Protein AF-0000000086187750 (afdb_homodimer)

Organism: NCBI:txid1656884

Radius of gyration: 32.66 Å; Cα contacts (8 Å, |Δi|>4): 1785; chains: 2; bounding box: 79×87×161 Å

Foldseek 3Di:
DPPPPDPPDPDPPPVPPVVDDPPDCVVVPDDPADPFAPFLPCVLCVLPLLSQFDFAAADPAQVLLVLQLVLLVLLLLQLVQQQHFPSRSVNLSSRSSRLSHFGHKDWDDFAQKIWIWGAGNVRDIDIDIDGRDHHALAQALNLVSLLLSVCCRVVGDPDSVVSVVSNVVSVPDDFPDDPVLLLQLQLLLLLLLLVQLPADPLLSVLLSVLSNVLSVLQVVCVVVVHDLLQSLLQSLQSQLQSLLVSCVCQVVCHPVDHADLVSSLSSSLSSQLSQQPLSLLLSLLVCCVVPNNNNSVVSVVSRVSSLVSSLNNNLVNVLVSVVVCVVVVPCSPQCVVVCSVPDRPDLVSNLQSQLSNLLSLLVNSRHDPVLSNLLSNLSSVLSNQLVVCCVPVVDDNLVSNLQSLLVLLQVLCLVCLLVSGHSCSRNSSSCSSVQRSSLLSLLSSLVNCVVNVVDPSRDPVVVSVVSVVVNVSSSSSNSVSSVNSNSVNSVVNVVSNVVSVVVVD/DDDPDPDDDDDPPVVPVVVPPPPDVVVVVPVDDPPFADWLPCVLCVLPPLSQFDFAAADPAQVLLVLQLVLLVLLLLQLVQQQHFPSRSVNLSSRSSRLSHFGGKDWDDAQQKIWIWGAGNVRDIDIDIDGRPHHALAQALNLVSLLLSVCCRVVGDPDSVVSVVSNVCSVPDDFPDDPVLLLQLQLLLLLLLLVQLPADPLLSVLLSVLSNVLSVLQVVCVVVVHDLLQSLLQSLQSQLQSLLVSCVCQVVCHPNDHADLVSSLSSSLSSQLSSQPLSLLLSLLVCCVVPNNSNSVVSVVSNVSSLVSSLNNNLVNCLVSVVVCVVVVPCSDQCVVVCSVPDRRDLVSNLQSQLSNLLSLLVNSRHDPVLSNLLSNLSSVLSNQLVVCCVPVVDDSLVSNLQSLLVLLQVLCLVCLLVSGHSCSRNSSSCSSVQRSSLLSNLSSLDNCVVNVVDPPRPPPVVSVVSVVVNVSSSSSNSVSSVNSNSVNSVVSVVSNVVSVVVVD

Nearest PDB structures (foldseek):
  3sf4-assembly3_C  TM=1.686E-01  e=9.114E+00  Homo sapiens
  3sf4-assembly2_B  TM=1.288E-01  e=6.213E+00  Homo sapiens
  6hc2-assembly1_C  TM=1.573E-01  e=9.924E+00  Homo sapiens
  6kkj-assembly1_B  TM=1.646E-01  e=1.177E+00  Escherichia coli K-12
  6kki-assembly1_A  TM=1.963E-01  e=2.518E+00  Escherichia coli K-12

Secondary structure (DSSP, 8-state):
-----------GGGGSGGGG----GGGG-S--------B--HHHHTTSTTTT----PPPSSHHHHHHHHHHHHHHHHHHHHTT--HHHHHHHHHHHHHHTT--B-EEEEETTEEEEEEE-TTSPEEEEEEE-------HHHHHHHHHHHHHHHHH--S-HHHHHHHHHHHHTPPPSS-HHHHHHHHHHHHHHHHHHHT--HHHHHHHHHHHHHHHHHHHHHHHTT--HHHHHHHHHHHHHHHHHHHHHHHHTTGGG----HHHHHHHHHHHHHHHS-HHHHHHHHHHHHTT-HHHHHHHHHHHHHHHHHHHHHHHHHHHHHHHHHHHHT-----GGG----S----HHHHHHHHHHHHHHHHHHTT--HHHHHHHHHHHHHHHHHHHHHHHHH---HHHHHHHHHHHHHHHHHHHHHHHTS-HHHHHHHHHGGGS-HHHHHHHHHHHHHHHHT--TTS--HHHHHHHHHHHHHHHHHHHHHHHHHHHHHGGGHHHHHHHHHHHH-/-----------GGGGTTTT-----TTTTS---S-----B--HHHHTTSTTTT----PPPSSHHHHHHHHHHHHHHHHHHHHTT--HHHHHHHHHHHHHHTT--B-EEEEETTEEEEEEE-TTSPEEEEEEE-------HHHHHHHHHHHHHHHHH--S-HHHHHHHHHHHHTPPPSS-HHHHHHHHHHHHHHHHHHTT--HHHHHHHHHHHHHHHHHHHHHHHTT--HHHHHHHHHHHHHHHHHHHHHHHHTTGGG----HHHHHHHHHHHHHHHS-HHHHHHHHHHHHTT-HHHHHHHHHHHHHHHHHHHHHHHHHHHHHHHHHHHHT-----TTSS-TTS----HHHHHHHHHHHHHHHHHHTT--HHHHHHHHHHHHHHHHHHHHHHHHH---HHHHHHHHHHHHHHHHHHHHHHHTS-HHHHHHHHHGGGS-HHHHHHHHHHHHHHHHT--TTS--HHHHHHHHHHHHHHHHHHHHHHHHHHHHHGGGHHHHHHHHHHHH-

Structure (mmCIF, N/CA/C/O backbone):
data_AF-0000000086187750-model_v1
#
loop_
_entity.id
_entity.type
_entity.pdbx_description
1 polymer 'Threonine/serine exporter family protein'
#
loop_
_atom_site.group_PDB
_atom_site.id
_atom_site.type_symbol
_atom_site.label_atom_id
_atom_site.label_alt_id
_atom_site.label_comp_id
_atom_site.label_asym_id
_atom_site.label_entity_id
_atom_site.label_seq_id
_atom_site.pdbx_PDB_ins_code
_atom_site.Cartn_x
_atom_site.Cartn_y
_atom_site.Cartn_z
_atom_site.occupancy
_atom_site.B_iso_or_equiv
_atom_site.auth_seq_id
_atom_site.auth_comp_id
_atom_site.auth_asym_id
_atom_site.auth_atom_id
_atom_site.pdbx_PDB_model_num
ATOM 1 N N . MET A 1 1 ? 10.078 11.055 88.062 1 26.62 1 MET A N 1
ATOM 2 C CA . MET A 1 1 ? 8.883 11.43 87.312 1 26.62 1 MET A CA 1
ATOM 3 C C . MET A 1 1 ? 9.234 12.391 86.188 1 26.62 1 MET A C 1
ATOM 5 O O . MET A 1 1 ? 9.281 13.609 86.375 1 26.62 1 MET A O 1
ATOM 9 N N . SER A 1 2 ? 10.242 12.086 85.375 1 28.84 2 SER A N 1
ATOM 10 C CA . SER A 1 2 ? 11.094 12.773 84.375 1 28.84 2 SER A CA 1
ATOM 11 C C . SER A 1 2 ? 10.281 13.289 83.188 1 28.84 2 SER A C 1
ATOM 13 O O . SER A 1 2 ? 9.508 12.547 82.625 1 28.84 2 SER A O 1
ATOM 15 N N . GLU A 1 3 ? 9.922 14.57 83.312 1 28.38 3 GLU A N 1
ATOM 16 C CA . GLU A 1 3 ? 9.031 15.375 82.5 1 28.38 3 GLU A CA 1
ATOM 17 C C . GLU A 1 3 ? 9.461 15.328 81 1 28.38 3 GLU A C 1
ATOM 19 O O . GLU A 1 3 ? 10.562 15.766 80.688 1 28.38 3 GLU A O 1
ATOM 24 N N . HIS A 1 4 ? 9.258 14.203 80.312 1 30.69 4 HIS A N 1
ATOM 25 C CA . HIS A 1 4 ? 9.672 13.867 79 1 30.69 4 HIS A CA 1
ATOM 26 C C . HIS A 1 4 ? 9.172 14.898 78 1 30.69 4 HIS A C 1
ATOM 28 O O . HIS A 1 4 ? 7.957 15.07 77.812 1 30.69 4 HIS A O 1
ATOM 34 N N . GLU A 1 5 ? 9.883 16.062 77.938 1 31.8 5 GLU A N 1
ATOM 35 C CA . GLU A 1 5 ? 9.43 17.203 77.125 1 31.8 5 GLU A CA 1
ATOM 36 C C . GLU A 1 5 ? 9.141 16.781 75.688 1 31.8 5 GLU A C 1
ATOM 38 O O . GLU A 1 5 ? 9.898 16 75.125 1 31.8 5 GLU A O 1
ATOM 43 N N . PRO A 1 6 ? 7.871 16.922 75.25 1 33.41 6 PRO A N 1
ATOM 44 C CA . PRO A 1 6 ? 7.312 16.5 74 1 33.41 6 PRO A CA 1
ATOM 45 C C . PRO A 1 6 ? 8.062 17.078 72.812 1 33.41 6 PRO A C 1
ATOM 47 O O . PRO A 1 6 ? 8.539 18.219 72.875 1 33.41 6 PRO A O 1
ATOM 50 N N . ARG A 1 7 ? 8.898 16.25 72.062 1 32.81 7 ARG A N 1
ATOM 51 C CA . ARG A 1 7 ? 9.711 16.578 70.938 1 32.81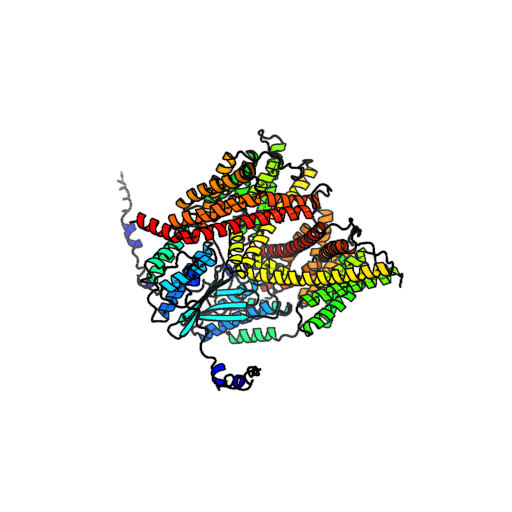 7 ARG A CA 1
ATOM 52 C C . ARG A 1 7 ? 8.922 17.406 69.875 1 32.81 7 ARG A C 1
ATOM 54 O O . ARG A 1 7 ? 7.812 17.031 69.5 1 32.81 7 ARG A O 1
ATOM 61 N N . ARG A 1 8 ? 9.188 18.734 69.875 1 30.03 8 ARG A N 1
ATOM 62 C CA . ARG A 1 8 ? 8.656 19.828 69.062 1 30.03 8 ARG A CA 1
ATOM 63 C C . ARG A 1 8 ? 8.688 19.453 67.562 1 30.03 8 ARG A C 1
ATOM 65 O O . ARG A 1 8 ? 9.656 18.859 67.062 1 30.03 8 ARG A O 1
ATOM 72 N N . LEU A 1 9 ? 7.5 19.203 66.938 1 30.69 9 LEU A N 1
ATOM 73 C CA . LEU A 1 9 ? 7.242 18.859 65.562 1 30.69 9 LEU A CA 1
ATOM 74 C C . LEU A 1 9 ? 7.961 19.812 64.625 1 30.69 9 LEU A C 1
ATOM 76 O O . LEU A 1 9 ? 7.984 21.031 64.875 1 30.69 9 LEU A O 1
ATOM 80 N N . PRO A 1 10 ? 9.055 19.344 63.906 1 29.08 10 PRO A N 1
ATOM 81 C CA . PRO A 1 10 ? 9.906 20.234 63.094 1 29.08 10 PRO A CA 1
ATOM 82 C C . PRO A 1 10 ? 9.094 21.188 62.219 1 29.08 10 PRO A C 1
ATOM 84 O O . PRO A 1 10 ? 7.961 20.875 61.844 1 29.08 10 PRO A O 1
ATOM 87 N N . ARG A 1 11 ? 9.352 22.5 62.25 1 29.84 11 ARG A N 1
ATOM 88 C CA . ARG A 1 11 ? 8.727 23.688 61.688 1 29.84 11 ARG A CA 1
ATOM 89 C C . ARG A 1 11 ? 8.648 23.609 60.156 1 29.84 11 ARG A C 1
ATOM 91 O O . ARG A 1 11 ? 9.516 23.016 59.531 1 29.84 11 ARG A O 1
ATOM 98 N N . PRO A 1 12 ? 7.406 23.938 59.5 1 27.92 12 PRO A N 1
ATOM 99 C CA . PRO A 1 12 ? 6.949 23.859 58.094 1 27.92 12 PRO A CA 1
ATOM 100 C C . PRO A 1 12 ? 7.84 24.641 57.125 1 27.92 12 PRO A C 1
ATOM 102 O O . PRO A 1 12 ? 7.586 24.672 55.938 1 27.92 12 PRO A O 1
ATOM 105 N N . ARG A 1 13 ? 8.68 25.609 57.562 1 28.56 13 ARG A N 1
ATOM 106 C CA . ARG A 1 13 ? 9.172 26.703 56.75 1 28.56 13 ARG A CA 1
ATOM 107 C C . ARG A 1 13 ? 10.156 26.203 55.688 1 28.56 13 ARG A C 1
ATOM 109 O O . ARG A 1 13 ? 10.523 26.938 54.781 1 28.56 13 ARG A O 1
ATOM 116 N N . GLU A 1 14 ? 10.953 25.312 56.125 1 27.91 14 GLU A N 1
ATOM 117 C CA . GLU A 1 14 ? 12.148 25.219 55.281 1 27.91 14 GLU A CA 1
ATOM 118 C C . GLU A 1 14 ? 11.82 24.641 53.906 1 27.91 14 GLU A C 1
ATOM 120 O O . GLU A 1 14 ? 12.727 24.312 53.156 1 27.91 14 GLU A O 1
ATOM 125 N N . PHE A 1 15 ? 10.578 24.297 53.625 1 25.66 15 PHE A N 1
ATOM 126 C CA . PHE A 1 15 ? 10.219 23.812 52.281 1 25.66 15 PHE A CA 1
ATOM 127 C C . PHE A 1 15 ? 10.516 24.859 51.219 1 25.66 15 PHE A C 1
ATOM 129 O O . PHE A 1 15 ? 10.359 24.609 50.031 1 25.66 15 PHE A O 1
ATOM 136 N N . GLY A 1 16 ? 10.711 26.188 51.625 1 24.09 16 GLY A N 1
ATOM 137 C CA . GLY A 1 16 ? 10.742 27.281 50.656 1 24.09 16 GLY A CA 1
ATOM 138 C C . GLY A 1 16 ? 11.984 27.266 49.781 1 24.09 16 GLY A C 1
ATOM 139 O O . GLY A 1 16 ? 11.977 27.781 48.656 1 24.09 16 GLY A O 1
ATOM 140 N N . ARG A 1 17 ? 13.109 27.156 50.344 1 25.36 17 ARG A N 1
ATOM 141 C CA . ARG A 1 17 ? 14.336 27.672 49.75 1 25.36 17 ARG A CA 1
ATOM 142 C C . ARG A 1 17 ? 14.734 26.844 48.531 1 25.36 17 ARG A C 1
ATOM 144 O O . ARG A 1 17 ? 15.477 27.312 47.656 1 25.36 17 ARG A O 1
ATOM 151 N N . GLU A 1 18 ? 14.789 25.531 48.781 1 25.84 18 GLU A N 1
ATOM 152 C CA . GLU A 1 18 ? 15.562 24.781 47.812 1 25.84 18 GLU A CA 1
ATOM 153 C C . GLU A 1 18 ? 14.977 24.938 46.406 1 25.84 18 GLU A C 1
ATOM 155 O O . GLU A 1 18 ? 15.523 24.406 45.438 1 25.84 18 GLU A O 1
ATOM 160 N N . LEU A 1 19 ? 13.672 25.375 46.25 1 25.17 19 LEU A N 1
ATOM 161 C CA . LEU A 1 19 ? 13.086 25.594 44.938 1 25.17 19 LEU A CA 1
ATOM 162 C C . LEU A 1 19 ? 13.828 26.688 44.188 1 25.17 19 LEU A C 1
ATOM 164 O O . LEU A 1 19 ? 13.578 26.922 43 1 25.17 19 LEU A O 1
ATOM 168 N N . MET A 1 20 ? 14.539 27.578 44.875 1 24.55 20 MET A N 1
ATOM 169 C CA . MET A 1 20 ? 15.086 28.797 44.281 1 24.55 20 MET A CA 1
ATOM 170 C C . MET A 1 20 ? 16.281 28.5 43.406 1 24.55 20 MET A C 1
ATOM 172 O O . MET A 1 20 ? 17.031 29.406 43.031 1 24.55 20 MET A O 1
ATOM 176 N N . ARG A 1 21 ? 17.047 27.484 43.625 1 28.48 21 ARG A N 1
ATOM 177 C CA . ARG A 1 21 ? 18.375 27.562 43 1 28.48 21 ARG A CA 1
ATOM 178 C C . ARG A 1 21 ? 18.281 27.922 41.531 1 28.48 21 ARG A C 1
ATOM 180 O O . ARG A 1 21 ? 17.266 27.641 40.875 1 28.48 21 ARG A O 1
ATOM 187 N N . GLY A 1 22 ? 19.5 28.344 40.906 1 25.38 22 GLY A N 1
ATOM 188 C CA . GLY A 1 22 ? 20.031 29.312 39.969 1 25.38 22 GLY A CA 1
ATOM 189 C C . GLY A 1 22 ? 19.828 28.938 38.531 1 25.38 22 GLY A C 1
ATOM 190 O O . GLY A 1 22 ? 20.75 28.438 37.875 1 25.38 22 GLY A O 1
ATOM 191 N N . ARG A 1 23 ? 18.812 28.156 38.188 1 27.47 23 ARG A N 1
ATOM 192 C CA . ARG A 1 23 ? 18.828 27.984 36.719 1 27.47 23 ARG A CA 1
ATOM 193 C C . ARG A 1 23 ? 18.922 29.328 36 1 27.47 23 ARG A C 1
ATOM 195 O O . ARG A 1 23 ? 18.078 30.219 36.219 1 27.47 23 ARG A O 1
ATOM 202 N N . THR A 1 24 ? 20.141 29.734 35.812 1 27.62 24 THR A N 1
ATOM 203 C CA . THR A 1 24 ? 20.406 31 35.125 1 27.62 24 THR A CA 1
ATOM 204 C C . THR A 1 24 ? 19.578 31.109 33.875 1 27.62 24 THR A C 1
ATOM 206 O O . THR A 1 24 ? 19.266 30.094 33.219 1 27.62 24 THR A O 1
ATOM 209 N N . PRO A 1 25 ? 18.891 32.281 33.656 1 26.78 25 PRO A N 1
ATOM 210 C CA . PRO A 1 25 ? 18.078 32.656 32.5 1 26.78 25 PRO A CA 1
ATOM 211 C C . PRO A 1 25 ? 18.812 32.438 31.172 1 26.78 25 PRO A C 1
ATOM 213 O O . PRO A 1 25 ? 18.203 32.594 30.094 1 26.78 25 PRO A O 1
ATOM 216 N N . SER A 1 26 ? 20.141 32.562 31.219 1 28.22 26 SER A N 1
ATOM 217 C CA . SER A 1 26 ? 20.875 32.656 29.969 1 28.22 26 SER A CA 1
ATOM 218 C C . SER A 1 26 ? 20.609 31.438 29.078 1 28.22 26 SER A C 1
ATOM 220 O O . SER A 1 26 ? 20.797 31.5 27.859 1 28.22 26 SER A O 1
ATOM 222 N N . ASP A 1 27 ? 20.609 30.234 29.719 1 26.8 27 ASP A N 1
ATOM 223 C CA . ASP A 1 27 ? 20.516 29.062 28.859 1 26.8 27 ASP A CA 1
ATOM 224 C C . ASP A 1 27 ? 19.188 29.047 28.109 1 26.8 27 ASP A C 1
ATOM 226 O O . ASP A 1 27 ? 18.922 28.125 27.328 1 26.8 27 ASP A O 1
ATOM 230 N N . LEU A 1 28 ? 18.141 29.812 28.641 1 24.67 28 LEU A N 1
ATOM 231 C CA . LEU A 1 28 ? 16.859 29.906 27.969 1 24.67 28 LEU A CA 1
ATOM 232 C C . LEU A 1 28 ? 17.016 30.625 26.625 1 24.67 28 LEU A C 1
ATOM 234 O O . LEU A 1 28 ? 16.125 30.562 25.781 1 24.67 28 LEU A O 1
ATOM 238 N N . LEU A 1 29 ? 17.812 31.766 26.625 1 24.59 29 LEU A N 1
ATOM 239 C CA . LEU A 1 29 ? 17.844 32.688 25.484 1 24.59 29 LEU A CA 1
ATOM 240 C C . LEU A 1 29 ?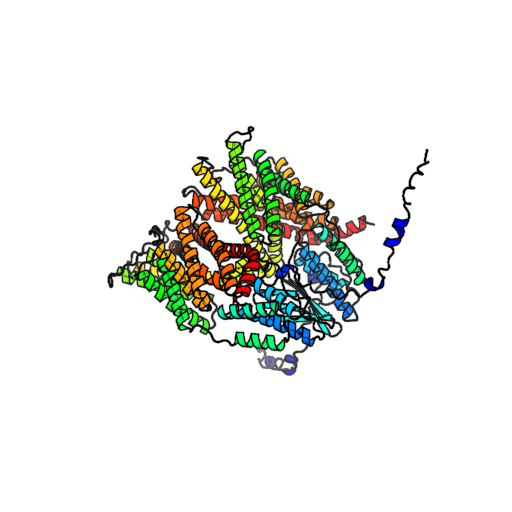 18.547 32.031 24.297 1 24.59 29 LEU A C 1
ATOM 242 O O . LEU A 1 29 ? 18.891 32.688 23.328 1 24.59 29 LEU A O 1
ATOM 246 N N . ARG A 1 30 ? 19.391 31.094 24.562 1 28.58 30 ARG A N 1
ATOM 247 C CA . ARG A 1 30 ? 20.141 30.75 23.359 1 28.58 30 ARG A CA 1
ATOM 248 C C . ARG A 1 30 ? 19.188 30.516 22.172 1 28.58 30 ARG A C 1
ATOM 250 O O . ARG A 1 30 ? 18.125 29.922 22.344 1 28.58 30 ARG A O 1
ATOM 257 N N . GLY A 1 31 ? 19.438 31.172 20.969 1 25.8 31 GLY A N 1
ATOM 258 C CA . GLY A 1 31 ? 18.828 31.422 19.688 1 25.8 31 GLY A CA 1
ATOM 259 C C . GLY A 1 31 ? 18.234 30.172 19.047 1 25.8 31 GLY A C 1
ATOM 260 O O . GLY A 1 31 ? 18.75 29.078 19.234 1 25.8 31 GLY A O 1
ATOM 261 N N . ARG A 1 32 ? 17.016 30.281 18.969 1 29.97 32 ARG A N 1
ATOM 262 C CA . ARG A 1 32 ? 16.016 29.453 18.297 1 29.97 32 ARG A CA 1
ATOM 263 C C . ARG A 1 32 ? 16.5 29.047 16.906 1 29.97 32 ARG A C 1
ATOM 265 O O . ARG A 1 32 ? 16.594 29.875 16 1 29.97 32 ARG A O 1
ATOM 272 N N . THR A 1 33 ? 17.547 28.188 16.859 1 28.53 33 THR A N 1
ATOM 273 C CA . THR A 1 33 ? 18.141 27.641 15.641 1 28.53 33 THR A CA 1
ATOM 274 C C . THR A 1 33 ? 17.047 27.266 14.641 1 28.53 33 THR A C 1
ATOM 276 O O . THR A 1 33 ? 15.906 27.016 15.016 1 28.53 33 THR A O 1
ATOM 279 N N . PRO A 1 34 ? 17.406 27.375 13.43 1 30.5 34 PRO A N 1
ATOM 280 C CA . PRO A 1 34 ? 16.672 27.109 12.18 1 30.5 34 PRO A CA 1
ATOM 281 C C . PRO A 1 34 ? 15.906 25.797 12.211 1 30.5 34 PRO A C 1
ATOM 283 O O . PRO A 1 34 ? 16.25 24.891 12.977 1 30.5 34 PRO A O 1
ATOM 286 N N . SER A 1 35 ? 14.672 25.875 11.805 1 34.72 35 SER A N 1
ATOM 287 C CA . SER A 1 35 ? 13.688 24.828 11.609 1 34.72 35 SER A CA 1
ATOM 288 C C . SER A 1 35 ? 14.344 23.531 11.125 1 34.72 35 SER A C 1
ATOM 290 O O . SER A 1 35 ? 14.773 23.438 9.977 1 34.72 35 SER A O 1
ATOM 292 N N . GLU A 1 36 ? 15.102 22.859 11.961 1 39.56 36 GLU A N 1
ATOM 293 C CA . GLU A 1 36 ? 15.953 21.672 11.93 1 39.56 36 GLU A CA 1
ATOM 294 C C . GLU A 1 36 ? 15.195 20.469 11.383 1 39.56 36 GLU A C 1
ATOM 296 O O . GLU A 1 36 ? 14.008 20.281 11.68 1 39.56 36 GLU A O 1
ATOM 301 N N . PRO A 1 37 ? 15.656 20.094 10.133 1 45.88 37 PRO A N 1
ATOM 302 C CA . PRO A 1 37 ? 15.156 18.766 9.75 1 45.88 37 PRO A CA 1
ATOM 303 C C . PRO A 1 37 ? 14.945 17.844 10.953 1 45.88 37 PRO A C 1
ATOM 305 O O . PRO A 1 37 ? 15.578 18.031 11.992 1 45.88 37 PRO A O 1
ATOM 308 N N . LEU A 1 38 ? 13.766 17.219 11.055 1 45.31 38 LEU A N 1
ATOM 309 C CA . LEU A 1 38 ? 13.484 16.312 12.156 1 45.31 38 LEU A CA 1
ATOM 310 C C . LEU A 1 38 ? 14.727 15.508 12.531 1 45.31 38 LEU A C 1
ATOM 312 O O . LEU A 1 38 ? 15.5 15.109 11.664 1 45.31 38 LEU A O 1
ATOM 316 N N . PRO A 1 39 ? 15.07 15.695 13.812 1 44.28 39 PRO A N 1
ATOM 317 C CA . PRO A 1 39 ? 16.156 14.828 14.25 1 44.28 39 PRO A CA 1
ATOM 318 C C . PRO A 1 39 ? 16.031 13.398 13.719 1 44.28 39 PRO A C 1
ATOM 320 O O . PRO A 1 39 ? 14.922 12.945 13.43 1 44.28 39 PRO A O 1
ATOM 323 N N . LEU A 1 40 ? 17.062 12.977 13.008 1 47.69 40 LEU A N 1
ATOM 324 C CA . LEU A 1 40 ? 17.094 11.578 12.578 1 47.69 40 LEU A CA 1
ATOM 325 C C . LEU A 1 40 ? 16.344 10.688 13.555 1 47.69 40 LEU A C 1
ATOM 327 O O . LEU A 1 40 ? 16.75 10.539 14.711 1 47.69 40 LEU A O 1
ATOM 331 N N . SER A 1 41 ? 15.039 10.852 13.492 1 47.38 41 SER A N 1
ATOM 332 C CA . SER A 1 41 ? 14.156 10.141 14.422 1 47.38 41 SER A CA 1
ATOM 333 C C . SER A 1 41 ? 14.594 8.688 14.594 1 47.38 41 SER A C 1
ATOM 335 O O . SER A 1 41 ? 14.898 8.008 13.609 1 47.38 41 SER A O 1
ATOM 337 N N . GLU A 1 42 ? 14.945 8.305 15.703 1 52.03 42 GLU A N 1
ATOM 338 C CA . GLU A 1 42 ? 15.062 6.93 16.188 1 52.03 42 GLU A CA 1
ATOM 339 C C . GLU A 1 42 ? 13.977 6.043 15.586 1 52.03 42 GLU A C 1
ATOM 341 O O . GLU A 1 42 ? 14.18 4.84 15.391 1 52.03 42 GLU A O 1
ATOM 346 N N . SER A 1 43 ? 13.039 6.719 15.109 1 53.38 43 SER A N 1
ATOM 347 C CA . SER A 1 43 ? 11.898 5.934 14.641 1 53.38 43 SER A CA 1
ATOM 348 C C . SER A 1 43 ? 12.18 5.328 13.266 1 53.38 43 SER A C 1
ATOM 350 O O . SER A 1 43 ? 11.703 4.23 12.961 1 53.38 43 SER A O 1
ATOM 352 N N . ALA A 1 44 ? 13.102 6.027 12.547 1 56.91 44 ALA A N 1
ATOM 353 C CA . ALA A 1 44 ? 13.367 5.512 11.211 1 56.91 44 ALA A CA 1
ATOM 354 C C . ALA A 1 44 ? 14.25 4.27 11.266 1 56.91 44 ALA A C 1
ATOM 356 O O . ALA A 1 44 ? 14.219 3.434 10.359 1 56.91 44 ALA A O 1
ATOM 357 N N . LEU A 1 45 ? 14.984 4.191 12.383 1 61.38 45 LEU A N 1
ATOM 358 C CA . LEU A 1 45 ? 15.945 3.1 12.453 1 61.38 45 LEU A CA 1
ATOM 359 C C . LEU A 1 45 ? 15.43 1.977 13.352 1 61.38 45 LEU A C 1
ATOM 361 O O . LEU A 1 45 ? 16.062 0.923 13.453 1 61.38 45 LEU A O 1
ATOM 365 N N . ARG A 1 46 ? 14.289 2.197 13.984 1 57.88 46 ARG A N 1
ATOM 366 C CA . ARG A 1 46 ? 13.805 1.279 15.008 1 57.88 46 ARG A CA 1
ATOM 367 C C . ARG A 1 46 ? 13.672 -0.137 14.461 1 57.88 46 ARG A C 1
ATOM 369 O O . ARG A 1 46 ? 14.008 -1.108 15.141 1 57.88 46 ARG A O 1
ATOM 376 N N . LEU A 1 47 ? 13.203 -0.314 13.227 1 51.88 47 LEU A N 1
ATOM 377 C CA . LEU A 1 47 ? 12.969 -1.665 12.727 1 51.88 47 LEU A CA 1
ATOM 378 C C . LEU A 1 47 ? 14.031 -2.074 11.719 1 51.88 47 LEU A C 1
ATOM 380 O O . LEU A 1 47 ? 13.781 -2.9 10.844 1 51.88 47 LEU A O 1
ATOM 384 N N . THR A 1 48 ? 15.18 -1.33 11.969 1 60.19 48 THR A N 1
ATOM 385 C CA . THR A 1 48 ? 16.266 -1.652 11.047 1 60.19 48 THR A CA 1
ATOM 386 C C . THR A 1 48 ? 17.484 -2.188 11.812 1 60.19 48 THR A C 1
ATOM 388 O O . THR A 1 48 ? 17.562 -2.031 13.031 1 60.19 48 THR A O 1
ATOM 391 N N . PRO A 1 49 ? 18.266 -2.879 11.133 1 55.59 49 PRO A N 1
ATOM 392 C CA . PRO A 1 49 ? 19.469 -3.396 11.781 1 55.59 49 PRO A CA 1
ATOM 393 C C . PRO A 1 49 ? 20.406 -2.287 12.273 1 55.59 49 PRO A C 1
ATOM 395 O O . PRO A 1 49 ? 21.359 -2.557 13.008 1 55.59 49 PRO A O 1
ATOM 398 N N . TYR A 1 50 ? 20.062 -1.018 12.016 1 62.56 50 TYR A N 1
ATOM 399 C CA . TYR A 1 50 ? 20.984 0.066 12.336 1 62.56 50 TYR A CA 1
ATOM 400 C C . TYR A 1 50 ? 20.516 0.84 13.562 1 62.56 50 TYR A C 1
ATOM 402 O O . TYR A 1 50 ? 20.938 1.981 13.773 1 62.56 50 TYR A O 1
ATOM 410 N N . ARG A 1 51 ? 19.766 0.376 14.406 1 59.41 51 ARG A N 1
ATOM 411 C CA . ARG A 1 51 ? 19.156 1.028 15.562 1 59.41 51 ARG A CA 1
ATOM 412 C C . ARG A 1 51 ? 20.219 1.451 16.562 1 59.41 51 ARG A C 1
ATOM 414 O O . ARG A 1 51 ? 20.031 2.424 17.297 1 59.41 51 ARG A O 1
ATOM 421 N N . HIS A 1 52 ? 21.391 0.772 16.641 1 59.81 52 HIS A N 1
ATOM 422 C CA . HIS A 1 52 ? 22.422 1.092 17.641 1 59.81 52 HIS A CA 1
ATOM 423 C C . HIS A 1 52 ? 23.547 1.906 17.016 1 59.81 52 HIS A C 1
ATOM 425 O O . HIS A 1 52 ? 24.719 1.628 17.266 1 59.81 52 HIS A O 1
ATOM 431 N N . LEU A 1 53 ? 23.125 2.986 16.359 1 65.56 53 LEU A N 1
ATOM 432 C CA . LEU A 1 53 ? 24.094 3.799 15.633 1 65.56 53 LEU A CA 1
ATOM 433 C C . LEU A 1 53 ? 24.766 4.797 16.578 1 65.56 53 LEU A C 1
ATOM 435 O O . LEU A 1 53 ? 24.125 5.363 17.453 1 65.56 53 LEU A O 1
ATOM 439 N N . ARG A 1 54 ? 26.219 4.832 16.562 1 65.5 54 ARG A N 1
ATOM 440 C CA . ARG A 1 54 ? 26.984 5.887 17.219 1 65.5 54 ARG A CA 1
ATOM 441 C C . ARG A 1 54 ? 27.125 7.105 16.297 1 65.5 54 ARG A C 1
ATOM 443 O O . ARG A 1 54 ? 27.75 7.027 15.242 1 65.5 54 ARG A O 1
ATOM 450 N N . PRO A 1 55 ? 26.422 8.195 16.625 1 70 55 PRO A N 1
ATOM 451 C CA . PRO A 1 55 ? 26.547 9.367 15.766 1 70 55 PRO A CA 1
ATOM 452 C C . PRO A 1 55 ? 28 9.852 15.625 1 70 55 PRO A C 1
ATOM 454 O O . PRO A 1 55 ? 28.766 9.773 16.578 1 70 55 PRO A O 1
ATOM 457 N N . GLY A 1 56 ? 28.469 10.117 14.391 1 71.94 56 GLY A N 1
ATOM 458 C CA . GLY A 1 56 ? 29.812 10.602 14.133 1 71.94 56 GLY A CA 1
ATOM 459 C C . GLY A 1 56 ? 30.016 12.047 14.562 1 71.94 56 GLY A C 1
ATOM 460 O O . GLY A 1 56 ? 29.094 12.672 15.102 1 71.94 56 GLY A O 1
ATOM 461 N N . ALA A 1 57 ? 31.219 12.453 14.445 1 74.25 57 ALA A N 1
ATOM 462 C CA . ALA A 1 57 ? 31.562 13.828 14.797 1 74.25 57 ALA A CA 1
ATOM 463 C C . ALA A 1 57 ? 30.969 14.82 13.805 1 74.25 57 ALA A C 1
ATOM 465 O O . ALA A 1 57 ? 31 14.594 12.594 1 74.25 57 ALA A O 1
ATOM 466 N N . GLN A 1 58 ? 30.234 15.789 14.297 1 78.56 58 GLN A N 1
ATOM 467 C CA . GLN A 1 58 ? 29.594 16.797 13.453 1 78.56 58 GLN A CA 1
ATOM 468 C C . GLN A 1 58 ? 30.625 17.578 12.641 1 78.56 58 GLN A C 1
ATOM 470 O O . GLN A 1 58 ? 31.625 18.047 13.188 1 78.56 58 GLN A O 1
ATOM 475 N N . PRO A 1 59 ? 30.391 17.594 11.312 1 78.81 59 PRO A N 1
ATOM 476 C CA . PRO A 1 59 ? 31.328 18.375 10.492 1 78.81 59 PRO A CA 1
ATOM 477 C C . PRO A 1 59 ? 31.328 19.859 10.836 1 78.81 59 PRO A C 1
ATOM 479 O O . PRO A 1 59 ? 30.266 20.438 11.078 1 78.81 59 PRO A O 1
ATOM 482 N N . GLU A 1 60 ? 32.406 20.406 10.883 1 78.5 60 GLU A N 1
ATOM 483 C CA . GLU A 1 60 ? 32.562 21.812 11.273 1 78.5 60 GLU A CA 1
ATOM 484 C C . GLU A 1 60 ? 32.406 22.734 10.062 1 78.5 60 GLU A C 1
ATOM 486 O O . GLU A 1 60 ? 32.031 23.891 10.195 1 78.5 60 GLU A O 1
ATOM 491 N N . GLN A 1 61 ? 32.812 22.203 8.906 1 84.81 61 GLN A N 1
ATOM 492 C CA . GLN A 1 61 ? 32.781 23.016 7.688 1 84.81 61 GLN A CA 1
ATOM 493 C C . GLN A 1 61 ? 31.703 22.5 6.723 1 84.81 61 GLN A C 1
ATOM 495 O O . GLN A 1 61 ? 31.297 21.344 6.789 1 84.81 61 GLN A O 1
ATOM 500 N N . ASP A 1 62 ? 31.25 23.375 5.883 1 88.06 62 ASP A N 1
ATOM 501 C CA . ASP A 1 62 ? 30.234 23.031 4.887 1 88.06 62 ASP A CA 1
ATOM 502 C C . ASP A 1 62 ? 30.75 21.938 3.941 1 88.06 62 ASP A C 1
ATOM 504 O O . ASP A 1 62 ? 29.969 21.078 3.506 1 88.06 62 ASP A O 1
ATOM 508 N N . THR A 1 63 ? 32.031 22.016 3.717 1 86.62 63 THR A N 1
ATOM 509 C CA . THR A 1 63 ? 32.625 21.031 2.812 1 86.62 63 THR A CA 1
ATOM 510 C C . THR A 1 63 ? 32.531 19.641 3.41 1 86.62 63 THR A C 1
ATOM 512 O O . THR A 1 63 ? 32.25 18.672 2.699 1 86.62 63 THR A O 1
ATOM 515 N N . GLY A 1 64 ? 32.781 19.531 4.656 1 87.56 64 GLY A N 1
ATOM 516 C CA . GLY A 1 64 ? 32.688 18.25 5.328 1 87.56 64 GLY A CA 1
ATOM 517 C C . GLY A 1 64 ? 31.25 17.719 5.352 1 87.56 64 GLY A C 1
ATOM 518 O O . GLY A 1 64 ? 31.031 16.516 5.156 1 87.56 64 GLY A O 1
ATOM 519 N N . ALA A 1 65 ? 30.312 18.609 5.574 1 89.88 65 ALA A N 1
ATOM 520 C CA . ALA A 1 65 ? 28.906 18.234 5.578 1 89.88 65 ALA A CA 1
ATOM 521 C C . ALA A 1 65 ? 28.453 17.766 4.195 1 89.88 65 ALA A C 1
ATOM 523 O O . ALA A 1 65 ? 27.688 16.812 4.07 1 89.88 65 ALA A O 1
ATOM 524 N N . ARG A 1 66 ? 28.953 18.422 3.229 1 91 66 ARG A N 1
ATOM 525 C CA . ARG A 1 66 ? 28.625 18.062 1.856 1 91 66 ARG A CA 1
ATOM 526 C C . ARG A 1 66 ? 29.188 16.688 1.499 1 91 66 ARG A C 1
ATOM 528 O O . ARG A 1 66 ? 28.516 15.891 0.854 1 91 66 ARG A O 1
ATOM 535 N N . GLN A 1 67 ? 30.438 16.484 1.907 1 91.56 67 GLN A N 1
ATOM 536 C CA . GLN A 1 67 ? 31.047 15.195 1.629 1 91.56 67 GLN A CA 1
ATOM 537 C C . GLN A 1 67 ? 30.328 14.062 2.344 1 91.56 67 GLN A C 1
ATOM 539 O O . GLN A 1 67 ? 30.141 12.977 1.783 1 91.56 67 GLN A O 1
ATOM 544 N N . ALA A 1 68 ? 29.953 14.273 3.539 1 91.62 68 ALA A N 1
ATOM 545 C CA . ALA A 1 68 ? 29.172 13.297 4.297 1 91.62 68 ALA A CA 1
ATOM 546 C C . ALA A 1 68 ? 27.844 13.008 3.617 1 91.62 68 ALA A C 1
ATOM 548 O O . ALA A 1 68 ? 27.438 11.844 3.508 1 91.62 68 ALA A O 1
ATOM 549 N N . LEU A 1 69 ? 27.219 14.039 3.162 1 92.88 69 LEU A N 1
ATOM 550 C CA . LEU A 1 69 ? 25.938 13.898 2.477 1 92.88 69 LEU A CA 1
ATOM 551 C C . LEU A 1 69 ? 26.109 13.148 1.157 1 92.88 69 LEU A C 1
ATOM 553 O O . LEU A 1 69 ? 25.281 12.297 0.812 1 92.88 69 LEU A O 1
ATOM 557 N N . GLU A 1 70 ? 27.156 13.469 0.481 1 93.12 70 GLU A N 1
ATOM 558 C CA . GLU A 1 70 ? 27.438 12.805 -0.79 1 93.12 70 GLU A CA 1
ATOM 559 C C . GLU A 1 70 ? 27.688 11.312 -0.59 1 93.12 70 GLU A C 1
ATOM 561 O O . GLU A 1 70 ? 27.266 10.492 -1.405 1 93.12 70 GLU A O 1
ATOM 566 N N . LEU A 1 71 ? 28.359 11.008 0.415 1 93.25 71 LEU A N 1
ATOM 567 C CA . LEU A 1 71 ? 28.609 9.602 0.719 1 93.25 71 LEU A CA 1
ATOM 568 C C . LEU A 1 71 ? 27.297 8.859 0.977 1 93.25 71 LEU A C 1
ATOM 570 O O . LEU A 1 71 ? 27.078 7.77 0.437 1 93.25 71 LEU A O 1
ATOM 574 N N . ALA A 1 72 ? 26.453 9.414 1.823 1 93.62 72 ALA A N 1
ATOM 575 C CA . ALA A 1 72 ? 25.172 8.797 2.141 1 93.62 72 ALA A CA 1
ATOM 576 C C . ALA A 1 72 ? 24.328 8.609 0.884 1 93.62 72 ALA A C 1
ATOM 578 O O . ALA A 1 72 ? 23.719 7.551 0.688 1 93.62 72 ALA A O 1
ATOM 579 N N . VAL A 1 73 ? 24.312 9.586 0.035 1 94.31 73 VAL A N 1
ATOM 580 C CA . VAL A 1 73 ? 23.516 9.547 -1.188 1 94.31 73 VAL A CA 1
ATOM 581 C C . VAL A 1 73 ? 24.094 8.5 -2.143 1 94.31 73 VAL A C 1
ATOM 583 O O . VAL A 1 73 ? 23.344 7.789 -2.818 1 94.31 73 VAL A O 1
ATOM 586 N N . ARG A 1 74 ? 25.391 8.406 -2.193 1 94.12 74 ARG A N 1
ATOM 587 C CA . ARG A 1 74 ? 26.031 7.422 -3.059 1 94.12 74 ARG A CA 1
ATOM 588 C C . ARG A 1 74 ? 25.703 6 -2.615 1 94.12 74 ARG A C 1
ATOM 590 O O . ARG A 1 74 ? 25.516 5.113 -3.449 1 94.12 74 ARG A O 1
ATOM 597 N N . VAL A 1 75 ? 25.703 5.777 -1.358 1 94.38 75 VAL A N 1
ATOM 598 C CA . VAL A 1 75 ? 25.312 4.477 -0.821 1 94.38 75 VAL A CA 1
ATOM 599 C C . VAL A 1 75 ? 23.875 4.16 -1.223 1 94.38 75 VAL A C 1
ATOM 601 O O . VAL A 1 75 ? 23.578 3.055 -1.678 1 94.38 75 VAL A O 1
ATOM 604 N N . GLY A 1 76 ? 23 5.121 -1.051 1 93.62 76 GLY A N 1
ATOM 605 C CA . GLY A 1 76 ? 21.609 4.938 -1.449 1 93.62 76 GLY A CA 1
ATOM 606 C C . GLY A 1 76 ? 21.453 4.648 -2.93 1 93.62 76 GLY A C 1
ATOM 607 O O . GLY A 1 76 ? 20.656 3.787 -3.316 1 93.62 76 GLY A O 1
ATOM 608 N N . GLU A 1 77 ? 22.203 5.34 -3.695 1 92.5 77 GLU A N 1
ATOM 609 C CA . GLU A 1 77 ? 22.172 5.148 -5.145 1 92.5 77 GLU A CA 1
ATOM 610 C C . GLU A 1 77 ? 22.594 3.727 -5.52 1 92.5 77 GLU A C 1
ATOM 612 O O . GLU A 1 77 ? 21.938 3.086 -6.348 1 92.5 77 GLU A O 1
ATOM 617 N N . LEU A 1 78 ? 23.625 3.322 -4.953 1 90.75 78 LEU A N 1
ATOM 618 C CA . LEU A 1 78 ? 24.125 1.982 -5.238 1 90.75 78 LEU A CA 1
ATOM 619 C C . LEU A 1 78 ? 23.125 0.922 -4.801 1 90.75 78 LEU A C 1
ATOM 621 O O . LEU A 1 78 ? 22.906 -0.067 -5.504 1 90.75 78 LEU A O 1
ATOM 625 N N . MET A 1 79 ? 22.5 1.104 -3.672 1 91.94 79 MET A N 1
ATOM 626 C CA . MET A 1 79 ? 21.516 0.159 -3.17 1 91.94 79 MET A CA 1
ATOM 627 C C . MET A 1 79 ? 20.297 0.107 -4.086 1 91.94 79 MET A C 1
ATOM 629 O O . MET A 1 79 ? 19.781 -0.974 -4.391 1 91.94 79 MET A O 1
ATOM 633 N N . LEU A 1 80 ? 19.859 1.275 -4.535 1 89.19 80 LEU A N 1
ATOM 634 C CA . LEU A 1 80 ? 18.734 1.329 -5.457 1 89.19 80 LEU A CA 1
ATOM 635 C C . LEU A 1 80 ? 19.062 0.62 -6.766 1 89.19 80 LEU A C 1
ATOM 637 O O . LEU A 1 80 ? 18.234 -0.124 -7.305 1 89.19 80 LEU A O 1
ATOM 641 N N . ARG A 1 81 ? 20.312 0.764 -7.219 1 88.31 81 ARG A N 1
ATOM 642 C CA . ARG A 1 81 ? 20.75 0.141 -8.461 1 88.31 81 ARG A CA 1
ATOM 643 C C . ARG A 1 81 ? 20.766 -1.379 -8.336 1 88.31 81 ARG A C 1
ATOM 645 O O . ARG A 1 81 ? 20.531 -2.092 -9.312 1 88.31 81 ARG A O 1
ATOM 652 N N . CYS A 1 82 ? 21 -1.844 -7.156 1 89.12 82 CYS A N 1
ATOM 653 C CA . CYS A 1 82 ? 21.125 -3.279 -6.93 1 89.12 82 CYS A CA 1
ATOM 654 C C . CYS A 1 82 ? 19.781 -3.902 -6.57 1 89.12 82 CYS A C 1
ATOM 656 O O . CYS A 1 82 ? 19.703 -5.113 -6.352 1 89.12 82 CYS A O 1
ATOM 658 N N . GLY A 1 83 ? 18.781 -3.096 -6.426 1 86.44 83 GLY A N 1
ATOM 659 C CA . GLY A 1 83 ? 17.438 -3.629 -6.246 1 86.44 83 GLY A CA 1
ATOM 660 C C . GLY A 1 83 ? 17 -3.662 -4.793 1 86.44 83 GLY A C 1
ATOM 661 O O . GLY A 1 83 ? 16.125 -4.445 -4.418 1 86.44 83 GLY A O 1
ATOM 662 N N . ALA A 1 84 ? 17.594 -2.844 -3.938 1 88.56 84 ALA A N 1
ATOM 663 C CA . ALA A 1 84 ? 17.219 -2.787 -2.529 1 88.56 84 ALA A CA 1
ATOM 664 C C . ALA A 1 84 ? 15.836 -2.16 -2.355 1 88.56 84 ALA A C 1
ATOM 666 O O . ALA A 1 84 ? 15.359 -1.438 -3.236 1 88.56 84 ALA A O 1
ATOM 667 N N . GLY A 1 85 ? 15.188 -2.547 -1.289 1 87.06 85 GLY A N 1
ATOM 668 C CA . GLY A 1 85 ? 13.906 -1.946 -0.96 1 87.06 85 GLY A CA 1
ATOM 669 C C . GLY A 1 85 ? 14.016 -0.489 -0.555 1 87.06 85 GLY A C 1
ATOM 670 O O . GLY A 1 85 ? 15.047 -0.059 -0.032 1 87.06 85 GLY A O 1
ATOM 671 N N . THR A 1 86 ? 12.961 0.215 -0.778 1 88.44 86 THR A N 1
ATOM 672 C CA . THR A 1 86 ? 12.93 1.648 -0.511 1 88.44 86 THR A CA 1
ATOM 673 C C . THR A 1 86 ? 13.156 1.929 0.972 1 88.44 86 THR A C 1
ATOM 675 O O . THR A 1 86 ? 13.938 2.809 1.333 1 88.44 86 THR A O 1
ATOM 678 N N . ARG A 1 87 ? 12.531 1.229 1.805 1 85.19 87 ARG A N 1
ATOM 679 C CA . ARG A 1 87 ? 12.664 1.42 3.246 1 85.19 87 ARG A CA 1
ATOM 680 C C . ARG A 1 87 ? 14.094 1.164 3.705 1 85.19 87 ARG A C 1
ATOM 682 O O . ARG A 1 87 ? 14.633 1.903 4.535 1 85.19 87 ARG A O 1
ATOM 689 N N . THR A 1 88 ? 14.656 0.118 3.203 1 85.5 88 THR A N 1
ATOM 690 C CA . THR A 1 88 ? 16.031 -0.221 3.549 1 85.5 88 THR A CA 1
ATOM 691 C C . THR A 1 88 ? 17 0.86 3.064 1 85.5 88 THR A C 1
ATOM 693 O O . THR A 1 88 ? 17.938 1.215 3.768 1 85.5 88 THR A O 1
ATOM 696 N N . VAL A 1 89 ? 16.734 1.358 1.855 1 91 89 VAL A N 1
ATOM 697 C CA . VAL A 1 89 ? 17.594 2.41 1.307 1 91 89 VAL A CA 1
ATOM 698 C C . VAL A 1 89 ? 17.5 3.656 2.186 1 91 89 VAL A C 1
ATOM 700 O O . VAL A 1 89 ? 18.531 4.246 2.541 1 91 89 VAL A O 1
ATOM 703 N N . GLU A 1 90 ? 16.344 4.031 2.531 1 89.62 90 GLU A N 1
ATOM 704 C CA . GLU A 1 90 ? 16.156 5.211 3.371 1 89.62 90 GLU A CA 1
ATOM 705 C C . GLU A 1 90 ? 16.859 5.051 4.715 1 89.62 90 GLU A C 1
ATOM 707 O O . GLU A 1 90 ? 17.594 5.941 5.141 1 89.62 90 GLU A O 1
ATOM 712 N N . SER A 1 91 ? 16.656 3.934 5.398 1 86.31 91 SER A N 1
ATOM 713 C CA . SER A 1 91 ? 17.266 3.697 6.699 1 86.31 91 SER A CA 1
ATOM 714 C C . SER A 1 91 ? 18.797 3.66 6.602 1 86.31 91 SER A C 1
ATOM 716 O O . SER A 1 91 ? 19.484 4.121 7.504 1 86.31 91 SER A O 1
ATOM 718 N N . THR A 1 92 ? 19.25 3.107 5.5 1 89.56 92 THR A N 1
ATOM 719 C CA . THR A 1 92 ? 20.688 3.02 5.297 1 89.56 92 THR A CA 1
ATOM 720 C C . THR A 1 92 ? 21.281 4.406 5.082 1 89.56 92 THR A C 1
ATOM 722 O O . THR A 1 92 ? 22.344 4.723 5.637 1 89.56 92 THR A O 1
ATOM 725 N N . VAL A 1 93 ? 20.641 5.203 4.281 1 92.12 93 VAL A N 1
ATOM 726 C CA . VAL A 1 93 ? 21.109 6.562 4.023 1 92.12 93 VAL A CA 1
ATOM 727 C C . VAL A 1 93 ? 21.141 7.352 5.332 1 92.12 93 VAL A C 1
ATOM 729 O O . VAL A 1 93 ? 22.125 8.039 5.613 1 92.12 93 VAL A O 1
ATOM 732 N N . VAL A 1 94 ? 20.109 7.215 6.125 1 88.69 94 VAL A N 1
ATOM 733 C CA . VAL A 1 94 ? 20.047 7.902 7.41 1 88.69 94 VAL A CA 1
ATOM 734 C C . VAL A 1 94 ? 21.172 7.406 8.32 1 88.69 94 VAL A C 1
ATOM 736 O O . VAL A 1 94 ? 21.844 8.203 8.977 1 88.69 94 VAL A O 1
ATOM 739 N N . ALA A 1 95 ? 21.391 6.078 8.352 1 87 95 ALA A N 1
ATOM 740 C CA . ALA A 1 95 ? 22.422 5.473 9.195 1 87 95 ALA A CA 1
ATOM 741 C C . ALA A 1 95 ? 23.812 5.949 8.797 1 87 95 ALA A C 1
ATOM 743 O O . ALA A 1 95 ? 24.625 6.285 9.656 1 87 95 ALA A O 1
ATOM 744 N N . VAL A 1 96 ? 24.047 6 7.504 1 91 96 VAL A N 1
ATOM 745 C CA . VAL A 1 96 ? 25.359 6.414 7.012 1 91 96 VAL A CA 1
ATOM 746 C C . VAL A 1 96 ? 25.562 7.902 7.281 1 91 96 VAL A C 1
ATOM 748 O O . VAL A 1 96 ? 26.641 8.32 7.691 1 91 96 VAL A O 1
ATOM 751 N N . ALA A 1 97 ? 24.547 8.688 7.039 1 90.81 97 ALA A N 1
ATOM 752 C CA . ALA A 1 97 ? 24.625 10.125 7.312 1 90.81 97 ALA A CA 1
ATOM 753 C C . ALA A 1 97 ? 24.906 10.383 8.789 1 90.81 97 ALA A C 1
ATOM 755 O O . ALA A 1 97 ? 25.75 11.219 9.133 1 90.81 97 ALA A O 1
ATOM 756 N N . ALA A 1 98 ? 24.219 9.688 9.617 1 86.81 98 ALA A N 1
ATOM 757 C CA . ALA A 1 98 ? 24.422 9.828 11.055 1 86.81 98 ALA A CA 1
ATOM 758 C C . ALA A 1 98 ? 25.828 9.414 11.461 1 86.81 98 ALA A C 1
ATOM 760 O O . ALA A 1 98 ? 26.469 10.062 12.289 1 86.81 98 ALA A O 1
ATOM 761 N N . ALA A 1 99 ? 26.266 8.32 10.906 1 86.94 99 ALA A N 1
ATOM 762 C CA . ALA A 1 99 ? 27.609 7.836 11.18 1 86.94 99 ALA A CA 1
ATOM 763 C C . ALA A 1 99 ? 28.656 8.844 10.711 1 86.94 99 ALA A C 1
ATOM 765 O O . ALA A 1 99 ? 29.75 8.914 11.281 1 86.94 99 ALA A O 1
ATOM 766 N N . ALA A 1 100 ? 28.312 9.578 9.703 1 89.19 100 ALA A N 1
ATOM 767 C CA . ALA A 1 100 ? 29.234 10.578 9.164 1 89.19 100 ALA A CA 1
ATOM 768 C C . ALA A 1 100 ? 29.109 11.898 9.922 1 89.19 100 ALA A C 1
ATOM 770 O O . ALA A 1 100 ? 29.797 12.875 9.594 1 89.19 100 ALA A O 1
ATOM 771 N N . GLY A 1 101 ? 28.109 11.961 10.844 1 86.56 101 GLY A N 1
ATOM 772 C CA . GLY A 1 101 ? 28.047 13.102 11.75 1 86.56 101 GLY A CA 1
ATOM 773 C C . GLY A 1 101 ? 26.875 14.023 11.469 1 86.56 101 GLY A C 1
ATOM 774 O O . GLY A 1 101 ? 26.734 15.07 12.102 1 86.56 101 GLY A O 1
ATOM 775 N N . LEU A 1 102 ? 26.109 13.695 10.523 1 87.06 102 LEU A N 1
ATOM 776 C CA . LEU A 1 102 ? 24.938 14.523 10.25 1 87.06 102 LEU A CA 1
ATOM 777 C C . LEU A 1 102 ? 23.781 14.172 11.195 1 87.06 102 LEU A C 1
ATOM 779 O O . LEU A 1 102 ? 23.359 13.016 11.25 1 87.06 102 LEU A O 1
ATOM 783 N N . ARG A 1 103 ? 23.25 15.148 11.859 1 80.31 103 ARG A N 1
ATOM 784 C CA . ARG A 1 103 ? 22.266 14.891 12.898 1 80.31 103 ARG A CA 1
ATOM 785 C C . ARG A 1 103 ? 20.844 15.047 12.367 1 80.31 103 ARG A C 1
ATOM 787 O O . ARG A 1 103 ? 19.906 14.461 12.906 1 80.31 103 ARG A O 1
ATOM 794 N N . ARG A 1 104 ? 20.688 15.859 11.367 1 82.38 104 ARG A N 1
ATOM 795 C CA . ARG A 1 104 ? 19.375 16.094 10.781 1 82.38 104 ARG A CA 1
ATOM 796 C C . ARG A 1 104 ? 19.375 15.82 9.281 1 82.38 104 ARG A C 1
ATOM 798 O O . ARG A 1 104 ? 20.312 16.219 8.578 1 82.38 104 ARG A O 1
ATOM 805 N N . LEU A 1 105 ? 18.469 15.023 8.961 1 86.75 105 LEU A N 1
ATOM 806 C CA . LEU A 1 105 ? 18.422 14.617 7.562 1 86.75 105 LEU A CA 1
ATOM 807 C C . LEU A 1 105 ? 16.984 14.383 7.113 1 86.75 105 LEU A C 1
ATOM 809 O O . LEU A 1 105 ? 16.188 13.805 7.852 1 86.75 105 LEU A O 1
ATOM 813 N N . GLU A 1 106 ? 16.609 15.047 6.023 1 85.75 106 GLU A N 1
ATOM 814 C CA . GLU A 1 106 ? 15.359 14.727 5.348 1 85.75 106 GLU A CA 1
ATOM 815 C C . GLU A 1 106 ? 15.609 13.891 4.094 1 85.75 106 GLU A C 1
ATOM 817 O O . GLU A 1 106 ? 16.422 14.273 3.24 1 85.75 106 GLU A O 1
ATOM 822 N N . VAL A 1 107 ? 15.031 12.773 4.09 1 88.25 107 VAL A N 1
ATOM 823 C CA . VAL A 1 107 ? 15.219 11.867 2.963 1 88.25 107 VAL A CA 1
ATOM 824 C C . VAL A 1 107 ? 13.875 11.594 2.291 1 88.25 107 VAL A C 1
ATOM 826 O O . VAL A 1 107 ? 12.914 11.203 2.955 1 88.25 107 VAL A O 1
ATOM 829 N N . ASP A 1 108 ? 13.789 11.859 1.032 1 86.94 108 ASP A N 1
ATOM 830 C CA . ASP A 1 108 ? 12.609 11.539 0.237 1 86.94 108 ASP A CA 1
ATOM 831 C C . ASP A 1 108 ? 12.969 10.633 -0.94 1 86.94 108 ASP A C 1
ATOM 833 O O . ASP A 1 108 ? 13.875 10.953 -1.719 1 86.94 108 ASP A O 1
ATOM 837 N N . ILE A 1 109 ? 12.344 9.531 -0.995 1 87.25 109 ILE A N 1
ATOM 838 C CA . ILE A 1 109 ? 12.562 8.602 -2.102 1 87.25 109 ILE A CA 1
ATOM 839 C C . ILE A 1 109 ? 11.273 8.438 -2.898 1 87.25 109 ILE A C 1
ATOM 841 O O . ILE A 1 109 ? 10.234 8.078 -2.34 1 87.25 109 ILE A O 1
ATOM 845 N N . THR A 1 110 ? 11.258 8.789 -4.113 1 83.94 110 THR A N 1
ATOM 846 C CA . THR A 1 110 ? 10.141 8.578 -5.027 1 83.94 110 THR A CA 1
ATOM 847 C C . THR A 1 110 ? 10.602 7.848 -6.285 1 83.94 110 THR A C 1
ATOM 849 O O . THR A 1 110 ? 11.328 8.414 -7.105 1 83.94 110 THR A O 1
ATOM 852 N N . ASN A 1 111 ? 10.133 6.688 -6.391 1 81.44 111 ASN A N 1
ATOM 853 C CA . ASN A 1 111 ? 10.562 5.824 -7.484 1 81.44 111 ASN A CA 1
ATOM 854 C C . ASN A 1 111 ? 12.078 5.672 -7.516 1 81.44 111 ASN A C 1
ATOM 856 O O . ASN A 1 111 ? 12.68 5.184 -6.559 1 81.44 111 ASN A O 1
ATOM 860 N N . GLN A 1 112 ? 12.695 6.305 -8.492 1 80.5 112 GLN A N 1
ATOM 861 C CA . GLN A 1 112 ? 14.141 6.148 -8.625 1 80.5 112 GLN A CA 1
ATOM 862 C C . GLN A 1 112 ? 14.867 7.441 -8.258 1 80.5 112 GLN A C 1
ATOM 864 O O . GLN A 1 112 ? 16.062 7.59 -8.539 1 80.5 112 GLN A O 1
ATOM 869 N N . SER A 1 113 ? 14.117 8.305 -7.586 1 87.5 113 SER A N 1
ATOM 870 C CA . SER A 1 113 ? 14.719 9.578 -7.203 1 87.5 113 SER A CA 1
ATOM 871 C C . SER A 1 113 ? 14.961 9.641 -5.695 1 87.5 113 SER A C 1
ATOM 873 O O . SER A 1 113 ? 14.07 9.312 -4.906 1 87.5 113 SER A O 1
ATOM 875 N N . LEU A 1 114 ? 16.141 9.891 -5.398 1 90.19 114 LEU A N 1
ATOM 876 C CA . LEU A 1 114 ? 16.562 10.078 -4.016 1 90.19 114 LEU A CA 1
ATOM 877 C C . LEU A 1 114 ? 16.891 11.547 -3.742 1 90.19 114 LEU A C 1
ATOM 879 O O . LEU A 1 114 ? 17.859 12.078 -4.285 1 90.19 114 LEU A O 1
ATOM 883 N N . LEU A 1 115 ? 16.031 12.25 -2.973 1 90.69 115 LEU A N 1
ATOM 884 C CA . LEU A 1 115 ? 16.234 13.641 -2.564 1 90.69 115 LEU A CA 1
ATOM 885 C C . LEU A 1 115 ? 16.562 13.727 -1.079 1 90.69 115 LEU A C 1
ATOM 887 O O . LEU A 1 115 ? 15.812 13.227 -0.24 1 90.69 115 LEU A O 1
ATOM 891 N N . VAL A 1 116 ? 17.703 14.273 -0.822 1 92 116 VAL A N 1
ATOM 892 C CA . VAL A 1 116 ? 18.156 14.383 0.561 1 92 116 VAL A CA 1
ATOM 893 C C . VAL A 1 116 ? 18.5 15.836 0.882 1 92 116 VAL A C 1
ATOM 895 O O . VAL A 1 116 ? 19.047 16.562 0.038 1 92 116 VAL A O 1
ATOM 898 N N . GLN A 1 117 ? 18.141 16.281 2.061 1 91.06 117 GLN A N 1
ATOM 899 C CA . GLN A 1 117 ? 18.453 17.641 2.498 1 91.06 117 GLN A CA 1
ATOM 900 C C . GLN A 1 117 ? 18.938 17.656 3.943 1 91.06 117 GLN A C 1
ATOM 902 O O . GLN A 1 117 ? 18.391 16.953 4.797 1 91.06 117 GLN A O 1
ATOM 907 N N . ALA A 1 118 ? 20.016 18.297 4.176 1 88.81 118 ALA A N 1
ATOM 908 C CA . ALA A 1 118 ? 20.594 18.469 5.508 1 88.81 118 ALA A CA 1
ATOM 909 C C . ALA A 1 118 ? 21.016 19.922 5.734 1 88.81 118 ALA A C 1
ATOM 911 O O . ALA A 1 118 ? 21.375 20.625 4.789 1 88.81 118 ALA A O 1
ATOM 912 N N . PRO A 1 119 ? 20.859 20.359 6.977 1 84.19 119 PRO A N 1
ATOM 913 C CA . PRO A 1 119 ? 21.359 21.703 7.262 1 84.19 119 PRO A CA 1
ATOM 914 C C . PRO A 1 119 ? 22.891 21.781 7.25 1 84.19 119 PRO A C 1
ATOM 916 O O . PRO A 1 119 ? 23.562 20.844 7.688 1 84.19 119 PRO A O 1
ATOM 919 N N . ALA A 1 120 ? 23.391 22.766 6.648 1 82.94 120 ALA A N 1
ATOM 920 C CA . ALA A 1 120 ? 24.828 23.047 6.703 1 82.94 120 ALA A CA 1
ATOM 921 C C . ALA A 1 120 ? 25.188 23.828 7.957 1 82.94 120 ALA A C 1
ATOM 923 O O . ALA A 1 120 ? 24.328 24.5 8.547 1 82.94 120 ALA A O 1
ATOM 924 N N . PRO A 1 121 ? 26.391 23.672 8.43 1 79.69 121 PRO A N 1
ATOM 925 C CA . PRO A 1 121 ? 26.812 24.484 9.57 1 79.69 121 PRO A CA 1
ATOM 926 C C . PRO A 1 121 ? 26.609 25.984 9.352 1 79.69 121 PRO A C 1
ATOM 928 O O . PRO A 1 121 ? 26.359 26.719 10.305 1 79.69 121 PRO A O 1
ATOM 931 N N . SER A 1 122 ? 26.641 26.422 8.102 1 76.12 122 SER A N 1
ATOM 932 C CA . SER A 1 122 ? 26.438 27.828 7.77 1 76.12 122 SER A CA 1
ATOM 933 C C . SER A 1 122 ? 24.953 28.203 7.867 1 76.12 122 SER A C 1
ATOM 935 O O . SER A 1 122 ? 24.609 29.391 7.898 1 76.12 122 SER A O 1
ATOM 937 N N . GLY A 1 123 ? 24.094 27.219 7.98 1 73.38 123 GLY A N 1
ATOM 938 C CA . GLY A 1 123 ? 22.656 27.453 8.086 1 73.38 123 GLY A CA 1
ATOM 939 C C . GLY A 1 123 ? 21.922 27.203 6.789 1 73.38 123 GLY A C 1
ATOM 940 O O . GLY A 1 123 ? 20.688 27.062 6.789 1 73.38 123 GLY A O 1
ATOM 941 N N . GLU A 1 124 ? 22.656 27.234 5.688 1 76.69 124 GLU A N 1
ATOM 942 C CA . GLU A 1 124 ? 22.016 26.984 4.406 1 76.69 124 GLU A CA 1
ATOM 943 C C . GLU A 1 124 ? 21.734 25.5 4.211 1 76.69 124 GLU A C 1
ATOM 945 O O . GLU A 1 124 ? 22.609 24.656 4.477 1 76.69 124 GLU A O 1
ATOM 950 N N . PRO A 1 125 ? 20.578 25.219 3.775 1 84.5 125 PRO A N 1
ATOM 951 C CA . PRO A 1 125 ? 20.281 23.812 3.559 1 84.5 125 PRO A CA 1
ATOM 952 C C . PRO A 1 125 ? 21.031 23.219 2.369 1 84.5 125 PRO A C 1
ATOM 954 O O . PRO A 1 125 ? 21.188 23.891 1.342 1 84.5 125 PRO A O 1
ATOM 957 N N . LEU A 1 126 ? 21.672 22.141 2.586 1 87.56 126 LEU A N 1
ATOM 958 C CA . LEU A 1 126 ? 22.312 21.359 1.527 1 87.56 126 LEU A CA 1
ATOM 959 C C . LEU A 1 126 ? 21.344 20.344 0.937 1 87.56 126 LEU A C 1
ATOM 961 O O . LEU A 1 126 ? 20.766 19.531 1.666 1 87.56 126 LEU A O 1
ATOM 965 N N . THR A 1 127 ? 21.016 20.469 -0.365 1 88.62 127 THR A N 1
ATOM 966 C CA . THR A 1 127 ? 20.094 19.562 -1.046 1 88.62 127 THR A CA 1
ATOM 967 C C . THR A 1 127 ? 20.812 18.781 -2.139 1 88.62 127 THR A C 1
ATOM 969 O O . THR A 1 127 ? 21.547 19.359 -2.943 1 88.62 127 THR A O 1
ATOM 972 N N . LEU A 1 128 ? 20.734 17.5 -2.098 1 89.94 128 LEU A N 1
ATOM 973 C CA . LEU A 1 128 ? 21.281 16.625 -3.135 1 89.94 128 LEU A CA 1
ATOM 974 C C . LEU A 1 128 ? 20.203 15.758 -3.758 1 89.94 128 LEU A C 1
ATOM 976 O O . LEU A 1 128 ? 19.328 15.242 -3.051 1 89.94 128 LEU A O 1
ATOM 980 N N . LEU A 1 129 ? 20.172 15.758 -5.074 1 88.12 129 LEU A N 1
ATOM 981 C CA . LEU A 1 129 ? 19.266 14.914 -5.84 1 88.12 129 LEU A CA 1
ATOM 982 C C . LEU A 1 129 ? 20.031 13.891 -6.66 1 88.12 129 LEU A C 1
ATOM 984 O O . LEU A 1 129 ? 21.016 14.227 -7.328 1 88.12 129 LEU A O 1
ATOM 988 N N . ARG A 1 130 ? 19.625 12.641 -6.504 1 87.56 130 ARG A N 1
ATOM 989 C CA . ARG A 1 130 ? 20.156 11.57 -7.348 1 87.56 130 ARG A CA 1
ATOM 990 C C . ARG A 1 130 ? 19.031 10.75 -7.965 1 87.56 130 ARG A C 1
ATOM 992 O O . ARG A 1 130 ? 18.078 10.375 -7.273 1 87.56 130 ARG A O 1
ATOM 999 N N . VAL A 1 131 ? 19.109 10.57 -9.266 1 86.12 131 VAL A N 1
ATOM 1000 C CA . VAL A 1 131 ? 18.109 9.773 -9.984 1 86.12 131 VAL A CA 1
ATOM 1001 C C . VAL A 1 131 ? 18.766 8.516 -10.547 1 86.12 131 VAL A C 1
ATOM 1003 O O . VAL A 1 131 ? 19.734 8.594 -11.297 1 86.12 131 VAL A O 1
ATOM 1006 N N . VAL A 1 132 ? 18.281 7.398 -10.094 1 85.44 132 VAL A N 1
ATOM 1007 C CA . VAL A 1 132 ? 18.812 6.113 -10.539 1 85.44 132 VAL A CA 1
ATOM 1008 C C . VAL A 1 132 ? 17.906 5.527 -11.617 1 85.44 132 VAL A C 1
ATOM 1010 O O . VAL A 1 132 ? 16.781 5.082 -11.336 1 85.44 132 VAL A O 1
ATOM 1013 N N . ARG A 1 133 ? 18.234 5.441 -12.859 1 74.56 133 ARG A N 1
ATOM 1014 C CA . ARG A 1 133 ? 17.359 5.07 -13.969 1 74.56 133 ARG A CA 1
ATOM 1015 C C . ARG A 1 133 ? 17.516 3.59 -14.312 1 74.56 133 ARG A C 1
ATOM 1017 O O . ARG A 1 133 ? 16.641 3.004 -14.945 1 74.56 133 ARG A O 1
ATOM 1024 N N . SER A 1 134 ? 18.625 3.037 -13.961 1 70.88 134 SER A N 1
ATOM 1025 C CA . SER A 1 134 ? 18.812 1.633 -14.312 1 70.88 134 SER A CA 1
ATOM 1026 C C . SER A 1 134 ? 19.062 0.777 -13.078 1 70.88 134 SER A C 1
ATOM 1028 O O . SER A 1 134 ? 19.766 1.197 -12.156 1 70.88 134 SER A O 1
ATOM 1030 N N . SER A 1 135 ? 18.172 -0.176 -13.023 1 69.19 135 SER A N 1
ATOM 1031 C CA . SER A 1 135 ? 18.391 -1.117 -11.93 1 69.19 135 SER A CA 1
ATOM 1032 C C . SER A 1 135 ? 18.828 -2.48 -12.453 1 69.19 135 SER A C 1
ATOM 1034 O O . SER A 1 135 ? 18.312 -2.963 -13.461 1 69.19 135 SER A O 1
ATOM 1036 N N . THR A 1 136 ? 20.047 -2.836 -11.945 1 72.25 136 THR A N 1
ATOM 1037 C CA . THR A 1 136 ? 20.531 -4.18 -12.234 1 72.25 136 THR A CA 1
ATOM 1038 C C . THR A 1 136 ? 20.312 -5.102 -11.039 1 72.25 136 THR A C 1
ATOM 1040 O O . THR A 1 136 ? 20.312 -4.648 -9.891 1 72.25 136 THR A O 1
ATOM 1043 N N . ARG A 1 137 ? 19.719 -6.289 -11.188 1 77 137 ARG A N 1
ATOM 1044 C CA . ARG A 1 137 ? 19.562 -7.266 -10.117 1 77 137 ARG A CA 1
ATOM 1045 C C . ARG A 1 137 ? 20.906 -7.91 -9.758 1 77 137 ARG A C 1
ATOM 1047 O O . ARG A 1 137 ? 21.188 -9.039 -10.164 1 77 137 ARG A O 1
ATOM 1054 N N . ASP A 1 138 ? 21.672 -7.117 -9.008 1 88.06 138 ASP A N 1
ATOM 1055 C CA . ASP A 1 138 ? 22.953 -7.641 -8.539 1 88.06 138 ASP A CA 1
ATOM 1056 C C . ASP A 1 138 ? 22.969 -7.77 -7.016 1 88.06 138 ASP A C 1
ATOM 1058 O O . ASP A 1 138 ? 23.453 -6.883 -6.316 1 88.06 138 ASP A O 1
ATOM 1062 N N . PHE A 1 139 ? 22.609 -8.961 -6.598 1 91.38 139 PHE A N 1
ATOM 1063 C CA . PHE A 1 139 ? 22.406 -9.156 -5.168 1 91.38 139 PHE A CA 1
ATOM 1064 C C . PHE A 1 139 ? 23.734 -9.414 -4.465 1 91.38 139 PHE A C 1
ATOM 1066 O O . PHE A 1 139 ? 23.828 -9.273 -3.246 1 91.38 139 PHE A O 1
ATOM 1073 N N . ALA A 1 140 ? 24.734 -9.781 -5.211 1 92.06 140 ALA A N 1
ATOM 1074 C CA . ALA A 1 140 ? 26.062 -9.875 -4.625 1 92.06 140 ALA A CA 1
ATOM 1075 C C . ALA A 1 140 ? 26.578 -8.5 -4.207 1 92.06 140 ALA A C 1
ATOM 1077 O O . ALA A 1 140 ? 27.141 -8.344 -3.119 1 92.06 140 ALA A O 1
ATOM 1078 N N . ARG A 1 141 ? 26.406 -7.605 -5.102 1 91.25 141 ARG A N 1
ATOM 1079 C CA . ARG A 1 141 ? 26.812 -6.238 -4.801 1 91.25 141 ARG A CA 1
ATOM 1080 C C . ARG A 1 141 ? 25.984 -5.645 -3.674 1 91.25 141 ARG A C 1
ATOM 1082 O O . ARG A 1 141 ? 26.484 -4.883 -2.85 1 91.25 141 ARG A O 1
ATOM 1089 N N . LEU A 1 142 ? 24.734 -5.922 -3.689 1 90.75 142 LEU A N 1
ATOM 1090 C CA . LEU A 1 142 ? 23.875 -5.457 -2.615 1 90.75 142 LEU A CA 1
ATOM 1091 C C . LEU A 1 142 ? 24.359 -5.969 -1.263 1 90.75 142 LEU A C 1
ATOM 1093 O O . LEU A 1 142 ? 24.375 -5.219 -0.285 1 90.75 142 LEU A O 1
ATOM 1097 N N . ALA A 1 143 ? 24.703 -7.238 -1.215 1 91.12 143 ALA A N 1
ATOM 1098 C CA . ALA A 1 143 ? 25.219 -7.824 0.018 1 91.12 143 ALA A CA 1
ATOM 1099 C C . ALA A 1 143 ? 26.516 -7.156 0.438 1 91.12 143 ALA A C 1
ATOM 1101 O O . ALA A 1 143 ? 26.75 -6.93 1.628 1 91.12 143 ALA A O 1
ATOM 1102 N N . ALA A 1 144 ? 27.344 -6.84 -0.481 1 92.06 144 ALA A N 1
ATOM 1103 C CA . ALA A 1 144 ? 28.609 -6.172 -0.195 1 92.06 144 ALA A CA 1
ATOM 1104 C C . ALA A 1 144 ? 28.375 -4.781 0.386 1 92.06 144 ALA A C 1
ATOM 1106 O O . ALA A 1 144 ? 29.047 -4.379 1.338 1 92.06 144 ALA A O 1
ATOM 1107 N N . VAL A 1 145 ? 27.453 -4.051 -0.213 1 92 145 VAL A N 1
ATOM 1108 C CA . VAL A 1 145 ? 27.125 -2.719 0.288 1 92 145 VAL A CA 1
ATOM 1109 C C . VAL A 1 145 ? 26.562 -2.824 1.702 1 92 145 VAL A C 1
ATOM 1111 O O . VAL A 1 145 ? 26.875 -2.01 2.57 1 92 145 VAL A O 1
ATOM 1114 N N . HIS A 1 146 ? 25.75 -3.783 1.897 1 88.81 146 HIS A N 1
ATOM 1115 C CA . HIS A 1 146 ? 25.172 -4.008 3.213 1 88.81 146 HIS A CA 1
ATOM 1116 C C . HIS A 1 146 ? 26.25 -4.266 4.262 1 88.81 146 HIS A C 1
ATOM 1118 O O . HIS A 1 146 ? 26.172 -3.75 5.379 1 88.81 146 HIS A O 1
ATOM 1124 N N . GLU A 1 147 ? 27.203 -5.016 3.947 1 88.81 147 GLU A N 1
ATOM 1125 C CA . GLU A 1 147 ? 28.328 -5.285 4.844 1 88.81 147 GLU A CA 1
ATOM 1126 C C . GLU A 1 147 ? 29.125 -4.02 5.113 1 88.81 147 GLU A C 1
ATOM 1128 O O . GLU A 1 147 ? 29.562 -3.783 6.242 1 88.81 147 GLU A O 1
ATOM 1133 N N . PHE A 1 148 ? 29.328 -3.26 4.047 1 92 148 PHE A N 1
ATOM 1134 C CA . PHE A 1 148 ? 30.016 -1.982 4.168 1 92 148 PHE A CA 1
ATOM 1135 C C . PHE A 1 148 ? 29.312 -1.074 5.164 1 92 148 PHE A C 1
ATOM 1137 O O . PHE A 1 148 ? 29.938 -0.496 6.047 1 92 148 PHE A O 1
ATOM 1144 N N . VAL A 1 149 ? 28 -1.009 5.082 1 90.19 149 VAL A N 1
ATOM 1145 C CA . VAL A 1 149 ? 27.203 -0.127 5.938 1 90.19 149 VAL A CA 1
ATOM 1146 C C . VAL A 1 149 ? 27.234 -0.638 7.375 1 90.19 149 VAL A C 1
ATOM 1148 O O . VAL A 1 149 ? 27.344 0.148 8.32 1 90.19 149 VAL A O 1
ATOM 1151 N N . ALA A 1 150 ? 27.109 -1.924 7.531 1 85.06 150 ALA A N 1
ATOM 1152 C CA . ALA A 1 150 ? 27.172 -2.512 8.867 1 85.06 150 ALA A CA 1
ATOM 1153 C C . ALA A 1 150 ? 28.5 -2.18 9.547 1 85.06 150 ALA A C 1
ATOM 1155 O O . ALA A 1 150 ? 28.531 -1.865 10.742 1 85.06 150 ALA A O 1
ATOM 1156 N N . ASP A 1 151 ? 29.531 -2.176 8.82 1 86.88 151 ASP A N 1
ATOM 1157 C CA . ASP A 1 151 ? 30.859 -1.853 9.336 1 86.88 151 ASP A CA 1
ATOM 1158 C C . ASP A 1 151 ? 30.953 -0.379 9.719 1 86.88 151 ASP A C 1
ATOM 1160 O O . ASP A 1 151 ? 31.5 -0.041 10.773 1 86.88 151 ASP A O 1
ATOM 1164 N N . VAL A 1 152 ? 30.453 0.421 8.859 1 86.75 152 VAL A N 1
ATOM 1165 C CA . VAL A 1 152 ? 30.5 1.865 9.055 1 86.75 152 VAL A CA 1
ATOM 1166 C C . VAL A 1 152 ? 29.688 2.25 10.289 1 86.75 152 VAL A C 1
ATOM 1168 O O . VAL A 1 152 ? 30.078 3.137 11.047 1 86.75 152 VAL A O 1
ATOM 1171 N N . VAL A 1 153 ? 28.562 1.67 10.438 1 82 153 VAL A N 1
ATOM 1172 C CA . VAL A 1 153 ? 27.688 1.976 11.562 1 82 153 VAL A CA 1
ATOM 1173 C C . VAL A 1 153 ? 28.297 1.463 12.859 1 82 153 VAL A C 1
ATOM 1175 O O . VAL A 1 153 ? 28.188 2.109 13.906 1 82 153 VAL A O 1
ATOM 1178 N N . ARG A 1 154 ? 28.984 0.397 12.781 1 79.19 154 ARG A N 1
ATOM 1179 C CA . ARG A 1 154 ? 29.594 -0.22 13.953 1 79.19 154 ARG A CA 1
ATOM 1180 C C . ARG A 1 154 ? 30.859 0.532 14.375 1 79.19 154 ARG A C 1
ATOM 1182 O O . ARG A 1 154 ? 31.031 0.842 15.555 1 79.19 154 ARG A O 1
ATOM 1189 N N . ASP A 1 155 ? 31.656 0.77 13.43 1 82.56 155 ASP A N 1
ATOM 1190 C CA . ASP A 1 155 ? 33 1.284 13.727 1 82.56 155 ASP A CA 1
ATOM 1191 C C . ASP A 1 155 ? 33.031 2.803 13.586 1 82.56 155 ASP A C 1
ATOM 1193 O O . ASP A 1 155 ? 33.969 3.447 14.047 1 82.56 155 ASP A O 1
ATOM 1197 N N . GLY A 1 156 ? 31.969 3.342 13 1 83.06 156 GLY A N 1
ATOM 1198 C CA . GLY A 1 156 ? 32 4.762 12.695 1 83.06 156 GLY A CA 1
ATOM 1199 C C . GLY A 1 156 ? 32.844 5.086 11.461 1 83.06 156 GLY A C 1
ATOM 1200 O O . GLY A 1 156 ? 33.438 4.191 10.852 1 83.06 156 GLY A O 1
ATOM 1201 N N . ILE A 1 157 ? 32.75 6.355 11.07 1 86.56 157 ILE A N 1
ATOM 1202 C CA . ILE A 1 157 ? 33.531 6.797 9.898 1 86.56 157 ILE A CA 1
ATOM 1203 C C . ILE A 1 157 ? 34.656 7.723 10.336 1 86.56 157 ILE A C 1
ATOM 1205 O O . ILE A 1 157 ? 34.406 8.828 10.828 1 86.56 157 ILE A O 1
ATOM 1209 N N . GLU A 1 158 ? 35.844 7.246 10.203 1 82.44 158 GLU A N 1
ATOM 1210 C CA . GLU A 1 158 ? 37 8.078 10.547 1 82.44 158 GLU A CA 1
ATOM 1211 C C . GLU A 1 158 ? 37.312 9.07 9.43 1 82.44 158 GLU A C 1
ATOM 1213 O O . GLU A 1 158 ? 37.562 10.25 9.695 1 82.44 158 GLU A O 1
ATOM 1218 N N . ASP A 1 159 ? 37.375 8.594 8.219 1 88.25 159 ASP A N 1
ATOM 1219 C CA . ASP A 1 159 ? 37.625 9.406 7.031 1 88.25 159 ASP A CA 1
ATOM 1220 C C . ASP A 1 159 ? 36.594 9.125 5.938 1 88.25 159 ASP A C 1
ATOM 1222 O O . ASP A 1 159 ? 36.531 8.008 5.418 1 88.25 159 ASP A O 1
ATOM 1226 N N . VAL A 1 160 ? 35.938 10.172 5.551 1 91.38 160 VAL A N 1
ATOM 1227 C CA . VAL A 1 160 ? 34.875 10.047 4.547 1 91.38 160 VAL A CA 1
ATOM 1228 C C . VAL A 1 160 ? 35.5 9.656 3.201 1 91.38 160 VAL A C 1
ATOM 1230 O O . VAL A 1 160 ? 34.875 8.898 2.436 1 91.38 160 VAL A O 1
ATOM 1233 N N . ALA A 1 161 ? 36.656 10.141 2.93 1 90.75 161 ALA A N 1
ATOM 1234 C CA . ALA A 1 161 ? 37.344 9.82 1.675 1 90.75 161 ALA A CA 1
ATOM 1235 C C . ALA A 1 161 ? 37.656 8.328 1.585 1 90.75 161 ALA A C 1
ATOM 1237 O O . ALA A 1 161 ? 37.5 7.719 0.526 1 90.75 161 ALA A O 1
ATOM 1238 N N . ASP A 1 162 ? 38.094 7.773 2.672 1 91.5 162 ASP A N 1
ATOM 1239 C CA . ASP A 1 162 ? 38.375 6.344 2.717 1 91.5 162 ASP A CA 1
ATOM 1240 C C . ASP A 1 162 ? 37.094 5.527 2.502 1 91.5 162 ASP A C 1
ATOM 1242 O O . ASP A 1 162 ? 37.125 4.496 1.824 1 91.5 162 ASP A O 1
ATOM 1246 N N . ALA A 1 163 ? 36.031 5.941 3.141 1 93.06 163 ALA A N 1
ATOM 1247 C CA . ALA A 1 163 ? 34.75 5.27 2.969 1 93.06 163 ALA A CA 1
ATOM 1248 C C . ALA A 1 163 ? 34.281 5.309 1.51 1 93.06 163 ALA A C 1
ATOM 1250 O O . ALA A 1 163 ? 33.781 4.32 0.987 1 93.06 163 ALA A O 1
ATOM 1251 N N . ASN A 1 164 ? 34.562 6.414 0.867 1 92.94 164 ASN A N 1
ATOM 1252 C CA . ASN A 1 164 ? 34.219 6.555 -0.543 1 92.94 164 ASN A CA 1
ATOM 1253 C C . ASN A 1 164 ? 35.031 5.613 -1.421 1 92.94 164 ASN A C 1
ATOM 1255 O O . ASN A 1 164 ? 34.5 5.062 -2.395 1 92.94 164 ASN A O 1
ATOM 1259 N N . ASP A 1 165 ? 36.25 5.508 -1.081 1 93.31 165 ASP A N 1
ATOM 1260 C CA . ASP A 1 165 ? 37.125 4.609 -1.845 1 93.31 165 ASP A CA 1
ATOM 1261 C C . ASP A 1 165 ? 36.688 3.156 -1.679 1 93.31 165 ASP A C 1
ATOM 1263 O O . ASP A 1 165 ? 36.719 2.375 -2.631 1 93.31 165 ASP A O 1
ATOM 1267 N N . ARG A 1 166 ? 36.281 2.797 -0.549 1 93.12 166 ARG A N 1
ATOM 1268 C CA . ARG A 1 166 ? 35.781 1.453 -0.308 1 93.12 166 ARG A CA 1
ATOM 1269 C C . ARG A 1 166 ? 34.5 1.201 -1.107 1 93.12 166 ARG A C 1
ATOM 1271 O O . ARG A 1 166 ? 34.312 0.117 -1.663 1 93.12 166 ARG A O 1
ATOM 1278 N N . LEU A 1 167 ? 33.594 2.148 -1.145 1 93.62 167 LEU A N 1
ATOM 1279 C CA . LEU A 1 167 ? 32.375 2.037 -1.912 1 93.62 167 LEU A CA 1
ATOM 1280 C C . LEU A 1 167 ? 32.656 1.878 -3.398 1 93.62 167 LEU A C 1
ATOM 1282 O O . LEU A 1 167 ? 32 1.101 -4.09 1 93.62 167 LEU A O 1
ATOM 1286 N N . LYS A 1 168 ? 33.688 2.641 -3.848 1 92.94 168 LYS A N 1
ATOM 1287 C CA . LYS A 1 168 ? 34.094 2.527 -5.242 1 92.94 168 LYS A CA 1
ATOM 1288 C C . LYS A 1 168 ? 34.625 1.13 -5.547 1 92.94 168 LYS A C 1
ATOM 1290 O O . LYS A 1 168 ? 34.406 0.596 -6.637 1 92.94 168 LYS A O 1
ATOM 1295 N N . SER A 1 169 ? 35.312 0.595 -4.645 1 93.25 169 SER A N 1
ATOM 1296 C CA . SER A 1 169 ? 35.812 -0.756 -4.82 1 93.25 169 SER A CA 1
ATOM 1297 C C . SER A 1 169 ? 34.688 -1.776 -4.934 1 93.25 169 SER A C 1
ATOM 1299 O O . SER A 1 169 ? 34.781 -2.721 -5.719 1 93.25 169 SER A O 1
ATOM 1301 N N . ILE A 1 170 ? 33.625 -1.594 -4.18 1 92.62 170 ILE A N 1
ATOM 1302 C CA . ILE A 1 170 ? 32.469 -2.479 -4.23 1 92.62 170 ILE A CA 1
ATOM 1303 C C . ILE A 1 170 ? 31.781 -2.361 -5.594 1 92.62 170 ILE A C 1
ATOM 1305 O O . ILE A 1 170 ? 31.391 -3.367 -6.188 1 92.62 170 ILE A O 1
ATOM 1309 N N . GLN A 1 171 ? 31.703 -1.207 -6.117 1 89.81 171 GLN A N 1
ATOM 1310 C CA . GLN A 1 171 ? 31.062 -0.941 -7.402 1 89.81 171 GLN A CA 1
ATOM 1311 C C . GLN A 1 171 ? 31.844 -1.579 -8.547 1 89.81 171 GLN A C 1
ATOM 1313 O O . GLN A 1 171 ? 31.266 -1.963 -9.562 1 89.81 171 GLN A O 1
ATOM 1318 N N . ARG A 1 172 ? 33.188 -1.741 -8.312 1 88.5 172 ARG A N 1
ATOM 1319 C CA . ARG A 1 172 ? 34.062 -2.211 -9.391 1 88.5 172 ARG A CA 1
ATOM 1320 C C . ARG A 1 172 ? 34.281 -3.711 -9.289 1 88.5 172 ARG A C 1
ATOM 1322 O O . ARG A 1 172 ? 34.969 -4.297 -10.133 1 88.5 172 ARG A O 1
ATOM 1329 N N . GLU A 1 173 ? 33.75 -4.266 -8.32 1 87.56 173 GLU A N 1
ATOM 1330 C CA . GLU A 1 173 ? 33.969 -5.699 -8.141 1 87.56 173 GLU A CA 1
ATOM 1331 C C . GLU A 1 173 ? 33.438 -6.484 -9.328 1 87.56 173 GLU A C 1
ATOM 1333 O O . GLU A 1 173 ? 32.375 -6.145 -9.891 1 87.56 173 GLU A O 1
ATOM 1338 N N . ARG A 1 174 ? 34.188 -7.484 -9.719 1 85.06 174 ARG A N 1
ATOM 1339 C CA . ARG A 1 174 ? 33.781 -8.32 -10.852 1 85.06 174 ARG A CA 1
ATOM 1340 C C . ARG A 1 174 ? 32.562 -9.172 -10.516 1 85.06 174 ARG A C 1
ATOM 1342 O O . ARG A 1 174 ? 32.375 -9.555 -9.367 1 85.06 174 ARG A O 1
ATOM 1349 N N . ARG A 1 175 ? 31.875 -9.477 -11.617 1 84.38 175 ARG A N 1
ATOM 1350 C CA . ARG A 1 175 ? 30.672 -10.281 -11.461 1 84.38 175 ARG A CA 1
ATOM 1351 C C . ARG A 1 175 ? 31.016 -11.75 -11.234 1 84.38 175 ARG A C 1
ATOM 1353 O O . ARG A 1 175 ? 31.969 -12.266 -11.828 1 84.38 175 ARG A O 1
ATOM 1360 N N . PHE A 1 176 ? 30.25 -12.398 -10.375 1 84.12 176 PHE A N 1
ATOM 1361 C CA . PHE A 1 176 ? 30.5 -13.797 -10.023 1 84.12 176 PHE A CA 1
ATOM 1362 C C . PHE A 1 176 ? 30.062 -14.727 -11.141 1 84.12 176 PHE A C 1
ATOM 1364 O O . PHE A 1 176 ? 30.672 -15.781 -11.352 1 84.12 176 PHE A O 1
ATOM 1371 N N . TYR A 1 177 ? 29.016 -14.328 -11.82 1 91.62 177 TYR A N 1
ATOM 1372 C CA . TYR A 1 177 ? 28.422 -15.219 -12.805 1 91.62 177 TYR A CA 1
ATOM 1373 C C . TYR A 1 177 ? 28.547 -14.648 -14.211 1 91.62 177 TYR A C 1
ATOM 1375 O O . TYR A 1 177 ? 28.359 -13.453 -14.422 1 91.62 177 TYR A O 1
ATOM 1383 N N . GLN A 1 178 ? 28.875 -15.562 -15.141 1 92.81 178 GLN A N 1
ATOM 1384 C CA . GLN A 1 178 ? 28.906 -15.203 -16.547 1 92.81 178 GLN A CA 1
ATOM 1385 C C . GLN A 1 178 ? 27.516 -15.211 -17.156 1 92.81 178 GLN A C 1
ATOM 1387 O O . GLN A 1 178 ? 26.578 -15.734 -16.547 1 92.81 178 GLN A O 1
ATOM 1392 N N . ARG A 1 179 ? 27.391 -14.641 -18.266 1 91.31 179 ARG A N 1
ATOM 1393 C CA . ARG A 1 179 ? 26.078 -14.453 -18.891 1 91.31 179 ARG A CA 1
ATOM 1394 C C . ARG A 1 179 ? 25.422 -15.797 -19.203 1 91.31 179 ARG A C 1
ATOM 1396 O O . ARG A 1 179 ? 24.219 -15.969 -19.031 1 91.31 179 ARG A O 1
ATOM 1403 N N . TRP A 1 180 ? 26.219 -16.766 -19.641 1 93.69 180 TRP A N 1
ATOM 1404 C CA . TRP A 1 180 ? 25.641 -18.047 -20.016 1 93.69 180 TRP A CA 1
ATOM 1405 C C . TRP A 1 180 ? 25.141 -18.797 -18.781 1 93.69 180 TRP A C 1
ATOM 1407 O O . TRP A 1 180 ? 24.188 -19.562 -18.875 1 93.69 180 TRP A O 1
ATOM 1417 N N . MET A 1 181 ? 25.719 -18.625 -17.641 1 95.5 181 MET A N 1
ATOM 1418 C CA . MET A 1 181 ? 25.281 -19.234 -16.406 1 95.5 181 MET A CA 1
ATOM 1419 C C . MET A 1 181 ? 23.891 -18.719 -16 1 95.5 181 MET A C 1
ATOM 1421 O O . MET A 1 181 ? 23.078 -19.469 -15.445 1 95.5 181 MET A O 1
ATOM 1425 N N . ILE A 1 182 ? 23.688 -17.469 -16.297 1 95 182 ILE A N 1
ATOM 1426 C CA . ILE A 1 182 ? 22.391 -16.859 -16.016 1 95 182 ILE A CA 1
ATOM 1427 C C . ILE A 1 182 ? 21.328 -17.469 -16.922 1 95 182 ILE A C 1
ATOM 1429 O O . ILE A 1 182 ? 20.219 -17.797 -16.453 1 95 182 ILE A O 1
ATOM 1433 N N . SER A 1 183 ? 21.672 -17.688 -18.125 1 96.88 183 SER A N 1
ATOM 1434 C CA . SER A 1 183 ? 20.75 -18.312 -19.062 1 96.88 183 SER A CA 1
ATOM 1435 C C . SER A 1 183 ? 20.391 -19.734 -18.641 1 96.88 183 SER A C 1
ATOM 1437 O O . SER A 1 183 ? 19.234 -20.141 -18.703 1 96.88 183 SER A O 1
ATOM 1439 N N . VAL A 1 184 ? 21.359 -20.422 -18.25 1 97.38 184 VAL A N 1
ATOM 1440 C CA . VAL A 1 184 ? 21.156 -21.781 -17.797 1 97.38 184 VAL A CA 1
ATOM 1441 C C . VAL A 1 184 ? 20.297 -21.797 -16.531 1 97.38 184 VAL A C 1
ATOM 1443 O O . VAL A 1 184 ? 19.453 -22.672 -16.344 1 97.38 184 VAL A O 1
ATOM 1446 N N . ALA A 1 185 ? 20.547 -20.812 -15.664 1 97.5 185 ALA A N 1
ATOM 1447 C CA . ALA A 1 185 ? 19.75 -20.719 -14.438 1 97.5 185 ALA A CA 1
ATOM 1448 C C . ALA A 1 185 ? 18.281 -20.469 -14.75 1 97.5 185 ALA A C 1
ATOM 1450 O O . ALA A 1 185 ? 17.406 -21.047 -14.102 1 97.5 185 ALA A O 1
ATOM 1451 N N . TYR A 1 186 ? 18.016 -19.641 -15.734 1 96.94 186 TYR A N 1
ATOM 1452 C CA . TYR A 1 186 ? 16.641 -19.438 -16.156 1 96.94 186 TYR A CA 1
ATOM 1453 C C . TYR A 1 186 ? 16.016 -20.734 -16.656 1 96.94 186 TYR A C 1
ATOM 1455 O O . TYR A 1 186 ? 14.859 -21.031 -16.359 1 96.94 186 TYR A O 1
ATOM 1463 N N . ALA A 1 187 ? 16.812 -21.469 -17.406 1 98.12 187 ALA A N 1
ATOM 1464 C CA . ALA A 1 187 ? 16.344 -22.75 -17.938 1 98.12 187 ALA A CA 1
ATOM 1465 C C . ALA A 1 187 ? 16.031 -23.734 -16.812 1 98.12 187 ALA A C 1
ATOM 1467 O O . ALA A 1 187 ? 15.008 -24.406 -16.859 1 98.12 187 ALA A O 1
ATOM 1468 N N . VAL A 1 188 ? 16.891 -23.812 -15.859 1 97.81 188 VAL A N 1
ATOM 1469 C CA . VAL A 1 188 ? 16.688 -24.719 -14.727 1 97.81 188 VAL A CA 1
ATOM 1470 C C . VAL A 1 188 ? 15.461 -24.281 -13.93 1 97.81 188 VAL A C 1
ATOM 1472 O O . VAL A 1 188 ? 14.688 -25.125 -13.477 1 97.81 188 VAL A O 1
ATOM 1475 N N . LEU A 1 189 ? 15.312 -23.016 -13.734 1 97.31 189 LEU A N 1
ATOM 1476 C CA . LEU A 1 189 ? 14.141 -22.5 -13.023 1 97.31 189 LEU A CA 1
ATOM 1477 C C . LEU A 1 189 ? 12.852 -22.891 -13.742 1 97.31 189 LEU A C 1
ATOM 1479 O O . LEU A 1 189 ? 11.914 -23.391 -13.117 1 97.31 189 LEU A O 1
ATOM 1483 N N . ALA A 1 190 ? 12.836 -22.703 -15.023 1 97.88 190 ALA A N 1
ATOM 1484 C CA . ALA A 1 190 ? 11.664 -23.047 -15.82 1 97.88 190 ALA A CA 1
ATOM 1485 C C . ALA A 1 190 ? 11.383 -24.547 -15.75 1 97.88 190 ALA A C 1
ATOM 1487 O O . ALA A 1 190 ? 10.234 -24.969 -15.602 1 97.88 190 ALA A O 1
ATOM 1488 N N . GLY A 1 191 ? 12.438 -25.344 -15.938 1 97.62 191 GLY A N 1
ATOM 1489 C CA . GLY A 1 191 ? 12.289 -26.781 -15.836 1 97.62 191 GLY A CA 1
ATOM 1490 C C . GLY A 1 191 ? 11.766 -27.234 -14.492 1 97.62 191 GLY A C 1
ATOM 1491 O O . GLY A 1 191 ? 10.914 -28.125 -14.414 1 97.62 191 GLY A O 1
ATOM 1492 N N . SER A 1 192 ? 12.266 -26.641 -13.453 1 97.06 192 SER A N 1
ATOM 1493 C CA . SER A 1 192 ? 11.828 -26.984 -12.109 1 97.06 192 SER A CA 1
ATOM 1494 C C . SER A 1 192 ? 10.359 -26.641 -11.891 1 97.06 192 SER A C 1
ATOM 1496 O O . SER A 1 192 ? 9.617 -27.406 -11.289 1 97.06 192 SER A O 1
ATOM 1498 N N . VAL A 1 193 ? 9.93 -25.5 -12.391 1 95.5 193 VAL A N 1
ATOM 1499 C CA . VAL A 1 193 ? 8.547 -25.062 -12.234 1 95.5 193 VAL A CA 1
ATOM 1500 C C . VAL A 1 193 ? 7.625 -26 -13.016 1 95.5 193 VAL A C 1
ATOM 1502 O O . VAL A 1 193 ? 6.559 -26.391 -12.531 1 95.5 193 VAL A O 1
ATOM 1505 N N . CYS A 1 194 ? 8.047 -26.391 -14.203 1 95.31 194 CYS A N 1
ATOM 1506 C CA . CYS A 1 194 ? 7.25 -27.312 -15 1 95.31 194 CYS A CA 1
ATOM 1507 C C . CYS A 1 194 ? 7.098 -28.656 -14.297 1 95.31 194 CYS A C 1
ATOM 1509 O O . CYS A 1 194 ? 5.996 -29.203 -14.227 1 95.31 194 CYS A O 1
ATOM 1511 N N . ALA A 1 195 ? 8.156 -29.172 -13.82 1 94.25 195 ALA A N 1
ATOM 1512 C CA . ALA A 1 195 ? 8.133 -30.453 -13.109 1 94.25 195 ALA A CA 1
ATOM 1513 C C . ALA A 1 195 ? 7.316 -30.359 -11.828 1 94.25 195 ALA A C 1
ATOM 1515 O O . ALA A 1 195 ? 6.629 -31.312 -11.445 1 94.25 195 ALA A O 1
ATOM 1516 N N . LEU A 1 196 ? 7.434 -29.219 -11.172 1 93.19 196 LEU A N 1
ATOM 1517 C CA . LEU A 1 196 ? 6.684 -28.953 -9.953 1 93.19 196 LEU A CA 1
ATOM 1518 C C . LEU A 1 196 ? 5.184 -29.047 -10.203 1 93.19 196 LEU A C 1
ATOM 1520 O O . LEU A 1 196 ? 4.434 -29.531 -9.344 1 93.19 196 LEU A O 1
ATOM 1524 N N . LEU A 1 197 ? 4.773 -28.609 -11.336 1 91.19 197 LEU A N 1
ATOM 1525 C CA . LEU A 1 197 ? 3.355 -28.578 -11.688 1 91.19 197 LEU A CA 1
ATOM 1526 C C . LEU A 1 197 ? 2.887 -29.953 -12.156 1 91.19 197 LEU A C 1
ATOM 1528 O O . LEU A 1 197 ? 1.686 -30.188 -12.305 1 91.19 197 LEU A O 1
ATOM 1532 N N . GLY A 1 198 ? 3.848 -30.891 -12.383 1 90.06 198 GLY A N 1
ATOM 1533 C CA . GLY A 1 198 ? 3.498 -32.219 -12.805 1 90.06 198 GLY A CA 1
ATOM 1534 C C . GLY A 1 198 ? 3.822 -32.5 -14.266 1 90.06 198 GLY A C 1
ATOM 1535 O O . GLY A 1 198 ? 3.336 -33.469 -14.844 1 90.06 198 GLY A O 1
ATOM 1536 N N . GLY A 1 199 ? 4.594 -31.609 -14.797 1 92.12 199 GLY A N 1
ATOM 1537 C CA . GLY A 1 199 ? 4.949 -31.797 -16.188 1 92.12 199 GLY A CA 1
ATOM 1538 C C . GLY A 1 199 ? 5.824 -33 -16.438 1 92.12 199 GLY A C 1
ATOM 1539 O O . GLY A 1 199 ? 6.699 -33.312 -15.617 1 92.12 199 GLY A O 1
ATOM 1540 N N . GLY A 1 200 ? 5.562 -33.656 -17.453 1 90.81 200 GLY A N 1
ATOM 1541 C CA . GLY A 1 200 ? 6.383 -34.781 -17.875 1 90.81 200 GLY A CA 1
ATOM 1542 C C . GLY A 1 200 ? 7.734 -34.375 -18.422 1 90.81 200 GLY A C 1
ATOM 1543 O O . GLY A 1 200 ? 8.078 -33.188 -18.406 1 90.81 200 GLY A O 1
ATOM 1544 N N . SER A 1 201 ? 8.5 -35.406 -18.828 1 91.69 201 SER A N 1
ATOM 1545 C CA . SER A 1 201 ? 9.852 -35.156 -19.312 1 91.69 201 SER A CA 1
ATOM 1546 C C . SER A 1 201 ? 9.836 -34.25 -20.562 1 91.69 201 SER A C 1
ATOM 1548 O O . SER A 1 201 ? 10.648 -33.344 -20.688 1 91.69 201 SER A O 1
ATOM 1550 N N . MET A 1 202 ? 8.891 -34.5 -21.422 1 92.38 202 MET A N 1
ATOM 1551 C CA . MET A 1 202 ? 8.812 -33.719 -22.656 1 92.38 202 MET A CA 1
ATOM 1552 C C . MET A 1 202 ? 8.453 -32.25 -22.328 1 92.38 202 MET A C 1
ATOM 1554 O O . MET A 1 202 ? 9.055 -31.328 -22.875 1 92.38 202 MET A O 1
ATOM 1558 N N . ALA A 1 203 ? 7.469 -32.062 -21.516 1 93.75 203 ALA A N 1
ATOM 1559 C CA . ALA A 1 203 ? 7.059 -30.703 -21.109 1 93.75 203 ALA A CA 1
ATOM 1560 C C . ALA A 1 203 ? 8.211 -29.953 -20.453 1 93.75 203 ALA A C 1
ATOM 1562 O O . ALA A 1 203 ? 8.383 -28.75 -20.672 1 93.75 203 ALA A O 1
ATOM 1563 N N . THR A 1 204 ? 8.984 -30.703 -19.656 1 95.75 204 THR A N 1
ATOM 1564 C CA . THR A 1 204 ? 10.109 -30.094 -18.953 1 95.75 204 THR A CA 1
ATOM 1565 C C . THR A 1 204 ? 11.188 -29.641 -19.953 1 95.75 204 THR A C 1
ATOM 1567 O O . THR A 1 204 ? 11.75 -28.562 -19.812 1 95.75 204 THR A O 1
ATOM 1570 N N . VAL A 1 205 ? 11.445 -30.469 -20.891 1 95.69 205 VAL A N 1
ATOM 1571 C CA . VAL A 1 205 ? 12.445 -30.125 -21.906 1 95.69 205 VAL A CA 1
ATOM 1572 C C . VAL A 1 205 ? 11.984 -28.906 -22.703 1 95.69 205 VAL A C 1
ATOM 1574 O O . VAL A 1 205 ? 12.773 -28.016 -22.984 1 95.69 205 VAL A O 1
ATOM 1577 N N . VAL A 1 206 ? 10.734 -28.875 -23.078 1 96.5 206 VAL A N 1
ATOM 1578 C CA . VAL A 1 206 ? 10.172 -27.75 -23.812 1 96.5 206 VAL A CA 1
ATOM 1579 C C . VAL A 1 206 ? 10.273 -26.469 -22.984 1 96.5 206 VAL A C 1
ATOM 1581 O O . VAL A 1 206 ? 10.602 -25.406 -23.5 1 96.5 206 VAL A O 1
ATOM 1584 N N . ALA A 1 207 ? 9.961 -26.609 -21.688 1 97.44 207 ALA A N 1
ATOM 1585 C CA . ALA A 1 207 ? 10.047 -25.453 -20.797 1 97.44 207 ALA A CA 1
ATOM 1586 C C . ALA A 1 207 ? 11.469 -24.922 -20.734 1 97.44 207 ALA A C 1
ATOM 1588 O O . ALA A 1 207 ? 11.688 -23.703 -20.719 1 97.44 207 ALA A O 1
ATOM 1589 N N . VAL A 1 208 ? 12.414 -25.844 -20.656 1 98.06 208 VAL A N 1
ATOM 1590 C CA . VAL A 1 208 ? 13.82 -25.484 -20.594 1 98.06 208 VAL A CA 1
ATOM 1591 C C . VAL A 1 208 ? 14.227 -24.766 -21.875 1 98.06 208 VAL A C 1
ATOM 1593 O O . VAL A 1 208 ? 14.859 -23.703 -21.812 1 98.06 208 VAL A O 1
ATOM 1596 N N . LEU A 1 209 ? 13.852 -25.25 -22.969 1 97.75 209 LEU A N 1
ATOM 1597 C CA . LEU A 1 209 ? 14.18 -24.641 -24.25 1 97.75 209 LEU A CA 1
ATOM 1598 C C . LEU A 1 209 ? 13.492 -23.281 -24.406 1 97.75 209 LEU A C 1
ATOM 1600 O O . LEU A 1 209 ? 14.109 -22.328 -24.875 1 97.75 209 LEU A O 1
ATOM 1604 N N . ALA A 1 210 ? 12.266 -23.234 -24.047 1 97.88 210 ALA A N 1
ATOM 1605 C CA . ALA A 1 210 ? 11.531 -21.984 -24.125 1 97.88 210 ALA A CA 1
ATOM 1606 C C . ALA A 1 210 ? 12.203 -20.906 -23.281 1 97.88 210 ALA A C 1
ATOM 1608 O O . ALA A 1 210 ? 12.305 -19.75 -23.703 1 97.88 210 ALA A O 1
ATOM 1609 N N . ALA A 1 211 ? 12.648 -21.297 -22.078 1 97.94 211 ALA A N 1
ATOM 1610 C CA . ALA A 1 211 ? 13.297 -20.344 -21.188 1 97.94 211 ALA A CA 1
ATOM 1611 C C . ALA A 1 211 ? 14.562 -19.766 -21.828 1 97.94 211 ALA A C 1
ATOM 1613 O O . ALA A 1 211 ? 14.844 -18.578 -21.688 1 97.94 211 ALA A O 1
ATOM 1614 N N . LEU A 1 212 ? 15.312 -20.641 -22.484 1 98 212 LEU A N 1
ATOM 1615 C CA . LEU A 1 212 ? 16.531 -20.203 -23.141 1 98 212 LEU A CA 1
ATOM 1616 C C . LEU A 1 212 ? 16.234 -19.219 -24.281 1 98 212 LEU A C 1
ATOM 1618 O O . LEU A 1 212 ? 16.906 -18.203 -24.422 1 98 212 LEU A O 1
ATOM 1622 N N . VAL A 1 213 ? 15.227 -19.484 -25.016 1 97.94 213 VAL A N 1
ATOM 1623 C CA . VAL A 1 213 ? 14.859 -18.625 -26.141 1 97.94 213 VAL A CA 1
ATOM 1624 C C . VAL A 1 213 ? 14.273 -17.312 -25.625 1 97.94 213 VAL A C 1
ATOM 1626 O O . VAL A 1 213 ? 14.539 -16.25 -26.172 1 97.94 213 VAL A O 1
ATOM 1629 N N . ILE A 1 214 ? 13.469 -17.375 -24.578 1 97.56 214 ILE A N 1
ATOM 1630 C CA . ILE A 1 214 ? 12.883 -16.188 -23.969 1 97.56 214 ILE A CA 1
ATOM 1631 C C . ILE A 1 214 ? 13.984 -15.273 -23.438 1 97.56 214 ILE A C 1
ATOM 1633 O O . ILE A 1 214 ? 13.953 -14.055 -23.656 1 97.56 214 ILE A O 1
ATOM 1637 N N . ASP A 1 215 ? 14.906 -15.906 -22.766 1 96.12 215 ASP A N 1
ATOM 1638 C CA . ASP A 1 215 ? 16.031 -15.141 -22.25 1 96.12 215 ASP A CA 1
ATOM 1639 C C . ASP A 1 215 ? 16.797 -14.445 -23.375 1 96.12 215 ASP A C 1
ATOM 1641 O O . ASP A 1 215 ? 17.172 -13.273 -23.25 1 96.12 215 ASP A O 1
ATOM 1645 N N . ALA A 1 216 ? 17.047 -15.148 -24.469 1 96.38 216 ALA A N 1
ATOM 1646 C CA . ALA A 1 216 ? 17.734 -14.578 -25.625 1 96.38 216 ALA A CA 1
ATOM 1647 C C . ALA A 1 216 ? 16.906 -13.453 -26.25 1 96.38 216 ALA A C 1
ATOM 1649 O O . ALA A 1 216 ? 17.469 -12.438 -26.672 1 96.38 216 ALA A O 1
ATOM 1650 N N . ALA A 1 217 ? 15.641 -13.594 -26.312 1 95.81 217 ALA A N 1
ATOM 1651 C CA . ALA A 1 217 ? 14.758 -12.57 -26.859 1 95.81 217 ALA A CA 1
ATOM 1652 C C . ALA A 1 217 ? 14.758 -11.32 -25.984 1 95.81 217 ALA A C 1
ATOM 1654 O O . ALA A 1 217 ? 14.695 -10.203 -26.5 1 95.81 217 ALA A O 1
ATOM 1655 N N . GLU A 1 218 ? 14.758 -11.562 -24.703 1 93.62 218 GLU A N 1
ATOM 1656 C CA . GLU A 1 218 ? 14.797 -10.43 -23.781 1 93.62 218 GLU A CA 1
ATOM 1657 C C . GLU A 1 218 ? 16.062 -9.602 -23.984 1 93.62 218 GLU A C 1
ATOM 1659 O O . GLU A 1 218 ? 16.016 -8.367 -23.984 1 93.62 218 GLU A O 1
ATOM 1664 N N . VAL A 1 219 ? 17.156 -10.312 -24.188 1 91.62 219 VAL A N 1
ATOM 1665 C CA . VAL A 1 219 ? 18.422 -9.633 -24.438 1 91.62 219 VAL A CA 1
ATOM 1666 C C . VAL A 1 219 ? 18.375 -8.867 -25.75 1 91.62 219 VAL A C 1
ATOM 1668 O O . VAL A 1 219 ? 18.828 -7.73 -25.844 1 91.62 219 VAL A O 1
ATOM 1671 N N . ALA A 1 220 ? 17.812 -9.422 -26.703 1 94.31 220 ALA A N 1
ATOM 1672 C CA . ALA A 1 220 ? 17.703 -8.805 -28.016 1 94.31 220 ALA A CA 1
ATOM 1673 C C . ALA A 1 220 ? 16.828 -7.555 -27.969 1 94.31 220 ALA A C 1
ATOM 1675 O O . ALA A 1 220 ? 17.172 -6.531 -28.562 1 94.31 220 ALA A O 1
ATOM 1676 N N . VAL A 1 221 ? 15.766 -7.66 -27.266 1 92.62 221 VAL A N 1
ATOM 1677 C CA . VAL A 1 221 ? 14.844 -6.539 -27.141 1 92.62 221 VAL A CA 1
ATOM 1678 C C . VAL A 1 221 ? 15.5 -5.406 -26.359 1 92.62 221 VAL A C 1
ATOM 1680 O O . VAL A 1 221 ? 15.328 -4.23 -26.688 1 92.62 221 VAL A O 1
ATOM 1683 N N . ASP A 1 222 ? 16.219 -5.805 -25.406 1 87.06 222 ASP A N 1
ATOM 1684 C CA . ASP A 1 222 ? 16.938 -4.816 -24.594 1 87.06 222 ASP A CA 1
ATOM 1685 C C . ASP A 1 222 ? 17.969 -4.07 -25.438 1 87.06 222 ASP A C 1
ATOM 1687 O O . ASP A 1 222 ? 18.141 -2.861 -25.281 1 87.06 222 ASP A O 1
ATOM 1691 N N . LYS A 1 223 ? 18.641 -4.766 -26.266 1 89.81 223 LYS A N 1
ATOM 1692 C CA . LYS A 1 223 ? 19.656 -4.172 -27.125 1 89.81 223 LYS A CA 1
ATOM 1693 C C . LYS A 1 223 ? 19.031 -3.184 -28.109 1 89.81 223 LYS A C 1
ATOM 1695 O O . LYS A 1 223 ? 19.688 -2.219 -28.516 1 89.81 223 LYS A O 1
ATOM 1700 N N . CYS A 1 224 ? 17.797 -3.42 -28.438 1 91.44 224 CYS A N 1
ATOM 1701 C CA . CYS A 1 224 ? 17.109 -2.527 -29.344 1 91.44 224 CYS A CA 1
ATOM 1702 C C . CYS A 1 224 ? 16.531 -1.319 -28.609 1 91.44 224 CYS A C 1
ATOM 1704 O O . CYS A 1 224 ? 15.984 -0.409 -29.234 1 91.44 224 CYS A O 1
ATOM 1706 N N . GLY A 1 225 ? 16.641 -1.32 -27.328 1 87.38 225 GLY A N 1
ATOM 1707 C CA . GLY A 1 225 ? 16.188 -0.198 -26.516 1 87.38 225 GLY A CA 1
ATOM 1708 C C . GLY A 1 225 ? 14.68 -0.186 -26.297 1 87.38 225 GLY A C 1
ATOM 1709 O O . GLY A 1 225 ? 14.094 0.865 -26.031 1 87.38 225 GLY A O 1
ATOM 1710 N N . LEU A 1 226 ? 14.047 -1.287 -26.453 1 88.5 226 LEU A N 1
ATOM 1711 C CA . LEU A 1 226 ? 12.602 -1.376 -26.297 1 88.5 226 LEU A CA 1
ATOM 1712 C C . LEU A 1 226 ? 12.227 -1.64 -24.844 1 88.5 226 LEU A C 1
ATOM 1714 O O . LEU A 1 226 ? 12.984 -2.273 -24.109 1 88.5 226 LEU A O 1
ATOM 1718 N N . PRO A 1 227 ? 11.055 -1.132 -24.469 1 86.94 227 PRO A N 1
ATOM 1719 C CA . PRO A 1 227 ? 10.594 -1.328 -23.094 1 86.94 227 PRO A CA 1
ATOM 1720 C C . PRO A 1 227 ? 10.312 -2.793 -22.766 1 86.94 227 PRO A C 1
ATOM 1722 O O . PRO A 1 227 ? 10.125 -3.607 -23.672 1 86.94 227 PRO A O 1
ATOM 1725 N N . GLY A 1 228 ? 10.258 -3.109 -21.531 1 88.75 228 GLY A N 1
ATOM 1726 C CA . GLY A 1 228 ? 10.062 -4.449 -21 1 88.75 228 GLY A CA 1
ATOM 1727 C C . GLY A 1 228 ? 8.758 -5.082 -21.453 1 88.75 228 GLY A C 1
ATOM 1728 O O . GLY A 1 228 ? 8.688 -6.301 -21.625 1 88.75 228 GLY A O 1
ATOM 1729 N N . PHE A 1 229 ? 7.785 -4.266 -21.766 1 91.38 229 PHE A N 1
ATOM 1730 C CA . PHE A 1 229 ? 6.496 -4.746 -22.25 1 91.38 229 PHE A CA 1
ATOM 1731 C C . PHE A 1 229 ? 6.668 -5.629 -23.469 1 91.38 229 PHE A C 1
ATOM 1733 O O . PHE A 1 229 ? 6.074 -6.707 -23.562 1 91.38 229 PHE A O 1
ATOM 1740 N N . TYR A 1 230 ? 7.484 -5.191 -24.328 1 93.12 230 TYR A N 1
ATOM 1741 C CA . TYR A 1 230 ? 7.652 -5.891 -25.594 1 93.12 230 TYR A CA 1
ATOM 1742 C C . TYR A 1 230 ? 8.438 -7.18 -25.406 1 93.12 230 TYR A C 1
ATOM 1744 O O . TYR A 1 230 ? 8.188 -8.172 -26.094 1 93.12 230 TYR A O 1
ATOM 1752 N N . ALA A 1 231 ? 9.391 -7.176 -24.531 1 94.5 231 ALA A N 1
ATOM 1753 C CA . ALA A 1 231 ? 10.117 -8.398 -24.203 1 94.5 231 ALA A CA 1
ATOM 1754 C C . ALA A 1 231 ? 9.195 -9.445 -23.594 1 94.5 231 ALA A C 1
ATOM 1756 O O . ALA A 1 231 ? 9.281 -10.633 -23.922 1 94.5 231 ALA A O 1
ATOM 1757 N N . ALA A 1 232 ? 8.297 -9 -22.766 1 94.88 232 ALA A N 1
ATOM 1758 C CA . ALA A 1 232 ? 7.332 -9.891 -22.125 1 94.88 232 ALA A CA 1
ATOM 1759 C C . ALA A 1 232 ? 6.355 -10.461 -23.156 1 94.88 232 ALA A C 1
ATOM 1761 O O . ALA A 1 232 ? 6.004 -11.641 -23.094 1 94.88 232 ALA A O 1
ATOM 1762 N N . ALA A 1 233 ? 5.938 -9.617 -24.047 1 94.94 233 ALA A N 1
ATOM 1763 C CA . ALA A 1 233 ? 5.027 -10.062 -25.094 1 94.94 233 ALA A CA 1
ATOM 1764 C C . ALA A 1 233 ? 5.691 -11.102 -26 1 94.94 233 ALA A C 1
ATOM 1766 O O . ALA A 1 233 ? 5.086 -12.125 -26.328 1 94.94 233 ALA A O 1
ATOM 1767 N N . ALA A 1 234 ? 6.883 -10.797 -26.359 1 96.88 234 ALA A N 1
ATOM 1768 C CA . ALA A 1 234 ? 7.633 -11.75 -27.172 1 96.88 234 ALA A CA 1
ATOM 1769 C C . ALA A 1 234 ? 7.832 -13.07 -26.422 1 96.88 234 ALA A C 1
ATOM 1771 O O . ALA A 1 234 ? 7.73 -14.148 -27.016 1 96.88 234 ALA A O 1
ATOM 1772 N N . GLY A 1 235 ? 8.172 -12.953 -25.188 1 97.19 235 GLY A N 1
ATOM 1773 C CA . GLY A 1 235 ? 8.352 -14.141 -24.375 1 97.19 235 GLY A CA 1
ATOM 1774 C C . GLY A 1 235 ? 7.105 -15 -24.281 1 97.19 235 GLY A C 1
ATOM 1775 O O . GLY A 1 235 ? 7.18 -16.219 -24.391 1 97.19 235 GLY A O 1
ATOM 1776 N N . GLY A 1 236 ? 5.961 -14.344 -24.031 1 95.5 236 GLY A N 1
ATOM 1777 C CA . GLY A 1 236 ? 4.703 -15.078 -24.016 1 95.5 236 GLY A CA 1
ATOM 1778 C C . GLY A 1 236 ? 4.414 -15.805 -25.312 1 95.5 236 GLY A C 1
ATOM 1779 O O . GLY A 1 236 ? 3.979 -16.953 -25.312 1 95.5 236 GLY A O 1
ATOM 1780 N N . LEU A 1 237 ? 4.66 -15.141 -26.391 1 95.31 237 LEU A N 1
ATOM 1781 C CA . LEU A 1 237 ? 4.48 -15.734 -27.719 1 95.31 237 LEU A CA 1
ATOM 1782 C C . LEU A 1 237 ? 5.398 -16.938 -27.891 1 95.31 237 LEU A C 1
ATOM 1784 O O . LEU A 1 237 ? 4.961 -17.984 -28.391 1 95.31 237 LEU A O 1
ATOM 1788 N N . ILE A 1 238 ? 6.605 -16.828 -27.5 1 97.44 238 ILE A N 1
ATOM 1789 C CA . ILE A 1 238 ? 7.605 -17.891 -27.641 1 97.44 238 ILE A CA 1
ATOM 1790 C C . ILE A 1 238 ? 7.219 -19.078 -26.766 1 97.44 238 ILE A C 1
ATOM 1792 O O . ILE A 1 238 ? 7.254 -20.219 -27.234 1 97.44 238 ILE A O 1
ATOM 1796 N N . ALA A 1 239 ? 6.879 -18.828 -25.516 1 96.69 239 ALA A N 1
ATOM 1797 C CA . ALA A 1 239 ? 6.504 -19.891 -24.594 1 96.69 239 ALA A CA 1
ATOM 1798 C C . ALA A 1 239 ? 5.344 -20.719 -25.141 1 96.69 239 ALA A C 1
ATOM 1800 O O . ALA A 1 239 ? 5.375 -21.938 -25.125 1 96.69 239 ALA A O 1
ATOM 1801 N N . THR A 1 240 ? 4.352 -20.047 -25.672 1 93.5 240 THR A N 1
ATOM 1802 C CA . THR A 1 240 ? 3.15 -20.703 -26.172 1 93.5 240 THR A CA 1
ATOM 1803 C C . THR A 1 240 ? 3.438 -21.453 -27.469 1 93.5 240 THR A C 1
ATOM 1805 O O . THR A 1 240 ? 3.006 -22.594 -27.656 1 93.5 240 THR A O 1
ATOM 1808 N N . THR A 1 241 ? 4.141 -20.859 -28.344 1 94.31 241 THR A N 1
ATOM 1809 C CA . THR A 1 241 ? 4.441 -21.453 -29.641 1 94.31 241 THR A CA 1
ATOM 1810 C C . THR A 1 241 ? 5.328 -22.688 -29.469 1 94.31 241 THR A C 1
ATOM 1812 O O . THR A 1 241 ? 5.102 -23.719 -30.109 1 94.31 241 THR A O 1
ATOM 1815 N N . LEU A 1 242 ? 6.332 -22.594 -28.625 1 95.75 242 LEU A N 1
ATOM 1816 C CA . LEU A 1 242 ? 7.223 -23.734 -28.422 1 95.75 242 LEU A CA 1
ATOM 1817 C C . LEU A 1 242 ? 6.504 -24.859 -27.703 1 95.75 242 LEU A C 1
ATOM 1819 O O . LEU A 1 242 ? 6.762 -26.031 -27.969 1 95.75 242 LEU A O 1
ATOM 1823 N N . ALA A 1 243 ? 5.691 -24.469 -26.719 1 94.06 243 ALA A N 1
ATOM 1824 C CA . ALA A 1 243 ? 4.891 -25.484 -26.047 1 94.06 243 ALA A CA 1
ATOM 1825 C C . ALA A 1 243 ? 3.988 -26.203 -27.047 1 94.06 243 ALA A C 1
ATOM 1827 O O . ALA A 1 243 ? 3.824 -27.438 -26.984 1 94.06 243 ALA A O 1
ATOM 1828 N N . TRP A 1 244 ? 3.416 -25.469 -27.969 1 90.12 244 TRP A N 1
ATOM 1829 C CA . TRP A 1 244 ? 2.553 -26.047 -29 1 90.12 244 TRP A CA 1
ATOM 1830 C C . TRP A 1 244 ? 3.346 -26.953 -29.922 1 90.12 244 TRP A C 1
ATOM 1832 O O . TRP A 1 244 ? 2.867 -28.016 -30.312 1 90.12 244 TRP A O 1
ATOM 1842 N N . MET A 1 245 ? 4.496 -26.5 -30.312 1 91 245 MET A N 1
ATOM 1843 C CA . MET A 1 245 ? 5.352 -27.312 -31.172 1 91 245 MET A CA 1
ATOM 1844 C C . MET A 1 245 ? 5.711 -28.625 -30.484 1 91 245 MET A C 1
ATOM 1846 O O . MET A 1 245 ? 5.754 -29.672 -31.125 1 91 245 MET A O 1
ATOM 1850 N N . GLY A 1 246 ? 6.027 -28.531 -29.172 1 90.94 246 GLY A N 1
ATOM 1851 C CA . GLY A 1 246 ? 6.266 -29.75 -28.422 1 90.94 246 GLY A CA 1
ATOM 1852 C C . GLY A 1 246 ? 5.062 -30.672 -28.391 1 90.94 246 GLY A C 1
ATOM 1853 O O . GLY A 1 246 ? 5.207 -31.891 -28.516 1 90.94 246 GLY A O 1
ATOM 1854 N N . TYR A 1 247 ? 3.971 -30.109 -28.203 1 86.5 247 TYR A N 1
ATOM 1855 C CA . TYR A 1 247 ? 2.734 -30.891 -28.203 1 86.5 247 TYR A CA 1
ATOM 1856 C C . TYR A 1 247 ? 2.512 -31.562 -29.547 1 86.5 247 TYR A C 1
ATOM 1858 O O . TYR A 1 247 ? 2.105 -32.719 -29.594 1 86.5 247 TYR A O 1
ATOM 1866 N N . LEU A 1 248 ? 2.787 -30.906 -30.656 1 84.81 248 LEU A N 1
ATOM 1867 C CA . LEU A 1 248 ? 2.631 -31.422 -32 1 84.81 248 LEU A CA 1
ATOM 1868 C C . LEU A 1 248 ? 3.578 -32.594 -32.25 1 84.81 248 LEU A C 1
ATOM 1870 O O . LEU A 1 248 ? 3.195 -33.594 -32.844 1 84.81 248 LEU A O 1
ATOM 1874 N N . ILE A 1 249 ? 4.758 -32.406 -31.812 1 87.12 249 ILE A N 1
ATOM 1875 C CA . ILE A 1 249 ? 5.766 -33.438 -31.984 1 87.12 249 ILE A CA 1
ATOM 1876 C C . ILE A 1 249 ? 5.355 -34.688 -31.203 1 87.12 249 ILE A C 1
ATOM 1878 O O . ILE A 1 249 ? 5.488 -35.812 -31.703 1 87.12 249 ILE A O 1
ATOM 1882 N N . ALA A 1 250 ? 4.887 -34.469 -30.016 1 84.94 250 ALA A N 1
ATOM 1883 C CA . ALA A 1 250 ? 4.43 -35.594 -29.203 1 84.94 250 ALA A CA 1
ATOM 1884 C C . ALA A 1 250 ? 3.207 -36.281 -29.812 1 84.94 250 ALA A C 1
ATOM 1886 O O . ALA A 1 250 ? 3.062 -37.5 -29.75 1 84.94 250 ALA A O 1
ATOM 1887 N N . ALA A 1 251 ? 2.295 -35.531 -30.312 1 78.12 251 ALA A N 1
ATOM 1888 C CA . ALA A 1 251 ? 1.07 -36.031 -30.906 1 78.12 251 ALA A CA 1
ATOM 1889 C C . ALA A 1 251 ? 1.381 -36.906 -32.125 1 78.12 251 ALA A C 1
ATOM 1891 O O . ALA A 1 251 ? 0.664 -37.844 -32.438 1 78.12 251 ALA A O 1
ATOM 1892 N N . LYS A 1 252 ? 2.377 -36.594 -32.812 1 79.38 252 LYS A N 1
ATOM 1893 C CA . LYS A 1 252 ? 2.756 -37.344 -34 1 79.38 252 LYS A CA 1
ATOM 1894 C C . LYS A 1 252 ? 3.561 -38.594 -33.625 1 79.38 252 LYS A C 1
ATOM 1896 O O . LYS A 1 252 ? 3.885 -39.406 -34.5 1 79.38 252 LYS A O 1
ATOM 1901 N N . GLY A 1 253 ? 3.73 -38.812 -32.312 1 74.94 253 GLY A N 1
ATOM 1902 C CA . GLY A 1 253 ? 4.359 -40.031 -31.844 1 74.94 253 GLY A CA 1
ATOM 1903 C C . GLY A 1 253 ? 5.859 -40.062 -32.094 1 74.94 253 GLY A C 1
ATOM 1904 O O . GLY A 1 253 ? 6.473 -41.125 -32.094 1 74.94 253 GLY A O 1
ATOM 1905 N N . VAL A 1 254 ? 6.352 -38.969 -32.25 1 69 254 VAL A N 1
ATOM 1906 C CA . VAL A 1 254 ? 7.785 -38.938 -32.5 1 69 254 VAL A CA 1
ATOM 1907 C C . VAL A 1 254 ? 8.562 -39.312 -31.25 1 69 254 VAL A C 1
ATOM 1909 O O . VAL A 1 254 ? 8.32 -38.75 -30.188 1 69 254 VAL A O 1
ATOM 1912 N N . LEU A 1 255 ? 9.484 -40.281 -31.297 1 69.06 255 LEU A N 1
ATOM 1913 C CA . LEU A 1 255 ? 10.438 -40.75 -30.297 1 69.06 255 LEU A CA 1
ATOM 1914 C C . LEU A 1 255 ? 9.727 -41.25 -29.062 1 69.06 255 LEU A C 1
ATOM 1916 O O . LEU A 1 255 ? 10.32 -41.344 -27.984 1 69.06 255 LEU A O 1
ATOM 1920 N N . GLY A 1 256 ? 8.359 -41.469 -29.125 1 73.88 256 GLY A N 1
ATOM 1921 C CA . GLY A 1 256 ? 7.625 -42.031 -28 1 73.88 256 GLY A CA 1
ATOM 1922 C C . GLY A 1 256 ? 7.402 -41.031 -26.875 1 73.88 256 GLY A C 1
ATOM 1923 O O . GLY A 1 256 ? 7.09 -41.438 -25.75 1 73.88 256 GLY A O 1
ATOM 1924 N N . LEU A 1 257 ? 7.59 -39.781 -27.234 1 79 257 LEU A N 1
ATOM 1925 C CA . LEU A 1 257 ? 7.414 -38.75 -26.219 1 79 257 LEU A CA 1
ATOM 1926 C C . LEU A 1 257 ? 5.945 -38.375 -26.078 1 79 257 LEU A C 1
ATOM 1928 O O . LEU A 1 257 ? 5.199 -38.375 -27.062 1 79 257 LEU A O 1
ATOM 1932 N N . GLN A 1 258 ? 5.492 -38.344 -24.828 1 84.25 258 GLN A N 1
ATOM 1933 C CA . GLN A 1 258 ? 4.094 -38 -24.578 1 84.25 258 GLN A CA 1
ATOM 1934 C C . GLN A 1 258 ? 3.977 -36.656 -23.922 1 84.25 258 GLN A C 1
ATOM 1936 O O . GLN A 1 258 ? 4.824 -36.25 -23.109 1 84.25 258 GLN A O 1
ATOM 1941 N N . MET A 1 259 ? 3.07 -35.844 -24.484 1 87.38 259 MET A N 1
ATOM 1942 C CA . MET A 1 259 ? 2.752 -34.531 -23.906 1 87.38 259 MET A CA 1
ATOM 1943 C C . MET A 1 259 ? 1.245 -34.312 -23.875 1 87.38 259 MET A C 1
ATOM 1945 O O . MET A 1 259 ? 0.6 -34.25 -24.922 1 87.38 259 MET A O 1
ATOM 1949 N N . SER A 1 260 ? 0.768 -34.344 -22.688 1 83.44 260 SER A N 1
ATOM 1950 C CA . SER A 1 260 ? -0.664 -34.125 -22.5 1 83.44 260 SER A CA 1
ATOM 1951 C C . SER A 1 260 ? -1.023 -32.656 -22.625 1 83.44 260 SER A C 1
ATOM 1953 O O . SER A 1 260 ? -0.14 -31.812 -22.719 1 83.44 260 SER A O 1
ATOM 1955 N N . THR A 1 261 ? -2.295 -32.344 -22.641 1 81.19 261 THR A N 1
ATOM 1956 C CA . THR A 1 261 ? -2.781 -30.969 -22.656 1 81.19 261 THR A CA 1
ATOM 1957 C C . THR A 1 261 ? -2.367 -30.234 -21.375 1 81.19 261 THR A C 1
ATOM 1959 O O . THR A 1 261 ? -2.105 -29.031 -21.406 1 81.19 261 THR A O 1
ATOM 1962 N N . ALA A 1 262 ? -2.361 -30.969 -20.344 1 85 262 ALA A N 1
ATOM 1963 C CA . ALA A 1 262 ? -1.899 -30.375 -19.094 1 85 262 ALA A CA 1
ATOM 1964 C C . ALA A 1 262 ? -0.427 -29.984 -19.172 1 85 262 ALA A C 1
ATOM 1966 O O . ALA A 1 262 ? -0.024 -28.938 -18.656 1 85 262 ALA A O 1
ATOM 1967 N N . ASP A 1 263 ? 0.272 -30.875 -19.875 1 89.88 263 ASP A N 1
ATOM 1968 C CA . ASP A 1 263 ? 1.696 -30.609 -20.062 1 89.88 263 ASP A CA 1
ATOM 1969 C C . ASP A 1 263 ? 1.923 -29.312 -20.828 1 89.88 263 ASP A C 1
ATOM 1971 O O . ASP A 1 263 ? 2.871 -28.578 -20.547 1 89.88 263 ASP A O 1
ATOM 1975 N N . PHE A 1 264 ? 1.082 -29.141 -21.812 1 89.06 264 PHE A N 1
ATOM 1976 C CA . PHE A 1 264 ? 1.137 -27.891 -22.562 1 89.06 264 PHE A CA 1
ATOM 1977 C C . PHE A 1 264 ? 0.997 -26.688 -21.656 1 89.06 264 PHE A C 1
ATOM 1979 O O . PHE A 1 264 ? 1.798 -25.75 -21.719 1 89.06 264 PHE A O 1
ATOM 1986 N N . ALA A 1 265 ? -0.002 -26.719 -20.75 1 88.56 265 ALA A N 1
ATOM 1987 C CA . ALA A 1 265 ? -0.272 -25.625 -19.828 1 88.56 265 ALA A CA 1
ATOM 1988 C C . ALA A 1 265 ? 0.89 -25.438 -18.844 1 88.56 265 ALA A C 1
ATOM 1990 O O . ALA A 1 265 ? 1.25 -24.312 -18.516 1 88.56 265 ALA A O 1
ATOM 1991 N N . TYR A 1 266 ? 1.461 -26.578 -18.406 1 92.69 266 TYR A N 1
ATOM 1992 C CA . TYR A 1 266 ? 2.549 -26.516 -17.438 1 92.69 266 TYR A CA 1
ATOM 1993 C C . TYR A 1 266 ? 3.795 -25.891 -18.062 1 92.69 266 TYR A C 1
ATOM 1995 O O . TYR A 1 266 ? 4.496 -25.109 -17.406 1 92.69 266 TYR A O 1
ATOM 2003 N N . ALA A 1 267 ? 4.031 -26.234 -19.281 1 94 267 ALA A N 1
ATOM 2004 C CA . ALA A 1 267 ? 5.188 -25.688 -19.984 1 94 267 ALA A CA 1
ATOM 2005 C C . ALA A 1 267 ? 5.047 -24.172 -20.172 1 94 267 ALA A C 1
ATOM 2007 O O . ALA A 1 267 ? 6 -23.422 -19.953 1 94 267 ALA A O 1
ATOM 2008 N N . VAL A 1 268 ? 3.867 -23.719 -20.562 1 93.69 268 VAL A N 1
ATOM 2009 C CA . VAL A 1 268 ? 3.627 -22.297 -20.766 1 93.69 268 VAL A CA 1
ATOM 2010 C C . VAL A 1 268 ? 3.701 -21.578 -19.406 1 93.69 268 VAL A C 1
ATOM 2012 O O . VAL A 1 268 ? 4.266 -20.484 -19.312 1 93.69 268 VAL A O 1
ATOM 2015 N N . ALA A 1 269 ? 3.15 -22.188 -18.391 1 93.38 269 ALA A N 1
ATOM 2016 C CA . ALA A 1 269 ? 3.172 -21.609 -17.047 1 93.38 269 ALA A CA 1
ATOM 2017 C C . ALA A 1 269 ? 4.605 -21.375 -16.578 1 93.38 269 ALA A C 1
ATOM 2019 O O . ALA A 1 269 ? 4.895 -20.375 -15.922 1 93.38 269 ALA A O 1
ATOM 2020 N N . ALA A 1 270 ? 5.445 -22.344 -16.859 1 95.5 270 ALA A N 1
ATOM 2021 C CA . ALA A 1 270 ? 6.855 -22.203 -16.5 1 95.5 270 ALA A CA 1
ATOM 2022 C C . ALA A 1 270 ? 7.477 -20.984 -17.172 1 95.5 270 ALA A C 1
ATOM 2024 O O . ALA A 1 270 ? 8.25 -20.25 -16.547 1 95.5 270 ALA A O 1
ATOM 2025 N N . GLY A 1 271 ? 7.16 -20.797 -18.422 1 95.38 271 GLY A N 1
ATOM 2026 C CA . GLY A 1 271 ? 7.629 -19.609 -19.141 1 95.38 271 GLY A CA 1
ATOM 2027 C C . GLY A 1 271 ? 7.137 -18.312 -18.516 1 95.38 271 GLY A C 1
ATOM 2028 O O . GLY A 1 271 ? 7.887 -17.328 -18.438 1 95.38 271 GLY A O 1
ATOM 2029 N N . ILE A 1 272 ? 5.914 -18.312 -18.047 1 92.94 272 ILE A N 1
ATOM 2030 C CA . ILE A 1 272 ? 5.332 -17.141 -17.406 1 92.94 272 ILE A CA 1
ATOM 2031 C C . ILE A 1 272 ? 6.109 -16.797 -16.141 1 92.94 272 ILE A C 1
ATOM 2033 O O . ILE A 1 272 ? 6.441 -15.641 -15.898 1 92.94 272 ILE A O 1
ATOM 2037 N N . VAL A 1 273 ? 6.469 -17.781 -15.383 1 92.94 273 VAL A N 1
ATOM 2038 C CA . VAL A 1 273 ? 7.117 -17.594 -14.086 1 92.94 273 VAL A CA 1
ATOM 2039 C C . VAL A 1 273 ? 8.469 -16.922 -14.273 1 92.94 273 VAL A C 1
ATOM 2041 O O . VAL A 1 273 ? 8.828 -16.016 -13.508 1 92.94 273 VAL A O 1
ATOM 2044 N N . ILE A 1 274 ? 9.203 -17.25 -15.328 1 93.69 274 ILE A N 1
ATOM 2045 C CA . ILE A 1 274 ? 10.539 -16.688 -15.484 1 93.69 274 ILE A CA 1
ATOM 2046 C C . ILE A 1 274 ? 10.43 -15.242 -15.969 1 93.69 274 ILE A C 1
ATOM 2048 O O . ILE A 1 274 ? 11.375 -14.461 -15.828 1 93.69 274 ILE A O 1
ATOM 2052 N N . MET A 1 275 ? 9.266 -14.891 -16.531 1 93.81 275 MET A N 1
ATOM 2053 C CA . MET A 1 275 ? 9.102 -13.547 -17.078 1 93.81 275 MET A CA 1
ATOM 2054 C C . MET A 1 275 ? 8.461 -12.617 -16.062 1 93.81 275 MET A C 1
ATOM 2056 O O . MET A 1 275 ? 8.539 -11.391 -16.203 1 93.81 275 MET A O 1
ATOM 2060 N N . LEU A 1 276 ? 7.773 -13.133 -15.102 1 90.06 276 LEU A N 1
ATOM 2061 C CA . LEU A 1 276 ? 7.055 -12.32 -14.117 1 90.06 276 LEU A CA 1
ATOM 2062 C C . LEU A 1 276 ? 8.023 -11.5 -13.281 1 90.06 276 LEU A C 1
ATOM 2064 O O . LEU A 1 276 ? 9.039 -12.016 -12.805 1 90.06 276 LEU A O 1
ATOM 2068 N N . PRO A 1 277 ? 7.742 -10.234 -13.148 1 87.25 277 PRO A N 1
ATOM 2069 C CA . PRO A 1 277 ? 8.602 -9.398 -12.305 1 87.25 277 PRO A CA 1
ATOM 2070 C C . PRO A 1 277 ? 8.352 -9.625 -10.812 1 87.25 277 PRO A C 1
ATOM 2072 O O . PRO A 1 277 ? 7.867 -8.727 -10.125 1 87.25 277 PRO A O 1
ATOM 2075 N N . GLY A 1 278 ? 8.766 -10.719 -10.359 1 82.44 278 GLY A N 1
ATOM 2076 C CA . GLY A 1 278 ? 8.523 -11.094 -8.977 1 82.44 278 GLY A CA 1
ATOM 2077 C C . GLY A 1 278 ? 9.07 -10.094 -7.977 1 82.44 278 GLY A C 1
ATOM 2078 O O . GLY A 1 278 ? 8.391 -9.727 -7.02 1 82.44 278 GLY A O 1
ATOM 2079 N N . ARG A 1 279 ? 10.242 -9.625 -8.195 1 85.06 279 ARG A N 1
ATOM 2080 C CA . ARG A 1 279 ? 10.867 -8.672 -7.277 1 85.06 279 ARG A CA 1
ATOM 2081 C C . ARG A 1 279 ? 10.109 -7.348 -7.262 1 85.06 279 ARG A C 1
ATOM 2083 O O . ARG A 1 279 ? 9.875 -6.77 -6.195 1 85.06 279 ARG A O 1
ATOM 2090 N N . ALA A 1 280 ? 9.812 -6.891 -8.461 1 86.81 280 ALA A N 1
ATOM 2091 C CA . ALA A 1 280 ? 9.094 -5.621 -8.555 1 86.81 280 ALA A CA 1
ATOM 2092 C C . ALA A 1 280 ? 7.723 -5.715 -7.883 1 86.81 280 ALA A C 1
ATOM 2094 O O . ALA A 1 280 ? 7.262 -4.754 -7.262 1 86.81 280 ALA A O 1
ATOM 2095 N N . MET A 1 281 ? 7.141 -6.82 -8 1 87.06 281 MET A N 1
ATOM 2096 C CA . MET A 1 281 ? 5.832 -7.031 -7.379 1 87.06 281 MET A CA 1
ATOM 2097 C C . MET A 1 281 ? 5.938 -6.984 -5.859 1 87.06 281 MET A C 1
ATOM 2099 O O . MET A 1 281 ? 5.168 -6.281 -5.199 1 87.06 281 MET A O 1
ATOM 2103 N N . ALA A 1 282 ? 6.863 -7.699 -5.359 1 86.25 282 ALA A N 1
ATOM 2104 C CA . ALA A 1 282 ? 7.082 -7.707 -3.914 1 86.25 282 ALA A CA 1
ATOM 2105 C C . ALA A 1 282 ? 7.434 -6.312 -3.404 1 86.25 282 ALA A C 1
ATOM 2107 O O . ALA A 1 282 ? 6.949 -5.891 -2.354 1 86.25 282 ALA A O 1
ATOM 2108 N N . ALA A 1 283 ? 8.25 -5.656 -4.188 1 87.75 283 ALA A N 1
ATOM 2109 C CA . ALA A 1 283 ? 8.68 -4.316 -3.793 1 87.75 283 ALA A CA 1
ATOM 2110 C C . ALA A 1 283 ? 7.52 -3.332 -3.811 1 87.75 283 ALA A C 1
ATOM 2112 O O . ALA A 1 283 ? 7.438 -2.439 -2.963 1 87.75 283 ALA A O 1
ATOM 2113 N N . ALA A 1 284 ? 6.672 -3.49 -4.777 1 89.5 284 ALA A N 1
ATOM 2114 C CA . ALA A 1 284 ? 5.523 -2.594 -4.895 1 89.5 284 ALA A CA 1
ATOM 2115 C C . ALA A 1 284 ? 4.625 -2.689 -3.662 1 89.5 284 ALA A C 1
ATOM 2117 O O . ALA A 1 284 ? 4.234 -1.669 -3.09 1 89.5 284 ALA A O 1
ATOM 2118 N N . VAL A 1 285 ? 4.379 -3.871 -3.26 1 87.25 285 VAL A N 1
ATOM 2119 C CA . VAL A 1 285 ? 3.514 -4.105 -2.105 1 87.25 285 VAL A CA 1
ATOM 2120 C C . VAL A 1 285 ? 4.215 -3.637 -0.833 1 87.25 285 VAL A C 1
ATOM 2122 O O . VAL A 1 285 ? 3.613 -2.957 0.002 1 87.25 285 VAL A O 1
ATOM 2125 N N . GLU A 1 286 ? 5.426 -3.979 -0.781 1 87.06 286 GLU A N 1
ATOM 2126 C CA . GLU A 1 286 ? 6.203 -3.578 0.388 1 87.06 286 GLU A CA 1
ATOM 2127 C C . GLU A 1 286 ? 6.25 -2.059 0.525 1 87.06 286 GLU A C 1
ATOM 2129 O O . GLU A 1 286 ? 6.051 -1.522 1.616 1 87.06 286 GLU A O 1
ATOM 2134 N N . ASP A 1 287 ? 6.531 -1.432 -0.585 1 88 287 ASP A N 1
ATOM 2135 C CA . ASP A 1 287 ? 6.602 0.027 -0.573 1 88 287 ASP A CA 1
ATOM 2136 C C . ASP A 1 287 ? 5.273 0.637 -0.129 1 88 287 ASP A C 1
ATOM 2138 O O . ASP A 1 287 ? 5.25 1.547 0.703 1 88 287 ASP A O 1
ATOM 2142 N N . ALA A 1 288 ? 4.266 0.119 -0.619 1 86.19 288 ALA A N 1
ATOM 2143 C CA . ALA A 1 288 ? 2.941 0.668 -0.339 1 86.19 288 ALA A CA 1
ATOM 2144 C C . ALA A 1 288 ? 2.566 0.475 1.127 1 86.19 288 ALA A C 1
ATOM 2146 O O . ALA A 1 288 ? 1.994 1.372 1.751 1 86.19 288 ALA A O 1
ATOM 2147 N N . ILE A 1 289 ? 2.941 -0.637 1.678 1 84.38 289 ILE A N 1
ATOM 2148 C CA . ILE A 1 289 ? 2.486 -0.93 3.033 1 84.38 289 ILE A CA 1
ATOM 2149 C C . ILE A 1 289 ? 3.434 -0.29 4.043 1 84.38 289 ILE A C 1
ATOM 2151 O O . ILE A 1 289 ? 3.078 -0.111 5.211 1 84.38 289 ILE A O 1
ATOM 2155 N N . THR A 1 290 ? 4.656 0.104 3.629 1 82.88 290 THR A N 1
ATOM 2156 C CA . THR A 1 290 ? 5.637 0.64 4.566 1 82.88 290 THR A CA 1
ATOM 2157 C C . THR A 1 290 ? 5.711 2.16 4.465 1 82.88 290 THR A C 1
ATOM 2159 O O . THR A 1 290 ? 6.648 2.777 4.969 1 82.88 290 THR A O 1
ATOM 2162 N N . GLY A 1 291 ? 4.852 2.773 3.742 1 81.75 291 GLY A N 1
ATOM 2163 C CA . GLY A 1 291 ? 4.75 4.223 3.785 1 81.75 291 GLY A CA 1
ATOM 2164 C C . GLY A 1 291 ? 5.301 4.898 2.545 1 81.75 291 GLY A C 1
ATOM 2165 O O . GLY A 1 291 ? 5.613 6.09 2.568 1 81.75 291 GLY A O 1
ATOM 2166 N N . TYR A 1 292 ? 5.527 4.145 1.435 1 88.62 292 TYR A N 1
ATOM 2167 C CA . TYR A 1 292 ? 5.957 4.691 0.153 1 88.62 292 TYR A CA 1
ATOM 2168 C C . TYR A 1 292 ? 4.961 4.348 -0.949 1 88.62 292 TYR A C 1
ATOM 2170 O O . TYR A 1 292 ? 5.324 3.727 -1.95 1 88.62 292 TYR A O 1
ATOM 2178 N N . PRO A 1 293 ? 3.787 4.875 -0.779 1 87.5 293 PRO A N 1
ATOM 2179 C CA . PRO A 1 293 ? 2.721 4.414 -1.672 1 87.5 293 PRO A CA 1
ATOM 2180 C C . PRO A 1 293 ? 2.906 4.891 -3.109 1 87.5 293 PRO A C 1
ATOM 2182 O O . PRO A 1 293 ? 2.52 4.195 -4.051 1 87.5 293 PRO A O 1
ATOM 2185 N N . VAL A 1 294 ? 3.465 6.098 -3.336 1 88.5 294 VAL A N 1
ATOM 2186 C CA . VAL A 1 294 ? 3.666 6.609 -4.688 1 88.5 294 VAL A CA 1
ATOM 2187 C C . VAL A 1 294 ? 4.668 5.73 -5.43 1 88.5 294 VAL A C 1
ATOM 2189 O O . VAL A 1 294 ? 4.441 5.363 -6.586 1 88.5 294 VAL A O 1
ATOM 2192 N N . THR A 1 295 ? 5.707 5.426 -4.738 1 88.56 295 THR A N 1
ATOM 2193 C CA . THR A 1 295 ? 6.691 4.52 -5.316 1 88.56 295 THR A CA 1
ATOM 2194 C C . THR A 1 295 ? 6.074 3.148 -5.586 1 88.56 295 THR A C 1
ATOM 2196 O O . THR A 1 295 ? 6.312 2.547 -6.633 1 88.56 295 THR A O 1
ATOM 2199 N N . GLY A 1 296 ? 5.316 2.68 -4.656 1 91.31 296 GLY A N 1
ATOM 2200 C CA . GLY A 1 296 ? 4.617 1.419 -4.844 1 91.31 296 GLY A CA 1
ATOM 2201 C C . GLY A 1 296 ? 3.678 1.43 -6.035 1 91.31 296 GLY A C 1
ATOM 2202 O O . GLY A 1 296 ? 3.633 0.468 -6.809 1 91.31 296 GLY A O 1
ATOM 2203 N N . ALA A 1 297 ? 2.949 2.504 -6.191 1 90.69 297 ALA A N 1
ATOM 2204 C CA . ALA A 1 297 ? 2.016 2.637 -7.309 1 90.69 297 ALA A CA 1
ATOM 2205 C C . ALA A 1 297 ? 2.754 2.639 -8.641 1 90.69 297 ALA A C 1
ATOM 2207 O O . ALA A 1 297 ? 2.283 2.055 -9.625 1 90.69 297 ALA A O 1
ATOM 2208 N N . GLY A 1 298 ? 3.814 3.379 -8.648 1 89.94 298 GLY A N 1
ATOM 2209 C CA . GLY A 1 298 ? 4.629 3.371 -9.859 1 89.94 298 GLY A CA 1
ATOM 2210 C C . GLY A 1 298 ? 5.125 1.988 -10.234 1 89.94 298 GLY A C 1
ATOM 2211 O O . GLY A 1 298 ? 5.016 1.578 -11.391 1 89.94 298 GLY A O 1
ATOM 2212 N N . ARG A 1 299 ? 5.602 1.266 -9.266 1 88.56 299 ARG A N 1
ATOM 2213 C CA . ARG A 1 299 ? 6.098 -0.087 -9.5 1 88.56 299 ARG A CA 1
ATOM 2214 C C . ARG A 1 299 ? 4.965 -1.021 -9.914 1 88.56 299 ARG A C 1
ATOM 2216 O O . ARG A 1 299 ? 5.152 -1.901 -10.75 1 88.56 299 ARG A O 1
ATOM 2223 N N . LEU A 1 300 ? 3.891 -0.837 -9.289 1 90.31 300 LEU A N 1
ATOM 2224 C CA . LEU A 1 300 ? 2.748 -1.683 -9.617 1 90.31 300 LEU A CA 1
ATOM 2225 C C . LEU A 1 300 ? 2.307 -1.461 -11.062 1 90.31 300 LEU A C 1
ATOM 2227 O O . LEU A 1 300 ? 1.865 -2.396 -11.727 1 90.31 300 LEU A O 1
ATOM 2231 N N . LEU A 1 301 ? 2.373 -0.239 -11.477 1 88.44 301 LEU A N 1
ATOM 2232 C CA . LEU A 1 301 ? 2.027 0.048 -12.859 1 88.44 301 LEU A CA 1
ATOM 2233 C C . LEU A 1 301 ? 2.98 -0.664 -13.82 1 88.44 301 LEU A C 1
ATOM 2235 O O . LEU A 1 301 ? 2.549 -1.224 -14.828 1 88.44 301 LEU A O 1
ATOM 2239 N N . THR A 1 302 ? 4.223 -0.595 -13.484 1 87.81 302 THR A N 1
ATOM 2240 C CA . THR A 1 302 ? 5.207 -1.275 -14.312 1 87.81 302 THR A CA 1
ATOM 2241 C C . THR A 1 302 ? 4.957 -2.781 -14.328 1 87.81 302 THR A C 1
ATOM 2243 O O . THR A 1 302 ? 5.047 -3.422 -15.375 1 87.81 302 THR A O 1
ATOM 2246 N N . VAL A 1 303 ? 4.668 -3.371 -13.195 1 89.81 303 VAL A N 1
ATOM 2247 C CA . VAL A 1 303 ? 4.355 -4.793 -13.07 1 89.81 303 VAL A CA 1
ATOM 2248 C C . VAL A 1 303 ? 3.119 -5.125 -13.898 1 89.81 303 VAL A C 1
ATOM 2250 O O . VAL A 1 303 ? 3.098 -6.121 -14.625 1 89.81 303 VAL A O 1
ATOM 2253 N N . ALA A 1 304 ? 2.08 -4.289 -13.781 1 88.38 304 ALA A N 1
ATOM 2254 C CA . ALA A 1 304 ? 0.843 -4.496 -14.531 1 88.38 304 ALA A CA 1
ATOM 2255 C C . ALA A 1 304 ? 1.101 -4.469 -16.031 1 88.38 304 ALA A C 1
ATOM 2257 O O . ALA A 1 304 ? 0.545 -5.281 -16.781 1 88.38 304 ALA A O 1
ATOM 2258 N N . LEU A 1 305 ? 1.932 -3.59 -16.438 1 88.06 305 LEU A N 1
ATOM 2259 C CA . LEU A 1 305 ? 2.225 -3.465 -17.859 1 88.06 305 LEU A CA 1
ATOM 2260 C C . LEU A 1 305 ? 3.029 -4.664 -18.359 1 88.06 305 LEU A C 1
ATOM 2262 O O . LEU A 1 305 ? 2.752 -5.199 -19.438 1 88.06 305 LEU A O 1
ATOM 2266 N N . THR A 1 306 ? 3.98 -5.047 -17.594 1 90.31 306 THR A N 1
ATOM 2267 C CA . THR A 1 306 ? 4.758 -6.227 -17.969 1 90.31 306 THR A CA 1
ATOM 2268 C C . THR A 1 306 ? 3.863 -7.461 -18.031 1 90.31 306 THR A C 1
ATOM 2270 O O . THR A 1 306 ? 3.957 -8.258 -18.969 1 90.31 306 THR A O 1
ATOM 2273 N N . THR A 1 307 ? 3.029 -7.66 -17.078 1 88.62 307 THR A N 1
ATOM 2274 C CA . THR A 1 307 ? 2.1 -8.789 -17.047 1 88.62 307 THR A CA 1
ATOM 2275 C C . THR A 1 307 ? 1.147 -8.719 -18.25 1 88.62 307 THR A C 1
ATOM 2277 O O . THR A 1 307 ? 0.818 -9.742 -18.844 1 88.62 307 THR A O 1
ATOM 2280 N N . SER A 1 308 ? 0.698 -7.496 -18.562 1 86.69 308 SER A N 1
ATOM 2281 C CA . SER A 1 308 ? -0.144 -7.328 -19.734 1 86.69 308 SER A CA 1
ATOM 2282 C C . SER A 1 308 ? 0.597 -7.734 -21 1 86.69 308 SER A C 1
ATOM 2284 O O . SER A 1 308 ? -0.005 -8.281 -21.938 1 86.69 308 SER A O 1
ATOM 2286 N N . GLY A 1 309 ? 1.859 -7.402 -21.062 1 91.62 309 GLY A N 1
ATOM 2287 C CA . GLY A 1 309 ? 2.666 -7.875 -22.172 1 91.62 309 GLY A CA 1
ATOM 2288 C C . GLY A 1 309 ? 2.699 -9.391 -22.281 1 91.62 309 GLY A C 1
ATOM 2289 O O . GLY A 1 309 ? 2.535 -9.938 -23.375 1 91.62 309 GLY A O 1
ATOM 2290 N N . ILE A 1 310 ? 2.91 -10.078 -21.141 1 92.06 310 ILE A N 1
ATOM 2291 C CA . ILE A 1 310 ? 2.898 -11.539 -21.109 1 92.06 310 ILE A CA 1
ATOM 2292 C C . ILE A 1 310 ? 1.556 -12.055 -21.609 1 92.06 310 ILE A C 1
ATOM 2294 O O . ILE A 1 310 ? 1.509 -12.953 -22.453 1 92.06 310 ILE A O 1
ATOM 2298 N N . ILE A 1 311 ? 0.471 -11.43 -21.172 1 85.5 311 ILE A N 1
ATOM 2299 C CA . ILE A 1 311 ? -0.887 -11.828 -21.516 1 85.5 311 ILE A CA 1
ATOM 2300 C C . ILE A 1 311 ? -1.099 -11.664 -23.031 1 85.5 311 ILE A C 1
ATOM 2302 O O . ILE A 1 311 ? -1.611 -12.57 -23.688 1 85.5 311 ILE A O 1
ATOM 2306 N N . VAL A 1 312 ? -0.702 -10.562 -23.562 1 88.56 312 VAL A N 1
ATOM 2307 C CA . VAL A 1 312 ? -0.852 -10.297 -24.984 1 88.56 312 VAL A CA 1
ATOM 2308 C C . VAL A 1 312 ? -0.048 -11.312 -25.781 1 88.56 312 VAL A C 1
ATOM 2310 O O . VAL A 1 312 ? -0.524 -11.828 -26.797 1 88.56 312 VAL A O 1
ATOM 2313 N N . GLY A 1 313 ? 1.153 -11.562 -25.344 1 93.25 313 GLY A N 1
ATOM 2314 C CA . GLY A 1 313 ? 1.987 -12.539 -26.031 1 93.25 313 GLY A CA 1
ATOM 2315 C C . GLY A 1 313 ? 1.387 -13.938 -26.031 1 93.25 313 GLY A C 1
ATOM 2316 O O . GLY A 1 313 ? 1.326 -14.586 -27.078 1 93.25 313 GLY A O 1
ATOM 2317 N N . ILE A 1 314 ? 0.94 -14.406 -24.922 1 90.75 314 ILE A N 1
ATOM 2318 C CA . ILE A 1 314 ? 0.352 -15.734 -24.797 1 90.75 314 ILE A CA 1
ATOM 2319 C C . ILE A 1 314 ? -0.946 -15.797 -25.609 1 90.75 314 ILE A C 1
ATOM 2321 O O . ILE A 1 314 ? -1.204 -16.781 -26.297 1 90.75 314 ILE A O 1
ATOM 2325 N N . ALA A 1 315 ? -1.802 -14.727 -25.469 1 84.5 315 ALA A N 1
ATOM 2326 C CA . ALA A 1 315 ? -3.055 -14.672 -26.219 1 84.5 315 ALA A CA 1
ATOM 2327 C C . ALA A 1 315 ? -2.799 -14.766 -27.719 1 84.5 315 ALA A C 1
ATOM 2329 O O . ALA A 1 315 ? -3.51 -15.477 -28.438 1 84.5 315 ALA A O 1
ATOM 2330 N N . THR A 1 316 ? -1.854 -14.055 -28.156 1 88.25 316 THR A N 1
ATOM 2331 C CA . THR A 1 316 ? -1.495 -14.094 -29.578 1 88.25 316 THR A CA 1
ATOM 2332 C C . THR A 1 316 ? -0.981 -15.477 -29.969 1 88.25 316 THR A C 1
ATOM 2334 O O . THR A 1 316 ? -1.334 -16 -31.016 1 88.25 316 THR A O 1
ATOM 2337 N N . GLY A 1 317 ? -0.108 -16.031 -29.125 1 90.81 317 GLY A N 1
ATOM 2338 C CA . GLY A 1 317 ? 0.382 -17.375 -29.359 1 90.81 317 GLY A CA 1
ATOM 2339 C C . GLY A 1 317 ? -0.722 -18.422 -29.391 1 90.81 317 GLY A C 1
ATOM 2340 O O . GLY A 1 317 ? -0.745 -19.281 -30.281 1 90.81 317 GLY A O 1
ATOM 2341 N N . LEU A 1 318 ? -1.633 -18.328 -28.484 1 85.19 318 LEU A N 1
ATOM 2342 C CA . LEU A 1 318 ? -2.752 -19.266 -28.406 1 85.19 318 LEU A CA 1
ATOM 2343 C C . LEU A 1 318 ? -3.668 -19.109 -29.625 1 85.19 318 LEU A C 1
ATOM 2345 O O . LEU A 1 318 ? -4.152 -20.109 -30.172 1 85.19 318 LEU A O 1
ATOM 2349 N N . SER A 1 319 ? -3.99 -17.844 -29.938 1 83.5 319 SER A N 1
ATOM 2350 C CA . SER A 1 319 ? -4.84 -17.594 -31.094 1 83.5 319 SER A CA 1
ATOM 2351 C C . SER A 1 319 ? -4.234 -18.188 -32.375 1 83.5 319 SER A C 1
ATOM 2353 O O . SER A 1 319 ? -4.941 -18.812 -33.156 1 83.5 319 SER A O 1
ATOM 2355 N N . LEU A 1 320 ? -2.998 -18.047 -32.5 1 84.5 320 LEU A N 1
ATOM 2356 C CA . LEU A 1 320 ? -2.299 -18.562 -33.656 1 84.5 320 LEU A CA 1
ATOM 2357 C C . LEU A 1 320 ? -2.283 -20.078 -33.656 1 84.5 320 LEU A C 1
ATOM 2359 O O . LEU A 1 320 ? -2.559 -20.719 -34.688 1 84.5 320 LEU A O 1
ATOM 2363 N N . THR A 1 321 ? -1.984 -20.703 -32.531 1 84.19 321 THR A N 1
ATOM 2364 C CA . THR A 1 321 ? -1.852 -22.156 -32.438 1 84.19 321 THR A CA 1
ATOM 2365 C C . THR A 1 321 ? -3.215 -22.828 -32.562 1 84.19 321 THR A C 1
ATOM 2367 O O . THR A 1 321 ? -3.326 -23.906 -33.125 1 84.19 321 THR A O 1
ATOM 2370 N N . LEU A 1 322 ? -4.25 -22.203 -32.031 1 76.75 322 LEU A N 1
ATOM 2371 C CA . LEU A 1 322 ? -5.59 -22.781 -32.125 1 76.75 322 LEU A CA 1
ATOM 2372 C C . LEU A 1 322 ? -6.102 -22.703 -33.562 1 76.75 322 LEU A C 1
ATOM 2374 O O . LEU A 1 322 ? -6.781 -23.625 -34.031 1 76.75 322 LEU A O 1
ATOM 2378 N N . ARG A 1 323 ? -5.777 -21.609 -34.188 1 78.62 323 ARG A N 1
ATOM 2379 C CA . ARG A 1 323 ? -6.164 -21.5 -35.594 1 78.62 323 ARG A CA 1
ATOM 2380 C C . ARG A 1 323 ? -5.457 -22.547 -36.438 1 78.62 323 ARG A C 1
ATOM 2382 O O . ARG A 1 323 ? -6.066 -23.141 -37.344 1 78.62 323 ARG A O 1
ATOM 2389 N N . LEU A 1 324 ? -4.25 -22.719 -36.125 1 82 324 LEU A N 1
ATOM 2390 C CA . LEU A 1 324 ? -3.479 -23.719 -36.875 1 82 324 LEU A CA 1
ATOM 2391 C C . LEU A 1 324 ? -3.953 -25.125 -36.531 1 82 324 LEU A C 1
ATOM 2393 O O . LEU A 1 324 ? -3.938 -26 -37.406 1 82 324 LEU A O 1
ATOM 2397 N N . ASP A 1 325 ? -4.293 -25.297 -35.312 1 76.75 325 ASP A N 1
ATOM 2398 C CA . ASP A 1 325 ? -4.828 -26.594 -34.906 1 76.75 325 ASP A CA 1
ATOM 2399 C C . ASP A 1 325 ? -6.113 -26.922 -35.656 1 76.75 325 ASP A C 1
ATOM 2401 O O . ASP A 1 325 ? -6.34 -28.078 -36.031 1 76.75 325 ASP A O 1
ATOM 2405 N N . ARG A 1 326 ? -6.938 -25.953 -35.75 1 73.12 326 ARG A N 1
ATOM 2406 C CA . ARG A 1 326 ? -8.195 -26.156 -36.469 1 73.12 326 ARG A CA 1
ATOM 2407 C C . ARG A 1 326 ? -7.934 -26.5 -37.906 1 73.12 326 ARG A C 1
ATOM 2409 O O . ARG A 1 326 ? -8.602 -27.375 -38.469 1 73.12 326 ARG A O 1
ATOM 2416 N N . VAL A 1 327 ? -6.953 -25.875 -38.406 1 75.06 327 VAL A N 1
ATOM 2417 C CA . VAL A 1 327 ? -6.645 -26.094 -39.812 1 75.06 327 VAL A CA 1
ATOM 2418 C C . VAL A 1 327 ? -5.98 -27.453 -40 1 75.06 327 VAL A C 1
ATOM 2420 O O . VAL A 1 327 ? -6.246 -28.156 -40.969 1 75.06 327 VAL A O 1
ATOM 2423 N N . LEU A 1 328 ? -5.223 -27.812 -38.969 1 73.06 328 LEU A N 1
ATOM 2424 C CA . LEU A 1 328 ? -4.469 -29.062 -39.094 1 73.06 328 LEU A CA 1
ATOM 2425 C C . LEU A 1 328 ? -5.266 -30.234 -38.531 1 73.06 328 LEU A C 1
ATOM 2427 O O . LEU A 1 328 ? -4.84 -31.391 -38.625 1 73.06 328 LEU A O 1
ATOM 2431 N N . GLY A 1 329 ? -6.496 -29.953 -38 1 64.12 329 GLY A N 1
ATOM 2432 C CA . GLY A 1 329 ? -7.352 -31 -37.469 1 64.12 329 GLY A CA 1
ATOM 2433 C C . GLY A 1 329 ? -6.801 -31.609 -36.188 1 64.12 329 GLY A C 1
ATOM 2434 O O . GLY A 1 329 ? -6.957 -32.812 -35.969 1 64.12 329 GLY A O 1
ATOM 2435 N N . LEU A 1 330 ? -5.98 -30.766 -35.531 1 61 330 LEU A N 1
ATOM 2436 C CA . LEU A 1 330 ? -5.402 -31.297 -34.312 1 61 330 LEU A CA 1
ATOM 2437 C C . LEU A 1 330 ? -6.336 -31.047 -33.125 1 61 330 LEU A C 1
ATOM 2439 O O . LEU A 1 330 ? -7.078 -30.062 -33.094 1 61 330 LEU A O 1
ATOM 2443 N N . ASP A 1 331 ? -7.227 -31.859 -32.625 1 53.66 331 ASP A N 1
ATOM 2444 C CA . ASP A 1 331 ? -8.164 -31.719 -31.5 1 53.66 331 ASP A CA 1
ATOM 2445 C C . ASP A 1 331 ? -7.453 -31.25 -30.234 1 53.66 331 ASP A C 1
ATOM 2447 O O . ASP A 1 331 ? -7.273 -32 -29.297 1 53.66 331 ASP A O 1
ATOM 2451 N N . LEU A 1 332 ? -6.66 -30.203 -30.375 1 53.66 332 LEU A N 1
ATOM 2452 C CA . LEU A 1 332 ? -6.16 -29.641 -29.125 1 53.66 332 LEU A CA 1
ATOM 2453 C C . LEU A 1 332 ? -7.312 -29.203 -28.234 1 53.66 332 LEU A C 1
ATOM 2455 O O . LEU A 1 332 ? -8.102 -28.328 -28.609 1 53.66 332 LEU A O 1
ATOM 2459 N N . THR A 1 333 ? -8.125 -30.141 -27.719 1 46.78 333 THR A N 1
ATOM 2460 C CA . THR A 1 333 ? -9.25 -29.812 -26.859 1 46.78 333 THR A CA 1
ATOM 2461 C C . THR A 1 333 ? -8.867 -28.734 -25.844 1 46.78 333 THR A C 1
ATOM 2463 O O . THR A 1 333 ? -7.707 -28.656 -25.422 1 46.78 333 THR A O 1
ATOM 2466 N N . SER A 1 334 ? -9.641 -27.781 -25.812 1 44.84 334 SER A N 1
ATOM 2467 C CA . SER A 1 334 ? -9.633 -26.625 -24.922 1 44.84 334 SER A CA 1
ATOM 2468 C C . SER A 1 334 ? -9.062 -27 -23.562 1 44.84 334 SER A C 1
ATOM 2470 O O . SER A 1 334 ? -9.445 -28 -22.969 1 44.84 334 SER A O 1
ATOM 2472 N N . PRO A 1 335 ? -8.016 -26.5 -23.25 1 43.22 335 PRO A N 1
ATOM 2473 C CA . PRO A 1 335 ? -7.531 -26.703 -21.875 1 43.22 335 PRO A CA 1
ATOM 2474 C C . PRO A 1 335 ? -8.633 -26.547 -20.828 1 43.22 335 PRO A C 1
ATOM 2476 O O . PRO A 1 335 ? -8.375 -26.656 -19.625 1 43.22 335 PRO A O 1
ATOM 2479 N N . THR A 1 336 ? -9.664 -25.797 -21.109 1 43.53 336 THR A N 1
ATOM 2480 C CA . THR A 1 336 ? -10.742 -25.641 -20.141 1 43.53 336 THR A CA 1
ATOM 2481 C C . THR A 1 336 ? -11.109 -26.984 -19.5 1 43.53 336 THR A C 1
ATOM 2483 O O . THR A 1 336 ? -11.5 -27.031 -18.344 1 43.53 336 THR A O 1
ATOM 2486 N N . ALA A 1 337 ? -11.391 -27.922 -20.406 1 39.91 337 ALA A N 1
ATOM 2487 C CA . ALA A 1 337 ? -11.578 -29.281 -19.953 1 39.91 337 ALA A CA 1
ATOM 2488 C C . ALA A 1 337 ? -10.352 -29.781 -19.188 1 39.91 337 ALA A C 1
ATOM 2490 O O . ALA A 1 337 ? -10.266 -30.969 -18.844 1 39.91 337 ALA A O 1
ATOM 2491 N N . LEU A 1 338 ? -9.312 -29.062 -19.344 1 42.16 338 LEU A N 1
ATOM 2492 C CA . LEU A 1 338 ? -8.07 -29.469 -18.688 1 42.16 338 LEU A CA 1
ATOM 2493 C C . LEU A 1 338 ? -8.305 -29.781 -17.219 1 42.16 338 LEU A C 1
ATOM 2495 O O . LEU A 1 338 ? -8.672 -28.891 -16.453 1 42.16 338 LEU A O 1
ATOM 2499 N N . ARG A 1 339 ? -9.07 -30.656 -17.156 1 43.03 339 ARG A N 1
ATOM 2500 C CA . ARG A 1 339 ? -9.172 -31.312 -15.867 1 43.03 339 ARG A CA 1
ATOM 2501 C C . ARG A 1 339 ? -7.852 -31.25 -15.109 1 43.03 339 ARG A C 1
ATOM 2503 O O . ARG A 1 339 ? -6.926 -32 -15.414 1 43.03 339 ARG A O 1
ATOM 2510 N N . PHE A 1 340 ? -7.398 -30.078 -14.867 1 45.66 340 PHE A N 1
ATOM 2511 C CA . PHE A 1 340 ? -6.238 -29.922 -14 1 45.66 340 PHE A CA 1
ATOM 2512 C C . PHE A 1 340 ? -6.242 -30.969 -12.891 1 45.66 340 PHE A C 1
ATOM 2514 O O . PHE A 1 340 ? -5.832 -30.672 -11.758 1 45.66 340 PHE A O 1
ATOM 2521 N N . ASP A 1 341 ? -7.043 -32 -13.141 1 42.84 341 ASP A N 1
ATOM 2522 C CA . ASP A 1 341 ? -7.125 -33.094 -12.18 1 42.84 341 ASP A CA 1
ATOM 2523 C C . ASP A 1 341 ? -5.809 -33.875 -12.117 1 42.84 341 ASP A C 1
ATOM 2525 O O . ASP A 1 341 ? -5.773 -35 -11.633 1 42.84 341 ASP A O 1
ATOM 2529 N N . SER A 1 342 ? -4.871 -33.438 -12.938 1 49.62 342 SER A N 1
ATOM 2530 C CA . SER A 1 342 ? -3.723 -34.344 -12.82 1 49.62 342 SER A CA 1
ATOM 2531 C C . SER A 1 342 ? -3.152 -34.344 -11.406 1 49.62 342 SER A C 1
ATOM 2533 O O . SER A 1 342 ? -3.26 -33.344 -10.695 1 49.62 342 SER A O 1
ATOM 2535 N N . ALA A 1 343 ? -2.979 -35.531 -10.914 1 54.94 343 ALA A N 1
ATOM 2536 C CA . ALA A 1 343 ? -2.383 -35.781 -9.609 1 54.94 343 ALA A CA 1
ATOM 2537 C C . ALA A 1 343 ? -1.184 -34.844 -9.375 1 54.94 343 ALA A C 1
ATOM 2539 O O . ALA A 1 343 ? -0.346 -34.688 -10.258 1 54.94 343 ALA A O 1
ATOM 2540 N N . PRO A 1 344 ? -1.269 -34.062 -8.406 1 65.75 344 PRO A N 1
ATOM 2541 C CA . PRO A 1 344 ? -0.083 -33.281 -8.062 1 65.75 344 PRO A CA 1
ATOM 2542 C C . PRO A 1 344 ? 1.189 -34.094 -8.008 1 65.75 344 PRO A C 1
ATOM 2544 O O . PRO A 1 344 ? 1.12 -35.312 -7.805 1 65.75 344 PRO A O 1
ATOM 2547 N N . ALA A 1 345 ? 2.328 -33.688 -8.633 1 79 345 ALA A N 1
ATOM 2548 C CA . ALA A 1 345 ? 3.615 -34.375 -8.508 1 79 345 ALA A CA 1
ATOM 2549 C C . ALA A 1 345 ? 3.826 -34.875 -7.082 1 79 345 ALA A C 1
ATOM 2551 O O . ALA A 1 345 ? 3.189 -34.406 -6.141 1 79 345 ALA A O 1
ATOM 2552 N N . ALA A 1 346 ? 4.621 -36 -6.977 1 89.44 346 ALA A N 1
ATOM 2553 C CA . ALA A 1 346 ? 4.984 -36.5 -5.66 1 89.44 346 ALA A CA 1
ATOM 2554 C C . ALA A 1 346 ? 5.609 -35.406 -4.801 1 89.44 346 ALA A C 1
ATOM 2556 O O . ALA A 1 346 ? 6.254 -34.5 -5.324 1 89.44 346 ALA A O 1
ATOM 2557 N N . ILE A 1 347 ? 5.406 -35.469 -3.561 1 91.75 347 ILE A N 1
ATOM 2558 C CA . ILE A 1 347 ? 5.844 -34.438 -2.625 1 91.75 347 ILE A CA 1
ATOM 2559 C C . ILE A 1 347 ? 7.359 -34.25 -2.717 1 91.75 347 ILE A C 1
ATOM 2561 O O . ILE A 1 347 ? 7.867 -33.125 -2.684 1 91.75 347 ILE A O 1
ATOM 2565 N N . TRP A 1 348 ? 8.086 -35.375 -2.893 1 93.12 348 TRP A N 1
ATOM 2566 C CA . TRP A 1 348 ? 9.539 -35.281 -2.938 1 93.12 348 TRP A CA 1
ATOM 2567 C C . TRP A 1 348 ? 10 -34.562 -4.199 1 93.12 348 TRP A C 1
ATOM 2569 O O . TRP A 1 348 ? 11 -33.844 -4.18 1 93.12 348 TRP A O 1
ATOM 2579 N N . VAL A 1 349 ? 9.273 -34.719 -5.277 1 94.12 349 VAL A N 1
ATOM 2580 C CA . VAL A 1 349 ? 9.602 -34.031 -6.512 1 94.12 349 VAL A CA 1
ATOM 2581 C C . VAL A 1 349 ? 9.359 -32.531 -6.336 1 94.12 349 VAL A C 1
ATOM 2583 O O . VAL A 1 349 ? 10.148 -31.703 -6.797 1 94.12 349 VAL A O 1
ATOM 2586 N N . GLN A 1 350 ? 8.297 -32.25 -5.68 1 94.69 350 GLN A N 1
ATOM 2587 C CA . GLN A 1 350 ? 7.965 -30.844 -5.453 1 94.69 350 GLN A CA 1
ATOM 2588 C C . GLN A 1 350 ? 9.023 -30.156 -4.586 1 94.69 350 GLN A C 1
ATOM 2590 O O . GLN A 1 350 ? 9.422 -29.031 -4.859 1 94.69 350 GLN A O 1
ATOM 2595 N N . VAL A 1 351 ? 9.461 -30.859 -3.586 1 96.19 351 VAL A N 1
ATOM 2596 C CA . VAL A 1 351 ? 10.469 -30.312 -2.672 1 96.19 351 VAL A CA 1
ATOM 2597 C C . VAL A 1 351 ? 11.789 -30.125 -3.41 1 96.19 351 VAL A C 1
ATOM 2599 O O . VAL A 1 351 ? 12.453 -29.094 -3.262 1 96.19 351 VAL A O 1
ATOM 2602 N N . LEU A 1 352 ? 12.133 -31.109 -4.227 1 96.81 352 LEU A N 1
ATOM 2603 C CA . LEU A 1 352 ? 13.367 -31.016 -5.004 1 96.81 352 LEU A CA 1
ATOM 2604 C C . LEU A 1 352 ? 13.289 -29.875 -6.016 1 96.81 352 LEU A C 1
ATOM 2606 O O . LEU A 1 352 ? 14.266 -29.141 -6.215 1 96.81 352 LEU A O 1
ATOM 2610 N N . CYS A 1 353 ? 12.164 -29.766 -6.629 1 96.44 353 CYS A N 1
ATOM 2611 C CA . CYS A 1 353 ? 11.977 -28.703 -7.605 1 96.44 353 CYS A CA 1
ATOM 2612 C C . CYS A 1 353 ? 11.984 -27.344 -6.934 1 96.44 353 CYS A C 1
ATOM 2614 O O . CYS A 1 353 ? 12.445 -26.359 -7.516 1 96.44 353 CYS A O 1
ATOM 2616 N N . GLY A 1 354 ? 11.438 -27.281 -5.711 1 96.62 354 GLY A N 1
ATOM 2617 C CA . GLY A 1 354 ? 11.531 -26.047 -4.949 1 96.62 354 GLY A CA 1
ATOM 2618 C C . GLY A 1 354 ? 12.961 -25.641 -4.641 1 96.62 354 GLY A C 1
ATOM 2619 O O . GLY A 1 354 ? 13.32 -24.469 -4.758 1 96.62 354 GLY A O 1
ATOM 2620 N N . ALA A 1 355 ? 13.734 -26.625 -4.289 1 98.06 355 ALA A N 1
ATOM 2621 C CA . ALA A 1 355 ? 15.141 -26.375 -3.98 1 98.06 355 ALA A CA 1
ATOM 2622 C C . ALA A 1 355 ? 15.898 -25.922 -5.223 1 98.06 355 ALA A C 1
ATOM 2624 O O . ALA A 1 355 ? 16.609 -24.906 -5.188 1 98.06 355 ALA A O 1
ATOM 2625 N N . LEU A 1 356 ? 15.703 -26.625 -6.309 1 98 356 LEU A N 1
ATOM 2626 C CA . LEU A 1 356 ? 16.406 -26.328 -7.547 1 98 356 LEU A CA 1
ATOM 2627 C C . LEU A 1 356 ? 15.938 -24.984 -8.117 1 98 356 LEU A C 1
ATOM 2629 O O . LEU A 1 356 ? 16.75 -24.219 -8.641 1 98 356 LEU A O 1
ATOM 2633 N N . GLY A 1 357 ? 14.633 -24.781 -8.055 1 97.81 357 GLY A N 1
ATOM 2634 C CA . GLY A 1 357 ? 14.086 -23.531 -8.539 1 97.81 357 GLY A CA 1
ATOM 2635 C C . GLY A 1 357 ? 14.609 -22.328 -7.777 1 97.81 357 GLY A C 1
ATOM 2636 O O . GLY A 1 357 ? 14.984 -21.312 -8.383 1 97.81 357 GLY A O 1
ATOM 2637 N N . ALA A 1 358 ? 14.641 -22.438 -6.496 1 97.88 358 ALA A N 1
ATOM 2638 C CA . ALA A 1 358 ? 15.133 -21.328 -5.668 1 97.88 358 ALA A CA 1
ATOM 2639 C C . ALA A 1 358 ? 16.609 -21.094 -5.91 1 97.88 358 ALA A C 1
ATOM 2641 O O . ALA A 1 358 ? 17.062 -19.938 -5.957 1 97.88 358 ALA A O 1
ATOM 2642 N N . ALA A 1 359 ? 17.375 -22.156 -6.023 1 97.94 359 ALA A N 1
ATOM 2643 C CA . ALA A 1 359 ? 18.797 -22.031 -6.316 1 97.94 359 ALA A CA 1
ATOM 2644 C C . ALA A 1 359 ? 19.031 -21.359 -7.664 1 97.94 359 ALA A C 1
ATOM 2646 O O . ALA A 1 359 ? 19.891 -20.484 -7.793 1 97.94 359 ALA A O 1
ATOM 2647 N N . ALA A 1 360 ? 18.297 -21.781 -8.641 1 97.94 360 ALA A N 1
ATOM 2648 C CA . ALA A 1 360 ? 18.422 -21.203 -9.977 1 97.94 360 ALA A CA 1
ATOM 2649 C C . ALA A 1 360 ? 18.016 -19.734 -9.961 1 97.94 360 ALA A C 1
ATOM 2651 O O . ALA A 1 360 ? 18.672 -18.891 -10.594 1 97.94 360 ALA A O 1
ATOM 2652 N N . ALA A 1 361 ? 16.969 -19.422 -9.25 1 96.56 361 ALA A N 1
ATOM 2653 C CA . ALA A 1 361 ? 16.531 -18.031 -9.133 1 96.56 361 ALA A CA 1
ATOM 2654 C C . ALA A 1 361 ? 17.609 -17.172 -8.477 1 96.56 361 ALA A C 1
ATOM 2656 O O . ALA A 1 361 ? 17.812 -16.016 -8.867 1 96.56 361 ALA A O 1
ATOM 2657 N N . ALA A 1 362 ? 18.25 -17.688 -7.496 1 96.62 362 ALA A N 1
ATOM 2658 C CA . ALA A 1 362 ? 19.328 -16.984 -6.824 1 96.62 362 ALA A CA 1
ATOM 2659 C C . ALA A 1 362 ? 20.453 -16.656 -7.801 1 96.62 362 ALA A C 1
ATOM 2661 O O . ALA A 1 362 ? 21.016 -15.555 -7.758 1 96.62 362 ALA A O 1
ATOM 2662 N N . ILE A 1 363 ? 20.734 -17.562 -8.672 1 96.06 363 ILE A N 1
ATOM 2663 C CA . ILE A 1 363 ? 21.797 -17.375 -9.648 1 96.06 363 ILE A CA 1
ATOM 2664 C C . ILE A 1 363 ? 21.375 -16.328 -10.68 1 96.06 363 ILE A C 1
ATOM 2666 O O . ILE A 1 363 ? 22.172 -15.492 -11.109 1 96.06 363 ILE A O 1
ATOM 2670 N N . THR A 1 364 ? 20.094 -16.359 -11.062 1 94 364 THR A N 1
ATOM 2671 C CA . THR A 1 364 ? 19.594 -15.367 -12.016 1 94 364 THR A CA 1
ATOM 2672 C C . THR A 1 364 ? 19.688 -13.961 -11.445 1 94 364 THR A C 1
ATOM 2674 O O . THR A 1 364 ? 19.828 -12.984 -12.188 1 94 364 THR A O 1
ATOM 2677 N N . MET A 1 365 ? 19.672 -13.859 -10.148 1 92.88 365 MET A N 1
ATOM 2678 C CA . MET A 1 365 ? 19.734 -12.562 -9.477 1 92.88 365 MET A CA 1
ATOM 2679 C C . MET A 1 365 ? 21.156 -12.258 -9.023 1 92.88 365 MET A C 1
ATOM 2681 O O . MET A 1 365 ? 21.375 -11.305 -8.273 1 92.88 365 MET A O 1
ATOM 2685 N N . ARG A 1 366 ? 22.078 -13.086 -9.406 1 93.75 366 ARG A N 1
ATOM 2686 C CA . ARG A 1 366 ? 23.516 -12.914 -9.195 1 93.75 366 ARG A CA 1
ATOM 2687 C C . ARG A 1 366 ? 23.844 -12.844 -7.703 1 93.75 366 ARG A C 1
ATOM 2689 O O . ARG A 1 366 ? 24.562 -11.945 -7.266 1 93.75 366 ARG A O 1
ATOM 2696 N N . CYS A 1 367 ? 23.25 -13.758 -7.004 1 94.06 367 CYS A N 1
ATOM 2697 C CA . CYS A 1 367 ? 23.594 -13.883 -5.594 1 94.06 367 CYS A CA 1
ATOM 2698 C C . CYS A 1 367 ? 24.984 -14.469 -5.426 1 94.06 367 CYS A C 1
ATOM 2700 O O . CYS A 1 367 ? 25.5 -15.133 -6.324 1 94.06 367 CYS A O 1
ATOM 2702 N N . ARG A 1 368 ? 25.609 -14.203 -4.309 1 94 368 ARG A N 1
ATOM 2703 C CA . ARG A 1 368 ? 26.875 -14.867 -3.986 1 94 368 ARG A CA 1
ATOM 2704 C C . ARG A 1 368 ? 26.672 -16.375 -3.857 1 94 368 ARG A C 1
ATOM 2706 O O . ARG A 1 368 ? 25.609 -16.828 -3.443 1 94 368 ARG A O 1
ATOM 2713 N N . PRO A 1 369 ? 27.688 -17.141 -4.242 1 94.25 369 PRO A N 1
ATOM 2714 C CA . PRO A 1 369 ? 27.562 -18.594 -4.172 1 94.25 369 PRO A CA 1
ATOM 2715 C C . PRO A 1 369 ? 27.219 -19.094 -2.771 1 94.25 369 PRO A C 1
ATOM 2717 O O . PRO A 1 369 ? 26.531 -20.109 -2.621 1 94.25 369 PRO A O 1
ATOM 2720 N N . ARG A 1 370 ? 27.594 -18.438 -1.756 1 93.75 370 ARG A N 1
ATOM 2721 C CA . ARG A 1 370 ? 27.312 -18.844 -0.383 1 93.75 370 ARG A CA 1
ATOM 2722 C C . ARG A 1 370 ? 25.844 -18.672 -0.035 1 93.75 370 ARG A C 1
ATOM 2724 O O . ARG A 1 370 ? 25.344 -19.266 0.924 1 93.75 370 ARG A O 1
ATOM 2731 N N . HIS A 1 371 ? 25.156 -17.828 -0.813 1 95.38 371 HIS A N 1
ATOM 2732 C CA . HIS A 1 371 ? 23.75 -17.562 -0.545 1 95.38 371 HIS A CA 1
ATOM 2733 C C . HIS A 1 371 ? 22.844 -18.516 -1.331 1 95.38 371 HIS A C 1
ATOM 2735 O O . HIS A 1 371 ? 21.656 -18.594 -1.066 1 95.38 371 HIS A O 1
ATOM 2741 N N . VAL A 1 372 ? 23.406 -19.297 -2.26 1 96.62 372 VAL A N 1
ATOM 2742 C CA . VAL A 1 372 ? 22.625 -20.156 -3.148 1 96.62 372 VAL A CA 1
ATOM 2743 C C . VAL A 1 372 ? 22.078 -21.344 -2.371 1 96.62 372 VAL A C 1
ATOM 2745 O O . VAL A 1 372 ? 20.906 -21.703 -2.514 1 96.62 372 VAL A O 1
ATOM 2748 N N . LEU A 1 373 ? 22.891 -21.891 -1.496 1 96.81 373 LEU A N 1
ATOM 2749 C CA . LEU A 1 373 ? 22.484 -23.094 -0.766 1 96.81 373 LEU A CA 1
ATOM 2750 C C . LEU A 1 373 ? 21.359 -22.766 0.218 1 96.81 373 LEU A C 1
ATOM 2752 O O . LEU A 1 373 ? 20.375 -23.5 0.303 1 96.81 373 LEU A O 1
ATOM 2756 N N . PRO A 1 374 ? 21.469 -21.719 1.001 1 97 374 PRO A N 1
ATOM 2757 C CA . PRO A 1 374 ? 20.344 -21.359 1.872 1 97 374 PRO A CA 1
ATOM 2758 C C . PRO A 1 374 ? 19.062 -21.078 1.094 1 97 374 PRO A C 1
ATOM 2760 O O . PRO A 1 374 ? 17.969 -21.391 1.566 1 97 374 PRO A O 1
ATOM 2763 N N . CYS A 1 375 ? 19.188 -20.453 -0.049 1 97.31 375 CYS A N 1
ATOM 2764 C CA . CYS A 1 375 ? 18.016 -20.234 -0.885 1 97.31 375 CYS A CA 1
ATOM 2765 C C . CYS A 1 375 ? 17.375 -21.562 -1.298 1 97.31 375 CYS A C 1
ATOM 2767 O O . CYS A 1 375 ? 16.156 -21.703 -1.271 1 97.31 375 CYS A O 1
ATOM 2769 N N . ALA A 1 376 ? 18.281 -22.516 -1.652 1 98.06 376 ALA A N 1
ATOM 2770 C CA . ALA A 1 376 ? 17.797 -23.844 -2.043 1 98.06 376 ALA A CA 1
ATOM 2771 C C . ALA A 1 376 ? 17.078 -24.531 -0.883 1 98.06 376 ALA A C 1
ATOM 2773 O O . ALA A 1 376 ? 16.016 -25.125 -1.067 1 98.06 376 ALA A O 1
ATOM 2774 N N . ALA A 1 377 ? 17.609 -24.469 0.313 1 97.94 377 ALA A N 1
ATOM 2775 C CA . ALA A 1 377 ? 17.031 -25.109 1.494 1 97.94 377 ALA A CA 1
ATOM 2776 C C . ALA A 1 377 ? 15.68 -24.484 1.838 1 97.94 377 ALA A C 1
ATOM 2778 O O . ALA A 1 377 ? 14.727 -25.188 2.148 1 97.94 377 ALA A O 1
ATOM 2779 N N . LEU A 1 378 ? 15.625 -23.188 1.759 1 97.69 378 LEU A N 1
ATOM 2780 C CA . LEU A 1 378 ? 14.383 -22.484 2.078 1 97.69 378 LEU A CA 1
ATOM 2781 C C . LEU A 1 378 ? 13.336 -22.719 0.988 1 97.69 378 LEU A C 1
ATOM 2783 O O . LEU A 1 378 ? 12.141 -22.75 1.267 1 97.69 378 LEU A O 1
ATOM 2787 N N . GLY A 1 379 ? 13.82 -22.797 -0.286 1 97.75 379 GLY A N 1
ATOM 2788 C CA . GLY A 1 379 ? 12.906 -23.172 -1.353 1 97.75 379 GLY A CA 1
ATOM 2789 C C . GLY A 1 379 ? 12.281 -24.531 -1.156 1 97.75 379 GLY A C 1
ATOM 2790 O O . GLY A 1 379 ? 11.086 -24.719 -1.407 1 97.75 379 GLY A O 1
ATOM 2791 N N . ALA A 1 380 ? 13.109 -25.484 -0.725 1 97.88 380 ALA A N 1
ATOM 2792 C CA . ALA A 1 380 ? 12.609 -26.828 -0.403 1 97.88 380 ALA A CA 1
ATOM 2793 C C . ALA A 1 380 ? 11.578 -26.766 0.719 1 97.88 380 ALA A C 1
ATOM 2795 O O . ALA A 1 380 ? 10.531 -27.422 0.644 1 97.88 380 ALA A O 1
ATOM 2796 N N . LEU A 1 381 ? 11.852 -25.984 1.709 1 97.31 381 LEU A N 1
ATOM 2797 C CA . LEU A 1 381 ? 10.93 -25.844 2.832 1 97.31 381 LEU A CA 1
ATOM 2798 C C . LEU A 1 381 ? 9.617 -25.203 2.385 1 97.31 381 LEU A C 1
ATOM 2800 O O . LEU A 1 381 ? 8.539 -25.625 2.818 1 97.31 381 LEU A O 1
ATOM 2804 N N . ALA A 1 382 ? 9.75 -24.156 1.602 1 97.38 382 ALA A N 1
ATOM 2805 C CA . ALA A 1 382 ? 8.555 -23.453 1.129 1 97.38 382 ALA A CA 1
ATOM 2806 C C . ALA A 1 382 ? 7.621 -24.422 0.389 1 97.38 382 ALA A C 1
ATOM 2808 O O . ALA A 1 382 ? 6.414 -24.438 0.645 1 97.38 382 ALA A O 1
ATOM 2809 N N . LEU A 1 383 ? 8.195 -25.188 -0.508 1 96 383 LEU A N 1
ATOM 2810 C CA . LEU A 1 383 ? 7.359 -26.094 -1.292 1 96 383 LEU A CA 1
ATOM 2811 C C . LEU A 1 383 ? 6.887 -27.266 -0.443 1 96 383 LEU A C 1
ATOM 2813 O O . LEU A 1 383 ? 5.824 -27.844 -0.704 1 96 383 LEU A O 1
ATOM 2817 N N . LEU A 1 384 ? 7.648 -27.672 0.563 1 96.19 384 LEU A N 1
ATOM 2818 C CA . LEU A 1 384 ? 7.172 -28.688 1.507 1 96.19 384 LEU A CA 1
ATOM 2819 C C . LEU A 1 384 ? 5.902 -28.203 2.207 1 96.19 384 LEU A C 1
ATOM 2821 O O . LEU A 1 384 ? 4.938 -28.969 2.332 1 96.19 384 LEU A O 1
ATOM 2825 N N . LEU A 1 385 ? 5.875 -27 2.613 1 95.88 385 LEU A N 1
ATOM 2826 C CA . LEU A 1 385 ? 4.727 -26.438 3.312 1 95.88 385 LEU A CA 1
ATOM 2827 C C . LEU A 1 385 ? 3.541 -26.281 2.365 1 95.88 385 LEU A C 1
ATOM 2829 O O . LEU A 1 385 ? 2.41 -26.625 2.715 1 95.88 385 LEU A O 1
ATOM 2833 N N . VAL A 1 386 ? 3.824 -25.766 1.217 1 93.94 386 VAL A N 1
ATOM 2834 C CA . VAL A 1 386 ? 2.76 -25.516 0.25 1 93.94 386 VAL A CA 1
ATOM 2835 C C . VAL A 1 386 ? 2.113 -26.828 -0.165 1 93.94 386 VAL A C 1
ATOM 2837 O O . VAL A 1 386 ? 0.91 -26.875 -0.426 1 93.94 386 VAL A O 1
ATOM 2840 N N . SER A 1 387 ? 2.904 -27.938 -0.228 1 92.38 387 SER A N 1
ATOM 2841 C CA . SER A 1 387 ? 2.396 -29.219 -0.675 1 92.38 387 SER A CA 1
ATOM 2842 C C . SER A 1 387 ? 1.721 -29.984 0.466 1 92.38 387 SER A C 1
ATOM 2844 O O . SER A 1 387 ? 0.732 -30.688 0.252 1 92.38 387 SER A O 1
ATOM 2846 N N . THR A 1 388 ? 2.133 -29.875 1.703 1 92.75 388 THR A N 1
ATOM 2847 C CA . THR A 1 388 ? 1.665 -30.703 2.809 1 92.75 388 THR A CA 1
ATOM 2848 C C . THR A 1 388 ? 0.5 -30.031 3.531 1 92.75 388 THR A C 1
ATOM 2850 O O . THR A 1 388 ? -0.388 -30.703 4.051 1 92.75 388 THR A O 1
ATOM 2853 N N . LEU A 1 389 ? 0.432 -28.766 3.533 1 90.12 389 LEU A N 1
ATOM 2854 C CA . LEU A 1 389 ? -0.558 -28.078 4.359 1 90.12 389 LEU A CA 1
ATOM 2855 C C . LEU A 1 389 ? -1.962 -28.281 3.795 1 90.12 389 LEU A C 1
ATOM 2857 O O . LEU A 1 389 ? -2.906 -28.547 4.543 1 90.12 389 LEU A O 1
ATOM 2861 N N . PRO A 1 390 ? -2.119 -28.125 2.525 1 84.94 390 PRO A N 1
ATOM 2862 C CA . PRO A 1 390 ? -3.465 -28.391 2.012 1 84.94 390 PRO A CA 1
ATOM 2863 C C . PRO A 1 390 ? -3.883 -29.859 2.168 1 84.94 390 PRO A C 1
ATOM 2865 O O . PRO A 1 390 ? -5.055 -30.141 2.42 1 84.94 390 PRO A O 1
ATOM 2868 N N . THR A 1 391 ? -2.961 -30.766 2.064 1 83.94 391 THR A N 1
ATOM 2869 C CA . THR A 1 391 ? -3.25 -32.188 2.102 1 83.94 391 THR A CA 1
ATOM 2870 C C . THR A 1 391 ? -3.482 -32.656 3.537 1 83.94 391 THR A C 1
ATOM 2872 O O . THR A 1 391 ? -4.418 -33.438 3.803 1 83.94 391 THR A O 1
ATOM 2875 N N . TYR A 1 392 ? -2.734 -32.156 4.434 1 85.19 392 TYR A N 1
ATOM 2876 C CA . TYR A 1 392 ? -2.783 -32.719 5.781 1 85.19 392 TYR A CA 1
ATOM 2877 C C . TYR A 1 392 ? -3.514 -31.781 6.734 1 85.19 392 TYR A C 1
ATOM 2879 O O . TYR A 1 392 ? -4.062 -32.219 7.746 1 85.19 392 TYR A O 1
ATOM 2887 N N . ALA A 1 393 ? -3.551 -30.469 6.512 1 81.62 393 ALA A N 1
ATOM 2888 C CA . ALA A 1 393 ? -4.195 -29.531 7.418 1 81.62 393 ALA A CA 1
ATOM 2889 C C . ALA A 1 393 ? -5.445 -28.922 6.781 1 81.62 393 ALA A C 1
ATOM 2891 O O . ALA A 1 393 ? -6.086 -28.047 7.367 1 81.62 393 ALA A O 1
ATOM 2892 N N . ALA A 1 394 ? -5.781 -29.266 5.566 1 79.12 394 ALA A N 1
ATOM 2893 C CA . ALA A 1 394 ? -6.98 -28.828 4.859 1 79.12 394 ALA A CA 1
ATOM 2894 C C . ALA A 1 394 ? -7.004 -27.312 4.707 1 79.12 394 ALA A C 1
ATOM 2896 O O . ALA A 1 394 ? -8.047 -26.672 4.871 1 79.12 394 ALA A O 1
ATOM 2897 N N . LEU A 1 395 ? -5.875 -26.812 4.52 1 80.19 395 LEU A N 1
ATOM 2898 C CA . LEU A 1 395 ? -5.785 -25.375 4.273 1 80.19 395 LEU A CA 1
ATOM 2899 C C . LEU A 1 395 ? -5.953 -25.062 2.791 1 80.19 395 LEU A C 1
ATOM 2901 O O . LEU A 1 395 ? -5.633 -25.891 1.939 1 80.19 395 LEU A O 1
ATOM 2905 N N . GLY A 1 396 ? -6.586 -23.922 2.488 1 78.12 396 GLY A N 1
ATOM 2906 C CA . GLY A 1 396 ? -6.641 -23.469 1.106 1 78.12 396 GLY A CA 1
ATOM 2907 C C . GLY A 1 396 ? -5.27 -23.266 0.488 1 78.12 396 GLY A C 1
ATOM 2908 O O . GLY A 1 396 ? -4.289 -23.047 1.2 1 78.12 396 GLY A O 1
ATOM 2909 N N . ALA A 1 397 ? -5.164 -23.391 -0.762 1 84.12 397 ALA A N 1
ATOM 2910 C CA . ALA A 1 397 ? -3.9 -23.281 -1.488 1 84.12 397 ALA A CA 1
ATOM 2911 C C . ALA A 1 397 ? -3.248 -21.922 -1.254 1 84.12 397 ALA A C 1
ATOM 2913 O O . ALA A 1 397 ? -2.039 -21.844 -1.021 1 84.12 397 ALA A O 1
ATOM 2914 N N . THR A 1 398 ? -4.059 -20.844 -1.32 1 86.25 398 THR A N 1
ATOM 2915 C CA . THR A 1 398 ? -3.52 -19.5 -1.146 1 86.25 398 THR A CA 1
ATOM 2916 C C . THR A 1 398 ? -3.023 -19.297 0.282 1 86.25 398 THR A C 1
ATOM 2918 O O . THR A 1 398 ? -1.987 -18.672 0.5 1 86.25 398 THR A O 1
ATOM 2921 N N . THR A 1 399 ? -3.76 -19.844 1.23 1 85.81 399 THR A N 1
ATOM 2922 C CA . THR A 1 399 ? -3.35 -19.734 2.627 1 85.81 399 THR A CA 1
ATOM 2923 C C . THR A 1 399 ? -2.051 -20.5 2.865 1 85.81 399 THR A C 1
ATOM 2925 O O . THR A 1 399 ? -1.208 -20.078 3.654 1 85.81 399 THR A O 1
ATOM 2928 N N . ALA A 1 400 ? -1.94 -21.672 2.211 1 91.19 400 ALA A N 1
ATOM 2929 C CA . ALA A 1 400 ? -0.712 -22.453 2.334 1 91.19 400 ALA A CA 1
ATOM 2930 C C . ALA A 1 400 ? 0.49 -21.656 1.818 1 91.19 400 ALA A C 1
ATOM 2932 O O . ALA A 1 400 ? 1.561 -21.672 2.432 1 91.19 400 ALA A O 1
ATOM 2933 N N . VAL A 1 401 ? 0.282 -20.969 0.705 1 92.94 401 VAL A N 1
ATOM 2934 C CA . VAL A 1 401 ? 1.348 -20.141 0.142 1 92.94 401 VAL A CA 1
ATOM 2935 C C . VAL A 1 401 ? 1.681 -19 1.1 1 92.94 401 VAL A C 1
ATOM 2937 O O . VAL A 1 401 ? 2.85 -18.656 1.281 1 92.94 401 VAL A O 1
ATOM 2940 N N . ALA A 1 402 ? 0.666 -18.453 1.698 1 92.75 402 ALA A N 1
ATOM 2941 C CA . ALA A 1 402 ? 0.877 -17.375 2.654 1 92.75 402 ALA A CA 1
ATOM 2942 C C . ALA A 1 402 ? 1.713 -17.844 3.842 1 92.75 402 ALA A C 1
ATOM 2944 O O . ALA A 1 402 ? 2.641 -17.156 4.27 1 92.75 402 ALA A O 1
ATOM 2945 N N . VAL A 1 403 ? 1.386 -19.016 4.348 1 93.75 403 VAL A N 1
ATOM 2946 C CA . VAL A 1 403 ? 2.113 -19.562 5.488 1 93.75 403 VAL A CA 1
ATOM 2947 C C . VAL A 1 403 ? 3.561 -19.844 5.09 1 93.75 403 VAL A C 1
ATOM 2949 O O . VAL A 1 403 ? 4.488 -19.547 5.848 1 93.75 403 VAL A O 1
ATOM 2952 N N . ALA A 1 404 ? 3.709 -20.453 3.947 1 96.69 404 ALA A N 1
ATOM 2953 C CA . ALA A 1 404 ? 5.059 -20.703 3.443 1 96.69 404 ALA A CA 1
ATOM 2954 C C . ALA A 1 404 ? 5.844 -19.406 3.299 1 96.69 404 ALA A C 1
ATOM 2956 O O . ALA A 1 404 ? 7.027 -19.344 3.646 1 96.69 404 ALA A O 1
ATOM 2957 N N . ALA A 1 405 ? 5.176 -18.391 2.762 1 96.12 405 ALA A N 1
ATOM 2958 C CA . ALA A 1 405 ? 5.824 -17.094 2.574 1 96.12 405 ALA A CA 1
ATOM 2959 C C . ALA A 1 405 ? 6.238 -16.484 3.914 1 96.12 405 ALA A C 1
ATOM 2961 O O . ALA A 1 405 ? 7.305 -15.875 4.023 1 96.12 405 ALA A O 1
ATOM 2962 N N . VAL A 1 406 ? 5.449 -16.625 4.949 1 95.56 406 VAL A N 1
ATOM 2963 C CA . VAL A 1 406 ? 5.777 -16.141 6.285 1 95.56 406 VAL A CA 1
ATOM 2964 C C . VAL A 1 406 ? 7.023 -16.859 6.801 1 95.56 406 VAL A C 1
ATOM 2966 O O . VAL A 1 406 ? 7.934 -16.219 7.34 1 95.56 406 VAL A O 1
ATOM 2969 N N . ALA A 1 407 ? 7.039 -18.141 6.617 1 97 407 ALA A N 1
ATOM 2970 C CA . ALA A 1 407 ? 8.188 -18.938 7.062 1 97 407 ALA A CA 1
ATOM 2971 C C . ALA A 1 407 ? 9.461 -18.5 6.336 1 97 407 ALA A C 1
ATOM 2973 O O . ALA A 1 407 ? 10.516 -18.359 6.957 1 97 407 ALA A O 1
ATOM 2974 N N . VAL A 1 408 ? 9.336 -18.328 5.043 1 96.56 408 VAL A N 1
ATOM 2975 C CA . VAL A 1 408 ? 10.484 -17.922 4.238 1 96.56 408 VAL A CA 1
ATOM 2976 C C . VAL A 1 408 ? 10.953 -16.531 4.668 1 96.56 408 VAL A C 1
ATOM 2978 O O . VAL A 1 408 ? 12.156 -16.281 4.75 1 96.56 408 VAL A O 1
ATOM 2981 N N . GLY A 1 409 ? 9.984 -15.656 4.918 1 94.75 409 GLY A N 1
ATOM 2982 C CA . GLY A 1 409 ? 10.352 -14.328 5.391 1 94.75 409 GLY A CA 1
ATOM 2983 C C . GLY A 1 409 ? 11.062 -14.344 6.73 1 94.75 409 GLY A C 1
ATOM 2984 O O . GLY A 1 409 ? 12.062 -13.648 6.914 1 94.75 409 GLY A O 1
ATOM 2985 N N . LEU A 1 410 ? 10.617 -15.125 7.645 1 95.25 410 LEU A N 1
ATOM 2986 C CA . LEU A 1 410 ? 11.195 -15.234 8.977 1 95.25 410 LEU A CA 1
ATOM 2987 C C . LEU A 1 410 ? 12.578 -15.867 8.914 1 95.25 410 LEU A C 1
ATOM 2989 O O . LEU A 1 410 ? 13.555 -15.281 9.398 1 95.25 410 LEU A O 1
ATOM 2993 N N . LEU A 1 411 ? 12.656 -17.016 8.289 1 95.75 411 LEU A N 1
ATOM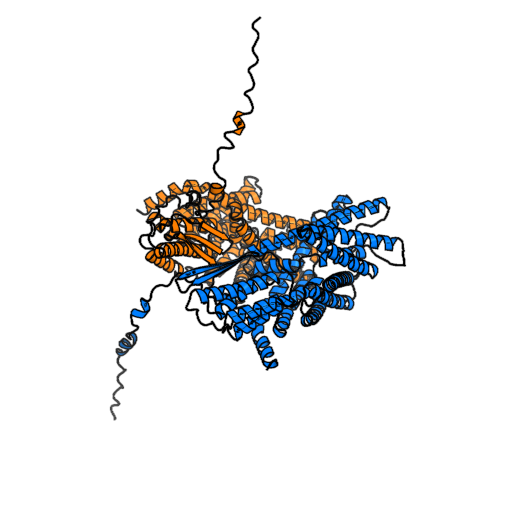 2994 C CA . LEU A 1 411 ? 13.914 -17.75 8.242 1 95.75 411 LEU A CA 1
ATOM 2995 C C . LEU A 1 411 ? 14.914 -17.062 7.309 1 95.75 411 LEU A C 1
ATOM 2997 O O . LEU A 1 411 ? 16.125 -17.125 7.539 1 95.75 411 LEU A O 1
ATOM 3001 N N . GLY A 1 412 ? 14.359 -16.516 6.211 1 94.62 412 GLY A N 1
ATOM 3002 C CA . GLY A 1 412 ? 15.242 -15.789 5.305 1 94.62 412 GLY A CA 1
ATOM 3003 C C . GLY A 1 412 ? 15.969 -14.633 5.969 1 94.62 412 GLY A C 1
ATOM 3004 O O . GLY A 1 412 ? 17.156 -14.406 5.707 1 94.62 412 GLY A O 1
ATOM 3005 N N . ARG A 1 413 ? 15.266 -13.906 6.762 1 90.5 413 ARG A N 1
ATOM 3006 C CA . ARG A 1 413 ? 15.898 -12.82 7.5 1 90.5 413 ARG A CA 1
ATOM 3007 C C . ARG A 1 413 ? 16.953 -13.359 8.461 1 90.5 413 ARG A C 1
ATOM 3009 O O . ARG A 1 413 ? 18.047 -12.797 8.57 1 90.5 413 ARG A O 1
ATOM 3016 N N . LEU A 1 414 ? 16.656 -14.398 9.203 1 91.44 414 LEU A N 1
ATOM 3017 C CA . LEU A 1 414 ? 17.578 -14.977 10.172 1 91.44 414 LEU A CA 1
ATOM 3018 C C . LEU A 1 414 ? 18.844 -15.492 9.484 1 91.44 414 LEU A C 1
ATOM 3020 O O . LEU A 1 414 ? 19.953 -15.25 9.961 1 91.44 414 LEU A O 1
ATOM 3024 N N . VAL A 1 415 ? 18.641 -16.141 8.383 1 92.56 415 VAL A N 1
ATOM 3025 C CA . VAL A 1 415 ? 19.766 -16.672 7.629 1 92.56 415 VAL A CA 1
ATOM 3026 C C . VAL A 1 415 ? 20.578 -15.523 7.031 1 92.56 415 VAL A C 1
ATOM 3028 O O . VAL A 1 415 ? 21.812 -15.57 7.023 1 92.56 415 VAL A O 1
ATOM 3031 N N . GLY A 1 416 ? 19.875 -14.539 6.488 1 89.44 416 GLY A N 1
ATOM 3032 C CA . GLY A 1 416 ? 20.562 -13.367 5.969 1 89.44 416 GLY A CA 1
ATOM 3033 C C . GLY A 1 416 ? 21.438 -12.68 6.992 1 89.44 416 GLY A C 1
ATOM 3034 O O . GLY A 1 416 ? 22.594 -12.359 6.707 1 89.44 416 GLY A O 1
ATOM 3035 N N . MET A 1 417 ? 20.953 -12.516 8.164 1 84.12 417 MET A N 1
ATOM 3036 C CA . MET A 1 417 ? 21.719 -11.883 9.234 1 84.12 417 MET A CA 1
ATOM 3037 C C . MET A 1 417 ? 22.938 -12.711 9.602 1 84.12 417 MET A C 1
ATOM 3039 O O . MET A 1 417 ? 24.016 -12.164 9.852 1 84.12 417 MET A O 1
ATOM 3043 N N . ARG A 1 418 ? 22.75 -13.969 9.68 1 87.38 418 ARG A N 1
ATOM 3044 C CA . ARG A 1 418 ? 23.844 -14.859 10.023 1 87.38 418 ARG A CA 1
ATOM 3045 C C . ARG A 1 418 ? 24.938 -14.812 8.953 1 87.38 418 ARG A C 1
ATOM 3047 O O . ARG A 1 418 ? 26.125 -14.953 9.258 1 87.38 418 ARG A O 1
ATOM 3054 N N . LEU A 1 419 ? 24.516 -14.578 7.762 1 89 419 LEU A N 1
ATOM 3055 C CA . LEU A 1 419 ? 25.469 -14.594 6.652 1 89 419 LEU A CA 1
ATOM 3056 C C . LEU A 1 419 ? 25.906 -13.18 6.297 1 89 419 LEU A C 1
ATOM 3058 O O . LEU A 1 419 ? 26.688 -12.984 5.355 1 89 419 LEU A O 1
ATOM 3062 N N . GLY A 1 420 ? 25.375 -12.195 6.953 1 81.94 420 GLY A N 1
ATOM 3063 C CA . GLY A 1 420 ? 25.781 -10.812 6.738 1 81.94 420 GLY A CA 1
ATOM 3064 C C . GLY A 1 420 ? 25.156 -10.195 5.5 1 81.94 420 GLY A C 1
ATOM 3065 O O . GLY A 1 420 ? 25.766 -9.352 4.844 1 81.94 420 GLY A O 1
ATOM 3066 N N . ALA A 1 421 ? 24.094 -10.68 5.09 1 87.62 421 ALA A N 1
ATOM 3067 C CA . ALA A 1 421 ? 23.375 -10.164 3.92 1 87.62 421 ALA A CA 1
ATOM 3068 C C . ALA A 1 421 ? 21.969 -9.719 4.289 1 87.62 421 ALA A C 1
ATOM 3070 O O . ALA A 1 421 ? 21.422 -10.156 5.297 1 87.62 421 ALA A O 1
ATOM 3071 N N . PRO A 1 422 ? 21.453 -8.734 3.496 1 87.19 422 PRO A N 1
ATOM 3072 C CA . PRO A 1 422 ? 20.047 -8.375 3.715 1 87.19 422 PRO A CA 1
ATOM 3073 C C . PRO A 1 422 ? 19.094 -9.539 3.438 1 87.19 422 PRO A C 1
ATOM 3075 O O . PRO A 1 422 ? 19.359 -10.367 2.561 1 87.19 422 PRO A O 1
ATOM 3078 N N . GLY A 1 423 ? 18.078 -9.617 4.184 1 88.56 423 GLY A N 1
ATOM 3079 C CA . GLY A 1 423 ? 17.094 -10.68 4.047 1 88.56 423 GLY A CA 1
ATOM 3080 C C . GLY A 1 423 ? 16.562 -10.82 2.633 1 88.56 423 GLY A C 1
ATOM 3081 O O . GLY A 1 423 ? 16.281 -11.93 2.184 1 88.56 423 GLY A O 1
ATOM 3082 N N . LEU A 1 424 ? 16.5 -9.727 1.933 1 88.19 424 LEU A N 1
ATOM 3083 C CA . LEU A 1 424 ? 15.93 -9.695 0.587 1 88.19 424 LEU A CA 1
ATOM 3084 C C . LEU A 1 424 ? 16.719 -10.602 -0.353 1 88.19 424 LEU A C 1
ATOM 3086 O O . LEU A 1 424 ? 16.156 -11.211 -1.26 1 88.19 424 LEU A O 1
ATOM 3090 N N . VAL A 1 425 ? 18.016 -10.766 -0.171 1 91.44 425 VAL A N 1
ATOM 3091 C CA . VAL A 1 425 ? 18.922 -11.531 -1.029 1 91.44 425 VAL A CA 1
ATOM 3092 C C . VAL A 1 425 ? 18.562 -13.016 -0.948 1 91.44 425 VAL A C 1
ATOM 3094 O O . VAL A 1 425 ? 18.734 -13.75 -1.918 1 91.44 425 VAL A O 1
ATOM 3097 N N . ILE A 1 426 ? 18 -13.391 0.156 1 94.62 426 ILE A N 1
ATOM 3098 C CA . ILE A 1 426 ? 17.656 -14.789 0.367 1 94.62 426 ILE A CA 1
ATOM 3099 C C . ILE A 1 426 ? 16.188 -15.016 0.05 1 94.62 426 ILE A C 1
ATOM 3101 O O . ILE A 1 426 ? 15.828 -15.977 -0.636 1 94.62 426 ILE A O 1
ATOM 3105 N N . VAL A 1 427 ? 15.352 -14.117 0.421 1 94.31 427 VAL A N 1
ATOM 3106 C CA . VAL A 1 427 ? 13.898 -14.297 0.422 1 94.31 427 VAL A CA 1
ATOM 3107 C C . VAL A 1 427 ? 13.367 -14.234 -1.009 1 94.31 427 VAL A C 1
ATOM 3109 O O . VAL A 1 427 ? 12.555 -15.07 -1.41 1 94.31 427 VAL A O 1
ATOM 3112 N N . ILE A 1 428 ? 13.812 -13.32 -1.847 1 92.44 428 ILE A N 1
ATOM 3113 C CA . ILE A 1 428 ? 13.234 -13.078 -3.162 1 92.44 428 ILE A CA 1
ATOM 3114 C C . ILE A 1 428 ? 13.5 -14.266 -4.074 1 92.44 428 ILE A C 1
ATOM 3116 O O . ILE A 1 428 ? 12.578 -14.789 -4.711 1 92.44 428 ILE A O 1
ATOM 3120 N N . PRO A 1 429 ? 14.719 -14.805 -4.152 1 94.94 429 PRO A N 1
ATOM 3121 C CA . PRO A 1 429 ? 14.938 -15.992 -4.988 1 94.94 429 PRO A CA 1
ATOM 3122 C C . PRO A 1 429 ? 14.148 -17.203 -4.508 1 94.94 429 PRO A C 1
ATOM 3124 O O . PRO A 1 429 ? 13.688 -18 -5.324 1 94.94 429 PRO A O 1
ATOM 3127 N N . THR A 1 430 ? 13.977 -17.297 -3.207 1 95.94 430 THR A N 1
ATOM 3128 C CA . THR A 1 430 ? 13.32 -18.453 -2.598 1 95.94 430 THR A CA 1
ATOM 3129 C C . THR A 1 430 ? 11.844 -18.5 -2.998 1 95.94 430 THR A C 1
ATOM 3131 O O . THR A 1 430 ? 11.281 -19.594 -3.16 1 95.94 430 THR A O 1
ATOM 3134 N N . VAL A 1 431 ? 11.195 -17.375 -3.189 1 94.06 431 VAL A N 1
ATOM 3135 C CA . VAL A 1 431 ? 9.758 -17.359 -3.426 1 94.06 431 VAL A CA 1
ATOM 3136 C C . VAL A 1 431 ? 9.477 -17.375 -4.926 1 94.06 431 VAL A C 1
ATOM 3138 O O . VAL A 1 431 ? 8.32 -17.5 -5.348 1 94.06 431 VAL A O 1
ATOM 3141 N N . SER A 1 432 ? 10.461 -17.375 -5.777 1 92.69 432 SER A N 1
ATOM 3142 C CA . SER A 1 432 ? 10.312 -17.281 -7.227 1 92.69 432 SER A CA 1
ATOM 3143 C C . SER A 1 432 ? 9.516 -18.469 -7.773 1 92.69 432 SER A C 1
ATOM 3145 O O . SER A 1 432 ? 8.609 -18.281 -8.586 1 92.69 432 SER A O 1
ATOM 3147 N N . PRO A 1 433 ? 9.734 -19.719 -7.285 1 92.62 433 PRO A N 1
ATOM 3148 C CA . PRO A 1 433 ? 8.977 -20.859 -7.832 1 92.62 433 PRO A CA 1
ATOM 3149 C C . PRO A 1 433 ? 7.516 -20.859 -7.395 1 92.62 433 PRO A C 1
ATOM 3151 O O . PRO A 1 433 ? 6.703 -21.609 -7.945 1 92.62 433 PRO A O 1
ATOM 3154 N N . LEU A 1 434 ? 7.156 -20.016 -6.391 1 92.44 434 LEU A N 1
ATOM 3155 C CA . LEU A 1 434 ? 5.805 -20.016 -5.84 1 92.44 434 LEU A CA 1
ATOM 3156 C C . LEU A 1 434 ? 4.902 -19.062 -6.633 1 92.44 434 LEU A C 1
ATOM 3158 O O . LEU A 1 434 ? 3.693 -19.016 -6.402 1 92.44 434 LEU A O 1
ATOM 3162 N N . LEU A 1 435 ? 5.473 -18.344 -7.613 1 90.38 435 LEU A N 1
ATOM 3163 C CA . LEU A 1 435 ? 4.691 -17.391 -8.383 1 90.38 435 LEU A CA 1
ATOM 3164 C C . LEU A 1 435 ? 3.598 -18.094 -9.18 1 90.38 435 LEU A C 1
ATOM 3166 O O . LEU A 1 435 ? 3.791 -19.219 -9.648 1 90.38 435 LEU A O 1
ATOM 3170 N N . PRO A 1 436 ? 2.475 -17.453 -9.336 1 89.12 436 PRO A N 1
ATOM 3171 C CA . PRO A 1 436 ? 1.292 -18.125 -9.883 1 89.12 436 PRO A CA 1
ATOM 3172 C C . PRO A 1 436 ? 1.262 -18.109 -11.406 1 89.12 436 PRO A C 1
ATOM 3174 O O . PRO A 1 436 ? 0.294 -17.641 -12.008 1 89.12 436 PRO A O 1
ATOM 3177 N N . GLY A 1 437 ? 2.186 -18.797 -12 1 85.56 437 GLY A N 1
ATOM 3178 C CA . GLY A 1 437 ? 2.242 -18.859 -13.453 1 85.56 437 GLY A CA 1
ATOM 3179 C C . GLY A 1 437 ? 1.062 -19.594 -14.062 1 85.56 437 GLY A C 1
ATOM 3180 O O . GLY A 1 437 ? 0.484 -19.141 -15.047 1 85.56 437 GLY A O 1
ATOM 3181 N N . LEU A 1 438 ? 0.687 -20.719 -13.461 1 85.94 438 LEU A N 1
ATOM 3182 C CA . LEU A 1 438 ? -0.39 -21.531 -14 1 85.94 438 LEU A CA 1
ATOM 3183 C C . LEU A 1 438 ? -1.729 -20.812 -13.898 1 85.94 438 LEU A C 1
ATOM 3185 O O . LEU A 1 438 ? -2.553 -20.891 -14.812 1 85.94 438 LEU A O 1
ATOM 3189 N N . ARG A 1 439 ? -1.951 -20.156 -12.781 1 84.5 439 ARG A N 1
ATOM 3190 C CA . ARG A 1 439 ? -3.195 -19.406 -12.617 1 84.5 439 ARG A CA 1
ATOM 3191 C C . ARG A 1 439 ? -3.303 -18.281 -13.648 1 84.5 439 ARG A C 1
ATOM 3193 O O . ARG A 1 439 ? -4.387 -18.016 -14.164 1 84.5 439 ARG A O 1
ATOM 3200 N N . ILE A 1 440 ? -2.238 -17.672 -13.898 1 81.81 440 ILE A N 1
ATOM 3201 C CA . ILE A 1 440 ? -2.232 -16.609 -14.898 1 81.81 440 ILE A CA 1
ATOM 3202 C C . ILE A 1 440 ? -2.555 -17.203 -16.266 1 81.81 440 ILE A C 1
ATOM 3204 O O . ILE A 1 440 ? -3.402 -16.672 -17 1 81.81 440 ILE A O 1
ATOM 3208 N N . PHE A 1 441 ? -1.967 -18.297 -16.609 1 82.12 441 PHE A N 1
ATOM 3209 C CA . PHE A 1 441 ? -2.225 -18.922 -17.906 1 82.12 441 PHE A CA 1
ATOM 3210 C C . PHE A 1 441 ? -3.688 -19.328 -18.031 1 82.12 441 PHE A C 1
ATOM 3212 O O . PHE A 1 441 ? -4.32 -19.094 -19.062 1 82.12 441 PHE A O 1
ATOM 3219 N N . ARG A 1 442 ? -4.188 -19.953 -16.969 1 81.69 442 ARG A N 1
ATOM 3220 C CA . ARG A 1 442 ? -5.574 -20.406 -16.984 1 81.69 442 ARG A CA 1
ATOM 3221 C C . ARG A 1 442 ? -6.531 -19.234 -17.188 1 81.69 442 ARG A C 1
ATOM 3223 O O . ARG A 1 442 ? -7.5 -19.344 -17.938 1 81.69 442 ARG A O 1
ATOM 3230 N N . GLY A 1 443 ? -6.273 -18.188 -16.438 1 78.38 443 GLY A N 1
ATOM 3231 C CA . GLY A 1 443 ? -7.109 -17.016 -16.625 1 78.38 443 GLY A CA 1
ATOM 3232 C C . GLY A 1 443 ? -7.078 -16.469 -18.047 1 78.38 443 GLY A C 1
ATOM 3233 O O . GLY A 1 443 ? -8.117 -16.125 -18.594 1 78.38 443 GLY A O 1
ATOM 3234 N N . MET A 1 444 ? -5.926 -16.516 -18.672 1 77.88 444 MET A N 1
ATOM 3235 C CA . MET A 1 444 ? -5.77 -16 -20.031 1 77.88 444 MET A CA 1
ATOM 3236 C C . MET A 1 444 ? -6.402 -16.953 -21.031 1 77.88 444 MET A C 1
ATOM 3238 O O . MET A 1 444 ? -7 -16.516 -22.016 1 77.88 444 MET A O 1
ATOM 3242 N N . TYR A 1 445 ? -6.125 -18.156 -20.781 1 75.56 445 TYR A N 1
ATOM 3243 C CA . TYR A 1 445 ? -6.711 -19.156 -21.672 1 75.56 445 TYR A CA 1
ATOM 3244 C C . TYR A 1 445 ? -8.227 -19.031 -21.703 1 75.56 445 TYR A C 1
ATOM 3246 O O . TYR A 1 445 ? -8.836 -19.062 -22.781 1 75.56 445 TYR A O 1
ATOM 3254 N N . ASP A 1 446 ? -8.812 -18.859 -20.484 1 75 446 ASP A N 1
ATOM 3255 C CA . ASP A 1 446 ? -10.258 -18.719 -20.375 1 75 446 ASP A CA 1
ATOM 3256 C C . ASP A 1 446 ? -10.742 -17.453 -21.078 1 75 446 ASP A C 1
ATOM 3258 O O . ASP A 1 446 ? -11.828 -17.438 -21.672 1 75 446 ASP A O 1
ATOM 3262 N N . ALA A 1 447 ? -10.008 -16.453 -21.016 1 73.12 447 ALA A N 1
ATOM 3263 C CA . ALA A 1 447 ? -10.375 -15.18 -21.625 1 73.12 447 ALA A CA 1
ATOM 3264 C C . ALA A 1 447 ? -10.32 -15.266 -23.141 1 73.12 447 ALA A C 1
ATOM 3266 O O . ALA A 1 447 ? -11.203 -14.75 -23.844 1 73.12 447 ALA A O 1
ATOM 3267 N N . VAL A 1 448 ? -9.336 -15.984 -23.75 1 74.25 448 VAL A N 1
ATOM 3268 C CA . VAL A 1 448 ? -9.094 -16.031 -25.188 1 74.25 448 VAL A CA 1
ATOM 3269 C C . VAL A 1 448 ? -9.977 -17.109 -25.828 1 74.25 448 VAL A C 1
ATOM 3271 O O . VAL A 1 448 ? -10.531 -16.906 -26.906 1 74.25 448 VAL A O 1
ATOM 3274 N N . ALA A 1 449 ? -9.969 -18.266 -25.141 1 69.19 449 ALA A N 1
ATOM 3275 C CA . ALA A 1 449 ? -10.758 -19.375 -25.672 1 69.19 449 ALA A CA 1
ATOM 3276 C C . ALA A 1 449 ? -12.227 -18.984 -25.797 1 69.19 449 ALA A C 1
ATOM 3278 O O . ALA A 1 449 ? -12.914 -19.422 -26.734 1 69.19 449 ALA A O 1
ATOM 3279 N N . GLY A 1 450 ? -12.68 -18.203 -24.781 1 63.44 450 GLY A N 1
ATOM 3280 C CA . GLY A 1 450 ? -14.062 -17.75 -24.859 1 63.44 450 GLY A CA 1
ATOM 3281 C C . GLY A 1 450 ? -14.328 -16.891 -26.094 1 63.44 450 GLY A C 1
ATOM 3282 O O . GLY A 1 450 ? -15.414 -16.953 -26.672 1 63.44 450 GLY A O 1
ATOM 3283 N N . THR A 1 451 ? -13.391 -16.156 -26.469 1 61.59 451 THR A N 1
ATOM 3284 C CA . THR A 1 451 ? -13.578 -15.273 -27.609 1 61.59 451 THR A CA 1
ATOM 3285 C C . THR A 1 451 ? -13.406 -16.031 -28.922 1 61.59 451 THR A C 1
ATOM 3287 O O . THR A 1 451 ? -14.07 -15.734 -29.922 1 61.59 451 THR A O 1
ATOM 3290 N N . ILE A 1 452 ? -12.422 -16.844 -28.984 1 58.09 452 ILE A N 1
ATOM 3291 C CA . ILE A 1 452 ? -12.07 -17.484 -30.25 1 58.09 452 ILE A CA 1
ATOM 3292 C C . ILE A 1 452 ? -12.961 -18.703 -30.484 1 58.09 452 ILE A C 1
ATOM 3294 O O . ILE A 1 452 ? -13.414 -18.953 -31.609 1 58.09 452 ILE A O 1
ATOM 3298 N N . VAL A 1 453 ? -13 -19.578 -29.375 1 53.44 453 VAL A N 1
ATOM 3299 C CA . VAL A 1 453 ? -13.711 -20.828 -29.609 1 53.44 453 VAL A CA 1
ATOM 3300 C C . VAL A 1 453 ? -15.211 -20.609 -29.531 1 53.44 453 VAL A C 1
ATOM 3302 O O . VAL A 1 453 ? -16 -21.406 -30.047 1 53.44 453 VAL A O 1
ATOM 3305 N N . GLY A 1 454 ? -15.727 -19.312 -29.391 1 45.53 454 GLY A N 1
ATOM 3306 C CA . GLY A 1 454 ? -17.156 -19.062 -29.406 1 45.53 454 GLY A CA 1
ATOM 3307 C C . GLY A 1 454 ? -17.922 -19.906 -28.406 1 45.53 454 GLY A C 1
ATOM 3308 O O . GLY A 1 454 ? -19.156 -19.938 -28.422 1 45.53 454 GLY A O 1
ATOM 3309 N N . SER A 1 455 ? -17.422 -20.938 -27.891 1 43.75 455 SER A N 1
ATOM 3310 C CA . SER A 1 455 ? -18.219 -21.969 -27.234 1 43.75 455 SER A CA 1
ATOM 3311 C C . SER A 1 455 ? -18.688 -21.5 -25.844 1 43.75 455 SER A C 1
ATOM 3313 O O . SER A 1 455 ? -18 -20.719 -25.188 1 43.75 455 SER A O 1
ATOM 3315 N N . GLN A 1 456 ? -19.922 -21.594 -25.578 1 43.47 456 GLN A N 1
ATOM 3316 C CA . GLN A 1 456 ? -20.703 -21.469 -24.359 1 43.47 456 GLN A CA 1
ATOM 3317 C C . GLN A 1 456 ? -19.938 -21.984 -23.156 1 43.47 456 GLN A C 1
ATOM 3319 O O . GLN A 1 456 ? -20.359 -21.781 -22 1 43.47 456 GLN A O 1
ATOM 3324 N N . ALA A 1 457 ? -19.156 -23.078 -23.359 1 44.06 457 ALA A N 1
ATOM 3325 C CA . ALA A 1 457 ? -18.547 -23.844 -22.266 1 44.06 457 ALA A CA 1
ATOM 3326 C C . ALA A 1 457 ? -17.422 -23.047 -21.609 1 44.06 457 ALA A C 1
ATOM 3328 O O . ALA A 1 457 ? -16.891 -23.469 -20.578 1 44.06 457 ALA A O 1
ATOM 3329 N N . VAL A 1 458 ? -16.75 -22.188 -22.281 1 48.59 458 VAL A N 1
ATOM 3330 C CA . VAL A 1 458 ? -15.586 -21.5 -21.734 1 48.59 458 VAL A CA 1
ATOM 3331 C C . VAL A 1 458 ? -16.047 -20.438 -20.734 1 48.59 458 VAL A C 1
ATOM 3333 O O . VAL A 1 458 ? -17.031 -19.75 -20.953 1 48.59 458 VAL A O 1
ATOM 3336 N N . ALA A 1 459 ? -15.75 -20.625 -19.562 1 54.44 459 ALA A N 1
ATOM 3337 C CA . ALA A 1 459 ? -16.078 -19.812 -18.391 1 54.44 459 ALA A CA 1
ATOM 3338 C C . ALA A 1 459 ? -16.016 -18.328 -18.734 1 54.44 459 ALA A C 1
ATOM 3340 O O . ALA A 1 459 ? -15.156 -17.891 -19.516 1 54.44 459 ALA A O 1
ATOM 3341 N N . GLY A 1 460 ? -17.094 -17.641 -19.031 1 57.53 460 GLY A N 1
ATOM 3342 C CA . GLY A 1 460 ? -17.344 -16.25 -19.359 1 57.53 460 GLY A CA 1
ATOM 3343 C C . GLY A 1 460 ? -16.312 -15.305 -18.781 1 57.53 460 GLY A C 1
ATOM 3344 O O . GLY A 1 460 ? -15.391 -15.734 -18.094 1 57.53 460 GLY A O 1
ATOM 3345 N N . ALA A 1 461 ? -16.078 -14.172 -19.375 1 64.69 461 ALA A N 1
ATOM 3346 C CA . ALA A 1 461 ? -15.266 -13.031 -18.969 1 64.69 461 ALA A CA 1
ATOM 3347 C C . ALA A 1 461 ? -15.188 -12.93 -17.438 1 64.69 461 ALA A C 1
ATOM 3349 O O . ALA A 1 461 ? -14.133 -12.594 -16.891 1 64.69 461 ALA A O 1
ATOM 3350 N N . GLY A 1 462 ? -16.188 -13.492 -16.891 1 69.19 462 GLY A N 1
ATOM 3351 C CA . GLY A 1 462 ? -16.219 -13.414 -15.445 1 69.19 462 GLY A CA 1
ATOM 3352 C C . GLY A 1 462 ? -15.305 -14.414 -14.766 1 69.19 462 GLY A C 1
ATOM 3353 O O . GLY A 1 462 ? -14.633 -14.086 -13.789 1 69.19 462 GLY A O 1
ATOM 3354 N N . GLN A 1 463 ? -15.266 -15.586 -15.383 1 71.62 463 GLN A N 1
ATOM 3355 C CA . GLN A 1 463 ? -14.406 -16.609 -14.805 1 71.62 463 GLN A CA 1
ATOM 3356 C C . GLN A 1 463 ? -12.93 -16.266 -15 1 71.62 463 GLN A C 1
ATOM 3358 O O . GLN A 1 463 ? -12.109 -16.5 -14.109 1 71.62 463 GLN A O 1
ATOM 3363 N N . ALA A 1 464 ? -12.586 -15.789 -16.156 1 77.31 464 ALA A N 1
ATOM 3364 C CA . ALA A 1 464 ? -11.219 -15.391 -16.453 1 77.31 464 ALA A CA 1
ATOM 3365 C C . ALA A 1 464 ? -10.734 -14.32 -15.477 1 77.31 464 ALA A C 1
ATOM 3367 O O . ALA A 1 464 ? -9.625 -14.406 -14.953 1 77.31 464 ALA A O 1
ATOM 3368 N N . LEU A 1 465 ? -11.602 -13.438 -15.242 1 77.81 465 LEU A N 1
ATOM 3369 C CA . LEU A 1 465 ? -11.25 -12.359 -14.328 1 77.81 465 LEU A CA 1
ATOM 3370 C C . LEU A 1 465 ? -11.086 -12.883 -12.906 1 77.81 465 LEU A C 1
ATOM 3372 O O . LEU A 1 465 ? -10.195 -12.445 -12.18 1 77.81 465 LEU A O 1
ATOM 3376 N N . GLY A 1 466 ? -11.914 -13.82 -12.586 1 77.75 466 GLY A N 1
ATOM 3377 C CA . GLY A 1 466 ? -11.781 -14.43 -11.273 1 77.75 466 GLY A CA 1
ATOM 3378 C C . GLY A 1 466 ? -10.469 -15.164 -11.078 1 77.75 466 GLY A C 1
ATOM 3379 O O . GLY A 1 466 ? -9.844 -15.055 -10.023 1 77.75 466 GLY A O 1
ATOM 3380 N N . THR A 1 467 ? -10.086 -15.82 -12.125 1 80.25 467 THR A N 1
ATOM 3381 C CA . THR A 1 467 ? -8.844 -16.578 -12.062 1 80.25 467 THR A CA 1
ATOM 3382 C C . THR A 1 467 ? -7.641 -15.633 -12 1 80.25 467 THR A C 1
ATOM 3384 O O . THR A 1 467 ? -6.68 -15.898 -11.266 1 80.25 467 THR A O 1
ATOM 3387 N N . LEU A 1 468 ? -7.691 -14.602 -12.719 1 82.69 468 LEU A N 1
ATOM 3388 C CA . LEU A 1 468 ? -6.605 -13.625 -12.711 1 82.69 468 LEU A CA 1
ATOM 3389 C C . LEU A 1 468 ? -6.52 -12.922 -11.359 1 82.69 468 LEU A C 1
ATOM 3391 O O . LEU A 1 468 ? -5.426 -12.625 -10.875 1 82.69 468 LEU A O 1
ATOM 3395 N N . LEU A 1 469 ? -7.621 -12.688 -10.789 1 82.31 469 LEU A N 1
ATOM 3396 C CA . LEU A 1 469 ? -7.637 -12.094 -9.453 1 82.31 469 LEU A CA 1
ATOM 3397 C C . LEU A 1 469 ? -7.086 -13.07 -8.422 1 82.31 469 LEU A C 1
ATOM 3399 O O . LEU A 1 469 ? -6.449 -12.656 -7.445 1 82.31 469 LEU A O 1
ATOM 3403 N N . GLY A 1 470 ? -7.395 -14.336 -8.68 1 82.75 470 GLY A N 1
ATOM 3404 C CA . GLY A 1 470 ? -6.781 -15.344 -7.84 1 82.75 470 GLY A CA 1
ATOM 3405 C C . GLY A 1 470 ? -5.266 -15.328 -7.891 1 82.75 470 GLY A C 1
ATOM 3406 O O . GLY A 1 470 ? -4.602 -15.492 -6.863 1 82.75 470 GLY A O 1
ATOM 3407 N N . ALA A 1 471 ? -4.777 -15.133 -9.094 1 86.5 471 ALA A N 1
ATOM 3408 C CA . ALA A 1 471 ? -3.33 -15.031 -9.25 1 86.5 471 ALA A CA 1
ATOM 3409 C C . ALA A 1 471 ? -2.781 -13.812 -8.508 1 86.5 471 ALA A C 1
ATOM 3411 O O . ALA A 1 471 ? -1.733 -13.898 -7.867 1 86.5 471 ALA A O 1
ATOM 3412 N N . ALA A 1 472 ? -3.514 -12.742 -8.586 1 86.56 472 ALA A N 1
ATOM 3413 C CA . ALA A 1 472 ? -3.113 -11.531 -7.879 1 86.56 472 ALA A CA 1
ATOM 3414 C C . ALA A 1 472 ? -3.141 -11.742 -6.367 1 86.56 472 ALA A C 1
ATOM 3416 O O . ALA A 1 472 ? -2.297 -11.203 -5.645 1 86.56 472 ALA A O 1
ATOM 3417 N N . SER A 1 473 ? -4.105 -12.477 -5.938 1 87.12 473 SER A N 1
ATOM 3418 C CA . SER A 1 473 ? -4.215 -12.758 -4.508 1 87.12 473 SER A CA 1
ATOM 3419 C C . SER A 1 473 ? -3.031 -13.578 -4.012 1 87.12 473 SER A C 1
ATOM 3421 O O . SER A 1 473 ? -2.545 -13.375 -2.9 1 87.12 473 SER A O 1
ATOM 3423 N N . VAL A 1 474 ? -2.596 -14.5 -4.809 1 89.88 474 VAL A N 1
ATOM 3424 C CA . VAL A 1 474 ? -1.441 -15.312 -4.441 1 89.88 474 VAL A CA 1
ATOM 3425 C C . VAL A 1 474 ? -0.193 -14.438 -4.371 1 89.88 474 VAL A C 1
ATOM 3427 O O . VAL A 1 474 ? 0.604 -14.555 -3.439 1 89.88 474 VAL A O 1
ATOM 3430 N N . ALA A 1 475 ? -0.067 -13.602 -5.355 1 90.31 475 ALA A N 1
ATOM 3431 C CA . ALA A 1 475 ? 1.063 -12.68 -5.371 1 90.31 475 ALA A CA 1
ATOM 3432 C C . ALA A 1 475 ? 1.057 -11.789 -4.133 1 90.31 475 ALA A C 1
ATOM 3434 O O . ALA A 1 475 ? 2.104 -11.547 -3.527 1 90.31 475 ALA A O 1
ATOM 3435 N N . LEU A 1 476 ? -0.114 -11.32 -3.816 1 90.19 476 LEU A N 1
ATOM 3436 C CA . LEU A 1 476 ? -0.254 -10.5 -2.623 1 90.19 476 LEU A CA 1
ATOM 3437 C C . LEU A 1 476 ? 0.079 -11.297 -1.367 1 90.19 476 LEU A C 1
ATOM 3439 O O . LEU A 1 476 ? 0.711 -10.773 -0.445 1 90.19 476 LEU A O 1
ATOM 3443 N N . ALA A 1 477 ? -0.358 -12.539 -1.323 1 92.62 477 ALA A N 1
ATOM 3444 C CA . ALA A 1 477 ? -0.075 -13.414 -0.189 1 92.62 477 ALA A CA 1
ATOM 3445 C C . ALA A 1 477 ? 1.427 -13.609 -0.011 1 92.62 477 ALA A C 1
ATOM 3447 O O . ALA A 1 477 ? 1.933 -13.602 1.114 1 92.62 477 ALA A O 1
ATOM 3448 N N . ILE A 1 478 ? 2.09 -13.805 -1.106 1 93.56 478 ILE A N 1
ATOM 3449 C CA . ILE A 1 478 ? 3.537 -13.992 -1.062 1 93.56 478 ILE A CA 1
ATOM 3450 C C . ILE A 1 478 ? 4.199 -12.727 -0.514 1 93.56 478 ILE A C 1
ATOM 3452 O O . ILE A 1 478 ? 4.992 -12.797 0.43 1 93.56 478 ILE A O 1
ATOM 3456 N N . SER A 1 479 ? 3.82 -11.594 -1.029 1 91.94 479 SER A N 1
ATOM 3457 C CA . SER A 1 479 ? 4.461 -10.336 -0.663 1 91.94 479 SER A CA 1
ATOM 3458 C C . SER A 1 479 ? 4.184 -9.977 0.794 1 91.94 479 SER A C 1
ATOM 3460 O O . SER A 1 479 ? 5.105 -9.641 1.544 1 91.94 479 SER A O 1
ATOM 3462 N N . THR A 1 480 ? 2.953 -10.062 1.212 1 92.06 480 THR A N 1
ATOM 3463 C CA . THR A 1 480 ? 2.592 -9.688 2.576 1 92.06 480 THR A CA 1
ATOM 3464 C C . THR A 1 480 ? 3.08 -10.734 3.57 1 92.06 480 THR A C 1
ATOM 3466 O O . THR A 1 480 ? 3.428 -10.406 4.707 1 92.06 480 THR A O 1
ATOM 3469 N N . GLY A 1 481 ? 3.074 -11.984 3.143 1 93.75 481 GLY A N 1
ATOM 3470 C CA . GLY A 1 481 ? 3.609 -13.023 4 1 93.75 481 GLY A CA 1
ATOM 3471 C C . GLY A 1 481 ? 5.09 -12.867 4.285 1 93.75 481 GLY A C 1
ATOM 3472 O O . GLY A 1 481 ? 5.52 -12.945 5.441 1 93.75 481 GLY A O 1
ATOM 3473 N N . VAL A 1 482 ? 5.809 -12.633 3.246 1 93.44 482 VAL A N 1
ATOM 3474 C CA . VAL A 1 482 ? 7.25 -12.43 3.383 1 93.44 482 VAL A CA 1
ATOM 3475 C C . VAL A 1 482 ? 7.523 -11.242 4.305 1 93.44 482 VAL A C 1
ATOM 3477 O O . VAL A 1 482 ? 8.383 -11.32 5.188 1 93.44 482 VAL A O 1
ATOM 3480 N N . PHE A 1 483 ? 6.793 -10.188 4.141 1 90.69 483 PHE A N 1
ATOM 3481 C CA . PHE A 1 483 ? 6.992 -9.008 4.965 1 90.69 483 PHE A CA 1
ATOM 3482 C C . PHE A 1 483 ? 6.637 -9.297 6.418 1 90.69 483 PHE A C 1
ATOM 3484 O O . PHE A 1 483 ? 7.332 -8.844 7.332 1 90.69 483 PHE A O 1
ATOM 3491 N N . PHE A 1 484 ? 5.582 -9.938 6.605 1 92.31 484 PHE A N 1
ATOM 3492 C CA . PHE A 1 484 ? 5.168 -10.273 7.961 1 92.31 484 PHE A CA 1
ATOM 3493 C C . PHE A 1 484 ? 6.234 -11.117 8.656 1 92.31 484 PHE A C 1
ATOM 3495 O O . PHE A 1 484 ? 6.562 -10.875 9.82 1 92.31 484 PHE A O 1
ATOM 3502 N N . GLY A 1 485 ? 6.672 -12.141 7.93 1 92.94 485 GLY A N 1
ATOM 3503 C CA . GLY A 1 485 ? 7.75 -12.945 8.477 1 92.94 485 GLY A CA 1
ATOM 3504 C C . GLY A 1 485 ? 8.977 -12.133 8.844 1 92.94 485 GLY A C 1
ATOM 3505 O O . GLY A 1 485 ? 9.586 -12.359 9.898 1 92.94 485 GLY A O 1
ATOM 3506 N N . ASP A 1 486 ? 9.297 -11.211 8.008 1 88.56 486 ASP A N 1
ATOM 3507 C CA . ASP A 1 486 ? 10.43 -10.328 8.25 1 88.56 486 ASP A CA 1
ATOM 3508 C C . ASP A 1 486 ? 10.211 -9.477 9.5 1 88.56 486 ASP A C 1
ATOM 3510 O O . ASP A 1 486 ? 11.133 -9.305 10.305 1 88.56 486 ASP A O 1
ATOM 3514 N N . ALA A 1 487 ? 9.062 -8.969 9.703 1 86.5 487 ALA A N 1
ATOM 3515 C CA . ALA A 1 487 ? 8.734 -8.117 10.844 1 86.5 487 ALA A CA 1
ATOM 3516 C C . ALA A 1 487 ? 8.797 -8.898 12.148 1 86.5 487 ALA A C 1
ATOM 3518 O O . ALA A 1 487 ? 9.234 -8.375 13.18 1 86.5 487 ALA A O 1
ATOM 3519 N N . VAL A 1 488 ? 8.367 -10.109 12.078 1 87.75 488 VAL A N 1
ATOM 3520 C CA . VAL A 1 488 ? 8.352 -10.953 13.266 1 87.75 488 VAL A CA 1
ATOM 3521 C C . VAL A 1 488 ? 9.781 -11.305 13.664 1 87.75 488 VAL A C 1
ATOM 3523 O O . VAL A 1 488 ? 10.078 -11.492 14.852 1 87.75 488 VAL A O 1
ATOM 3526 N N . ALA A 1 489 ? 10.648 -11.336 12.727 1 88 489 ALA A N 1
ATOM 3527 C CA . ALA A 1 489 ? 12.039 -11.719 12.977 1 88 489 ALA A CA 1
ATOM 3528 C C . ALA A 1 489 ? 12.852 -10.523 13.477 1 88 489 ALA A C 1
ATOM 3530 O O . ALA A 1 489 ? 13.953 -10.695 14 1 88 489 ALA A O 1
ATOM 3531 N N . THR A 1 490 ? 12.336 -9.328 13.383 1 78.75 490 THR A N 1
ATOM 3532 C CA . THR A 1 490 ? 13.078 -8.102 13.664 1 78.75 490 THR A CA 1
ATOM 3533 C C . THR A 1 490 ? 13.578 -8.094 15.109 1 78.75 490 THR A C 1
ATOM 3535 O O . THR A 1 490 ? 14.734 -7.766 15.367 1 78.75 490 THR A O 1
ATOM 3538 N N . PRO A 1 491 ? 12.719 -8.539 16.078 1 75.88 491 PRO A N 1
ATOM 3539 C CA . PRO A 1 491 ? 13.219 -8.508 17.453 1 75.88 491 PRO A CA 1
ATOM 3540 C C . PRO A 1 491 ? 14.312 -9.547 17.703 1 75.88 491 PRO A C 1
ATOM 3542 O O . PRO A 1 491 ? 15.039 -9.453 18.703 1 75.88 491 PRO A O 1
ATOM 3545 N N . LEU A 1 492 ? 14.469 -10.422 16.828 1 76.12 492 LEU A N 1
ATOM 3546 C CA . LEU A 1 492 ? 15.445 -11.5 16.984 1 76.12 492 LEU A CA 1
ATOM 3547 C C . LEU A 1 492 ? 16.797 -11.102 16.391 1 76.12 492 LEU A C 1
ATOM 3549 O O . LEU A 1 492 ? 17.734 -11.898 16.422 1 76.12 492 LEU A O 1
ATOM 3553 N N . ASP A 1 493 ? 16.844 -9.891 15.906 1 72.06 493 ASP A N 1
ATOM 3554 C CA . ASP A 1 493 ? 18.062 -9.422 15.258 1 72.06 493 ASP A CA 1
ATOM 3555 C C . ASP A 1 493 ? 19.234 -9.375 16.234 1 72.06 493 ASP A C 1
ATOM 3557 O O . ASP A 1 493 ? 20.344 -9.789 15.914 1 72.06 493 ASP A O 1
ATOM 3561 N N . ARG A 1 494 ? 19.031 -8.914 17.453 1 63.56 494 ARG A N 1
ATOM 3562 C CA . ARG A 1 494 ? 20.094 -8.641 18.406 1 63.56 494 ARG A CA 1
ATOM 3563 C C . ARG A 1 494 ? 20.828 -9.922 18.797 1 63.56 494 ARG A C 1
ATOM 3565 O O . ARG A 1 494 ? 22.047 -9.984 18.703 1 63.56 494 ARG A O 1
ATOM 3572 N N . PRO A 1 495 ? 20.109 -10.844 19.109 1 58.97 495 PRO A N 1
ATOM 3573 C CA . PRO A 1 495 ? 20.844 -12.039 19.547 1 58.97 495 PRO A CA 1
ATOM 3574 C C . PRO A 1 495 ? 21.625 -12.695 18.406 1 58.97 495 PRO A C 1
ATOM 3576 O O . PRO A 1 495 ? 22.734 -13.203 18.625 1 58.97 495 PRO A O 1
ATOM 3579 N N . VAL A 1 496 ? 21.125 -12.523 17.234 1 60.16 496 VAL A N 1
ATOM 3580 C CA . VAL A 1 496 ? 21.766 -13.227 16.125 1 60.16 496 VAL A CA 1
ATOM 3581 C C . VAL A 1 496 ? 23.031 -12.492 15.711 1 60.16 496 VAL A C 1
ATOM 3583 O O . VAL A 1 496 ? 24.062 -13.125 15.445 1 60.16 496 VAL A O 1
ATOM 3586 N N . VAL A 1 497 ? 22.953 -11.227 15.734 1 60.31 497 VAL A N 1
ATOM 3587 C CA . VAL A 1 497 ? 24.125 -10.43 15.344 1 60.31 497 VAL A CA 1
ATOM 3588 C C . VAL A 1 497 ? 25.219 -10.57 16.391 1 60.31 497 VAL A C 1
ATOM 3590 O O . VAL A 1 497 ? 26.406 -10.633 16.062 1 60.31 497 VAL A O 1
ATOM 3593 N N . ARG A 1 498 ? 24.844 -10.633 17.641 1 58.5 498 ARG A N 1
ATOM 3594 C CA . ARG A 1 498 ? 25.797 -10.812 18.719 1 58.5 498 ARG A CA 1
ATOM 3595 C C . ARG A 1 498 ? 26.516 -12.156 18.609 1 58.5 498 ARG A C 1
ATOM 3597 O O . ARG A 1 498 ? 27.719 -12.25 18.875 1 58.5 498 ARG A O 1
ATOM 3604 N N . GLN A 1 499 ? 25.688 -13.094 18.219 1 55.28 499 GLN A N 1
ATOM 3605 C CA . GLN A 1 499 ? 26.266 -14.422 18.078 1 55.28 499 GLN A CA 1
ATOM 3606 C C . GLN A 1 499 ? 27.266 -14.469 16.922 1 55.28 499 GLN A C 1
ATOM 3608 O O . GLN A 1 499 ? 28.297 -15.133 17 1 55.28 499 GLN A O 1
ATOM 3613 N N . ARG A 1 500 ? 26.953 -13.852 15.867 1 60.34 500 ARG A N 1
ATOM 3614 C CA . ARG A 1 500 ? 27.844 -13.812 14.703 1 60.34 500 ARG A CA 1
ATOM 3615 C C . ARG A 1 500 ? 29.156 -13.125 15.047 1 60.34 500 ARG A C 1
ATOM 3617 O O . ARG A 1 500 ? 30.219 -13.57 14.609 1 60.34 500 ARG A O 1
ATOM 3624 N N . ARG A 1 501 ? 29.062 -12.133 15.797 1 58.16 501 ARG A N 1
ATOM 3625 C CA . ARG A 1 501 ? 30.25 -11.406 16.234 1 58.16 501 ARG A CA 1
ATOM 3626 C C . ARG A 1 501 ? 31.125 -12.273 17.125 1 58.16 501 ARG A C 1
ATOM 3628 O O . ARG A 1 501 ? 32.344 -12.203 17.062 1 58.16 501 ARG A O 1
ATOM 3635 N N . ALA A 1 502 ? 30.438 -12.977 17.969 1 55.94 502 ALA A N 1
ATOM 3636 C CA . ALA A 1 502 ? 31.156 -13.852 18.891 1 55.94 502 ALA A CA 1
ATOM 3637 C C . ALA A 1 502 ? 31.906 -14.961 18.141 1 55.94 502 ALA A C 1
ATOM 3639 O O . ALA A 1 502 ? 33 -15.375 18.547 1 55.94 502 ALA A O 1
ATOM 3640 N N . ARG A 1 503 ? 31.359 -15.344 17.031 1 51.31 503 ARG A N 1
ATOM 3641 C CA . ARG A 1 503 ? 31.953 -16.422 16.25 1 51.31 503 ARG A CA 1
ATOM 3642 C C . ARG A 1 503 ? 33.125 -15.914 15.43 1 51.31 503 ARG A C 1
ATOM 3644 O O . ARG A 1 503 ? 34.031 -16.688 15.086 1 51.31 503 ARG A O 1
ATOM 3651 N N . ARG A 1 504 ? 33.062 -14.75 15.055 1 54.12 504 ARG A N 1
ATOM 3652 C CA . ARG A 1 504 ? 34.156 -14.172 14.281 1 54.12 504 ARG A CA 1
ATOM 3653 C C . ARG A 1 504 ? 35.312 -13.773 15.188 1 54.12 504 ARG A C 1
ATOM 3655 O O . ARG A 1 504 ? 36.438 -13.5 14.703 1 54.12 504 ARG A O 1
ATOM 3662 N N . ARG A 1 505 ? 35.125 -13.641 16.438 1 41.84 505 ARG A N 1
ATOM 3663 C CA . ARG A 1 505 ? 36.25 -13.492 17.359 1 41.84 505 ARG A CA 1
ATOM 3664 C C . ARG A 1 505 ? 36.906 -14.836 17.656 1 41.84 505 ARG A C 1
ATOM 3666 O O . ARG A 1 505 ? 36.219 -15.852 17.797 1 41.84 505 ARG A O 1
ATOM 3673 N N . MET B 1 1 ? -17.891 45.469 -73.688 1 28.72 1 MET B N 1
ATOM 3674 C CA . MET B 1 1 ? -17.391 44.094 -73.438 1 28.72 1 MET B CA 1
ATOM 3675 C C . MET B 1 1 ? -16.141 44.125 -72.625 1 28.72 1 MET B C 1
ATOM 3677 O O . MET B 1 1 ? -15.023 44.219 -73.125 1 28.72 1 MET B O 1
ATOM 3681 N N . SER B 1 2 ? -16.094 44.812 -71.5 1 31.69 2 SER B N 1
ATOM 3682 C CA . SER B 1 2 ? -15.094 45.312 -70.562 1 31.69 2 SER B CA 1
ATOM 3683 C C . SER B 1 2 ? -14.414 44.156 -69.875 1 31.69 2 SER B C 1
ATOM 3685 O O . SER B 1 2 ? -15.078 43.25 -69.312 1 31.69 2 SER B O 1
ATOM 3687 N N . GLU B 1 3 ? -13.281 43.844 -70.312 1 33.12 3 GLU B N 1
ATOM 3688 C CA . GLU B 1 3 ? -12.25 42.812 -70.062 1 33.12 3 GLU B CA 1
ATOM 3689 C C . GLU B 1 3 ? -11.828 42.75 -68.625 1 33.12 3 GLU B C 1
ATOM 3691 O O . GLU B 1 3 ? -11.406 43.781 -68.062 1 33.12 3 GLU B O 1
ATOM 3696 N N . HIS B 1 4 ? -12.547 42.062 -67.812 1 35 4 HIS B N 1
ATOM 3697 C CA . HIS B 1 4 ? -12.398 41.812 -66.375 1 35 4 HIS B CA 1
ATOM 3698 C C . HIS B 1 4 ? -10.977 41.375 -66.062 1 35 4 HIS B C 1
ATOM 3700 O O . HIS B 1 4 ? -10.492 40.375 -66.5 1 35 4 HIS B O 1
ATOM 3706 N N . GLU B 1 5 ? -10.133 42.281 -65.75 1 34.47 5 GLU B N 1
ATOM 3707 C CA . GLU B 1 5 ? -8.695 42.156 -65.562 1 34.47 5 GLU B CA 1
ATOM 3708 C C . GLU B 1 5 ? -8.406 41.281 -64.312 1 34.47 5 GLU B C 1
ATOM 3710 O O . GLU B 1 5 ? -8.883 41.562 -63.219 1 34.47 5 GLU B O 1
ATOM 3715 N N . PRO B 1 6 ? -8.094 40 -64.562 1 36.28 6 PRO B N 1
ATOM 3716 C CA . PRO B 1 6 ? -7.969 39.062 -63.438 1 36.28 6 PRO B CA 1
ATOM 3717 C C . PRO B 1 6 ? -6.957 39.531 -62.375 1 36.28 6 PRO B C 1
ATOM 3719 O O . PRO B 1 6 ? -5.984 40.188 -62.719 1 36.28 6 PRO B O 1
ATOM 3722 N N . ARG B 1 7 ? -7.359 39.75 -61.094 1 37.31 7 ARG B N 1
ATOM 3723 C CA . ARG B 1 7 ? -6.656 40.219 -59.906 1 37.31 7 ARG B CA 1
ATOM 3724 C C . ARG B 1 7 ? -5.375 39.438 -59.688 1 37.31 7 ARG B C 1
ATOM 3726 O O . ARG B 1 7 ? -5.402 38.188 -59.625 1 37.31 7 ARG B O 1
ATOM 3733 N N . ARG B 1 8 ? -4.223 39.938 -59.969 1 31.77 8 ARG B N 1
ATOM 3734 C CA . ARG B 1 8 ? -2.848 39.438 -59.938 1 31.77 8 ARG B CA 1
ATOM 3735 C C . ARG B 1 8 ? -2.512 38.906 -58.531 1 31.77 8 ARG B C 1
ATOM 3737 O O . ARG B 1 8 ? -2.797 39.531 -57.531 1 31.77 8 ARG B O 1
ATOM 3744 N N . LEU B 1 9 ? -2.393 37.594 -58.406 1 35.38 9 LEU B N 1
ATOM 3745 C CA . LEU B 1 9 ? -2.076 36.875 -57.156 1 35.38 9 LEU B CA 1
ATOM 3746 C C . LEU B 1 9 ? -0.771 37.375 -56.562 1 35.38 9 LEU B C 1
ATOM 3748 O O . LEU B 1 9 ? 0.203 37.594 -57.281 1 35.38 9 LEU B O 1
ATOM 3752 N N . PRO B 1 10 ? -0.741 38 -55.406 1 34.75 10 PRO B N 1
ATOM 3753 C CA . PRO B 1 10 ? 0.453 38.688 -54.875 1 34.75 10 PRO B CA 1
ATOM 3754 C C . PRO B 1 10 ? 1.687 37.781 -54.875 1 34.75 10 PRO B C 1
ATOM 3756 O O . PRO B 1 10 ? 1.562 36.562 -54.812 1 34.75 10 PRO B O 1
ATOM 3759 N N . ARG B 1 11 ? 2.83 38.188 -55.344 1 33.31 11 ARG B N 1
ATOM 3760 C CA . ARG B 1 11 ? 4.098 37.5 -55.594 1 33.31 11 ARG B CA 1
ATOM 3761 C C . ARG B 1 11 ? 4.715 36.969 -54.312 1 33.31 11 ARG B C 1
ATOM 3763 O O . ARG B 1 11 ? 4.574 37.562 -53.25 1 33.31 11 ARG B O 1
ATOM 3770 N N . PRO B 1 12 ? 5.262 35.656 -54.281 1 33.44 12 PRO B N 1
ATOM 3771 C CA . PRO B 1 12 ? 5.727 34.844 -53.125 1 33.44 12 PRO B CA 1
ATOM 3772 C C . PRO B 1 12 ? 6.918 35.469 -52.406 1 33.44 12 PRO B C 1
ATOM 3774 O O . PRO B 1 12 ? 7.41 34.938 -51.438 1 33.44 12 PRO B O 1
ATOM 3777 N N . ARG B 1 13 ? 7.715 36.406 -52.938 1 33.44 13 ARG B N 1
ATOM 3778 C CA . ARG B 1 13 ? 9.023 36.875 -52.469 1 33.44 13 ARG B CA 1
ATOM 3779 C C . ARG B 1 13 ? 8.922 37.469 -51.062 1 33.44 13 ARG B C 1
ATOM 3781 O O . ARG B 1 13 ? 9.93 37.594 -50.375 1 33.44 13 ARG B O 1
ATOM 3788 N N . GLU B 1 14 ? 7.957 38.281 -50.906 1 33.19 14 GLU B N 1
ATOM 3789 C CA . GLU B 1 14 ? 8.008 39.125 -49.719 1 33.19 14 GLU B CA 1
ATOM 3790 C C . GLU B 1 14 ? 7.891 38.281 -48.438 1 33.19 14 GLU B C 1
ATOM 3792 O O . GLU B 1 14 ? 7.973 38.812 -47.312 1 33.19 14 GLU B O 1
ATOM 3797 N N . PHE B 1 15 ? 7.391 37.094 -48.562 1 32.53 15 PHE B N 1
ATOM 3798 C CA . PHE B 1 15 ? 7.219 36.281 -47.375 1 32.53 15 PHE B CA 1
ATOM 3799 C C . PHE B 1 15 ? 8.562 35.969 -46.719 1 32.53 15 PHE B C 1
ATOM 3801 O O . PHE B 1 15 ? 8.641 35.688 -45.531 1 32.53 15 PHE B O 1
ATOM 3808 N N . GLY B 1 16 ? 9.656 35.906 -47.531 1 29.22 16 GLY B N 1
ATOM 3809 C CA . GLY B 1 16 ? 10.953 35.438 -47.094 1 29.22 16 GLY B CA 1
ATOM 3810 C C . GLY B 1 16 ? 11.672 36.406 -46.188 1 29.22 16 GLY B C 1
ATOM 3811 O O . GLY B 1 16 ? 12.625 36.031 -45.5 1 29.22 16 GLY B O 1
ATOM 3812 N N . ARG B 1 17 ? 11.641 37.656 -46.469 1 30.44 17 ARG B N 1
ATOM 3813 C CA . ARG B 1 17 ? 12.531 38.625 -45.812 1 30.44 17 ARG B CA 1
ATOM 3814 C C . ARG B 1 17 ? 12.234 38.688 -44.312 1 30.44 17 ARG B C 1
ATOM 3816 O O . ARG B 1 17 ? 13.133 38.969 -43.5 1 30.44 17 ARG B O 1
ATOM 3823 N N . GLU B 1 18 ? 10.914 38.875 -44 1 30.55 18 GLU B N 1
ATOM 3824 C CA . GLU B 1 18 ? 10.664 39.156 -42.594 1 30.55 18 GLU B CA 1
ATOM 3825 C C . GLU B 1 18 ? 11.102 38 -41.688 1 30.55 18 GLU B C 1
ATOM 3827 O O . GLU B 1 18 ? 11.211 38.156 -40.469 1 30.55 18 GLU B O 1
ATOM 3832 N N . LEU B 1 19 ? 11.078 36.719 -42.25 1 31.89 19 LEU B N 1
ATOM 3833 C CA . LEU B 1 19 ? 11.539 35.594 -41.469 1 31.89 19 LEU B CA 1
ATOM 3834 C C . LEU B 1 19 ? 13.008 35.75 -41.094 1 31.89 19 LEU B C 1
ATOM 3836 O O . LEU B 1 19 ? 13.43 35.25 -40.031 1 31.89 19 LEU B O 1
ATOM 3840 N N . MET B 1 20 ? 13.836 36.25 -42.031 1 29.16 20 MET B N 1
ATOM 3841 C CA . MET B 1 20 ? 15.289 36.312 -41.906 1 29.16 20 MET B CA 1
ATOM 3842 C C . MET B 1 20 ? 15.719 37.438 -40.969 1 29.16 20 MET B C 1
ATOM 3844 O O . MET B 1 20 ? 16.875 37.844 -41 1 29.16 20 MET B O 1
ATOM 3848 N N . ARG B 1 21 ? 14.961 38.469 -40.75 1 32.62 21 ARG B N 1
ATOM 3849 C CA . ARG B 1 21 ? 15.516 39.5 -39.875 1 32.62 21 ARG B CA 1
ATOM 3850 C C . ARG B 1 21 ? 16.219 38.906 -38.688 1 32.62 21 ARG B C 1
ATOM 3852 O O . ARG B 1 21 ? 15.711 37.938 -38.062 1 32.62 21 ARG B O 1
ATOM 3859 N N . GLY B 1 22 ? 17.484 39.281 -38.5 1 29.7 22 GLY B N 1
ATOM 3860 C CA . GLY B 1 22 ? 18.766 38.781 -38 1 29.7 22 GLY B CA 1
ATOM 3861 C C . GLY B 1 22 ? 18.734 38.406 -36.531 1 29.7 22 GLY B C 1
ATOM 3862 O O . GLY B 1 22 ? 19.469 39 -35.75 1 29.7 22 GLY B O 1
ATOM 3863 N N . ARG B 1 23 ? 17.578 38.281 -35.875 1 31.94 23 ARG B N 1
ATOM 3864 C CA . ARG B 1 23 ? 17.938 38.156 -34.469 1 31.94 23 ARG B CA 1
ATOM 3865 C C . ARG B 1 23 ? 18.969 37.031 -34.25 1 31.94 23 ARG B C 1
ATOM 3867 O O . ARG B 1 23 ? 18.812 35.938 -34.781 1 31.94 23 ARG B O 1
ATOM 3874 N N . THR B 1 24 ? 20.25 37.375 -34.188 1 31.89 24 THR B N 1
ATOM 3875 C CA . THR B 1 24 ? 21.422 36.531 -34.062 1 31.89 24 THR B CA 1
ATOM 3876 C C . THR B 1 24 ? 21.141 35.344 -33.156 1 31.89 24 THR B C 1
ATOM 3878 O O . THR B 1 24 ? 20.281 35.438 -32.25 1 31.89 24 THR B O 1
ATOM 3881 N N . PRO B 1 25 ? 21.547 34.031 -33.562 1 33.94 25 PRO B N 1
ATOM 3882 C CA . PRO B 1 25 ? 21.5 32.812 -32.75 1 33.94 25 PRO B CA 1
ATOM 3883 C C . PRO B 1 25 ? 21.969 33.062 -31.328 1 33.94 25 PRO B C 1
ATOM 3885 O O . PRO B 1 25 ? 21.828 32.156 -30.484 1 33.94 25 PRO B O 1
ATOM 3888 N N . SER B 1 26 ? 22.953 33.969 -31.141 1 32.5 26 SER B N 1
ATOM 3889 C CA . SER B 1 26 ? 23.5 34.281 -29.812 1 32.5 26 SER B CA 1
ATOM 3890 C C . SER B 1 26 ? 22.391 34.594 -28.828 1 32.5 26 SER B C 1
ATOM 3892 O O . SER B 1 26 ? 22.562 34.406 -27.609 1 32.5 26 SER B O 1
ATOM 3894 N N . ASP B 1 27 ? 21.406 35.375 -29.234 1 30.19 27 ASP B N 1
ATOM 3895 C CA . ASP B 1 27 ? 20.344 35.75 -28.312 1 30.19 27 ASP B CA 1
ATOM 3896 C C . ASP B 1 27 ? 19.5 34.531 -27.922 1 30.19 27 ASP B C 1
ATOM 3898 O O . ASP B 1 27 ? 18.703 34.594 -26.984 1 30.19 27 ASP B O 1
ATOM 3902 N N . LEU B 1 28 ? 19.281 33.562 -28.797 1 31.98 28 LEU B N 1
ATOM 3903 C CA . LEU B 1 28 ? 18.547 32.344 -28.469 1 31.98 28 LEU B CA 1
ATOM 3904 C C . LEU B 1 28 ? 19.266 31.562 -27.375 1 31.98 28 LEU B C 1
ATOM 3906 O O . LEU B 1 28 ? 18.641 30.844 -26.609 1 31.98 28 LEU B O 1
ATOM 3910 N N . LEU B 1 29 ? 20.625 31.375 -27.438 1 29.8 29 LEU B N 1
ATOM 3911 C CA . LEU B 1 29 ? 21.484 30.656 -26.516 1 29.8 29 LEU B CA 1
ATOM 3912 C C . LEU B 1 29 ? 21.797 31.484 -25.281 1 29.8 29 LEU B C 1
ATOM 3914 O O . LEU B 1 29 ? 22.656 31.125 -24.484 1 29.8 29 LEU B O 1
ATOM 3918 N N . ARG B 1 30 ? 21.703 32.844 -25.281 1 31.25 30 ARG B N 1
ATOM 3919 C CA . ARG B 1 30 ? 21.797 33.531 -24 1 31.25 30 ARG B CA 1
ATOM 3920 C C . ARG B 1 30 ? 20.875 32.875 -22.969 1 31.25 30 ARG B C 1
ATOM 3922 O O . ARG B 1 30 ? 19.641 33 -23.062 1 31.25 30 ARG B O 1
ATOM 3929 N N . GLY B 1 31 ? 21.125 31.844 -22.469 1 30.92 31 GLY B N 1
ATOM 3930 C CA . GLY B 1 31 ? 20.781 30.75 -21.562 1 30.92 31 GLY B CA 1
ATOM 3931 C C . GLY B 1 31 ? 20.156 31.234 -20.266 1 30.92 31 GLY B C 1
ATOM 3932 O O . GLY B 1 31 ? 20.219 30.531 -19.25 1 30.92 31 GLY B O 1
ATOM 3933 N N . ARG B 1 32 ? 20.141 32.594 -20.062 1 32.25 32 ARG B N 1
ATOM 3934 C CA . ARG B 1 32 ? 20.188 33.188 -18.734 1 32.25 32 ARG B CA 1
ATOM 3935 C C . ARG B 1 32 ? 19.062 32.656 -17.859 1 32.25 32 ARG B C 1
ATOM 3937 O O . ARG B 1 32 ? 19.312 32.219 -16.719 1 32.25 32 ARG B O 1
ATOM 3944 N N . THR B 1 33 ? 17.844 33.406 -17.859 1 32 33 THR B N 1
ATOM 3945 C CA . THR B 1 33 ? 17.234 33.719 -16.562 1 32 33 THR B CA 1
ATOM 3946 C C . THR B 1 33 ? 16.578 32.5 -15.969 1 32 33 THR B C 1
ATOM 3948 O O . THR B 1 33 ? 15.953 31.703 -16.672 1 32 33 THR B O 1
ATOM 3951 N N . PRO B 1 34 ? 17.078 31.984 -14.867 1 36.88 34 PRO B N 1
ATOM 3952 C CA . PRO B 1 34 ? 16.469 30.906 -14.094 1 36.88 34 PRO B CA 1
ATOM 3953 C C . PRO B 1 34 ? 14.945 30.953 -14.117 1 36.88 34 PRO B C 1
ATOM 3955 O O . PRO B 1 34 ? 14.359 32.031 -14.266 1 36.88 34 PRO B O 1
ATOM 3958 N N . SER B 1 35 ? 14.25 30.016 -14.68 1 38.09 35 SER B N 1
ATOM 3959 C CA . SER B 1 35 ? 12.805 29.812 -14.609 1 38.09 35 SER B CA 1
ATOM 3960 C C . SER B 1 35 ? 12.219 30.438 -13.352 1 38.09 35 SER B C 1
ATOM 3962 O O . SER B 1 35 ? 12.484 29.969 -12.242 1 38.09 35 SER B O 1
ATOM 3964 N N . GLU B 1 36 ? 12.086 31.734 -13.211 1 41.06 36 GLU B N 1
ATOM 3965 C CA . GLU B 1 36 ? 11.43 32.438 -12.102 1 41.06 36 GLU B CA 1
ATOM 3966 C C . GLU B 1 36 ? 10.141 31.719 -11.688 1 41.06 36 GLU B C 1
ATOM 3968 O O . GLU B 1 36 ? 9.359 31.297 -12.547 1 41.06 36 GLU B O 1
ATOM 3973 N N . PRO B 1 37 ? 10.227 31.109 -10.516 1 48.38 37 PRO B N 1
ATOM 3974 C CA . PRO B 1 37 ? 8.961 30.547 -10.031 1 48.38 37 PRO B CA 1
ATOM 3975 C C . PRO B 1 37 ? 7.766 31.453 -10.336 1 48.38 37 PRO B C 1
ATOM 3977 O O . PRO B 1 37 ? 7.914 32.688 -10.414 1 48.38 37 PRO B O 1
ATOM 3980 N N . LEU B 1 38 ? 6.789 30.938 -11.039 1 46.31 38 LEU B N 1
ATOM 3981 C CA . LEU B 1 38 ? 5.559 31.641 -11.375 1 46.31 38 LEU B CA 1
ATOM 3982 C C . LEU B 1 38 ? 5.047 32.438 -10.188 1 46.31 38 LEU B C 1
ATOM 3984 O O . LEU B 1 38 ? 5.176 32 -9.039 1 46.31 38 LEU B O 1
ATOM 3988 N N . PRO B 1 39 ? 4.844 33.75 -10.352 1 47.25 39 PRO B N 1
ATOM 3989 C CA . PRO B 1 39 ? 4.223 34.562 -9.289 1 47.25 39 PRO B CA 1
ATOM 3990 C C . PRO B 1 39 ? 3.078 33.812 -8.594 1 47.25 39 PRO B C 1
ATOM 3992 O O . PRO B 1 39 ? 2.461 32.938 -9.188 1 47.25 39 PRO B O 1
ATOM 3995 N N . LEU B 1 40 ? 3.133 33.719 -7.316 1 52.66 40 LEU B N 1
ATOM 3996 C CA . LEU B 1 40 ? 2.041 33.156 -6.547 1 52.66 40 LEU B CA 1
ATOM 3997 C C . LEU B 1 40 ? 0.699 33.406 -7.223 1 52.66 40 LEU B C 1
ATOM 3999 O O . LEU B 1 40 ? 0.254 34.562 -7.316 1 52.66 40 LEU B O 1
ATOM 4003 N N . SER B 1 41 ? 0.494 32.75 -8.367 1 47.38 41 SER B N 1
ATOM 4004 C CA . SER B 1 41 ? -0.676 32.938 -9.211 1 47.38 41 SER B CA 1
ATOM 4005 C C . SER B 1 41 ? -1.952 33.031 -8.383 1 47.38 41 SER B C 1
ATOM 4007 O O . SER B 1 41 ? -2.162 32.219 -7.477 1 47.38 41 SER B O 1
ATOM 4009 N N . GLU B 1 42 ? -2.641 34.125 -8.375 1 52.47 42 GLU B N 1
ATOM 4010 C CA . GLU B 1 42 ? -4.039 34.312 -7.988 1 52.47 42 GLU B CA 1
ATOM 4011 C C . GLU B 1 42 ? -4.863 33.062 -8.305 1 52.47 42 GLU B C 1
ATOM 4013 O O . GLU B 1 42 ? -5.852 32.781 -7.629 1 52.47 42 GLU B O 1
ATOM 4018 N N . SER B 1 43 ? -4.281 32.312 -9.188 1 50.75 43 SER B N 1
ATOM 4019 C CA . SER B 1 43 ? -5.059 31.172 -9.633 1 50.75 43 SER B CA 1
ATOM 4020 C C . SER B 1 43 ? -5.059 30.062 -8.586 1 50.75 43 SER B C 1
ATOM 4022 O O . SER B 1 43 ? -6.055 29.344 -8.43 1 50.75 43 SER B O 1
ATOM 4024 N N . ALA B 1 44 ? -3.98 30.016 -7.777 1 56.25 44 ALA B N 1
ATOM 4025 C CA . ALA B 1 44 ? -3.916 28.922 -6.809 1 56.25 44 ALA B CA 1
ATOM 4026 C C . ALA B 1 44 ? -4.848 29.188 -5.625 1 56.25 44 ALA B C 1
ATOM 4028 O O . ALA B 1 44 ? -5.305 28.25 -4.969 1 56.25 44 ALA B O 1
ATOM 4029 N N . LEU B 1 45 ? -5.184 30.5 -5.418 1 59 45 LEU B N 1
ATOM 4030 C CA . LEU B 1 45 ? -5.984 30.859 -4.254 1 59 45 LEU B CA 1
ATOM 4031 C C . LEU B 1 45 ? -7.434 31.125 -4.648 1 59 45 LEU B C 1
ATOM 4033 O O . LEU B 1 45 ? -8.289 31.344 -3.787 1 59 45 LEU B O 1
ATOM 4037 N N . ARG B 1 46 ? -7.723 31.125 -5.961 1 53.69 46 ARG B N 1
ATOM 4038 C CA . ARG B 1 46 ? -9.023 31.562 -6.461 1 53.69 46 ARG B CA 1
ATOM 4039 C C . ARG B 1 46 ? -10.148 30.75 -5.828 1 53.69 46 ARG B C 1
ATOM 4041 O O . ARG B 1 46 ? -11.203 31.312 -5.5 1 53.69 46 ARG B O 1
ATOM 4048 N N . LEU B 1 47 ? -9.898 29.422 -5.664 1 51.88 47 LEU B N 1
ATOM 4049 C CA . LEU B 1 47 ? -11.008 28.609 -5.188 1 51.88 47 LEU B CA 1
ATOM 4050 C C . LEU B 1 47 ? -10.828 28.25 -3.715 1 51.88 47 LEU B C 1
ATOM 4052 O O . LEU B 1 47 ? -11.352 27.234 -3.244 1 51.88 47 LEU B O 1
ATOM 4056 N N . THR B 1 48 ? -9.977 29.219 -3.117 1 59 48 THR B N 1
ATOM 4057 C CA . THR B 1 48 ? -9.734 28.953 -1.701 1 59 48 THR B CA 1
ATOM 4058 C C . THR B 1 48 ? -10.227 30.125 -0.848 1 59 48 THR B C 1
ATOM 4060 O O . THR B 1 48 ? -10.484 31.219 -1.363 1 59 48 THR B O 1
ATOM 4063 N N . PRO B 1 49 ? -10.492 29.875 0.359 1 55.44 49 PRO B N 1
ATOM 4064 C CA . PRO B 1 49 ? -10.922 30.953 1.247 1 55.44 49 PRO B CA 1
ATOM 4065 C C . PRO B 1 49 ? -9.875 32.062 1.383 1 55.44 49 PRO B C 1
ATOM 4067 O O . PRO B 1 49 ? -10.156 33.125 1.958 1 55.44 49 PRO B O 1
ATOM 4070 N N . TYR B 1 50 ? -8.688 31.922 0.729 1 60.69 50 TYR B N 1
ATOM 4071 C CA . TYR B 1 50 ? -7.605 32.875 0.956 1 60.69 50 TYR B CA 1
ATOM 4072 C C . TYR B 1 50 ? -7.438 33.812 -0.241 1 60.69 50 TYR B C 1
ATOM 4074 O O . TYR B 1 50 ? -6.379 34.406 -0.415 1 60.69 50 TYR B O 1
ATOM 4082 N N . ARG B 1 51 ? -8.336 34.031 -1.066 1 56.66 51 ARG B N 1
ATOM 4083 C CA . ARG B 1 51 ? -8.281 34.781 -2.307 1 56.66 51 ARG B CA 1
ATOM 4084 C C . ARG B 1 51 ? -8.008 36.25 -2.029 1 56.66 51 ARG B C 1
ATOM 4086 O O . ARG B 1 51 ? -7.43 36.969 -2.863 1 56.66 51 ARG B O 1
ATOM 4093 N N . HIS B 1 52 ? -8.445 36.812 -0.868 1 56.19 52 HIS B N 1
ATOM 4094 C CA . HIS B 1 52 ? -8.266 38.25 -0.597 1 56.19 52 HIS B CA 1
ATOM 4095 C C . HIS B 1 52 ? -7.066 38.5 0.31 1 56.19 52 HIS B C 1
ATOM 4097 O O . HIS B 1 52 ? -7.168 39.219 1.295 1 56.19 52 HIS B O 1
ATOM 4103 N N . LEU B 1 53 ? -5.918 37.938 -0.119 1 63.88 53 LEU B N 1
ATOM 4104 C CA . LEU B 1 53 ? -4.707 38 0.692 1 63.88 53 LEU B CA 1
ATOM 4105 C C . LEU B 1 53 ? -3.994 39.344 0.492 1 63.88 53 LEU B C 1
ATOM 4107 O O . LEU B 1 53 ? -3.932 39.844 -0.627 1 63.88 53 LEU B O 1
ATOM 4111 N N . ARG B 1 54 ? -3.705 40.094 1.615 1 65 54 ARG B N 1
ATOM 4112 C CA . ARG B 1 54 ? -2.809 41.219 1.582 1 65 54 ARG B CA 1
ATOM 4113 C C . ARG B 1 54 ? -1.35 40.781 1.641 1 65 54 ARG B C 1
ATOM 4115 O O . ARG B 1 54 ? -0.906 40.219 2.645 1 65 54 ARG B O 1
ATOM 4122 N N . PRO B 1 55 ? -0.642 40.875 0.555 1 69 55 PRO B N 1
ATOM 4123 C CA . PRO B 1 55 ? 0.763 40.469 0.602 1 69 55 PRO B CA 1
ATOM 4124 C C . PRO B 1 55 ? 1.562 41.219 1.668 1 69 55 PRO B C 1
ATOM 4126 O O . PRO B 1 55 ? 1.315 42.406 1.913 1 69 55 PRO B O 1
ATOM 4129 N N . GLY B 1 56 ? 2.338 40.5 2.473 1 71.62 56 GLY B N 1
ATOM 4130 C CA . GLY B 1 56 ? 3.176 41.094 3.498 1 71.62 56 GLY B CA 1
ATOM 4131 C C . GLY B 1 56 ? 4.371 41.844 2.932 1 71.62 56 GLY B C 1
ATOM 4132 O O . GLY B 1 56 ? 4.547 41.906 1.713 1 71.62 56 GLY B O 1
ATOM 4133 N N . ALA B 1 57 ? 5.051 42.469 3.799 1 74.12 57 ALA B N 1
ATOM 4134 C CA . ALA B 1 57 ? 6.25 43.188 3.42 1 74.12 57 ALA B CA 1
ATOM 4135 C C . ALA B 1 57 ? 7.371 42.25 3 1 74.12 57 ALA B C 1
ATOM 4137 O O . ALA B 1 57 ? 7.605 41.25 3.654 1 74.12 57 ALA B O 1
ATOM 4138 N N . GLN B 1 58 ? 7.93 42.469 1.894 1 77.38 58 GLN B N 1
ATOM 4139 C CA . GLN B 1 58 ? 9 41.625 1.374 1 77.38 58 GLN B CA 1
ATOM 4140 C C . GLN B 1 58 ? 10.219 41.656 2.293 1 77.38 58 GLN B C 1
ATOM 4142 O O . GLN B 1 58 ? 10.664 42.719 2.707 1 77.38 58 GLN B O 1
ATOM 4147 N N . PRO B 1 59 ? 10.672 40.469 2.611 1 77.81 59 PRO B N 1
ATOM 4148 C CA . PRO B 1 59 ? 11.875 40.438 3.441 1 77.81 59 PRO B CA 1
ATOM 4149 C C . PRO B 1 59 ? 13.102 41 2.717 1 77.81 59 PRO B C 1
ATOM 4151 O O . PRO B 1 59 ? 13.289 40.719 1.527 1 77.81 59 PRO B O 1
ATOM 4154 N N . GLU B 1 60 ? 13.812 41.75 3.41 1 76.94 60 GLU B N 1
ATOM 4155 C CA . GLU B 1 60 ? 14.977 42.406 2.816 1 76.94 60 GLU B CA 1
ATOM 4156 C C . GLU B 1 60 ? 16.219 41.5 2.912 1 76.94 60 GLU B C 1
ATOM 4158 O O . GLU B 1 60 ? 17.125 41.625 2.088 1 76.94 60 GLU B O 1
ATOM 4163 N N . GLN B 1 61 ? 16.266 40.625 3.895 1 83.25 61 GLN B N 1
ATOM 4164 C CA . GLN B 1 61 ? 17.422 39.781 4.117 1 83.25 61 GLN B CA 1
ATOM 4165 C C . GLN B 1 61 ? 17.062 38.312 3.873 1 83.25 61 GLN B C 1
ATOM 4167 O O . GLN B 1 61 ? 15.891 37.938 3.949 1 83.25 61 GLN B O 1
ATOM 4172 N N . ASP B 1 62 ? 18.016 37.562 3.537 1 85.31 62 ASP B N 1
ATOM 4173 C CA . ASP B 1 62 ? 17.844 36.156 3.279 1 85.31 62 ASP B CA 1
ATOM 4174 C C . ASP B 1 62 ? 17.297 35.438 4.516 1 85.31 62 ASP B C 1
ATOM 4176 O O . ASP B 1 62 ? 16.5 34.5 4.398 1 85.31 62 ASP B O 1
ATOM 4180 N N . THR B 1 63 ? 17.703 35.938 5.602 1 83.69 63 THR B N 1
ATOM 4181 C CA . THR B 1 63 ? 17.266 35.312 6.848 1 83.69 63 THR B CA 1
ATOM 4182 C C . THR B 1 63 ? 15.766 35.5 7.035 1 83.69 63 THR B C 1
ATOM 4184 O O . THR B 1 63 ? 15.078 34.594 7.496 1 83.69 63 THR B O 1
ATOM 4187 N N . GLY B 1 64 ? 15.297 36.688 6.695 1 85.5 64 GLY B N 1
ATOM 4188 C CA . GLY B 1 64 ? 13.867 36.906 6.785 1 85.5 64 GLY B CA 1
ATOM 4189 C C . GLY B 1 64 ? 13.055 36.062 5.816 1 85.5 64 GLY B C 1
ATOM 4190 O O . GLY B 1 64 ? 12 35.531 6.176 1 85.5 64 GLY B O 1
ATOM 4191 N N . ALA B 1 65 ? 13.57 35.906 4.605 1 88 65 ALA B N 1
ATOM 4192 C CA . ALA B 1 65 ? 12.922 35.094 3.596 1 88 65 ALA B CA 1
ATOM 4193 C C . ALA B 1 65 ? 12.898 33.625 4.02 1 88 65 ALA B C 1
ATOM 4195 O O . ALA B 1 65 ? 11.906 32.938 3.807 1 88 65 ALA B O 1
ATOM 4196 N N . ARG B 1 66 ? 13.922 33.281 4.578 1 88.56 66 ARG B N 1
ATOM 4197 C CA . ARG B 1 66 ? 14.016 31.891 5.051 1 88.56 66 ARG B CA 1
ATOM 4198 C C . ARG B 1 66 ? 13.023 31.625 6.18 1 88.56 66 ARG B C 1
ATOM 4200 O O . ARG B 1 66 ? 12.383 30.578 6.219 1 88.56 66 ARG B O 1
ATOM 4207 N N . GLN B 1 67 ? 12.977 32.562 7.105 1 89.5 67 GLN B N 1
ATOM 4208 C CA . GLN B 1 67 ? 12.047 32.406 8.219 1 89.5 67 GLN B CA 1
ATOM 4209 C C . GLN B 1 67 ? 10.602 32.375 7.73 1 89.5 67 GLN B C 1
ATOM 4211 O O . GLN B 1 67 ? 9.781 31.625 8.25 1 89.5 67 GLN B O 1
ATOM 4216 N N . ALA B 1 68 ? 10.32 33.219 6.793 1 90.56 68 ALA B N 1
ATOM 4217 C CA . ALA B 1 68 ? 8.984 33.219 6.195 1 90.56 68 ALA B CA 1
ATOM 4218 C C . ALA B 1 68 ? 8.68 31.891 5.52 1 90.56 68 ALA B C 1
ATOM 4220 O O . ALA B 1 68 ? 7.578 31.359 5.68 1 90.56 68 ALA B O 1
ATOM 4221 N N . LEU B 1 69 ? 9.617 31.375 4.812 1 91.25 69 LEU B N 1
ATOM 4222 C CA . LEU B 1 69 ? 9.453 30.094 4.129 1 91.25 69 LEU B CA 1
ATOM 4223 C C . LEU B 1 69 ? 9.289 28.953 5.129 1 91.25 69 LEU B C 1
ATOM 4225 O O . LEU B 1 69 ? 8.461 28.062 4.934 1 91.25 69 LEU B O 1
ATOM 4229 N N . GLU B 1 70 ? 10.023 29.016 6.141 1 91.19 70 GLU B N 1
ATOM 4230 C CA . GLU B 1 70 ? 9.945 28 7.184 1 91.19 70 GLU B CA 1
ATOM 4231 C C . GLU B 1 70 ? 8.57 28 7.852 1 91.19 70 GLU B C 1
ATOM 4233 O O . GLU B 1 70 ? 8.031 26.938 8.172 1 91.19 70 GLU B O 1
ATOM 4238 N N . LEU B 1 71 ? 8.109 29.141 8.078 1 92.19 71 LEU B N 1
ATOM 4239 C CA . LEU B 1 71 ? 6.781 29.25 8.68 1 92.19 71 LEU B CA 1
ATOM 4240 C C . LEU B 1 71 ? 5.727 28.609 7.781 1 92.19 71 LEU B C 1
ATOM 4242 O O . LEU B 1 71 ? 4.895 27.828 8.25 1 92.19 71 LEU B O 1
ATOM 4246 N N . ALA B 1 72 ? 5.754 28.922 6.516 1 93 72 ALA B N 1
ATOM 4247 C CA . ALA B 1 72 ? 4.801 28.375 5.555 1 93 72 ALA B CA 1
ATOM 4248 C C . ALA B 1 72 ? 4.898 26.859 5.496 1 93 72 ALA B C 1
ATOM 4250 O O . ALA B 1 72 ? 3.879 26.156 5.484 1 93 72 ALA B O 1
ATOM 4251 N N . VAL B 1 73 ? 6.066 26.359 5.484 1 93.31 73 VAL B N 1
ATOM 4252 C CA . VAL B 1 73 ? 6.301 24.922 5.395 1 93.31 73 VAL B CA 1
ATOM 4253 C C . VAL B 1 73 ? 5.82 24.234 6.672 1 93.31 73 VAL B C 1
ATOM 4255 O O . VAL B 1 73 ? 5.254 23.141 6.625 1 93.31 73 VAL B O 1
ATOM 4258 N N . ARG B 1 74 ? 6.02 24.875 7.766 1 93.44 74 ARG B N 1
ATOM 4259 C CA . ARG B 1 74 ? 5.578 24.312 9.039 1 93.44 74 ARG B CA 1
ATOM 4260 C C . ARG B 1 74 ? 4.059 24.219 9.102 1 93.44 74 ARG B C 1
ATOM 4262 O O . ARG B 1 74 ? 3.514 23.266 9.648 1 93.44 74 ARG B O 1
ATOM 4269 N N . VAL B 1 75 ? 3.451 25.203 8.633 1 93.81 75 VAL B N 1
ATOM 4270 C CA . VAL B 1 75 ? 1.993 25.188 8.562 1 93.81 75 VAL B CA 1
ATOM 4271 C C . VAL B 1 75 ? 1.531 24.016 7.691 1 93.81 75 VAL B C 1
ATOM 4273 O O . VAL B 1 75 ? 0.636 23.266 8.078 1 93.81 75 VAL B O 1
ATOM 4276 N N . GLY B 1 76 ? 2.135 23.875 6.566 1 93.25 76 GLY B N 1
ATOM 4277 C CA . GLY B 1 76 ? 1.808 22.766 5.684 1 93.25 76 GLY B CA 1
ATOM 4278 C C . GLY B 1 76 ? 2.043 21.406 6.316 1 93.25 76 GLY B C 1
ATOM 4279 O O . GLY B 1 76 ? 1.225 20.5 6.168 1 93.25 76 GLY B O 1
ATOM 4280 N N . GLU B 1 77 ? 3.115 21.297 6.969 1 91.75 77 GLU B N 1
ATOM 4281 C CA . GLU B 1 77 ? 3.455 20.062 7.664 1 91.75 77 GLU B CA 1
ATOM 4282 C C . GLU B 1 77 ? 2.389 19.688 8.695 1 91.75 77 GLU B C 1
ATOM 4284 O O . GLU B 1 77 ? 1.966 18.531 8.766 1 91.75 77 GLU B O 1
ATOM 4289 N N . LEU B 1 78 ? 2.018 20.672 9.453 1 90.25 78 LEU B N 1
ATOM 4290 C CA . LEU B 1 78 ? 1.018 20.438 10.484 1 90.25 78 LEU B CA 1
ATOM 4291 C C . LEU B 1 78 ? -0.324 20.062 9.875 1 90.25 78 LEU B C 1
ATOM 4293 O O . LEU B 1 78 ? -1.009 19.156 10.383 1 90.25 78 LEU B O 1
ATOM 4297 N N . MET B 1 79 ? -0.681 20.703 8.789 1 91.62 79 MET B N 1
ATOM 4298 C CA . MET B 1 79 ? -1.936 20.391 8.109 1 91.62 79 MET B CA 1
ATOM 4299 C C . MET B 1 79 ? -1.917 18.969 7.551 1 91.62 79 MET B C 1
ATOM 4301 O O . MET B 1 79 ? -2.896 18.234 7.684 1 91.62 79 MET B O 1
ATOM 4305 N N . LEU B 1 80 ? -0.806 18.578 6.988 1 88.81 80 LEU B N 1
ATOM 4306 C CA . LEU B 1 80 ? -0.67 17.219 6.465 1 88.81 80 LEU B CA 1
ATOM 4307 C C . LEU B 1 80 ? -0.765 16.188 7.586 1 88.81 80 LEU B C 1
ATOM 4309 O O . LEU B 1 80 ? -1.428 15.164 7.434 1 88.81 80 LEU B O 1
ATOM 4313 N N . ARG B 1 81 ? -0.176 16.5 8.719 1 88 81 ARG B N 1
ATOM 4314 C CA . ARG B 1 81 ? -0.192 15.594 9.867 1 88 81 ARG B CA 1
ATOM 4315 C C . ARG B 1 81 ? -1.61 15.406 10.391 1 88 81 ARG B C 1
ATOM 4317 O O . ARG B 1 81 ? -1.948 14.336 10.914 1 88 81 ARG B O 1
ATOM 4324 N N . CYS B 1 82 ? -2.412 16.453 10.219 1 88.56 82 CYS B N 1
ATOM 4325 C CA . CYS B 1 82 ? -3.764 16.422 10.766 1 88.56 82 CYS B CA 1
ATOM 4326 C C . CYS B 1 82 ? -4.754 15.867 9.742 1 88.56 82 CYS B C 1
ATOM 4328 O O . CYS B 1 82 ? -5.949 15.773 10.023 1 88.56 82 CYS B O 1
ATOM 4330 N N . GLY B 1 83 ? -4.316 15.594 8.555 1 85.81 83 GLY B N 1
ATOM 4331 C CA . GLY B 1 83 ? -5.152 14.914 7.578 1 85.81 83 GLY B CA 1
ATOM 4332 C C . GLY B 1 83 ? -5.797 15.859 6.586 1 85.81 83 GLY B C 1
ATOM 4333 O O . GLY B 1 83 ? -6.828 15.539 5.988 1 85.81 83 GLY B O 1
ATOM 4334 N N . ALA B 1 84 ? -5.27 17.047 6.363 1 88.25 84 ALA B N 1
ATOM 4335 C CA . ALA B 1 84 ? -5.809 18 5.406 1 88.25 84 ALA B CA 1
ATOM 4336 C C . ALA B 1 84 ? -5.602 17.531 3.971 1 88.25 84 ALA B C 1
ATOM 4338 O O . ALA B 1 84 ? -4.73 16.703 3.709 1 88.25 84 ALA B O 1
ATOM 4339 N N . GLY B 1 85 ? -6.473 17.953 3.102 1 86.06 85 GLY B N 1
ATOM 4340 C CA . GLY B 1 85 ? -6.328 17.641 1.688 1 86.06 85 GLY B CA 1
ATOM 4341 C C . GLY B 1 85 ? -5.129 18.312 1.05 1 86.06 85 GLY B C 1
ATOM 4342 O O . GLY B 1 85 ? -4.688 19.375 1.506 1 86.06 85 GLY B O 1
ATOM 4343 N N . THR B 1 86 ? -4.645 17.75 0.016 1 88 86 THR B N 1
ATOM 4344 C CA . THR B 1 86 ? -3.451 18.234 -0.672 1 88 86 THR B CA 1
ATOM 4345 C C . THR B 1 86 ? -3.682 19.641 -1.243 1 88 86 THR B C 1
ATOM 4347 O O . THR B 1 86 ? -2.834 20.516 -1.1 1 88 86 THR B O 1
ATOM 4350 N N . ARG B 1 87 ? -4.777 19.859 -1.812 1 84 87 ARG B N 1
ATOM 4351 C CA . ARG B 1 87 ? -5.09 21.156 -2.414 1 84 87 ARG B CA 1
ATOM 4352 C C . ARG B 1 87 ? -5.164 22.25 -1.354 1 84 87 ARG B C 1
ATOM 4354 O O . ARG B 1 87 ? -4.668 23.359 -1.564 1 84 87 ARG B O 1
ATOM 4361 N N . THR B 1 88 ? -5.797 21.938 -0.311 1 84.56 88 THR B N 1
ATOM 4362 C CA . THR B 1 88 ? -5.926 22.906 0.781 1 84.56 88 THR B CA 1
ATOM 4363 C C . THR B 1 88 ? -4.559 23.219 1.378 1 84.56 88 THR B C 1
ATOM 4365 O O . THR B 1 88 ? -4.281 24.375 1.717 1 84.56 88 THR B O 1
ATOM 4368 N N . VAL B 1 89 ? -3.73 22.203 1.519 1 90.88 89 VAL B N 1
ATOM 4369 C CA . VAL B 1 89 ? -2.393 22.406 2.064 1 90.88 89 VAL B CA 1
ATOM 4370 C C . VAL B 1 89 ? -1.595 23.328 1.136 1 90.88 89 VAL B C 1
ATOM 4372 O O . VAL B 1 89 ? -0.96 24.281 1.59 1 90.88 89 VAL B O 1
ATOM 4375 N N . GLU B 1 90 ? -1.654 23.062 -0.116 1 89.5 90 GLU B N 1
ATOM 4376 C CA . GLU B 1 90 ? -0.928 23.875 -1.084 1 89.5 90 GLU B CA 1
ATOM 4377 C C . GLU B 1 90 ? -1.397 25.328 -1.043 1 89.5 90 GLU B C 1
ATOM 4379 O O . GLU B 1 90 ? -0.58 26.25 -0.961 1 89.5 90 GLU B O 1
ATOM 4384 N N . SER B 1 91 ? -2.67 25.562 -1.06 1 85.75 91 SER B N 1
ATOM 4385 C CA . SER B 1 91 ? -3.219 26.922 -1.048 1 85.75 91 SER B CA 1
ATOM 4386 C C . SER B 1 91 ? -2.877 27.641 0.25 1 85.75 91 SER B C 1
ATOM 4388 O O . SER B 1 91 ? -2.623 28.859 0.246 1 85.75 91 SER B O 1
ATOM 4390 N N . THR B 1 92 ? -2.883 26.859 1.295 1 89.31 92 THR B N 1
ATOM 4391 C CA . THR B 1 92 ? -2.58 27.453 2.594 1 89.31 92 THR B CA 1
ATOM 4392 C C . THR B 1 92 ? -1.113 27.875 2.67 1 89.31 92 THR B C 1
ATOM 4394 O O . THR B 1 92 ? -0.792 28.953 3.172 1 89.31 92 THR B O 1
ATOM 4397 N N . VAL B 1 93 ? -0.249 27.016 2.215 1 92 93 VAL B N 1
ATOM 4398 C CA . VAL B 1 93 ? 1.178 27.328 2.211 1 92 93 VAL B CA 1
ATOM 4399 C C . VAL B 1 93 ? 1.436 28.578 1.378 1 92 93 VAL B C 1
ATOM 4401 O O . VAL B 1 93 ? 2.174 29.469 1.802 1 92 93 VAL B O 1
ATOM 4404 N N . VAL B 1 94 ? 0.798 28.656 0.255 1 88.31 94 VAL B N 1
ATOM 4405 C CA . VAL B 1 94 ? 0.948 29.812 -0.627 1 88.31 94 VAL B CA 1
ATOM 4406 C C . VAL B 1 94 ? 0.421 31.062 0.067 1 88.31 94 VAL B C 1
ATOM 4408 O O . VAL B 1 94 ? 1.062 32.125 0.031 1 88.31 94 VAL B O 1
ATOM 4411 N N . ALA B 1 95 ? -0.717 30.953 0.72 1 86.38 95 ALA B N 1
ATOM 4412 C CA . ALA B 1 95 ? -1.342 32.094 1.402 1 86.38 95 ALA B CA 1
ATOM 4413 C C . ALA B 1 95 ? -0.46 32.594 2.539 1 86.38 95 ALA B C 1
ATOM 4415 O O . ALA B 1 95 ? -0.285 33.812 2.701 1 86.38 95 ALA B O 1
ATOM 4416 N N . VAL B 1 96 ? 0.069 31.656 3.287 1 90.62 96 VAL B N 1
ATOM 4417 C CA . VAL B 1 96 ? 0.905 32.031 4.422 1 90.62 96 VAL B CA 1
ATOM 4418 C C . VAL B 1 96 ? 2.207 32.656 3.922 1 90.62 96 VAL B C 1
ATOM 4420 O O . VAL B 1 96 ? 2.68 33.656 4.477 1 90.62 96 VAL B O 1
ATOM 4423 N N . ALA B 1 97 ? 2.793 32.062 2.924 1 90.44 97 ALA B N 1
ATOM 4424 C CA . ALA B 1 97 ? 4.012 32.625 2.338 1 90.44 97 ALA B CA 1
ATOM 4425 C C . ALA B 1 97 ? 3.781 34.031 1.815 1 90.44 97 ALA B C 1
ATOM 4427 O O . ALA B 1 97 ? 4.602 34.938 2.037 1 90.44 97 ALA B O 1
ATOM 4428 N N . ALA B 1 98 ? 2.715 34.25 1.173 1 86.25 98 ALA B N 1
ATOM 4429 C CA . ALA B 1 98 ? 2.365 35.562 0.649 1 86.25 98 ALA B CA 1
ATOM 4430 C C . ALA B 1 98 ? 2.158 36.562 1.78 1 86.25 98 ALA B C 1
ATOM 4432 O O . ALA B 1 98 ? 2.582 37.719 1.682 1 86.25 98 ALA B O 1
ATOM 4433 N N . ALA B 1 99 ? 1.486 36.125 2.789 1 86.88 99 ALA B N 1
ATOM 4434 C CA . ALA B 1 99 ? 1.244 37 3.947 1 86.88 99 ALA B CA 1
ATOM 4435 C C . ALA B 1 99 ? 2.553 37.344 4.645 1 86.88 99 ALA B C 1
ATOM 4437 O O . ALA B 1 99 ? 2.656 38.406 5.266 1 86.88 99 ALA B O 1
ATOM 4438 N N . ALA B 1 100 ? 3.496 36.469 4.516 1 88.88 100 ALA B N 1
ATOM 4439 C CA . ALA B 1 100 ? 4.793 36.719 5.141 1 88.88 100 ALA B CA 1
ATOM 4440 C C . ALA B 1 100 ? 5.703 37.531 4.223 1 88.88 100 ALA B C 1
ATOM 4442 O O . ALA B 1 100 ? 6.852 37.812 4.57 1 88.88 100 ALA B O 1
ATOM 4443 N N . GLY B 1 101 ? 5.219 37.781 2.988 1 86.69 101 GLY B N 1
ATOM 4444 C CA . GLY B 1 101 ? 5.93 38.719 2.123 1 86.69 101 GLY B CA 1
ATOM 4445 C C . GLY B 1 101 ? 6.613 38.031 0.954 1 86.69 101 GLY B C 1
ATOM 4446 O O . GLY B 1 101 ? 7.324 38.656 0.18 1 86.69 101 GLY B O 1
ATOM 4447 N N . LEU B 1 102 ? 6.512 36.75 0.847 1 87.31 102 LEU B N 1
ATOM 4448 C CA . LEU B 1 102 ? 7.105 36.062 -0.288 1 87.31 102 LEU B CA 1
ATOM 4449 C C . LEU B 1 102 ? 6.207 36.156 -1.517 1 87.31 102 LEU B C 1
ATOM 4451 O O . LEU B 1 102 ? 5.043 35.75 -1.472 1 87.31 102 LEU B O 1
ATOM 4455 N N . ARG B 1 103 ? 6.773 36.656 -2.576 1 79.75 103 ARG B N 1
ATOM 4456 C CA . ARG B 1 103 ? 5.965 36.938 -3.756 1 79.75 103 ARG B CA 1
ATOM 4457 C C . ARG B 1 103 ? 5.977 35.75 -4.73 1 79.75 103 ARG B C 1
ATOM 4459 O O . ARG B 1 103 ? 5.047 35.594 -5.523 1 79.75 103 ARG B O 1
ATOM 4466 N N . ARG B 1 104 ? 7.02 35.031 -4.715 1 81.88 104 ARG B N 1
ATOM 4467 C CA . ARG B 1 104 ? 7.145 33.875 -5.605 1 81.88 104 ARG B CA 1
ATOM 4468 C C . ARG B 1 104 ? 7.43 32.594 -4.816 1 81.88 104 ARG B C 1
ATOM 4470 O O . ARG B 1 104 ? 8.242 32.594 -3.889 1 81.88 104 ARG B O 1
ATOM 4477 N N . LEU B 1 105 ? 6.59 31.672 -5.184 1 87.31 105 LEU B N 1
ATOM 4478 C CA . LEU B 1 105 ? 6.715 30.422 -4.449 1 87.31 105 LEU B CA 1
ATOM 4479 C C . LEU B 1 105 ? 6.34 29.234 -5.328 1 87.31 105 LEU B C 1
ATOM 4481 O O . LEU B 1 105 ? 5.375 29.297 -6.09 1 87.31 105 LEU B O 1
ATOM 4485 N N . GLU B 1 106 ? 7.203 28.266 -5.41 1 86.94 106 GLU B N 1
ATOM 4486 C CA . GLU B 1 106 ? 6.875 26.984 -6.023 1 86.94 106 GLU B CA 1
ATOM 4487 C C . GLU B 1 106 ? 6.652 25.906 -4.969 1 86.94 106 GLU B C 1
ATOM 4489 O O . GLU B 1 106 ? 7.48 25.719 -4.074 1 86.94 106 GLU B O 1
ATOM 4494 N N . VAL B 1 107 ? 5.5 25.344 -5.039 1 89.44 107 VAL B N 1
ATOM 4495 C CA . VAL B 1 107 ? 5.133 24.328 -4.055 1 89.44 107 VAL B CA 1
ATOM 4496 C C . VAL B 1 107 ? 4.852 23 -4.758 1 89.44 107 VAL B C 1
ATOM 4498 O O . VAL B 1 107 ? 4.094 22.953 -5.73 1 89.44 107 VAL B O 1
ATOM 4501 N N . ASP B 1 108 ? 5.508 21.922 -4.34 1 87.69 108 ASP B N 1
ATOM 4502 C CA . ASP B 1 108 ? 5.254 20.578 -4.828 1 87.69 108 ASP B CA 1
ATOM 4503 C C . ASP B 1 108 ? 4.941 19.625 -3.676 1 87.69 108 ASP B C 1
ATOM 4505 O O . ASP B 1 108 ? 5.715 19.531 -2.719 1 87.69 108 ASP B O 1
ATOM 4509 N N . ILE B 1 109 ? 3.779 19.062 -3.797 1 87.62 109 ILE B N 1
ATOM 4510 C CA . ILE B 1 109 ? 3.387 18.078 -2.781 1 87.62 109 ILE B CA 1
ATOM 4511 C C . ILE B 1 109 ? 3.248 16.703 -3.414 1 87.62 109 ILE B C 1
ATOM 4513 O O . ILE B 1 109 ? 2.486 16.516 -4.367 1 87.62 109 ILE B O 1
ATOM 4517 N N . THR B 1 110 ? 4.035 15.766 -3.012 1 84.75 110 THR B N 1
ATOM 4518 C CA . THR B 1 110 ? 3.949 14.367 -3.432 1 84.75 110 THR B CA 1
ATOM 4519 C C . THR B 1 110 ? 3.814 13.445 -2.223 1 84.75 110 THR B C 1
ATOM 4521 O O . THR B 1 110 ? 4.781 13.227 -1.492 1 84.75 110 THR B O 1
ATOM 4524 N N . ASN B 1 111 ? 2.594 12.922 -2.172 1 81.56 111 ASN B N 1
ATOM 4525 C CA . ASN B 1 111 ? 2.25 12.109 -1.013 1 81.56 111 ASN B CA 1
ATOM 4526 C C . ASN B 1 111 ? 2.475 12.859 0.294 1 81.56 111 ASN B C 1
ATOM 4528 O O . ASN B 1 111 ? 1.835 13.883 0.541 1 81.56 111 ASN B O 1
ATOM 4532 N N . GLN B 1 112 ? 3.588 12.477 1.036 1 79.69 112 GLN B N 1
ATOM 4533 C CA . GLN B 1 112 ? 3.816 13.109 2.332 1 79.69 112 GLN B CA 1
ATOM 4534 C C . GLN B 1 112 ? 5.027 14.031 2.289 1 79.69 112 GLN B C 1
ATOM 4536 O O . GLN B 1 112 ? 5.512 14.477 3.33 1 79.69 112 GLN B O 1
ATOM 4541 N N . SER B 1 113 ? 5.473 14.359 1.065 1 86.62 113 SER B N 1
ATOM 4542 C CA . SER B 1 113 ? 6.629 15.234 0.908 1 86.62 113 SER B CA 1
ATOM 4543 C C . SER B 1 113 ? 6.211 16.625 0.411 1 86.62 113 SER B C 1
ATOM 4545 O O . SER B 1 113 ? 5.441 16.734 -0.546 1 86.62 113 SER B O 1
ATOM 4547 N N . LEU B 1 114 ? 6.578 17.594 1.146 1 90.31 114 LEU B N 1
ATOM 4548 C CA . LEU B 1 114 ? 6.344 18.984 0.807 1 90.31 114 LEU B CA 1
ATOM 4549 C C . LEU B 1 114 ? 7.645 19.672 0.408 1 90.31 114 LEU B C 1
ATOM 4551 O O . LEU B 1 114 ? 8.547 19.828 1.231 1 90.31 114 LEU B O 1
ATOM 4555 N N . LEU B 1 115 ? 7.828 19.969 -0.886 1 90.31 115 LEU B N 1
ATOM 4556 C CA . LEU B 1 115 ? 8.977 20.688 -1.422 1 90.31 115 LEU B CA 1
ATOM 4557 C C . LEU B 1 115 ? 8.578 22.109 -1.826 1 90.31 115 LEU B C 1
ATOM 4559 O O . LEU B 1 115 ? 7.648 22.297 -2.611 1 90.31 115 LEU B O 1
ATOM 4563 N N . VAL B 1 116 ? 9.219 23.047 -1.202 1 91.69 116 VAL B N 1
ATOM 4564 C CA . VAL B 1 116 ? 8.922 24.453 -1.469 1 91.69 116 VAL B CA 1
ATOM 4565 C C . VAL B 1 116 ? 10.195 25.188 -1.87 1 91.69 116 VAL B C 1
ATOM 4567 O O . VAL B 1 116 ? 11.266 24.938 -1.307 1 91.69 116 VAL B O 1
ATOM 4570 N N . GLN B 1 117 ? 10.102 25.984 -2.891 1 90.06 117 GLN B N 1
ATOM 4571 C CA . GLN B 1 117 ? 11.234 26.781 -3.348 1 90.06 117 GLN B CA 1
ATOM 4572 C C . GLN B 1 117 ? 10.828 28.25 -3.553 1 90.06 117 GLN B C 1
ATOM 4574 O O . GLN B 1 117 ? 9.742 28.531 -4.055 1 90.06 117 GLN B O 1
ATOM 4579 N N . ALA B 1 118 ? 11.609 29.156 -3.016 1 88.38 118 ALA B N 1
ATOM 4580 C CA . ALA B 1 118 ? 11.422 30.594 -3.186 1 88.38 118 ALA B CA 1
ATOM 4581 C C . ALA B 1 118 ? 12.742 31.281 -3.486 1 88.38 118 ALA B C 1
ATOM 4583 O O . ALA B 1 118 ? 13.805 30.828 -3.047 1 88.38 118 ALA B O 1
ATOM 4584 N N . PRO B 1 119 ? 12.656 32.312 -4.289 1 84.31 119 PRO B N 1
ATOM 4585 C CA . PRO B 1 119 ? 13.883 33.062 -4.516 1 84.31 119 PRO B CA 1
ATOM 4586 C C . PRO B 1 119 ? 14.289 33.906 -3.299 1 84.31 119 PRO B C 1
ATOM 4588 O O . PRO B 1 119 ? 13.43 34.438 -2.604 1 84.31 119 PRO B O 1
ATOM 4591 N N . ALA B 1 120 ? 15.531 33.844 -2.92 1 82.5 120 ALA B N 1
ATOM 4592 C CA . ALA B 1 120 ? 16.062 34.719 -1.879 1 82.5 120 ALA B CA 1
ATOM 4593 C C . ALA B 1 120 ? 16.422 36.094 -2.445 1 82.5 120 ALA B C 1
ATOM 4595 O O . ALA B 1 120 ? 16.625 36.219 -3.652 1 82.5 120 ALA B O 1
ATOM 4596 N N . PRO B 1 121 ? 16.391 37.031 -1.557 1 79.81 121 PRO B N 1
ATOM 4597 C CA . PRO B 1 121 ? 16.812 38.375 -2.018 1 79.81 121 PRO B CA 1
ATOM 4598 C C . PRO B 1 121 ? 18.203 38.375 -2.627 1 79.81 121 PRO B C 1
ATOM 4600 O O . PRO B 1 121 ? 18.5 39.125 -3.543 1 79.81 121 PRO B O 1
ATOM 4603 N N . SER B 1 122 ? 19.062 37.438 -2.174 1 78.62 122 SER B N 1
ATOM 4604 C CA . SER B 1 122 ? 20.422 37.344 -2.693 1 78.62 122 SER B CA 1
ATOM 4605 C C . SER B 1 122 ? 20.438 36.719 -4.078 1 78.62 122 SER B C 1
ATOM 4607 O O . SER B 1 122 ? 21.453 36.781 -4.793 1 78.62 122 SER B O 1
ATOM 4609 N N . GLY B 1 123 ? 19.344 36.125 -4.562 1 73.81 123 GLY B N 1
ATOM 4610 C CA . GLY B 1 123 ? 19.25 35.469 -5.863 1 73.81 123 GLY B CA 1
ATOM 4611 C C . GLY B 1 123 ? 19.328 33.969 -5.789 1 73.81 123 GLY B C 1
ATOM 4612 O O . GLY B 1 123 ? 18.969 33.281 -6.746 1 73.81 123 GLY B O 1
ATOM 4613 N N . GLU B 1 124 ? 19.859 33.5 -4.711 1 78.31 124 GLU B N 1
ATOM 4614 C CA . GLU B 1 124 ? 19.953 32.062 -4.594 1 78.31 124 GLU B CA 1
ATOM 4615 C C . GLU B 1 124 ? 18.609 31.453 -4.172 1 78.31 124 GLU B C 1
ATOM 4617 O O . GLU B 1 124 ? 17.938 32 -3.295 1 78.31 124 GLU B O 1
ATOM 4622 N N . PRO B 1 125 ? 18.25 30.438 -4.875 1 83.5 125 PRO B N 1
ATOM 4623 C CA . PRO B 1 125 ? 16.969 29.828 -4.516 1 83.5 125 PRO B CA 1
ATOM 4624 C C . PRO B 1 125 ? 17 29.141 -3.152 1 83.5 125 PRO B C 1
ATOM 4626 O O . PRO B 1 125 ? 18 28.5 -2.807 1 83.5 125 PRO B O 1
ATOM 4629 N N . LEU B 1 126 ? 16.031 29.469 -2.377 1 87.31 126 LEU B N 1
ATOM 4630 C CA . LEU B 1 126 ? 15.836 28.781 -1.098 1 87.31 126 LEU B CA 1
ATOM 4631 C C . LEU B 1 126 ? 14.906 27.594 -1.252 1 87.31 126 LEU B C 1
ATOM 4633 O O . LEU B 1 126 ? 13.781 27.719 -1.747 1 87.31 126 LEU B O 1
ATOM 4637 N N . THR B 1 127 ? 15.391 26.328 -1.002 1 87.69 127 THR B N 1
ATOM 4638 C CA . THR B 1 127 ? 14.602 25.109 -1.119 1 87.69 127 THR B CA 1
ATOM 4639 C C . THR B 1 127 ? 14.445 24.438 0.241 1 87.69 127 THR B C 1
ATOM 4641 O O . THR B 1 127 ? 15.422 24.266 0.969 1 87.69 127 THR B O 1
ATOM 4644 N N . LEU B 1 128 ? 13.242 24.188 0.584 1 89.38 128 LEU B N 1
ATOM 4645 C CA . LEU B 1 128 ? 12.961 23.469 1.825 1 89.38 128 LEU B CA 1
ATOM 4646 C C . LEU B 1 128 ? 12.156 22.203 1.555 1 89.38 128 LEU B C 1
ATOM 4648 O O . LEU B 1 128 ? 11.227 22.219 0.748 1 89.38 128 LEU B O 1
ATOM 4652 N N . LEU B 1 129 ? 12.672 21.078 2.123 1 88.06 129 LEU B N 1
ATOM 4653 C CA . LEU B 1 129 ? 12 19.781 2.029 1 88.06 129 LEU B CA 1
ATOM 4654 C C . LEU B 1 129 ? 11.523 19.312 3.4 1 88.06 129 LEU B C 1
ATOM 4656 O O . LEU B 1 129 ? 12.281 19.375 4.375 1 88.06 129 LEU B O 1
ATOM 4660 N N . ARG B 1 130 ? 10.211 19 3.43 1 87.56 130 ARG B N 1
ATOM 4661 C CA . ARG B 1 130 ? 9.656 18.406 4.641 1 87.56 130 ARG B CA 1
ATOM 4662 C C . ARG B 1 130 ? 8.898 17.125 4.324 1 87.56 130 ARG B C 1
ATOM 4664 O O . ARG B 1 130 ? 8.086 17.094 3.393 1 87.56 130 ARG B O 1
ATOM 4671 N N . VAL B 1 131 ? 9.258 16.047 5.059 1 84.31 131 VAL B N 1
ATOM 4672 C CA . VAL B 1 131 ? 8.57 14.766 4.875 1 84.31 131 VAL B CA 1
ATOM 4673 C C . VAL B 1 131 ? 7.777 14.422 6.133 1 84.31 131 VAL B C 1
ATOM 4675 O O . VAL B 1 131 ? 8.344 14.336 7.227 1 84.31 131 VAL B O 1
ATOM 4678 N N . VAL B 1 132 ? 6.445 14.336 5.938 1 82.75 132 VAL B N 1
ATOM 4679 C CA . VAL B 1 132 ? 5.555 14.023 7.051 1 82.75 132 VAL B CA 1
ATOM 4680 C C . VAL B 1 132 ? 5.219 12.531 7.051 1 82.75 132 VAL B C 1
ATOM 4682 O O . VAL B 1 132 ? 4.465 12.062 6.195 1 82.75 132 VAL B O 1
ATOM 4685 N N . ARG B 1 133 ? 5.715 11.672 7.918 1 72.94 133 ARG B N 1
ATOM 4686 C CA . ARG B 1 133 ? 5.59 10.219 7.875 1 72.94 133 ARG B CA 1
ATOM 4687 C C . ARG B 1 133 ? 4.379 9.75 8.672 1 72.94 133 ARG B C 1
ATOM 4689 O O . ARG B 1 133 ? 3.873 8.648 8.461 1 72.94 133 ARG B O 1
ATOM 4696 N N . SER B 1 134 ? 3.959 10.547 9.641 1 68.06 134 SER B N 1
ATOM 4697 C CA . SER B 1 134 ? 2.844 10.094 10.461 1 68.06 134 SER B CA 1
ATOM 4698 C C . SER B 1 134 ? 1.673 11.07 10.398 1 68.06 134 SER B C 1
ATOM 4700 O O . SER B 1 134 ? 1.872 12.281 10.367 1 68.06 134 SER B O 1
ATOM 4702 N N . SER B 1 135 ? 0.602 10.469 10.016 1 68.69 135 SER B N 1
ATOM 4703 C CA . SER B 1 135 ? -0.608 11.281 10.031 1 68.69 135 SER B CA 1
ATOM 4704 C C . SER B 1 135 ? -1.563 10.836 11.133 1 68.69 135 SER B C 1
ATOM 4706 O O . SER B 1 135 ? -1.753 9.633 11.344 1 68.69 135 SER B O 1
ATOM 4708 N N . THR B 1 136 ? -1.822 11.836 11.992 1 70.19 136 THR B N 1
ATOM 4709 C CA . THR B 1 136 ? -2.83 11.609 13.023 1 70.19 136 THR B CA 1
ATOM 4710 C C . THR B 1 136 ? -4.152 12.273 12.641 1 70.19 136 THR B C 1
ATOM 4712 O O . THR B 1 136 ? -4.164 13.289 11.945 1 70.19 136 THR B O 1
ATOM 4715 N N . ARG B 1 137 ? -5.281 11.57 12.727 1 76.75 137 ARG B N 1
ATOM 4716 C CA . ARG B 1 137 ? -6.59 12.156 12.477 1 76.75 137 ARG B CA 1
ATOM 4717 C C . ARG B 1 137 ? -7.016 13.07 13.625 1 76.75 137 ARG B C 1
ATOM 4719 O O . ARG B 1 137 ? -7.855 12.688 14.438 1 76.75 137 ARG B O 1
ATOM 4726 N N . ASP B 1 138 ? -6.387 14.266 13.594 1 85.62 138 ASP B N 1
ATOM 4727 C CA . ASP B 1 138 ? -6.746 15.25 14.617 1 85.62 138 ASP B CA 1
ATOM 4728 C C . ASP B 1 138 ? -7.418 16.469 13.984 1 85.62 138 ASP B C 1
ATOM 4730 O O . ASP B 1 138 ? -6.766 17.484 13.758 1 85.62 138 ASP B O 1
ATOM 4734 N N . PHE B 1 139 ? -8.727 16.359 13.938 1 90.56 139 PHE B N 1
ATOM 4735 C CA . PHE B 1 139 ? -9.461 17.391 13.211 1 90.56 139 PHE B CA 1
ATOM 4736 C C . PHE B 1 139 ? -9.656 18.625 14.062 1 90.56 139 PHE B C 1
ATOM 4738 O O . PHE B 1 139 ? -9.953 19.703 13.547 1 90.56 139 PHE B O 1
ATOM 4745 N N . ALA B 1 140 ? -9.516 18.484 15.336 1 91.06 140 ALA B N 1
ATOM 4746 C CA . ALA B 1 140 ? -9.531 19.672 16.188 1 91.06 140 ALA B CA 1
ATOM 4747 C C . ALA B 1 140 ? -8.32 20.562 15.914 1 91.06 140 ALA B C 1
ATOM 4749 O O . ALA B 1 140 ? -8.453 21.781 15.812 1 91.06 140 ALA B O 1
ATOM 4750 N N . ARG B 1 141 ? -7.219 19.922 15.828 1 90.12 141 ARG B N 1
ATOM 4751 C CA . ARG B 1 141 ? -5.996 20.656 15.516 1 90.12 141 ARG B CA 1
ATOM 4752 C C . ARG B 1 141 ? -6.047 21.234 14.109 1 90.12 141 ARG B C 1
ATOM 4754 O O . ARG B 1 141 ? -5.539 22.328 13.859 1 90.12 141 ARG B O 1
ATOM 4761 N N . LEU B 1 142 ? -6.59 20.484 13.258 1 90.12 142 LEU B N 1
ATOM 4762 C CA . LEU B 1 142 ? -6.746 20.969 11.898 1 90.12 142 LEU B CA 1
ATOM 4763 C C . LEU B 1 142 ? -7.59 22.25 11.875 1 90.12 142 LEU B C 1
ATOM 4765 O O . LEU B 1 142 ? -7.254 23.203 11.18 1 90.12 142 LEU B O 1
ATOM 4769 N N . ALA B 1 143 ? -8.664 22.266 12.609 1 90.38 143 ALA B N 1
ATOM 4770 C CA . ALA B 1 143 ? -9.523 23.438 12.695 1 90.38 143 ALA B CA 1
ATOM 4771 C C . ALA B 1 143 ? -8.781 24.625 13.32 1 90.38 143 ALA B C 1
ATOM 4773 O O . ALA B 1 143 ? -8.945 25.766 12.891 1 90.38 143 ALA B O 1
ATOM 4774 N N . ALA B 1 144 ? -7.977 24.359 14.289 1 91.31 144 ALA B N 1
ATOM 4775 C CA . ALA B 1 144 ? -7.195 25.406 14.938 1 91.31 144 ALA B CA 1
ATOM 4776 C C . ALA B 1 144 ? -6.195 26.031 13.969 1 91.31 144 ALA B C 1
ATOM 4778 O O . ALA B 1 144 ? -6.016 27.25 13.953 1 91.31 144 ALA B O 1
ATOM 4779 N N . VAL B 1 145 ? -5.535 25.172 13.203 1 91.44 145 VAL B N 1
ATOM 4780 C CA . VAL B 1 145 ? -4.582 25.672 12.219 1 91.44 145 VAL B CA 1
ATOM 4781 C C . VAL B 1 145 ? -5.312 26.5 11.164 1 91.44 145 VAL B C 1
ATOM 4783 O O . VAL B 1 145 ? -4.812 27.547 10.727 1 91.44 145 VAL B O 1
ATOM 4786 N N . HIS B 1 146 ? -6.438 26.047 10.789 1 88.12 146 HIS B N 1
ATOM 4787 C CA . HIS B 1 146 ? -7.25 26.781 9.812 1 88.12 146 HIS B CA 1
ATOM 4788 C C . HIS B 1 146 ? -7.621 28.156 10.32 1 88.12 146 HIS B C 1
ATOM 4790 O O . HIS B 1 146 ? -7.57 29.141 9.57 1 88.12 146 HIS B O 1
ATOM 4796 N N . GLU B 1 147 ? -7.984 28.266 11.523 1 88.19 147 GLU B N 1
ATOM 4797 C CA . GLU B 1 147 ? -8.305 29.547 12.141 1 88.19 147 GLU B CA 1
ATOM 4798 C C . GLU B 1 147 ? -7.07 30.453 12.195 1 88.19 147 GLU B C 1
ATOM 4800 O O . GLU B 1 147 ? -7.168 31.656 11.961 1 88.19 147 GLU B O 1
ATOM 4805 N N . PHE B 1 148 ? -5.996 29.859 12.531 1 91.25 148 PHE B N 1
ATOM 4806 C CA . PHE B 1 148 ? -4.73 30.578 12.562 1 91.25 148 PHE B CA 1
ATOM 4807 C C . PHE B 1 148 ? -4.422 31.188 11.195 1 91.25 148 PHE B C 1
ATOM 4809 O O . PHE B 1 148 ? -4.074 32.375 11.094 1 91.25 148 PHE B O 1
ATOM 4816 N N . VAL B 1 149 ? -4.562 30.406 10.172 1 89.38 149 VAL B N 1
ATOM 4817 C CA . VAL B 1 149 ? -4.246 30.844 8.82 1 89.38 149 VAL B CA 1
ATOM 4818 C C . VAL B 1 149 ? -5.219 31.938 8.391 1 89.38 149 VAL B C 1
ATOM 4820 O O . VAL B 1 149 ? -4.82 32.938 7.762 1 89.38 149 VAL B O 1
ATOM 4823 N N . ALA B 1 150 ? -6.477 31.797 8.711 1 83.94 150 ALA B N 1
ATOM 4824 C CA . ALA B 1 150 ? -7.473 32.812 8.398 1 83.94 150 ALA B CA 1
ATOM 4825 C C . ALA B 1 150 ? -7.117 34.156 9.055 1 83.94 150 ALA B C 1
ATOM 4827 O O . ALA B 1 150 ? -7.254 35.219 8.438 1 83.94 150 ALA B O 1
ATOM 4828 N N . ASP B 1 151 ? -6.621 34.094 10.227 1 86.06 151 ASP B N 1
ATOM 4829 C CA . ASP B 1 151 ? -6.219 35.281 10.961 1 86.06 151 ASP B CA 1
ATOM 4830 C C . ASP B 1 151 ? -5 35.938 10.312 1 86.06 151 ASP B C 1
ATOM 4832 O O . ASP B 1 151 ? -4.953 37.156 10.172 1 86.06 151 ASP B O 1
ATOM 4836 N N . VAL B 1 152 ? -4.07 35.125 9.977 1 86.19 152 VAL B N 1
ATOM 4837 C CA . VAL B 1 152 ? -2.82 35.594 9.391 1 86.19 152 VAL B CA 1
ATOM 4838 C C . VAL B 1 152 ? -3.096 36.219 8.039 1 86.19 152 VAL B C 1
ATOM 4840 O O . VAL B 1 152 ? -2.48 37.25 7.684 1 86.19 152 VAL B O 1
ATOM 4843 N N . VAL B 1 153 ? -3.934 35.656 7.312 1 81 153 VAL B N 1
ATOM 4844 C CA . VAL B 1 153 ? -4.254 36.156 5.98 1 81 153 VAL B CA 1
ATOM 4845 C C . VAL B 1 153 ? -5.047 37.469 6.098 1 81 153 VAL B C 1
ATOM 4847 O O . VAL B 1 153 ? -4.867 38.375 5.297 1 81 153 VAL B O 1
ATOM 4850 N N . ARG B 1 154 ? -5.848 37.562 7.074 1 78.25 154 ARG B N 1
ATOM 4851 C CA . ARG B 1 154 ? -6.691 38.75 7.281 1 78.25 154 ARG B CA 1
ATOM 4852 C C . ARG B 1 154 ? -5.879 39.906 7.844 1 78.25 154 ARG B C 1
ATOM 4854 O O . ARG B 1 154 ? -5.973 41.031 7.348 1 78.25 154 ARG B O 1
ATOM 4861 N N . ASP B 1 155 ? -5.141 39.594 8.844 1 82.12 155 ASP B N 1
ATOM 4862 C CA . ASP B 1 155 ? -4.484 40.656 9.609 1 82.12 155 ASP B CA 1
ATOM 4863 C C . ASP B 1 155 ? -3.041 40.844 9.148 1 82.12 155 ASP B C 1
ATOM 4865 O O . ASP B 1 155 ? -2.41 41.875 9.477 1 82.12 155 ASP B O 1
ATOM 4869 N N . GLY B 1 156 ? -2.58 39.875 8.312 1 82.44 156 GLY B N 1
ATOM 4870 C CA . GLY B 1 156 ? -1.174 39.906 7.945 1 82.44 156 GLY B CA 1
ATOM 4871 C C . GLY B 1 156 ? -0.257 39.438 9.047 1 82.44 156 GLY B C 1
ATOM 4872 O O . GLY B 1 156 ? -0.72 39.062 10.133 1 82.44 156 GLY B O 1
ATOM 4873 N N . ILE B 1 157 ? 1.039 39.344 8.68 1 86.62 157 ILE B N 1
ATOM 4874 C CA . ILE B 1 157 ? 2.02 38.875 9.656 1 86.62 157 ILE B CA 1
ATOM 4875 C C . ILE B 1 157 ? 2.953 40 10.031 1 86.62 157 ILE B C 1
ATOM 4877 O O . ILE B 1 157 ? 3.719 40.5 9.195 1 86.62 157 ILE B O 1
ATOM 4881 N N . GLU B 1 158 ? 2.83 40.469 11.266 1 82.12 158 GLU B N 1
ATOM 4882 C CA . GLU B 1 158 ? 3.721 41.531 11.734 1 82.12 158 GLU B CA 1
ATOM 4883 C C . GLU B 1 158 ? 5.09 40.969 12.117 1 82.12 158 GLU B C 1
ATOM 4885 O O . GLU B 1 158 ? 6.121 41.531 11.742 1 82.12 158 GLU B O 1
ATOM 4890 N N . ASP B 1 159 ? 5.102 39.875 12.883 1 88.12 159 ASP B N 1
ATOM 4891 C CA . ASP B 1 159 ? 6.32 39.219 13.32 1 88.12 159 ASP B CA 1
ATOM 4892 C C . ASP B 1 159 ? 6.23 37.688 13.078 1 88.12 159 ASP B C 1
ATOM 4894 O O . ASP B 1 159 ? 5.391 37.031 13.672 1 88.12 159 ASP B O 1
ATOM 4898 N N . VAL B 1 160 ? 7.145 37.25 12.266 1 90.88 160 VAL B N 1
ATOM 4899 C CA . VAL B 1 160 ? 7.16 35.812 11.898 1 90.88 160 VAL B CA 1
ATOM 4900 C C . VAL B 1 160 ? 7.434 34.969 13.141 1 90.88 160 VAL B C 1
ATOM 4902 O O . VAL B 1 160 ? 6.895 33.875 13.273 1 90.88 160 VAL B O 1
ATOM 4905 N N . ALA B 1 161 ? 8.219 35.469 14.031 1 89.75 161 ALA B N 1
ATOM 4906 C CA . ALA B 1 161 ? 8.539 34.75 15.258 1 89.75 161 ALA B CA 1
ATOM 4907 C C . ALA B 1 161 ? 7.289 34.562 16.109 1 89.75 161 ALA B C 1
ATOM 4909 O O . ALA B 1 161 ? 7.09 33.469 16.688 1 89.75 161 ALA B O 1
ATOM 4910 N N . ASP B 1 162 ? 6.496 35.594 16.172 1 90.88 162 ASP B N 1
ATOM 4911 C CA . ASP B 1 162 ? 5.25 35.5 16.922 1 90.88 162 ASP B CA 1
ATOM 4912 C C . ASP B 1 162 ? 4.301 34.469 16.297 1 90.88 162 ASP B C 1
ATOM 4914 O O . ASP B 1 162 ? 3.633 33.719 17 1 90.88 162 ASP B O 1
ATOM 4918 N N . ALA B 1 163 ? 4.234 34.5 14.977 1 92.69 163 ALA B N 1
ATOM 4919 C CA . ALA B 1 163 ? 3.4 33.531 14.258 1 92.69 163 ALA B CA 1
ATOM 4920 C C . ALA B 1 163 ? 3.859 32.094 14.523 1 92.69 163 ALA B C 1
ATOM 4922 O O . ALA B 1 163 ? 3.035 31.203 14.695 1 92.69 163 ALA B O 1
ATOM 4923 N N . ASN B 1 164 ? 5.117 31.922 14.594 1 92.19 164 ASN B N 1
ATOM 4924 C CA . ASN B 1 164 ? 5.68 30.609 14.891 1 92.19 164 ASN B CA 1
ATOM 4925 C C . ASN B 1 164 ? 5.32 30.141 16.297 1 92.19 164 ASN B C 1
ATOM 4927 O O . ASN B 1 164 ? 5.059 28.969 16.531 1 92.19 164 ASN B O 1
ATOM 4931 N N . ASP B 1 165 ? 5.383 31.062 17.203 1 92.44 165 ASP B N 1
ATOM 4932 C CA . ASP B 1 165 ? 5.031 30.734 18.578 1 92.44 165 ASP B CA 1
ATOM 4933 C C . ASP B 1 165 ? 3.559 30.344 18.688 1 92.44 165 ASP B C 1
ATOM 4935 O O . ASP B 1 165 ? 3.205 29.438 19.453 1 92.44 165 ASP B O 1
ATOM 4939 N N . ARG B 1 166 ? 2.764 31.016 17.984 1 92.38 166 ARG B N 1
ATOM 4940 C CA . ARG B 1 166 ? 1.346 30.672 17.969 1 92.38 166 ARG B CA 1
ATOM 4941 C C . ARG B 1 166 ? 1.127 29.281 17.391 1 92.38 166 ARG B C 1
ATOM 4943 O O . ARG B 1 166 ? 0.311 28.516 17.891 1 92.38 166 ARG B O 1
ATOM 4950 N N . LEU B 1 167 ? 1.775 28.953 16.312 1 92.81 167 LEU B N 1
ATOM 4951 C CA . LEU B 1 167 ? 1.68 27.641 15.688 1 92.81 167 LEU B CA 1
ATOM 4952 C C . LEU B 1 167 ? 2.141 26.547 16.656 1 92.81 167 LEU B C 1
ATOM 4954 O O . LEU B 1 167 ? 1.537 25.469 16.719 1 92.81 167 LEU B O 1
ATOM 4958 N N . LYS B 1 168 ? 3.209 26.859 17.375 1 91.62 168 LYS B N 1
ATOM 4959 C CA . LYS B 1 168 ? 3.703 25.906 18.375 1 91.62 168 LYS B CA 1
ATOM 4960 C C . LYS B 1 168 ? 2.666 25.672 19.469 1 91.62 168 LYS B C 1
ATOM 4962 O O . LYS B 1 168 ? 2.527 24.547 19.969 1 91.62 168 LYS B O 1
ATOM 4967 N N . SER B 1 169 ? 2.025 26.703 19.828 1 91.81 169 SER B N 1
ATOM 4968 C CA . SER B 1 169 ? 0.98 26.562 20.844 1 91.81 169 SER B CA 1
ATOM 4969 C C . SER B 1 169 ? -0.151 25.672 20.359 1 91.81 169 SER B C 1
ATOM 4971 O O . SER B 1 169 ? -0.702 24.891 21.125 1 91.81 169 SER B O 1
ATOM 4973 N N . ILE B 1 170 ? -0.496 25.734 19.062 1 91.56 170 ILE B N 1
ATOM 4974 C CA . ILE B 1 170 ? -1.531 24.891 18.469 1 91.56 170 ILE B CA 1
ATOM 4975 C C . ILE B 1 170 ? -1.079 23.438 18.484 1 91.56 170 ILE B C 1
ATOM 4977 O O . ILE B 1 170 ? -1.863 22.531 18.797 1 91.56 170 ILE B O 1
ATOM 4981 N N . GLN B 1 171 ? 0.129 23.203 18.203 1 88.56 171 GLN B N 1
ATOM 4982 C CA . GLN B 1 171 ? 0.694 21.859 18.156 1 88.56 171 GLN B CA 1
ATOM 4983 C C . GLN B 1 171 ? 0.702 21.219 19.531 1 88.56 171 GLN B C 1
ATOM 4985 O O . GLN B 1 171 ? 0.585 19.984 19.656 1 88.56 171 GLN B O 1
ATOM 4990 N N . ARG B 1 172 ? 0.781 22.094 20.594 1 86.06 172 ARG B N 1
ATOM 4991 C CA . ARG B 1 172 ? 0.936 21.578 21.953 1 86.06 172 ARG B CA 1
ATOM 4992 C C . ARG B 1 172 ? -0.408 21.5 22.656 1 86.06 172 ARG B C 1
ATOM 4994 O O . ARG B 1 172 ? -0.482 21.062 23.812 1 86.06 172 ARG B O 1
ATOM 5001 N N . GLU B 1 173 ? -1.358 21.922 22.016 1 85.31 173 GLU B N 1
ATOM 5002 C CA . GLU B 1 173 ? -2.678 21.906 22.625 1 85.31 173 GLU B CA 1
ATOM 5003 C C . GLU B 1 173 ? -3.068 20.484 23.031 1 85.31 173 GLU B C 1
ATOM 5005 O O . GLU B 1 173 ? -2.777 19.516 22.312 1 85.31 173 GLU B O 1
ATOM 5010 N N . ARG B 1 174 ? -3.672 20.359 24.188 1 83 174 ARG B N 1
ATOM 5011 C CA . ARG B 1 174 ? -4.09 19.062 24.703 1 83 174 ARG B CA 1
ATOM 5012 C C . ARG B 1 174 ? -5.242 18.5 23.875 1 83 174 ARG B C 1
ATOM 5014 O O . ARG B 1 174 ? -6.055 19.25 23.328 1 83 174 ARG B O 1
ATOM 5021 N N . ARG B 1 175 ? -5.285 17.172 23.953 1 83.25 175 ARG B N 1
ATOM 5022 C CA . ARG B 1 175 ? -6.332 16.484 23.219 1 83.25 175 ARG B CA 1
ATOM 5023 C C . ARG B 1 175 ? -7.672 16.578 23.938 1 83.25 175 ARG B C 1
ATOM 5025 O O . ARG B 1 175 ? -7.719 16.516 25.172 1 83.25 175 ARG B O 1
ATOM 5032 N N . PHE B 1 176 ? -8.742 16.797 23.156 1 82.44 176 PHE B N 1
ATOM 5033 C CA . PHE B 1 176 ? -10.086 16.938 23.703 1 82.44 176 PHE B CA 1
ATOM 5034 C C . PHE B 1 176 ? -10.617 15.602 24.219 1 82.44 176 PHE B C 1
ATOM 5036 O O . PHE B 1 176 ? -11.344 15.555 25.203 1 82.44 176 PHE B O 1
ATOM 5043 N N . TYR B 1 177 ? -10.227 14.57 23.5 1 90.56 177 TYR B N 1
ATOM 5044 C CA . TYR B 1 177 ? -10.797 13.266 23.797 1 90.56 177 TYR B CA 1
ATOM 5045 C C . TYR B 1 177 ? -9.727 12.305 24.312 1 90.56 177 TYR B C 1
ATOM 5047 O O . TYR B 1 177 ? -8.609 12.273 23.797 1 90.56 177 TYR B O 1
ATOM 5055 N N . GLN B 1 178 ? -10.117 11.562 25.344 1 91.75 178 GLN B N 1
ATOM 5056 C CA . GLN B 1 178 ? -9.25 10.508 25.844 1 91.75 178 GLN B CA 1
ATOM 5057 C C . GLN B 1 178 ? -9.344 9.25 24.984 1 91.75 178 GLN B C 1
ATOM 5059 O O . GLN B 1 178 ? -10.258 9.117 24.172 1 91.75 178 GLN B O 1
ATOM 5064 N N . ARG B 1 179 ? -8.484 8.406 25.172 1 90.56 179 ARG B N 1
ATOM 5065 C CA . ARG B 1 179 ? -8.375 7.227 24.312 1 90.56 179 ARG B CA 1
ATOM 5066 C C . ARG B 1 179 ? -9.609 6.336 24.453 1 90.56 179 ARG B C 1
ATOM 5068 O O . ARG B 1 179 ? -10.086 5.781 23.453 1 90.56 179 ARG B O 1
ATOM 5075 N N . TRP B 1 180 ? -10.125 6.215 25.672 1 92.75 180 TRP B N 1
ATOM 5076 C CA . TRP B 1 180 ? -11.273 5.332 25.875 1 92.75 180 TRP B CA 1
ATOM 5077 C C . TRP B 1 180 ? -12.523 5.902 25.203 1 92.75 180 TRP B C 1
ATOM 5079 O O . TRP B 1 180 ? -13.398 5.152 24.766 1 92.75 180 TRP B O 1
ATOM 5089 N N . MET B 1 181 ? -12.664 7.211 25.094 1 94.69 181 MET B N 1
ATOM 5090 C CA . MET B 1 181 ? -13.789 7.844 24.422 1 94.69 181 MET B CA 1
ATOM 5091 C C . MET B 1 181 ? -13.773 7.52 22.938 1 94.69 181 MET B C 1
ATOM 5093 O O . MET B 1 181 ? -14.836 7.367 22.312 1 94.69 181 MET B O 1
ATOM 5097 N N . ILE B 1 182 ? -12.594 7.422 22.422 1 94.69 182 ILE B N 1
ATOM 5098 C CA . ILE B 1 182 ? -12.453 7.078 21.016 1 94.69 182 ILE B CA 1
ATOM 5099 C C . ILE B 1 182 ? -12.891 5.633 20.781 1 94.69 182 ILE B C 1
ATOM 5101 O O . ILE B 1 182 ? -13.594 5.336 19.812 1 94.69 182 ILE B O 1
ATOM 5105 N N . SER B 1 183 ? -12.539 4.797 21.672 1 96.62 183 SER B N 1
ATOM 5106 C CA . SER B 1 183 ? -12.945 3.398 21.578 1 96.62 183 SER B CA 1
ATOM 5107 C C . SER B 1 183 ? -14.461 3.256 21.656 1 96.62 183 SER B C 1
ATOM 5109 O O . SER B 1 183 ? -15.055 2.486 20.906 1 96.62 183 SER B O 1
ATOM 5111 N N . VAL B 1 184 ? -15 3.971 22.516 1 97 184 VAL B N 1
ATOM 5112 C CA . VAL B 1 184 ? -16.453 3.938 22.672 1 97 184 VAL B CA 1
ATOM 5113 C C . VAL B 1 184 ? -17.125 4.504 21.422 1 97 184 VAL B C 1
ATOM 5115 O O . VAL B 1 184 ? -18.172 4.012 21 1 97 184 VAL B O 1
ATOM 5118 N N . ALA B 1 185 ? -16.547 5.527 20.859 1 97.38 185 ALA B N 1
ATOM 5119 C CA . ALA B 1 185 ? -17.094 6.113 19.641 1 97.38 185 ALA B CA 1
ATOM 5120 C C . ALA B 1 185 ? -17.078 5.105 18.5 1 97.38 185 ALA B C 1
ATOM 5122 O O . ALA B 1 185 ? -18.031 5.031 17.719 1 97.38 185 ALA B O 1
ATOM 5123 N N . TYR B 1 186 ? -16.031 4.344 18.406 1 96.62 186 TYR B N 1
ATOM 5124 C CA . TYR B 1 186 ? -15.984 3.283 17.406 1 96.62 186 TYR B CA 1
ATOM 5125 C C . TYR B 1 186 ? -17.109 2.275 17.625 1 96.62 186 TYR B C 1
ATOM 5127 O O . TYR B 1 186 ? -17.734 1.816 16.672 1 96.62 186 TYR B O 1
ATOM 5135 N N . ALA B 1 187 ? -17.281 1.938 18.875 1 98 187 ALA B N 1
ATOM 5136 C CA . ALA B 1 187 ? -18.328 0.985 19.234 1 98 187 ALA B CA 1
ATOM 5137 C C . ALA B 1 187 ? -19.703 1.519 18.859 1 98 187 ALA B C 1
ATOM 5139 O O . ALA B 1 187 ? -20.531 0.788 18.297 1 98 187 ALA B O 1
ATOM 5140 N N . VAL B 1 188 ? -19.938 2.752 19.141 1 97.62 188 VAL B N 1
ATOM 5141 C CA . VAL B 1 188 ? -21.219 3.377 18.828 1 97.62 188 VAL B CA 1
ATOM 5142 C C . VAL B 1 188 ? -21.406 3.441 17.312 1 97.62 188 VAL B C 1
ATOM 5144 O O . VAL B 1 188 ? -22.516 3.205 16.812 1 97.62 188 VAL B O 1
ATOM 5147 N N . LEU B 1 189 ? -20.391 3.777 16.625 1 97.12 189 LEU B N 1
ATOM 5148 C CA . LEU B 1 189 ? -20.453 3.814 15.172 1 97.12 189 LEU B CA 1
ATOM 5149 C C . LEU B 1 189 ? -20.812 2.445 14.602 1 97.12 189 LEU B C 1
ATOM 5151 O O . LEU B 1 189 ? -21.703 2.336 13.758 1 97.12 189 LEU B O 1
ATOM 5155 N N . ALA B 1 190 ? -20.156 1.439 15.086 1 97.75 190 ALA B N 1
ATOM 5156 C CA . ALA B 1 190 ? -20.438 0.08 14.625 1 97.75 190 ALA B CA 1
ATOM 5157 C C . ALA B 1 190 ? -21.859 -0.328 14.953 1 97.75 190 ALA B C 1
ATOM 5159 O O . ALA B 1 190 ? -22.547 -0.927 14.117 1 97.75 190 ALA B O 1
ATOM 5160 N N . GLY B 1 191 ? -22.281 -0.053 16.188 1 97.44 191 GLY B N 1
ATOM 5161 C CA . GLY B 1 191 ? -23.656 -0.354 16.578 1 97.44 191 GLY B CA 1
ATOM 5162 C C . GLY B 1 191 ? -24.688 0.356 15.719 1 97.44 191 GLY B C 1
ATOM 5163 O O . GLY B 1 191 ? -25.703 -0.236 15.336 1 97.44 191 GLY B O 1
ATOM 5164 N N . SER B 1 192 ? -24.422 1.574 15.43 1 96.88 192 SER B N 1
ATOM 5165 C CA . SER B 1 192 ? -25.344 2.354 14.609 1 96.88 192 SER B CA 1
ATOM 5166 C C . SER B 1 192 ? -25.438 1.785 13.195 1 96.88 192 SER B C 1
ATOM 5168 O O . SER B 1 192 ? -26.516 1.704 12.625 1 96.88 192 SER B O 1
ATOM 5170 N N . VAL B 1 193 ? -24.312 1.383 12.641 1 95.25 193 VAL B N 1
ATOM 5171 C CA . VAL B 1 193 ? -24.281 0.83 11.289 1 95.25 193 VAL B CA 1
ATOM 5172 C C . VAL B 1 193 ? -25.031 -0.503 11.258 1 95.25 193 VAL B C 1
ATOM 5174 O O . VAL B 1 193 ? -25.797 -0.776 10.328 1 95.25 193 VAL B O 1
ATOM 5177 N N . CYS B 1 194 ? -24.828 -1.291 12.281 1 95.19 194 CYS B N 1
ATOM 5178 C CA . CYS B 1 194 ? -25.516 -2.57 12.352 1 95.19 194 CYS B CA 1
ATOM 5179 C C . CYS B 1 194 ? -27.031 -2.367 12.43 1 95.19 194 CYS B C 1
ATOM 5181 O O . CYS B 1 194 ? -27.781 -3.037 11.719 1 95.19 194 CYS B O 1
ATOM 5183 N N . ALA B 1 195 ? -27.453 -1.481 13.242 1 93.81 195 ALA B N 1
ATOM 5184 C CA . ALA B 1 195 ? -28.875 -1.189 13.398 1 93.81 195 ALA B CA 1
ATOM 5185 C C . ALA B 1 195 ? -29.453 -0.578 12.125 1 93.81 195 ALA B C 1
ATOM 5187 O O . ALA B 1 195 ? -30.594 -0.851 11.766 1 93.81 195 ALA B O 1
ATOM 5188 N N . LEU B 1 196 ? -28.656 0.234 11.5 1 93.06 196 LEU B N 1
ATOM 5189 C CA . LEU B 1 196 ? -29.047 0.862 10.242 1 93.06 196 LEU B CA 1
ATOM 5190 C C . LEU B 1 196 ? -29.359 -0.189 9.188 1 93.06 196 LEU B C 1
ATOM 5192 O O . LEU B 1 196 ? -30.281 -0.007 8.375 1 93.06 196 LEU B O 1
ATOM 5196 N N . LEU B 1 197 ? -28.625 -1.261 9.195 1 90.75 197 LEU B N 1
ATOM 5197 C CA . LEU B 1 197 ? -28.766 -2.322 8.211 1 90.75 197 LEU B CA 1
ATOM 5198 C C . LEU B 1 197 ? -29.938 -3.244 8.57 1 90.75 197 LEU B C 1
ATOM 5200 O O . LEU B 1 197 ? -30.344 -4.082 7.762 1 90.75 197 LEU B O 1
ATOM 5204 N N . GLY B 1 198 ? -30.469 -3.092 9.789 1 89.81 198 GLY B N 1
ATOM 5205 C CA . GLY B 1 198 ? -31.594 -3.912 10.219 1 89.81 198 GLY B CA 1
ATOM 5206 C C . GLY B 1 198 ? -31.203 -4.965 11.242 1 89.81 198 GLY B C 1
ATOM 5207 O O . GLY B 1 198 ? -31.953 -5.91 11.477 1 89.81 198 GLY B O 1
ATOM 5208 N N . GLY B 1 199 ? -30.031 -4.785 11.766 1 92 199 GLY B N 1
ATOM 5209 C CA . GLY B 1 199 ? -29.578 -5.754 12.758 1 92 199 GLY B CA 1
ATOM 5210 C C . GLY B 1 199 ? -30.391 -5.711 14.039 1 92 199 GLY B C 1
ATOM 5211 O O . GLY B 1 199 ? -30.781 -4.637 14.492 1 92 199 GLY B O 1
ATOM 5212 N N . GLY B 1 200 ? -30.641 -6.828 14.57 1 90.88 200 GLY B N 1
ATOM 5213 C CA . GLY B 1 200 ? -31.312 -6.941 15.852 1 90.88 200 GLY B CA 1
ATOM 5214 C C . GLY B 1 200 ? -30.422 -6.555 17.031 1 90.88 200 GLY B C 1
ATOM 5215 O O . GLY B 1 200 ? -29.297 -6.109 16.844 1 90.88 200 GLY B O 1
ATOM 5216 N N . SER B 1 201 ? -31.016 -6.688 18.203 1 91.69 201 SER B N 1
ATOM 5217 C CA . SER B 1 201 ? -30.312 -6.285 19.406 1 91.69 201 SER B CA 1
ATOM 5218 C C . SER B 1 201 ? -29.047 -7.109 19.609 1 91.69 201 SER B C 1
ATOM 5220 O O . SER B 1 201 ? -28 -6.566 19.969 1 91.69 201 SER B O 1
ATOM 5222 N N . MET B 1 202 ? -29.125 -8.383 19.328 1 92.38 202 MET B N 1
ATOM 5223 C CA . MET B 1 202 ? -27.953 -9.25 19.5 1 92.38 202 MET B CA 1
ATOM 5224 C C . MET B 1 202 ? -26.859 -8.883 18.516 1 92.38 202 MET B C 1
ATOM 5226 O O . MET B 1 202 ? -25.688 -8.805 18.891 1 92.38 202 MET B O 1
ATOM 5230 N N . ALA B 1 203 ? -27.234 -8.703 17.297 1 93.69 203 ALA B N 1
ATOM 5231 C CA . ALA B 1 203 ? -26.281 -8.328 16.266 1 93.69 203 ALA B CA 1
ATOM 5232 C C . ALA B 1 203 ? -25.594 -7 16.609 1 93.69 203 ALA B C 1
ATOM 5234 O O . ALA B 1 203 ? -24.406 -6.832 16.375 1 93.69 203 ALA B O 1
ATOM 5235 N N . THR B 1 204 ? -26.422 -6.098 17.172 1 95.5 204 THR B N 1
ATOM 5236 C CA . THR B 1 204 ? -25.891 -4.789 17.531 1 95.5 204 THR B CA 1
ATOM 5237 C C . THR B 1 204 ? -24.891 -4.902 18.672 1 95.5 204 THR B C 1
ATOM 5239 O O . THR B 1 204 ? -23.844 -4.25 18.641 1 95.5 204 THR B O 1
ATOM 5242 N N . VAL B 1 205 ? -25.156 -5.73 19.594 1 95.69 205 VAL B N 1
ATOM 5243 C CA . VAL B 1 205 ? -24.25 -5.926 20.719 1 95.69 205 VAL B CA 1
ATOM 5244 C C . VAL B 1 205 ? -22.953 -6.562 20.234 1 95.69 205 VAL B C 1
ATOM 5246 O O . VAL B 1 205 ? -21.859 -6.16 20.641 1 95.69 205 VAL B O 1
ATOM 5249 N N . VAL B 1 206 ? -23.062 -7.504 19.375 1 96.44 206 VAL B N 1
ATOM 5250 C CA . VAL B 1 206 ? -21.891 -8.18 18.812 1 96.44 206 VAL B CA 1
ATOM 5251 C C . VAL B 1 206 ? -21.047 -7.184 18.031 1 96.44 206 VAL B C 1
ATOM 5253 O O . VAL B 1 206 ? -19.812 -7.195 18.109 1 96.44 206 VAL B O 1
ATOM 5256 N N . ALA B 1 207 ? -21.75 -6.352 17.266 1 97.31 207 ALA B N 1
ATOM 5257 C CA . ALA B 1 207 ? -21.047 -5.34 16.484 1 97.31 207 ALA B CA 1
ATOM 5258 C C . ALA B 1 207 ? -20.281 -4.383 17.391 1 97.31 207 ALA B C 1
ATOM 5260 O O . ALA B 1 207 ? -19.156 -4 17.078 1 97.31 207 ALA B O 1
ATOM 5261 N N . VAL B 1 208 ? -20.922 -4.027 18.469 1 97.94 208 VAL B N 1
ATOM 5262 C CA . VAL B 1 208 ? -20.312 -3.123 19.438 1 97.94 208 VAL B CA 1
ATOM 5263 C C . VAL B 1 208 ? -19.094 -3.781 20.047 1 97.94 208 VAL B C 1
ATOM 5265 O O . VAL B 1 208 ? -18.016 -3.17 20.125 1 97.94 208 VAL B O 1
ATOM 5268 N N . LEU B 1 209 ? -19.156 -4.996 20.438 1 97.69 209 LEU B N 1
ATOM 5269 C CA . LEU B 1 209 ? -18.047 -5.727 21.031 1 97.69 209 LEU B CA 1
ATOM 5270 C C . LEU B 1 209 ? -16.922 -5.926 20.016 1 97.69 209 LEU B C 1
ATOM 5272 O O . LEU B 1 209 ? -15.75 -5.781 20.359 1 97.69 209 LEU B O 1
ATOM 5276 N N . ALA B 1 210 ? -17.312 -6.258 18.844 1 97.75 210 ALA B N 1
ATOM 5277 C CA . ALA B 1 210 ? -16.312 -6.453 17.797 1 97.75 210 ALA B CA 1
ATOM 5278 C C . ALA B 1 210 ? -15.523 -5.172 17.547 1 97.75 210 ALA B C 1
ATOM 5280 O O . ALA B 1 210 ? -14.305 -5.215 17.375 1 97.75 210 ALA B O 1
ATOM 5281 N N . ALA B 1 211 ? -16.281 -4.07 17.547 1 97.81 211 ALA B N 1
ATOM 5282 C CA . ALA B 1 211 ? -15.617 -2.791 17.297 1 97.81 211 ALA B CA 1
ATOM 5283 C C . ALA B 1 211 ? -14.578 -2.494 18.375 1 97.81 211 ALA B C 1
ATOM 5285 O O . ALA B 1 211 ? -13.5 -1.975 18.078 1 97.81 211 ALA B O 1
ATOM 5286 N N . LEU B 1 212 ? -14.906 -2.822 19.594 1 97.88 212 LEU B N 1
ATOM 5287 C CA . LEU B 1 212 ? -13.992 -2.584 20.703 1 97.88 212 LEU B CA 1
ATOM 5288 C C . LEU B 1 212 ? -12.75 -3.463 20.578 1 97.88 212 LEU B C 1
ATOM 5290 O O . LEU B 1 212 ? -11.625 -2.996 20.797 1 97.88 212 LEU B O 1
ATOM 5294 N N . VAL B 1 213 ? -12.922 -4.664 20.219 1 97.94 213 VAL B N 1
ATOM 5295 C CA . VAL B 1 213 ? -11.805 -5.598 20.094 1 97.94 213 VAL B CA 1
ATOM 5296 C C . VAL B 1 213 ? -10.953 -5.223 18.891 1 97.94 213 VAL B C 1
ATOM 5298 O O . VAL B 1 213 ? -9.719 -5.301 18.938 1 97.94 213 VAL B O 1
ATOM 5301 N N . ILE B 1 214 ? -11.625 -4.816 17.797 1 97.5 214 ILE B N 1
ATOM 5302 C CA . ILE B 1 214 ? -10.914 -4.402 16.578 1 97.5 214 ILE B CA 1
ATOM 5303 C C . ILE B 1 214 ? -10.047 -3.178 16.891 1 97.5 214 ILE B C 1
ATOM 5305 O O . ILE B 1 214 ? -8.883 -3.121 16.484 1 97.5 214 ILE B O 1
ATOM 5309 N N . ASP B 1 215 ? -10.672 -2.252 17.578 1 96 215 ASP B N 1
ATOM 5310 C CA . ASP B 1 215 ? -9.93 -1.056 17.969 1 96 215 ASP B CA 1
ATOM 5311 C C . ASP B 1 215 ? -8.703 -1.413 18.812 1 96 215 ASP B C 1
ATOM 5313 O O . ASP B 1 215 ? -7.621 -0.864 18.609 1 96 215 ASP B O 1
ATOM 5317 N N . ALA B 1 216 ? -8.844 -2.307 19.766 1 96.19 216 ALA B N 1
ATOM 5318 C CA . ALA B 1 216 ? -7.738 -2.748 20.625 1 96.19 216 ALA B CA 1
ATOM 5319 C C . ALA B 1 216 ? -6.668 -3.465 19.797 1 96.19 216 ALA B C 1
ATOM 5321 O O . ALA B 1 216 ? -5.473 -3.299 20.047 1 96.19 216 ALA B O 1
ATOM 5322 N N . ALA B 1 217 ? -7.078 -4.215 18.859 1 95.62 217 ALA B N 1
ATOM 5323 C CA . ALA B 1 217 ? -6.145 -4.934 18 1 95.62 217 ALA B CA 1
ATOM 5324 C C . ALA B 1 217 ? -5.34 -3.967 17.125 1 95.62 217 ALA B C 1
ATOM 5326 O O . ALA B 1 217 ? -4.152 -4.184 16.875 1 95.62 217 ALA B O 1
ATOM 5327 N N . GLU B 1 218 ? -6.059 -2.988 16.641 1 93.56 218 GLU B N 1
ATOM 5328 C CA . GLU B 1 218 ? -5.379 -1.985 15.828 1 93.56 218 GLU B CA 1
ATOM 5329 C C . GLU B 1 218 ? -4.273 -1.293 16.609 1 93.56 218 GLU B C 1
ATOM 5331 O O . GLU B 1 218 ? -3.178 -1.069 16.094 1 93.56 218 GLU B O 1
ATOM 5336 N N . VAL B 1 219 ? -4.562 -0.986 17.844 1 91.19 219 VAL B N 1
ATOM 5337 C CA . VAL B 1 219 ? -3.582 -0.339 18.719 1 91.19 219 VAL B CA 1
ATOM 5338 C C . VAL B 1 219 ? -2.408 -1.285 18.969 1 91.19 219 VAL B C 1
ATOM 5340 O O . VAL B 1 219 ? -1.249 -0.869 18.922 1 91.19 219 VAL B O 1
ATOM 5343 N N . ALA B 1 220 ? -2.678 -2.512 19.188 1 92.94 220 ALA B N 1
ATOM 5344 C CA . ALA B 1 220 ? -1.645 -3.51 19.469 1 92.94 220 ALA B CA 1
ATOM 5345 C C . ALA B 1 220 ? -0.73 -3.688 18.25 1 92.94 220 ALA B C 1
ATOM 5347 O O . ALA B 1 220 ? 0.492 -3.77 18.391 1 92.94 220 ALA B O 1
ATOM 5348 N N . VAL B 1 221 ? -1.349 -3.711 17.078 1 91.38 221 VAL B N 1
ATOM 5349 C CA . VAL B 1 221 ? -0.585 -3.893 15.852 1 91.38 221 VAL B CA 1
ATOM 5350 C C . VAL B 1 221 ? 0.279 -2.66 15.594 1 91.38 221 VAL B C 1
ATOM 5352 O O . VAL B 1 221 ? 1.432 -2.779 15.172 1 91.38 221 VAL B O 1
ATOM 5355 N N . ASP B 1 222 ? -0.281 -1.547 15.891 1 85.69 222 ASP B N 1
ATOM 5356 C CA . ASP B 1 222 ? 0.46 -0.3 15.727 1 85.69 222 ASP B CA 1
ATOM 5357 C C . ASP B 1 222 ? 1.673 -0.257 16.656 1 85.69 222 ASP B C 1
ATOM 5359 O O . ASP B 1 222 ? 2.742 0.214 16.266 1 85.69 222 ASP B O 1
ATOM 5363 N N . LYS B 1 223 ? 1.497 -0.726 17.844 1 85.19 223 LYS B N 1
ATOM 5364 C CA . LYS B 1 223 ? 2.58 -0.733 18.812 1 85.19 223 LYS B CA 1
ATOM 5365 C C . LYS B 1 223 ? 3.711 -1.659 18.375 1 85.19 223 LYS B C 1
ATOM 5367 O O . LYS B 1 223 ? 4.875 -1.432 18.719 1 85.19 223 LYS B O 1
ATOM 5372 N N . CYS B 1 224 ? 3.314 -2.66 17.609 1 84.19 224 CYS B N 1
ATOM 5373 C CA . CYS B 1 224 ? 4.312 -3.6 17.109 1 84.19 224 CYS B CA 1
ATOM 5374 C C . CYS B 1 224 ? 4.996 -3.055 15.859 1 84.19 224 CYS B C 1
ATOM 5376 O O . CYS B 1 224 ? 5.926 -3.674 15.336 1 84.19 224 CYS B O 1
ATOM 5378 N N . GLY B 1 225 ? 4.543 -1.914 15.391 1 81.69 225 GLY B N 1
ATOM 5379 C CA . GLY B 1 225 ? 5.168 -1.288 14.242 1 81.69 225 GLY B CA 1
ATOM 5380 C C . GLY B 1 225 ? 4.762 -1.926 12.922 1 81.69 225 GLY B C 1
ATOM 5381 O O . GLY B 1 225 ? 5.453 -1.771 11.914 1 81.69 225 GLY B O 1
ATOM 5382 N N . LEU B 1 226 ? 3.742 -2.637 12.867 1 87.62 226 LEU B N 1
ATOM 5383 C CA . LEU B 1 226 ? 3.273 -3.305 11.656 1 87.62 226 LEU B CA 1
ATOM 5384 C C . LEU B 1 226 ? 2.387 -2.375 10.836 1 87.62 226 LEU B C 1
ATOM 5386 O O . LEU B 1 226 ? 1.699 -1.515 11.391 1 87.62 226 LEU B O 1
ATOM 5390 N N . PRO B 1 227 ? 2.438 -2.553 9.539 1 87.56 227 PRO B N 1
ATOM 5391 C CA . PRO B 1 227 ? 1.63 -1.72 8.641 1 87.56 227 PRO B CA 1
ATOM 5392 C C . PRO B 1 227 ? 0.129 -1.929 8.828 1 87.56 227 PRO B C 1
ATOM 5394 O O . PRO B 1 227 ? -0.287 -2.93 9.422 1 87.56 227 PRO B O 1
ATOM 5397 N N . GLY B 1 228 ? -0.666 -0.971 8.344 1 89.5 228 GLY B N 1
ATOM 5398 C CA . GLY B 1 228 ? -2.113 -0.954 8.477 1 89.5 228 GLY B CA 1
ATOM 5399 C C . GLY B 1 228 ? -2.783 -2.164 7.855 1 89.5 228 GLY B C 1
ATOM 5400 O O . GLY B 1 228 ? -3.84 -2.604 8.32 1 89.5 228 GLY B O 1
ATOM 5401 N N . PHE B 1 229 ? -2.148 -2.793 6.906 1 91.75 229 PHE B N 1
ATOM 5402 C CA . PHE B 1 229 ? -2.676 -3.986 6.254 1 91.75 229 PHE B CA 1
ATOM 5403 C C . PHE B 1 229 ? -2.941 -5.086 7.273 1 91.75 229 PHE B C 1
ATOM 5405 O O . PHE B 1 229 ? -3.994 -5.727 7.246 1 91.75 229 PHE B O 1
ATOM 5412 N N . TYR B 1 230 ? -2.08 -5.289 8.117 1 93.06 230 TYR B N 1
ATOM 5413 C CA . TYR B 1 230 ? -2.184 -6.387 9.07 1 93.06 230 TYR B CA 1
ATOM 5414 C C . TYR B 1 230 ? -3.225 -6.082 10.141 1 93.06 230 TYR B C 1
ATOM 5416 O O . TYR B 1 230 ? -3.893 -6.988 10.641 1 93.06 230 TYR B O 1
ATOM 5424 N N . ALA B 1 231 ? -3.34 -4.82 10.531 1 94.31 231 ALA B N 1
ATOM 5425 C CA . ALA B 1 231 ? -4.402 -4.426 11.453 1 94.31 231 ALA B CA 1
ATOM 5426 C C . ALA B 1 231 ? -5.777 -4.6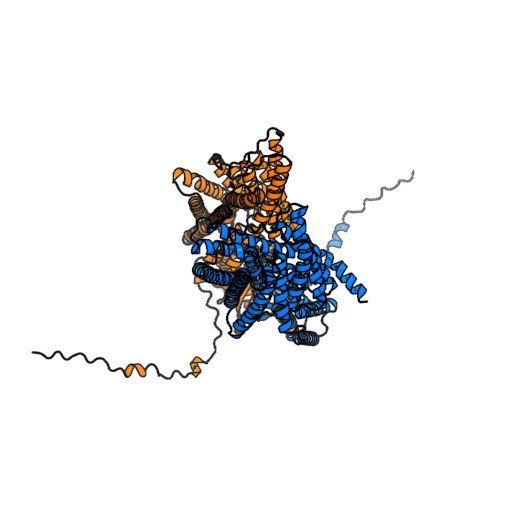72 10.844 1 94.31 231 ALA B C 1
ATOM 5428 O O . ALA B 1 231 ? -6.688 -5.156 11.516 1 94.31 231 ALA B O 1
ATOM 5429 N N . ALA B 1 232 ? -5.898 -4.367 9.57 1 94.62 232 ALA B N 1
ATOM 5430 C CA . ALA B 1 232 ? -7.156 -4.582 8.852 1 94.62 232 ALA B CA 1
ATOM 5431 C C . ALA B 1 232 ? -7.473 -6.07 8.742 1 94.62 232 ALA B C 1
ATOM 5433 O O . ALA B 1 232 ? -8.625 -6.477 8.906 1 94.62 232 ALA B O 1
ATOM 5434 N N . ALA B 1 233 ? -6.453 -6.863 8.461 1 94.38 233 ALA B N 1
ATOM 5435 C CA . ALA B 1 233 ? -6.648 -8.305 8.375 1 94.38 233 ALA B CA 1
ATOM 5436 C C . ALA B 1 233 ? -7.094 -8.883 9.711 1 94.38 233 ALA B C 1
ATOM 5438 O O . ALA B 1 233 ? -8.023 -9.695 9.766 1 94.38 233 ALA B O 1
ATOM 5439 N N . ALA B 1 234 ? -6.426 -8.484 10.766 1 96.12 234 ALA B N 1
ATOM 5440 C CA . ALA B 1 234 ? -6.805 -8.93 12.102 1 96.12 234 ALA B CA 1
ATOM 5441 C C . ALA B 1 234 ? -8.227 -8.5 12.438 1 96.12 234 ALA B C 1
ATOM 5443 O O . ALA B 1 234 ? -8.992 -9.266 13.039 1 96.12 234 ALA B O 1
ATOM 5444 N N . GLY B 1 235 ? -8.539 -7.281 12.094 1 96.88 235 GLY B N 1
ATOM 5445 C CA . GLY B 1 235 ? -9.883 -6.781 12.344 1 96.88 235 GLY B CA 1
ATOM 5446 C C . GLY B 1 235 ? -10.961 -7.574 11.625 1 96.88 235 GLY B C 1
ATOM 5447 O O . GLY B 1 235 ? -11.992 -7.891 12.211 1 96.88 235 GLY B O 1
ATOM 5448 N N . GLY B 1 236 ? -10.734 -7.848 10.328 1 95.06 236 GLY B N 1
ATOM 5449 C CA . GLY B 1 236 ? -11.672 -8.68 9.594 1 95.06 236 GLY B CA 1
ATOM 5450 C C . GLY B 1 236 ? -11.875 -10.047 10.227 1 95.06 236 GLY B C 1
ATOM 5451 O O . GLY B 1 236 ? -13.008 -10.523 10.32 1 95.06 236 GLY B O 1
ATOM 5452 N N . LEU B 1 237 ? -10.789 -10.68 10.664 1 94.44 237 LEU B N 1
ATOM 5453 C CA . LEU B 1 237 ? -10.859 -11.969 11.344 1 94.44 237 LEU B CA 1
ATOM 5454 C C . LEU B 1 237 ? -11.672 -11.859 12.625 1 94.44 237 LEU B C 1
ATOM 5456 O O . LEU B 1 237 ? -12.516 -12.719 12.906 1 94.44 237 LEU B O 1
ATOM 5460 N N . ILE B 1 238 ? -11.453 -10.836 13.375 1 97.06 238 ILE B N 1
ATOM 5461 C CA . ILE B 1 238 ? -12.125 -10.625 14.656 1 97.06 238 ILE B CA 1
ATOM 5462 C C . ILE B 1 238 ? -13.617 -10.391 14.414 1 97.06 238 ILE B C 1
ATOM 5464 O O . ILE B 1 238 ? -14.461 -10.992 15.086 1 97.06 238 ILE B O 1
ATOM 5468 N N . ALA B 1 239 ? -13.945 -9.508 13.469 1 96.5 239 ALA B N 1
ATOM 5469 C CA . ALA B 1 239 ? -15.344 -9.203 13.172 1 96.5 239 ALA B CA 1
ATOM 5470 C C . ALA B 1 239 ? -16.109 -10.469 12.805 1 96.5 239 ALA B C 1
ATOM 5472 O O . ALA B 1 239 ? -17.219 -10.695 13.297 1 96.5 239 ALA B O 1
ATOM 5473 N N . THR B 1 240 ? -15.531 -11.297 11.992 1 93.12 240 THR B N 1
ATOM 5474 C CA . THR B 1 240 ? -16.188 -12.508 11.508 1 93.12 240 THR B CA 1
ATOM 5475 C C . THR B 1 240 ? -16.281 -13.555 12.617 1 93.12 240 THR B C 1
ATOM 5477 O O . THR B 1 240 ? -17.328 -14.188 12.797 1 93.12 240 THR B O 1
ATOM 5480 N N . THR B 1 241 ? -15.234 -13.75 13.352 1 94.19 241 THR B N 1
ATOM 5481 C CA . THR B 1 241 ? -15.211 -14.75 14.414 1 94.19 241 THR B CA 1
ATOM 5482 C C . THR B 1 241 ? -16.188 -14.391 15.523 1 94.19 241 THR B C 1
ATOM 5484 O O . THR B 1 241 ? -16.906 -15.25 16.031 1 94.19 241 THR B O 1
ATOM 5487 N N . LEU B 1 242 ? -16.219 -13.133 15.922 1 95.62 242 LEU B N 1
ATOM 5488 C CA . LEU B 1 242 ? -17.125 -12.719 16.984 1 95.62 242 LEU B CA 1
ATOM 5489 C C . LEU B 1 242 ? -18.578 -12.781 16.516 1 95.62 242 LEU B C 1
ATOM 5491 O O . LEU B 1 242 ? -19.469 -13.117 17.297 1 95.62 242 LEU B O 1
ATOM 5495 N N . ALA B 1 243 ? -18.797 -12.352 15.266 1 93.94 243 ALA B N 1
ATOM 5496 C CA . ALA B 1 243 ? -20.141 -12.484 14.719 1 93.94 243 ALA B CA 1
ATOM 5497 C C . ALA B 1 243 ? -20.594 -13.945 14.719 1 93.94 243 ALA B C 1
ATOM 5499 O O . ALA B 1 243 ? -21.75 -14.25 15.031 1 93.94 243 ALA B O 1
ATOM 5500 N N . TRP B 1 244 ? -19.688 -14.82 14.375 1 90.25 244 TRP B N 1
ATOM 5501 C CA . TRP B 1 244 ? -19.984 -16.25 14.359 1 90.25 244 TRP B CA 1
ATOM 5502 C C . TRP B 1 244 ? -20.266 -16.766 15.773 1 90.25 244 TRP B C 1
ATOM 5504 O O . TRP B 1 244 ? -21.188 -17.562 15.977 1 90.25 244 TRP B O 1
ATOM 5514 N N . MET B 1 245 ? -19.453 -16.328 16.703 1 91.25 245 MET B N 1
ATOM 5515 C CA . MET B 1 245 ? -19.672 -16.719 18.094 1 91.25 245 MET B CA 1
ATOM 5516 C C . MET B 1 245 ? -21.047 -16.25 18.578 1 91.25 245 MET B C 1
ATOM 5518 O O . MET B 1 245 ? -21.719 -16.953 19.312 1 91.25 245 MET B O 1
ATOM 5522 N N . GLY B 1 246 ? -21.438 -15.016 18.219 1 91.06 246 GLY B N 1
ATOM 5523 C CA . GLY B 1 246 ? -22.766 -14.539 18.531 1 91.06 246 GLY B CA 1
ATOM 5524 C C . GLY B 1 246 ? -23.875 -15.383 17.906 1 91.06 246 GLY B C 1
ATOM 5525 O O . GLY B 1 246 ? -24.875 -15.664 18.562 1 91.06 246 GLY B O 1
ATOM 5526 N N . TYR B 1 247 ? -23.656 -15.711 16.719 1 86.69 247 TYR B N 1
ATOM 5527 C CA . TYR B 1 247 ? -24.609 -16.562 16.016 1 86.69 247 TYR B CA 1
ATOM 5528 C C . TYR B 1 247 ? -24.75 -17.922 16.719 1 86.69 247 TYR B C 1
ATOM 5530 O O . TYR B 1 247 ? -25.859 -18.438 16.859 1 86.69 247 TYR B O 1
ATOM 5538 N N . LEU B 1 248 ? -23.656 -18.469 17.172 1 85.62 248 LEU B N 1
ATOM 5539 C CA . LEU B 1 248 ? -23.641 -19.75 17.859 1 85.62 248 LEU B CA 1
ATOM 5540 C C . LEU B 1 248 ? -24.391 -19.672 19.188 1 85.62 248 LEU B C 1
ATOM 5542 O O . LEU B 1 248 ? -25.141 -20.594 19.547 1 85.62 248 LEU B O 1
ATOM 5546 N N . ILE B 1 249 ? -24.141 -18.641 19.859 1 87.25 249 ILE B N 1
ATOM 5547 C CA . ILE B 1 249 ? -24.797 -18.438 21.141 1 87.25 249 ILE B CA 1
ATOM 5548 C C . ILE B 1 249 ? -26.297 -18.312 20.953 1 87.25 249 ILE B C 1
ATOM 5550 O O . ILE B 1 249 ? -27.078 -18.891 21.719 1 87.25 249 ILE B O 1
ATOM 5554 N N . ALA B 1 250 ? -26.672 -17.594 19.953 1 85.19 250 ALA B N 1
ATOM 5555 C CA . ALA B 1 250 ? -28.094 -17.438 19.641 1 85.19 250 ALA B CA 1
ATOM 5556 C C . ALA B 1 250 ? -28.719 -18.75 19.203 1 85.19 250 ALA B C 1
ATOM 5558 O O . ALA B 1 250 ? -29.859 -19.047 19.531 1 85.19 250 ALA B O 1
ATOM 5559 N N . ALA B 1 251 ? -28.047 -19.469 18.406 1 79.19 251 ALA B N 1
ATOM 5560 C CA . ALA B 1 251 ? -28.531 -20.75 17.891 1 79.19 251 ALA B CA 1
ATOM 5561 C C . ALA B 1 251 ? -28.75 -21.734 19.031 1 79.19 251 ALA B C 1
ATOM 5563 O O . ALA B 1 251 ? -29.656 -22.594 18.953 1 79.19 251 ALA B O 1
ATOM 5564 N N . LYS B 1 252 ? -27.953 -21.656 20.016 1 80.44 252 LYS B N 1
ATOM 5565 C CA . LYS B 1 252 ? -28.094 -22.562 21.156 1 80.44 252 LYS B CA 1
ATOM 5566 C C . LYS B 1 252 ? -29.188 -22.109 22.109 1 80.44 252 LYS B C 1
ATOM 5568 O O . LYS B 1 252 ? -29.516 -22.797 23.078 1 80.44 252 LYS B O 1
ATOM 5573 N N . GLY B 1 253 ? -29.812 -21.016 21.75 1 75.44 253 GLY B N 1
ATOM 5574 C CA . GLY B 1 253 ? -30.969 -20.562 22.516 1 75.44 253 GLY B CA 1
ATOM 5575 C C . GLY B 1 253 ? -30.594 -19.906 23.828 1 75.44 253 GLY B C 1
ATOM 5576 O O . GLY B 1 253 ? -31.422 -19.812 24.734 1 75.44 253 GLY B O 1
ATOM 5577 N N . VAL B 1 254 ? -29.453 -19.5 23.891 1 69 254 VAL B N 1
ATOM 5578 C CA . VAL B 1 254 ? -29.016 -18.922 25.156 1 69 254 VAL B CA 1
ATOM 5579 C C . VAL B 1 254 ? -29.672 -17.562 25.359 1 69 254 VAL B C 1
ATOM 5581 O O . VAL B 1 254 ? -29.625 -16.703 24.469 1 69 254 VAL B O 1
ATOM 5584 N N . LEU B 1 255 ? -30.312 -17.328 26.469 1 68 255 LEU B N 1
ATOM 5585 C CA . LEU B 1 255 ? -30.922 -16.094 26.984 1 68 255 LEU B CA 1
ATOM 5586 C C . LEU B 1 255 ? -32.031 -15.609 26.062 1 68 255 LEU B C 1
ATOM 5588 O O . LEU B 1 255 ? -32.375 -14.43 26.078 1 68 255 LEU B O 1
ATOM 5592 N N . GLY B 1 256 ? -32.469 -16.453 25.062 1 72.94 256 GLY B N 1
ATOM 5593 C CA . GLY B 1 256 ? -33.562 -16.078 24.188 1 72.94 256 GLY B CA 1
ATOM 5594 C C . GLY B 1 256 ? -33.156 -15.086 23.109 1 72.94 256 GLY B C 1
ATOM 5595 O O . GLY B 1 256 ? -34 -14.43 22.5 1 72.94 256 GLY B O 1
ATOM 5596 N N . LEU B 1 257 ? -31.891 -15 22.938 1 78.75 257 LEU B N 1
ATOM 5597 C CA . LEU B 1 257 ? -31.391 -14.055 21.953 1 78.75 257 LEU B CA 1
ATOM 5598 C C . LEU B 1 257 ? -31.422 -14.672 20.547 1 78.75 257 LEU B C 1
ATOM 5600 O O . LEU B 1 257 ? -31.203 -15.875 20.391 1 78.75 257 LEU B O 1
ATOM 5604 N N . GLN B 1 258 ? -32 -13.891 19.625 1 83.62 258 GLN B N 1
ATOM 5605 C CA . GLN B 1 258 ? -32.094 -14.391 18.25 1 83.62 258 GLN B CA 1
ATOM 5606 C C . GLN B 1 258 ? -31.125 -13.633 17.328 1 83.62 258 GLN B C 1
ATOM 5608 O O . GLN B 1 258 ? -30.922 -12.43 17.5 1 83.62 258 GLN B O 1
ATOM 5613 N N . MET B 1 259 ? -30.406 -14.414 16.547 1 86.81 259 MET B N 1
ATOM 5614 C CA . MET B 1 259 ? -29.531 -13.844 15.531 1 86.81 259 MET B CA 1
ATOM 5615 C C . MET B 1 259 ? -29.672 -14.602 14.211 1 86.81 259 MET B C 1
ATOM 5617 O O . MET B 1 259 ? -29.344 -15.789 14.141 1 86.81 259 MET B O 1
ATOM 5621 N N . SER B 1 260 ? -30.266 -13.914 13.312 1 83.25 260 SER B N 1
ATOM 5622 C CA . SER B 1 260 ? -30.453 -14.516 11.992 1 83.25 260 SER B CA 1
ATOM 5623 C C . SER B 1 260 ? -29.156 -14.5 11.188 1 83.25 260 SER B C 1
ATOM 5625 O O . SER B 1 260 ? -28.172 -13.906 11.617 1 83.25 260 SER B O 1
ATOM 5627 N N . THR B 1 261 ? -29.172 -15.133 10.047 1 81.12 261 THR B N 1
ATOM 5628 C CA . THR B 1 261 ? -28.031 -15.125 9.133 1 81.12 261 THR B CA 1
ATOM 5629 C C . THR B 1 261 ? -27.781 -13.711 8.609 1 81.12 261 THR B C 1
ATOM 5631 O O . THR B 1 261 ? -26.625 -13.336 8.367 1 81.12 261 THR B O 1
ATOM 5634 N N . ALA B 1 262 ? -28.844 -13.031 8.461 1 84.56 262 ALA B N 1
ATOM 5635 C CA . ALA B 1 262 ? -28.703 -11.641 8.039 1 84.56 262 ALA B CA 1
ATOM 5636 C C . ALA B 1 262 ? -28 -10.812 9.117 1 84.56 262 ALA B C 1
ATOM 5638 O O . ALA B 1 262 ? -27.172 -9.953 8.797 1 84.56 262 ALA B O 1
ATOM 5639 N N . ASP B 1 263 ? -28.359 -11.141 10.344 1 89.94 263 ASP B N 1
ATOM 5640 C CA . ASP B 1 263 ? -27.734 -10.445 11.469 1 89.94 263 ASP B CA 1
ATOM 5641 C C . ASP B 1 263 ? -26.234 -10.672 11.492 1 89.94 263 ASP B C 1
ATOM 5643 O O . ASP B 1 263 ? -25.469 -9.766 11.844 1 89.94 263 ASP B O 1
ATOM 5647 N N . PHE B 1 264 ? -25.875 -11.875 11.156 1 89.12 264 PHE B N 1
ATOM 5648 C CA . PHE B 1 264 ? -24.453 -12.195 11.062 1 89.12 264 PHE B CA 1
ATOM 5649 C C . PHE B 1 264 ? -23.75 -11.273 10.07 1 89.12 264 PHE B C 1
ATOM 5651 O O . PHE B 1 264 ? -22.719 -10.688 10.391 1 89.12 264 PHE B O 1
ATOM 5658 N N . ALA B 1 265 ? -24.359 -11.125 8.891 1 88.5 265 ALA B N 1
ATOM 5659 C CA . ALA B 1 265 ? -23.797 -10.289 7.836 1 88.5 265 ALA B CA 1
ATOM 5660 C C . ALA B 1 265 ? -23.75 -8.828 8.258 1 88.5 265 ALA B C 1
ATOM 5662 O O . ALA B 1 265 ? -22.781 -8.125 7.965 1 88.5 265 ALA B O 1
ATOM 5663 N N . TYR B 1 266 ? -24.828 -8.383 8.969 1 92.38 266 TYR B N 1
ATOM 5664 C CA . TYR B 1 266 ? -24.906 -6.988 9.391 1 92.38 266 TYR B CA 1
ATOM 5665 C C . TYR B 1 266 ? -23.844 -6.672 10.43 1 92.38 266 TYR B C 1
ATOM 5667 O O . TYR B 1 266 ? -23.234 -5.602 10.398 1 92.38 266 TYR B O 1
ATOM 5675 N N . ALA B 1 267 ? -23.609 -7.613 11.305 1 93.94 267 ALA B N 1
ATOM 5676 C CA . ALA B 1 267 ? -22.594 -7.422 12.336 1 93.94 267 ALA B CA 1
ATOM 5677 C C . ALA B 1 267 ? -21.188 -7.332 11.727 1 93.94 267 ALA B C 1
ATOM 5679 O O . ALA B 1 267 ? -20.391 -6.469 12.102 1 93.94 267 ALA B O 1
ATOM 5680 N N . VAL B 1 268 ? -20.891 -8.195 10.773 1 93.62 268 VAL B N 1
ATOM 5681 C CA . VAL B 1 268 ? -19.594 -8.18 10.117 1 93.62 268 VAL B CA 1
ATOM 5682 C C . VAL B 1 268 ? -19.438 -6.906 9.289 1 93.62 268 VAL B C 1
ATOM 5684 O O . VAL B 1 268 ? -18.375 -6.285 9.281 1 93.62 268 VAL B O 1
ATOM 5687 N N . ALA B 1 269 ? -20.516 -6.52 8.625 1 93.19 269 ALA B N 1
ATOM 5688 C CA . ALA B 1 269 ? -20.516 -5.309 7.812 1 93.19 269 ALA B CA 1
ATOM 5689 C C . ALA B 1 269 ? -20.172 -4.082 8.656 1 93.19 269 ALA B C 1
ATOM 5691 O O . ALA B 1 269 ? -19.453 -3.189 8.203 1 93.19 269 ALA B O 1
ATOM 5692 N N . ALA B 1 270 ? -20.75 -4.027 9.828 1 95.38 270 ALA B N 1
ATOM 5693 C CA . ALA B 1 270 ? -20.453 -2.928 10.742 1 95.38 270 ALA B CA 1
ATOM 5694 C C . ALA B 1 270 ? -18.953 -2.873 11.07 1 95.38 270 ALA B C 1
ATOM 5696 O O . ALA B 1 270 ? -18.375 -1.791 11.125 1 95.38 270 ALA B O 1
ATOM 5697 N N . GLY B 1 271 ? -18.375 -4.039 11.297 1 95.25 271 GLY B N 1
ATOM 5698 C CA . GLY B 1 271 ? -16.938 -4.105 11.539 1 95.25 271 GLY B CA 1
ATOM 5699 C C . GLY B 1 271 ? -16.109 -3.611 10.359 1 95.25 271 GLY B C 1
ATOM 5700 O O . GLY B 1 271 ? -15.102 -2.934 10.547 1 95.25 271 GLY B O 1
ATOM 5701 N N . ILE B 1 272 ? -16.562 -3.889 9.156 1 92.88 272 ILE B N 1
ATOM 5702 C CA . ILE B 1 272 ? -15.883 -3.455 7.945 1 92.88 272 ILE B CA 1
ATOM 5703 C C . ILE B 1 272 ? -15.891 -1.931 7.863 1 92.88 272 ILE B C 1
ATOM 5705 O O . ILE B 1 272 ? -14.859 -1.312 7.57 1 92.88 272 ILE B O 1
ATOM 5709 N N . VAL B 1 273 ? -17 -1.35 8.195 1 92.75 273 VAL B N 1
ATOM 5710 C CA . VAL B 1 273 ? -17.188 0.091 8.062 1 92.75 273 VAL B CA 1
ATOM 5711 C C . VAL B 1 273 ? -16.203 0.827 8.969 1 92.75 273 VAL B C 1
ATOM 5713 O O . VAL B 1 273 ? -15.602 1.831 8.562 1 92.75 273 VAL B O 1
ATOM 5716 N N . ILE B 1 274 ? -15.945 0.321 10.156 1 93.88 274 ILE B N 1
ATOM 5717 C CA . ILE B 1 274 ? -15.078 1.053 11.078 1 93.88 274 ILE B CA 1
ATOM 5718 C C . ILE B 1 274 ? -13.625 0.896 10.656 1 93.88 274 ILE B C 1
ATOM 5720 O O . ILE B 1 274 ? -12.766 1.688 11.055 1 93.88 274 ILE B O 1
ATOM 5724 N N . MET B 1 275 ? -13.336 -0.109 9.82 1 94 275 MET B N 1
ATOM 5725 C CA . MET B 1 275 ? -11.953 -0.362 9.422 1 94 275 MET B CA 1
ATOM 5726 C C . MET B 1 275 ? -11.641 0.298 8.078 1 94 275 MET B C 1
ATOM 5728 O O . MET B 1 275 ? -10.477 0.485 7.727 1 94 275 MET B O 1
ATOM 5732 N N . LEU B 1 276 ? -12.625 0.581 7.285 1 90.19 276 LEU B N 1
ATOM 5733 C CA . LEU B 1 276 ? -12.422 1.146 5.957 1 90.19 276 LEU B CA 1
ATOM 5734 C C . LEU B 1 276 ? -11.797 2.531 6.043 1 90.19 276 LEU B C 1
ATOM 5736 O O . LEU B 1 276 ? -12.203 3.355 6.863 1 90.19 276 LEU B O 1
ATOM 5740 N N . PRO B 1 277 ? -10.758 2.754 5.289 1 87 277 PRO B N 1
ATOM 5741 C CA . PRO B 1 277 ? -10.141 4.082 5.289 1 87 277 PRO B CA 1
ATOM 5742 C C . PRO B 1 277 ? -10.953 5.113 4.508 1 87 277 PRO B C 1
ATOM 5744 O O . PRO B 1 277 ? -10.508 5.586 3.457 1 87 277 PRO B O 1
ATOM 5747 N N . GLY B 1 278 ? -12.031 5.523 5.059 1 81.81 278 GLY B N 1
ATOM 5748 C CA . GLY B 1 278 ? -12.93 6.445 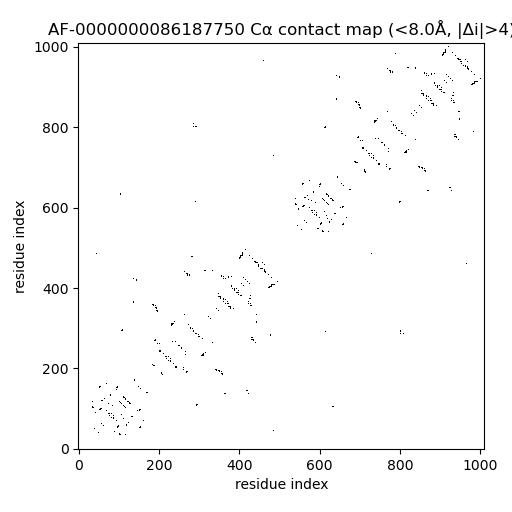4.391 1 81.81 278 GLY B CA 1
ATOM 5749 C C . GLY B 1 278 ? -12.273 7.754 4.008 1 81.81 278 GLY B C 1
ATOM 5750 O O . GLY B 1 278 ? -12.445 8.242 2.887 1 81.81 278 GLY B O 1
ATOM 5751 N N . ARG B 1 279 ? -11.516 8.297 4.891 1 84.81 279 ARG B N 1
ATOM 5752 C CA . ARG B 1 279 ? -10.852 9.562 4.625 1 84.81 279 ARG B CA 1
ATOM 5753 C C . ARG B 1 279 ? -9.836 9.43 3.494 1 84.81 279 ARG B C 1
ATOM 5755 O O . ARG B 1 279 ? -9.758 10.289 2.615 1 84.81 279 ARG B O 1
ATOM 5762 N N . ALA B 1 280 ? -9.039 8.391 3.602 1 86.69 280 ALA B N 1
ATOM 5763 C CA . ALA B 1 280 ? -8.023 8.172 2.574 1 86.69 280 ALA B CA 1
ATOM 5764 C C . ALA B 1 280 ? -8.664 7.953 1.208 1 86.69 280 ALA B C 1
ATOM 5766 O O . ALA B 1 280 ? -8.125 8.383 0.185 1 86.69 280 ALA B O 1
ATOM 5767 N N . MET B 1 281 ? -9.766 7.32 1.214 1 86.44 281 MET B N 1
ATOM 5768 C CA . MET B 1 281 ? -10.477 7.082 -0.039 1 86.44 281 MET B CA 1
ATOM 5769 C C . MET B 1 281 ? -10.961 8.391 -0.649 1 86.44 281 MET B C 1
ATOM 5771 O O . MET B 1 281 ? -10.758 8.648 -1.837 1 86.44 281 MET B O 1
ATOM 5775 N N . ALA B 1 282 ? -11.578 9.172 0.149 1 84.94 282 ALA B N 1
ATOM 5776 C CA . ALA B 1 282 ? -12.062 10.477 -0.315 1 84.94 282 ALA B CA 1
ATOM 5777 C C . ALA B 1 282 ? -10.906 11.344 -0.799 1 84.94 282 ALA B C 1
ATOM 5779 O O . ALA B 1 282 ? -11.016 12.008 -1.832 1 84.94 282 ALA B O 1
ATOM 5780 N N . ALA B 1 283 ? -9.844 11.289 -0.056 1 86.88 283 ALA B N 1
ATOM 5781 C CA . ALA B 1 283 ? -8.68 12.102 -0.402 1 86.88 283 ALA B CA 1
ATOM 5782 C C . ALA B 1 283 ? -8.062 11.633 -1.716 1 86.88 283 ALA B C 1
ATOM 5784 O O . ALA B 1 283 ? -7.594 12.453 -2.514 1 86.88 283 ALA B O 1
ATOM 5785 N N . ALA B 1 284 ? -8.031 10.375 -1.933 1 89.19 284 ALA B N 1
ATOM 5786 C CA . ALA B 1 284 ? -7.445 9.828 -3.154 1 89.19 284 ALA B CA 1
ATOM 5787 C C . ALA B 1 284 ? -8.195 10.32 -4.391 1 89.19 284 ALA B C 1
ATOM 5789 O O . ALA B 1 284 ? -7.578 10.766 -5.359 1 89.19 284 ALA B O 1
ATOM 5790 N N . VAL B 1 285 ? -9.477 10.297 -4.305 1 84.38 285 VAL B N 1
ATOM 5791 C CA . VAL B 1 285 ? -10.312 10.719 -5.426 1 84.38 285 VAL B CA 1
ATOM 5792 C C . VAL B 1 285 ? -10.188 12.227 -5.617 1 84.38 285 VAL B C 1
ATOM 5794 O O . VAL B 1 285 ? -10.023 12.703 -6.746 1 84.38 285 VAL B O 1
ATOM 5797 N N . GLU B 1 286 ? -10.234 12.914 -4.531 1 85 286 GLU B N 1
ATOM 5798 C CA . GLU B 1 286 ? -10.094 14.367 -4.598 1 85 286 GLU B CA 1
ATOM 5799 C C . GLU B 1 286 ? -8.766 14.758 -5.227 1 85 286 GLU B C 1
ATOM 5801 O O . GLU B 1 286 ? -8.719 15.625 -6.102 1 85 286 GLU B O 1
ATOM 5806 N N . ASP B 1 287 ? -7.707 14.141 -4.762 1 87.06 287 ASP B N 1
ATOM 5807 C CA . ASP B 1 287 ? -6.379 14.445 -5.281 1 87.06 287 ASP B CA 1
ATOM 5808 C C . ASP B 1 287 ? -6.297 14.172 -6.781 1 87.06 287 ASP B C 1
ATOM 5810 O O . ASP B 1 287 ? -5.75 14.977 -7.539 1 87.06 287 ASP B O 1
ATOM 5814 N N . ALA B 1 288 ? -6.844 13.125 -7.191 1 85.06 288 ALA B N 1
ATOM 5815 C CA . ALA B 1 288 ? -6.789 12.727 -8.594 1 85.06 288 ALA B CA 1
ATOM 5816 C C . ALA B 1 288 ? -7.547 13.711 -9.477 1 85.06 288 ALA B C 1
ATOM 5818 O O . ALA B 1 288 ? -7.113 14.031 -10.586 1 85.06 288 ALA B O 1
ATOM 5819 N N . ILE B 1 289 ? -8.617 14.289 -8.953 1 82.44 289 ILE B N 1
ATOM 5820 C CA . ILE B 1 289 ? -9.477 15.117 -9.789 1 82.44 289 ILE B CA 1
ATOM 5821 C C . ILE B 1 289 ? -9.023 16.562 -9.711 1 82.44 289 ILE B C 1
ATOM 5823 O O . ILE B 1 289 ? -9.312 17.359 -10.617 1 82.44 289 ILE B O 1
ATOM 5827 N N . THR B 1 290 ? -8.266 16.953 -8.656 1 81.75 290 THR B N 1
ATOM 5828 C CA . THR B 1 290 ? -7.883 18.344 -8.469 1 81.75 290 THR B CA 1
ATOM 5829 C C . THR B 1 290 ? -6.453 18.594 -8.938 1 81.75 290 THR B C 1
ATOM 5831 O O . THR B 1 290 ? -5.828 19.578 -8.562 1 81.75 290 THR B O 1
ATOM 5834 N N . GLY B 1 291 ? -5.824 17.625 -9.633 1 81.44 291 GLY B N 1
ATOM 5835 C CA . GLY B 1 291 ? -4.551 17.891 -10.281 1 81.44 291 GLY B CA 1
ATOM 5836 C C . GLY B 1 291 ? -3.369 17.281 -9.547 1 81.44 291 GLY B C 1
ATOM 5837 O O . GLY B 1 291 ? -2.221 17.656 -9.789 1 81.44 291 GLY B O 1
ATOM 5838 N N . TYR B 1 292 ? -3.59 16.438 -8.586 1 88.88 292 TYR B N 1
ATOM 5839 C CA . TYR B 1 292 ? -2.527 15.719 -7.891 1 88.88 292 TYR B CA 1
ATOM 5840 C C . TYR B 1 292 ? -2.656 14.211 -8.102 1 88.88 292 TYR B C 1
ATOM 5842 O O . TYR B 1 292 ? -2.758 13.453 -7.137 1 88.88 292 TYR B O 1
ATOM 5850 N N . PRO B 1 293 ? -2.518 13.844 -9.352 1 86.12 293 PRO B N 1
ATOM 5851 C CA . PRO B 1 293 ? -2.822 12.445 -9.664 1 86.12 293 PRO B CA 1
ATOM 5852 C C . PRO B 1 293 ? -1.803 11.469 -9.07 1 86.12 293 PRO B C 1
ATOM 5854 O O . PRO B 1 293 ? -2.15 10.336 -8.734 1 86.12 293 PRO B O 1
ATOM 5857 N N . VAL B 1 294 ? -0.502 11.844 -8.969 1 87.69 294 VAL B N 1
ATOM 5858 C CA . VAL B 1 294 ? 0.523 10.969 -8.414 1 87.69 294 VAL B CA 1
ATOM 5859 C C . VAL B 1 294 ? 0.215 10.672 -6.949 1 87.69 294 VAL B C 1
ATOM 5861 O O . VAL B 1 294 ? 0.252 9.516 -6.52 1 87.69 294 VAL B O 1
ATOM 5864 N N . THR B 1 295 ? -0.115 11.719 -6.246 1 87.88 295 THR B N 1
ATOM 5865 C CA . THR B 1 295 ? -0.493 11.57 -4.844 1 87.88 295 THR B CA 1
ATOM 5866 C C . THR B 1 295 ? -1.768 10.742 -4.719 1 87.88 295 THR B C 1
ATOM 5868 O O . THR B 1 295 ? -1.87 9.883 -3.838 1 87.88 295 THR B O 1
ATOM 5871 N N . GLY B 1 296 ? -2.715 11.031 -5.609 1 90.5 296 GLY B N 1
ATOM 5872 C CA . GLY B 1 296 ? -3.951 10.266 -5.613 1 90.5 296 GLY B CA 1
ATOM 5873 C C . GLY B 1 296 ? -3.734 8.781 -5.855 1 90.5 296 GLY B C 1
ATOM 5874 O O . GLY B 1 296 ? -4.352 7.945 -5.191 1 90.5 296 GLY B O 1
ATOM 5875 N N . ALA B 1 297 ? -2.863 8.461 -6.738 1 90.12 297 ALA B N 1
ATOM 5876 C CA . ALA B 1 297 ? -2.559 7.066 -7.051 1 90.12 297 ALA B CA 1
ATOM 5877 C C . ALA B 1 297 ? -1.931 6.359 -5.855 1 90.12 297 ALA B C 1
ATOM 5879 O O . ALA B 1 297 ? -2.252 5.207 -5.566 1 90.12 297 ALA B O 1
ATOM 5880 N N . GLY B 1 298 ? -1.028 7.031 -5.242 1 90.25 298 GLY B N 1
ATOM 5881 C CA . GLY B 1 298 ? -0.44 6.473 -4.035 1 90.25 298 GLY B CA 1
ATOM 5882 C C . GLY B 1 298 ? -1.462 6.176 -2.953 1 90.25 298 GLY B C 1
ATOM 5883 O O . GLY B 1 298 ? -1.457 5.09 -2.367 1 90.25 298 GLY B O 1
ATOM 5884 N N . ARG B 1 299 ? -2.342 7.066 -2.727 1 88.62 299 ARG B N 1
ATOM 5885 C CA . ARG B 1 299 ? -3.367 6.895 -1.702 1 88.62 299 ARG B CA 1
ATOM 5886 C C . ARG B 1 299 ? -4.332 5.777 -2.076 1 88.62 299 ARG B C 1
ATOM 5888 O O . ARG B 1 299 ? -4.801 5.039 -1.209 1 88.62 299 ARG B O 1
ATOM 5895 N N . LEU B 1 300 ? -4.645 5.75 -3.328 1 89.62 300 LEU B N 1
ATOM 5896 C CA . LEU B 1 300 ? -5.539 4.699 -3.793 1 89.62 300 LEU B CA 1
ATOM 5897 C C . LEU B 1 300 ? -4.93 3.32 -3.559 1 89.62 300 LEU B C 1
ATOM 5899 O O . LEU B 1 300 ? -5.641 2.373 -3.213 1 89.62 300 LEU B O 1
ATOM 5903 N N . LEU B 1 301 ? -3.688 3.213 -3.773 1 89.94 301 LEU B N 1
ATOM 5904 C CA . LEU B 1 301 ? -3.023 1.937 -3.533 1 89.94 301 LEU B CA 1
ATOM 5905 C C . LEU B 1 301 ? -3.08 1.562 -2.057 1 89.94 301 LEU B C 1
ATOM 5907 O O . LEU B 1 301 ? -3.324 0.402 -1.715 1 89.94 301 LEU B O 1
ATOM 5911 N N . THR B 1 302 ? -2.832 2.537 -1.219 1 88.62 302 THR B N 1
ATOM 5912 C CA . THR B 1 302 ? -2.914 2.285 0.216 1 88.62 302 THR B CA 1
ATOM 5913 C C . THR B 1 302 ? -4.316 1.828 0.607 1 88.62 302 THR B C 1
ATOM 5915 O O . THR B 1 302 ? -4.473 0.902 1.405 1 88.62 302 THR B O 1
ATOM 5918 N N . VAL B 1 303 ? -5.309 2.49 0.055 1 89.38 303 VAL B N 1
ATOM 5919 C CA . VAL B 1 303 ? -6.699 2.135 0.301 1 89.38 303 VAL B CA 1
ATOM 5920 C C . VAL B 1 303 ? -6.965 0.711 -0.188 1 89.38 303 VAL B C 1
ATOM 5922 O O . VAL B 1 303 ? -7.586 -0.087 0.516 1 89.38 303 VAL B O 1
ATOM 5925 N N . ALA B 1 304 ? -6.492 0.417 -1.355 1 88.69 304 ALA B N 1
ATOM 5926 C CA . ALA B 1 304 ? -6.676 -0.912 -1.934 1 88.69 304 ALA B CA 1
ATOM 5927 C C . ALA B 1 304 ? -6.023 -1.983 -1.064 1 88.69 304 ALA B C 1
ATOM 5929 O O . ALA B 1 304 ? -6.598 -3.053 -0.851 1 88.69 304 ALA B O 1
ATOM 5930 N N . LEU B 1 305 ? -4.879 -1.709 -0.59 1 89.75 305 LEU B N 1
ATOM 5931 C CA . LEU B 1 305 ? -4.16 -2.682 0.225 1 89.75 305 LEU B CA 1
ATOM 5932 C C . LEU B 1 305 ? -4.844 -2.871 1.575 1 89.75 305 LEU B C 1
ATOM 5934 O O . LEU B 1 305 ? -4.957 -3.996 2.066 1 89.75 305 LEU B O 1
ATOM 5938 N N . THR B 1 306 ? -5.277 -1.784 2.17 1 90.19 306 THR B N 1
ATOM 5939 C CA . THR B 1 306 ? -6.012 -1.893 3.424 1 90.19 306 THR B CA 1
ATOM 5940 C C . THR B 1 306 ? -7.297 -2.693 3.23 1 90.19 306 THR B C 1
ATOM 5942 O O . THR B 1 306 ? -7.617 -3.568 4.035 1 90.19 306 THR B O 1
ATOM 5945 N N . THR B 1 307 ? -8.016 -2.42 2.195 1 88.81 307 THR B N 1
ATOM 5946 C CA . THR B 1 307 ? -9.234 -3.154 1.883 1 88.81 307 THR B CA 1
ATOM 5947 C C . THR B 1 307 ? -8.93 -4.629 1.637 1 88.81 307 THR B C 1
ATOM 5949 O O . THR B 1 307 ? -9.688 -5.504 2.062 1 88.81 307 THR B O 1
ATOM 5952 N N . SER B 1 308 ? -7.828 -4.867 0.931 1 88.25 308 SER B N 1
ATOM 5953 C CA . SER B 1 308 ? -7.414 -6.254 0.727 1 88.25 308 SER B CA 1
ATOM 5954 C C . SER B 1 308 ? -7.129 -6.945 2.055 1 88.25 308 SER B C 1
ATOM 5956 O O . SER B 1 308 ? -7.402 -8.141 2.211 1 88.25 308 SER B O 1
ATOM 5958 N N . GLY B 1 309 ? -6.512 -6.227 2.986 1 91.38 309 GLY B N 1
ATOM 5959 C CA . GLY B 1 309 ? -6.324 -6.773 4.32 1 91.38 309 GLY B CA 1
ATOM 5960 C C . GLY B 1 309 ? -7.625 -7.164 4.996 1 91.38 309 GLY B C 1
ATOM 5961 O O . GLY B 1 309 ? -7.727 -8.242 5.578 1 91.38 309 GLY B O 1
ATOM 5962 N N . ILE B 1 310 ? -8.625 -6.289 4.891 1 92.19 310 ILE B N 1
ATOM 5963 C CA . ILE B 1 310 ? -9.945 -6.574 5.441 1 92.19 310 ILE B CA 1
ATOM 5964 C C . ILE B 1 310 ? -10.508 -7.84 4.797 1 92.19 310 ILE B C 1
ATOM 5966 O O . ILE B 1 310 ? -10.984 -8.742 5.492 1 92.19 310 ILE B O 1
ATOM 5970 N N . ILE B 1 311 ? -10.383 -7.953 3.494 1 86 311 ILE B N 1
ATOM 5971 C CA . ILE B 1 311 ? -10.906 -9.07 2.719 1 86 311 ILE B CA 1
ATOM 5972 C C . ILE B 1 311 ? -10.219 -10.367 3.145 1 86 311 ILE B C 1
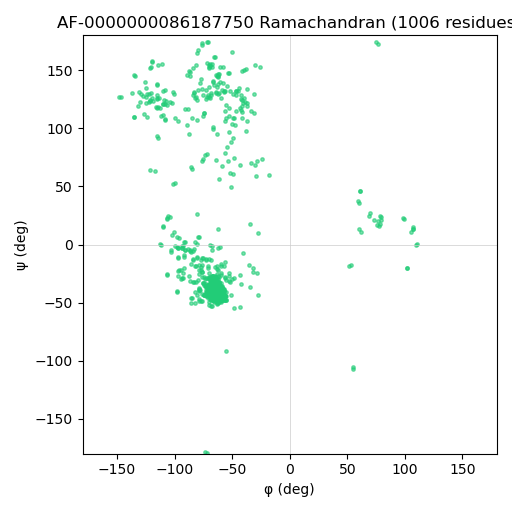ATOM 5974 O O . ILE B 1 311 ? -10.883 -11.375 3.383 1 86 311 ILE B O 1
ATOM 5978 N N . VAL B 1 312 ? -8.914 -10.328 3.281 1 86.19 312 VAL B N 1
ATOM 5979 C CA . VAL B 1 312 ? -8.156 -11.5 3.693 1 86.19 312 VAL B CA 1
ATOM 5980 C C . VAL B 1 312 ? -8.578 -11.922 5.098 1 86.19 312 VAL B C 1
ATOM 5982 O O . VAL B 1 312 ? -8.742 -13.117 5.367 1 86.19 312 VAL B O 1
ATOM 5985 N N . GLY B 1 313 ? -8.742 -10.992 5.984 1 90.31 313 GLY B N 1
ATOM 5986 C CA . GLY B 1 313 ? -9.172 -11.289 7.34 1 90.31 313 GLY B CA 1
ATOM 5987 C C . GLY B 1 313 ? -10.547 -11.93 7.398 1 90.31 313 GLY B C 1
ATOM 5988 O O . GLY B 1 313 ? -10.742 -12.938 8.078 1 90.31 313 GLY B O 1
ATOM 5989 N N . ILE B 1 314 ? -11.461 -11.391 6.676 1 89.44 314 ILE B N 1
ATOM 5990 C CA . ILE B 1 314 ? -12.828 -11.898 6.66 1 89.44 314 ILE B CA 1
ATOM 5991 C C . ILE B 1 314 ? -12.859 -13.273 6 1 89.44 314 ILE B C 1
ATOM 5993 O O . ILE B 1 314 ? -13.523 -14.195 6.492 1 89.44 314 ILE B O 1
ATOM 5997 N N . ALA B 1 315 ? -12.141 -13.391 4.863 1 83.06 315 ALA B N 1
ATOM 5998 C CA . ALA B 1 315 ? -12.078 -14.672 4.172 1 83.06 315 ALA B CA 1
ATOM 5999 C C . ALA B 1 315 ? -11.516 -15.766 5.082 1 83.06 315 ALA B C 1
ATOM 6001 O O . ALA B 1 315 ? -12.031 -16.891 5.105 1 83.06 315 ALA B O 1
ATOM 6002 N N . THR B 1 316 ? -10.492 -15.438 5.789 1 84.69 316 THR B N 1
ATOM 6003 C CA . THR B 1 316 ? -9.898 -16.391 6.727 1 84.69 316 THR B CA 1
ATOM 6004 C C . THR B 1 316 ? -10.883 -16.719 7.848 1 84.69 316 THR B C 1
ATOM 6006 O O . THR B 1 316 ? -11.008 -17.875 8.242 1 84.69 316 THR B O 1
ATOM 6009 N N . GLY B 1 317 ? -11.531 -15.695 8.391 1 87.56 317 GLY B N 1
ATOM 6010 C CA . GLY B 1 317 ? -12.539 -15.914 9.414 1 87.56 317 GLY B CA 1
ATOM 6011 C C . GLY B 1 317 ? -13.695 -16.766 8.945 1 87.56 317 GLY B C 1
ATOM 6012 O O . GLY B 1 317 ? -14.133 -17.688 9.648 1 87.56 317 GLY B O 1
ATOM 6013 N N . LEU B 1 318 ? -14.148 -16.516 7.742 1 84 318 LEU B N 1
ATOM 6014 C CA . LEU B 1 318 ? -15.25 -17.281 7.168 1 84 318 LEU B CA 1
ATOM 6015 C C . LEU B 1 318 ? -14.836 -18.719 6.906 1 84 318 LEU B C 1
ATOM 6017 O O . LEU B 1 318 ? -15.609 -19.641 7.16 1 84 318 LEU B O 1
ATOM 6021 N N . SER B 1 319 ? -13.648 -18.875 6.332 1 79.88 319 SER B N 1
ATOM 6022 C CA . SER B 1 319 ? -13.156 -20.219 6.07 1 79.88 319 SER B CA 1
ATOM 6023 C C . SER B 1 319 ? -13.07 -21.031 7.355 1 79.88 319 SER B C 1
ATOM 6025 O O . SER B 1 319 ? -13.469 -22.203 7.387 1 79.88 319 SER B O 1
ATOM 6027 N N . LEU B 1 320 ? -12.609 -20.438 8.383 1 81.62 320 LEU B N 1
ATOM 6028 C CA . LEU B 1 320 ? -12.477 -21.094 9.68 1 81.62 320 LEU B CA 1
ATOM 6029 C C . LEU B 1 320 ? -13.852 -21.422 10.273 1 81.62 320 LEU B C 1
ATOM 6031 O O . LEU B 1 320 ? -14.078 -22.516 10.758 1 81.62 320 LEU B O 1
ATOM 6035 N N . THR B 1 321 ? -14.766 -20.5 10.211 1 83.06 321 THR B N 1
ATOM 6036 C CA . THR B 1 321 ? -16.078 -20.656 10.828 1 83.06 321 THR B CA 1
ATOM 6037 C C . THR B 1 321 ? -16.922 -21.641 10.039 1 83.06 321 THR B C 1
ATOM 6039 O O . THR B 1 321 ? -17.703 -22.406 10.617 1 83.06 321 THR B O 1
ATOM 6042 N N . LEU B 1 322 ? -16.781 -21.641 8.703 1 76 322 LEU B N 1
ATOM 6043 C CA . LEU B 1 322 ? -17.531 -22.594 7.887 1 76 322 LEU B CA 1
ATOM 6044 C C . LEU B 1 322 ? -17.016 -24.016 8.086 1 76 322 LEU B C 1
ATOM 6046 O O . LEU B 1 322 ? -17.812 -24.969 8.102 1 76 322 LEU B O 1
ATOM 6050 N N . ARG B 1 323 ? -15.766 -24.141 8.242 1 77 323 ARG B N 1
ATOM 6051 C CA . ARG B 1 323 ? -15.203 -25.453 8.523 1 77 323 ARG B CA 1
ATOM 6052 C C . ARG B 1 323 ? -15.688 -25.984 9.875 1 77 323 ARG B C 1
ATOM 6054 O O . ARG B 1 323 ? -16.016 -27.156 10.016 1 77 323 ARG B O 1
ATOM 6061 N N . LEU B 1 324 ? -15.672 -25.094 10.797 1 79.19 324 LEU B N 1
ATOM 6062 C CA . LEU B 1 324 ? -16.141 -25.469 12.125 1 79.19 324 LEU B CA 1
ATOM 6063 C C . LEU B 1 324 ? -17.625 -25.766 12.117 1 79.19 324 LEU B C 1
ATOM 6065 O O . LEU B 1 324 ? -18.094 -26.641 12.844 1 79.19 324 LEU B O 1
ATOM 6069 N N . ASP B 1 325 ? -18.297 -25 11.32 1 76.69 325 ASP B N 1
ATOM 6070 C CA . ASP B 1 325 ? -19.734 -25.234 11.172 1 76.69 325 ASP B CA 1
ATOM 6071 C C . ASP B 1 325 ? -20 -26.625 10.602 1 76.69 325 ASP B C 1
ATOM 6073 O O . ASP B 1 325 ? -20.953 -27.297 11.016 1 76.69 325 ASP B O 1
ATOM 6077 N N . ARG B 1 326 ? -19.266 -26.953 9.617 1 72.81 326 ARG B N 1
ATOM 6078 C CA . ARG B 1 326 ? -19.422 -28.266 9 1 72.81 326 ARG B CA 1
ATOM 6079 C C . ARG B 1 326 ? -19.141 -29.375 10.008 1 72.81 326 ARG B C 1
ATOM 6081 O O . ARG B 1 326 ? -19.844 -30.375 10.047 1 72.81 326 ARG B O 1
ATOM 6088 N N . VAL B 1 327 ? -18.172 -29.078 10.836 1 74.19 327 VAL B N 1
ATOM 6089 C CA . VAL B 1 327 ? -17.797 -30.094 11.828 1 74.19 327 VAL B CA 1
ATOM 6090 C C . VAL B 1 327 ? -18.844 -30.141 12.938 1 74.19 327 VAL B C 1
ATOM 6092 O O . VAL B 1 327 ? -19.188 -31.219 13.438 1 74.19 327 VAL B O 1
ATOM 6095 N N . LEU B 1 328 ? -19.406 -28.938 13.195 1 72.81 328 LEU B N 1
ATOM 6096 C CA . LEU B 1 328 ? -20.344 -28.859 14.305 1 72.81 328 LEU B CA 1
ATOM 6097 C C . LEU B 1 328 ? -21.781 -29.047 13.812 1 72.81 328 LEU B C 1
ATOM 6099 O O . LEU B 1 328 ? -22.703 -29.125 14.617 1 72.81 328 LEU B O 1
ATOM 6103 N N . GLY B 1 329 ? -21.938 -29.188 12.445 1 67.75 329 GLY B N 1
ATOM 6104 C CA . GLY B 1 329 ? -23.25 -29.391 11.875 1 67.75 329 GLY B CA 1
ATOM 6105 C C . GLY B 1 329 ? -24.141 -28.172 11.953 1 67.75 329 GLY B C 1
ATOM 6106 O O . GLY B 1 329 ? -25.359 -28.281 12.164 1 67.75 329 GLY B O 1
ATOM 6107 N N . LEU B 1 330 ? -23.422 -27.016 11.984 1 62.72 330 LEU B N 1
ATOM 6108 C CA . LEU B 1 330 ? -24.203 -25.781 12.07 1 62.72 330 LEU B CA 1
ATOM 6109 C C . LEU B 1 330 ? -24.562 -25.266 10.68 1 62.72 330 LEU B C 1
ATOM 6111 O O . LEU B 1 330 ? -23.812 -25.469 9.727 1 62.72 330 LEU B O 1
ATOM 6115 N N . ASP B 1 331 ? -25.672 -25.328 10.031 1 56.94 331 ASP B N 1
ATOM 6116 C CA . ASP B 1 331 ? -26.109 -24.906 8.703 1 56.94 331 ASP B CA 1
ATOM 6117 C C . ASP B 1 331 ? -25.969 -23.391 8.547 1 56.94 331 ASP B C 1
ATOM 6119 O O . ASP B 1 331 ? -26.953 -22.656 8.648 1 56.94 331 ASP B O 1
ATOM 6123 N N . LEU B 1 332 ? -24.781 -22.859 8.75 1 55.78 332 LEU B N 1
ATOM 6124 C CA . LEU B 1 332 ? -24.641 -21.438 8.398 1 55.78 332 LEU B CA 1
ATOM 6125 C C . LEU B 1 332 ? -24.828 -21.234 6.906 1 55.78 332 LEU B C 1
ATOM 6127 O O . LEU B 1 332 ? -24.078 -21.781 6.094 1 55.78 332 LEU B O 1
ATOM 6131 N N . THR B 1 333 ? -26.016 -21.328 6.375 1 48.53 333 THR B N 1
ATOM 6132 C CA . THR B 1 333 ? -26.312 -21.156 4.957 1 48.53 333 THR B CA 1
ATOM 6133 C C . THR B 1 333 ? -25.797 -19.812 4.453 1 48.53 333 THR B C 1
ATOM 6135 O O . THR B 1 333 ? -25.719 -18.844 5.215 1 48.53 333 THR B O 1
ATOM 6138 N N . SER B 1 334 ? -25.203 -19.812 3.346 1 47.31 334 SER B N 1
ATOM 6139 C CA . SER B 1 334 ? -24.672 -18.703 2.555 1 47.31 334 SER B CA 1
ATOM 6140 C C . SER B 1 334 ? -25.578 -17.469 2.645 1 47.31 334 SER B C 1
ATOM 6142 O O . SER B 1 334 ? -26.797 -17.594 2.547 1 47.31 334 SER B O 1
ATOM 6144 N N . PRO B 1 335 ? -25.094 -16.469 3.102 1 44.31 335 PRO B N 1
ATOM 6145 C CA . PRO B 1 335 ? -25.891 -15.242 3.088 1 44.31 335 PRO B CA 1
ATOM 6146 C C . PRO B 1 335 ? -26.531 -14.969 1.729 1 44.31 335 PRO B C 1
ATOM 6148 O O . PRO B 1 335 ? -27.297 -14.008 1.582 1 44.31 335 PRO B O 1
ATOM 6151 N N . THR B 1 336 ? -25.969 -15.391 0.613 1 43.34 336 THR B N 1
ATOM 6152 C CA . THR B 1 336 ? -26.641 -15.141 -0.659 1 43.34 336 THR B CA 1
ATOM 6153 C C . THR B 1 336 ? -28.109 -15.547 -0.583 1 43.34 336 THR B C 1
ATOM 6155 O O . THR B 1 336 ? -28.953 -14.945 -1.237 1 43.34 336 THR B O 1
ATOM 6158 N N . ALA B 1 337 ? -28.297 -16.766 -0.199 1 39 337 ALA B N 1
ATOM 6159 C CA . ALA B 1 337 ? -29.688 -17.109 0.104 1 39 337 ALA B CA 1
ATOM 6160 C C . ALA B 1 337 ? -30.297 -16.125 1.093 1 39 337 ALA B C 1
ATOM 6162 O O . ALA B 1 337 ? -31.469 -16.25 1.464 1 39 337 ALA B O 1
ATOM 6163 N N . LEU B 1 338 ? -29.516 -15.516 1.846 1 39.12 338 LEU B N 1
ATOM 6164 C CA . LEU B 1 338 ? -29.984 -14.484 2.766 1 39.12 338 LEU B CA 1
ATOM 6165 C C . LEU B 1 338 ? -30.828 -13.445 2.031 1 39.12 338 LEU B C 1
ATOM 6167 O O . LEU B 1 338 ? -30.312 -12.734 1.163 1 39.12 338 LEU B O 1
ATOM 6171 N N . ARG B 1 339 ? -31.734 -13.805 1.555 1 40.84 339 ARG B N 1
ATOM 6172 C CA . ARG B 1 339 ? -32.812 -12.898 1.138 1 40.84 339 ARG B CA 1
ATOM 6173 C C . ARG B 1 339 ? -32.688 -11.555 1.85 1 40.84 339 ARG B C 1
ATOM 6175 O O . ARG B 1 339 ? -33 -11.445 3.033 1 40.84 339 ARG B O 1
ATOM 6182 N N . PHE B 1 340 ? -31.547 -10.844 1.671 1 43.44 340 PHE B N 1
ATOM 6183 C CA . PHE B 1 340 ? -31.469 -9.445 2.082 1 43.44 340 PHE B CA 1
ATOM 6184 C C . PHE B 1 340 ? -32.844 -8.797 2.051 1 43.44 340 PHE B C 1
ATOM 6186 O O . PHE B 1 340 ? -32.969 -7.586 1.871 1 43.44 340 PHE B O 1
ATOM 6193 N N . ASP B 1 341 ? -33.781 -9.648 1.876 1 42.72 341 ASP B N 1
ATOM 6194 C CA . ASP B 1 341 ? -35.156 -9.172 1.841 1 42.72 341 ASP B CA 1
ATOM 6195 C C . ASP B 1 341 ? -35.594 -8.641 3.207 1 42.72 341 ASP B C 1
ATOM 6197 O O . ASP B 1 341 ? -36.781 -8.492 3.469 1 42.72 341 ASP B O 1
ATOM 6201 N N . SER B 1 342 ? -34.719 -8.805 4.141 1 49.5 342 SER B N 1
ATOM 6202 C CA . SER B 1 342 ? -35.312 -8.289 5.371 1 49.5 342 SER B CA 1
ATOM 6203 C C . SER B 1 342 ? -35.719 -6.828 5.215 1 49.5 342 SER B C 1
ATOM 6205 O O . SER B 1 342 ? -35.125 -6.09 4.426 1 49.5 342 SER B O 1
ATOM 6207 N N . ALA B 1 343 ? -36.938 -6.547 5.625 1 53.88 343 ALA B N 1
ATOM 6208 C CA . ALA B 1 343 ? -37.5 -5.199 5.645 1 53.88 343 ALA B CA 1
ATOM 6209 C C . ALA B 1 343 ? -36.469 -4.188 6.148 1 53.88 343 ALA B C 1
ATOM 6211 O O . ALA B 1 343 ? -35.781 -4.426 7.152 1 53.88 343 ALA B O 1
ATOM 6212 N N . PRO B 1 344 ? -36.062 -3.289 5.27 1 65.5 344 PRO B N 1
ATOM 6213 C CA . PRO B 1 344 ? -35.188 -2.217 5.754 1 65.5 344 PRO B CA 1
ATOM 6214 C C . PRO B 1 344 ? -35.656 -1.628 7.082 1 65.5 344 PRO B C 1
ATOM 6216 O O . PRO B 1 344 ? -36.844 -1.734 7.426 1 65.5 344 PRO B O 1
ATOM 6219 N N . ALA B 1 345 ? -34.812 -1.408 8.047 1 78.06 345 ALA B N 1
ATOM 6220 C CA . ALA B 1 345 ? -35.156 -0.72 9.281 1 78.06 345 ALA B CA 1
ATOM 6221 C C . ALA B 1 345 ? -36.094 0.452 9.008 1 78.06 345 ALA B C 1
ATOM 6223 O O . ALA B 1 345 ? -36.156 0.965 7.887 1 78.06 345 ALA B O 1
ATOM 6224 N N . ALA B 1 346 ? -36.938 0.755 10.016 1 88.38 346 ALA B N 1
ATOM 6225 C CA . ALA B 1 346 ? -37.781 1.926 9.914 1 88.38 346 ALA B CA 1
ATOM 6226 C C . ALA B 1 346 ? -36.969 3.182 9.602 1 88.38 346 ALA B C 1
ATOM 6228 O O . ALA B 1 346 ? -35.812 3.295 10 1 88.38 346 ALA B O 1
ATOM 6229 N N . ILE B 1 347 ? -37.562 4.051 8.891 1 91.38 347 ILE B N 1
ATOM 6230 C CA . ILE B 1 347 ? -36.875 5.258 8.422 1 91.38 347 ILE B CA 1
ATOM 6231 C C . ILE B 1 347 ? -36.344 6.051 9.617 1 91.38 347 ILE B C 1
ATOM 6233 O O . ILE B 1 347 ? -35.25 6.578 9.578 1 91.38 347 ILE B O 1
ATOM 6237 N N . TRP B 1 348 ? -37.125 6.102 10.703 1 92.94 348 TRP B N 1
ATOM 6238 C CA . TRP B 1 348 ? -36.688 6.887 11.859 1 92.94 348 TRP B CA 1
ATOM 6239 C C . TRP B 1 348 ? -35.469 6.262 12.516 1 92.94 348 TRP B C 1
ATOM 6241 O O . TRP B 1 348 ? -34.594 6.973 13.039 1 92.94 348 TRP B O 1
ATOM 6251 N N . VAL B 1 349 ? -35.375 4.961 12.477 1 93.69 349 VAL B N 1
ATOM 6252 C CA . VAL B 1 349 ? -34.219 4.285 13.023 1 93.69 349 VAL B CA 1
ATOM 6253 C C . VAL B 1 349 ? -32.969 4.594 12.172 1 93.69 349 VAL B C 1
ATOM 6255 O O . VAL B 1 349 ? -31.891 4.824 12.695 1 93.69 349 VAL B O 1
ATOM 6258 N N . GLN B 1 350 ? -33.219 4.598 10.891 1 94.31 350 GLN B N 1
ATOM 6259 C CA . GLN B 1 350 ? -32.125 4.887 9.984 1 94.31 350 GLN B CA 1
ATOM 6260 C C . GLN B 1 350 ? -31.609 6.309 10.188 1 94.31 350 GLN B C 1
ATOM 6262 O O . GLN B 1 350 ? -30.406 6.535 10.195 1 94.31 350 GLN B O 1
ATOM 6267 N N . VAL B 1 351 ? -32.5 7.219 10.367 1 95.88 351 VAL B N 1
ATOM 6268 C CA . VAL B 1 351 ? -32.156 8.617 10.562 1 95.88 351 VAL B CA 1
ATOM 6269 C C . VAL B 1 351 ? -31.422 8.789 11.891 1 95.88 351 VAL B C 1
ATOM 6271 O O . VAL B 1 351 ? -30.406 9.477 11.953 1 95.88 351 VAL B O 1
ATOM 6274 N N . LEU B 1 352 ? -31.906 8.117 12.891 1 96.56 352 LEU B N 1
ATOM 6275 C CA . LEU B 1 352 ? -31.266 8.18 14.203 1 96.56 352 LEU B CA 1
ATOM 6276 C C . LEU B 1 352 ? -29.875 7.551 14.156 1 96.56 352 LEU B C 1
ATOM 6278 O O . LEU B 1 352 ? -28.922 8.07 14.75 1 96.56 352 LEU B O 1
ATOM 6282 N N . CYS B 1 353 ? -29.781 6.461 13.484 1 96.12 353 CYS B N 1
ATOM 6283 C CA . CYS B 1 353 ? -28.5 5.781 13.359 1 96.12 353 CYS B CA 1
ATOM 6284 C C . CYS B 1 353 ? -27.531 6.605 12.539 1 96.12 353 CYS B C 1
ATOM 6286 O O . CYS B 1 353 ? -26.312 6.586 12.789 1 96.12 353 CYS B O 1
ATOM 6288 N N . GLY B 1 354 ? -28.047 7.309 11.523 1 96.5 354 GLY B N 1
ATOM 6289 C CA . GLY B 1 354 ? -27.203 8.227 10.781 1 96.5 354 GLY B CA 1
ATOM 6290 C C . GLY B 1 354 ? -26.641 9.344 11.633 1 96.5 354 GLY B C 1
ATOM 6291 O O . GLY B 1 354 ? -25.453 9.68 11.531 1 96.5 354 GLY B O 1
ATOM 6292 N N . ALA B 1 355 ? -27.5 9.852 12.477 1 97.94 355 ALA B N 1
ATOM 6293 C CA . ALA B 1 355 ? -27.078 10.922 13.375 1 97.94 355 ALA B CA 1
ATOM 6294 C C . ALA B 1 355 ? -26.031 10.422 14.375 1 97.94 355 ALA B C 1
ATOM 6296 O O . ALA B 1 355 ? -24.984 11.039 14.555 1 97.94 355 ALA B O 1
ATOM 6297 N N . LEU B 1 356 ? -26.297 9.289 14.969 1 97.75 356 LEU B N 1
ATOM 6298 C CA . LEU B 1 356 ? -25.406 8.727 15.977 1 97.75 356 LEU B CA 1
ATOM 6299 C C . LEU B 1 356 ? -24.094 8.281 15.344 1 97.75 356 LEU B C 1
ATOM 6301 O O . LEU B 1 356 ? -23.016 8.453 15.938 1 97.75 356 LEU B O 1
ATOM 6305 N N . GLY B 1 357 ? -24.219 7.672 14.18 1 97.62 357 GLY B N 1
ATOM 6306 C CA . GLY B 1 357 ? -23.031 7.23 13.477 1 97.62 357 GLY B CA 1
ATOM 6307 C C . GLY B 1 357 ? -22.109 8.375 13.094 1 97.62 357 GLY B C 1
ATOM 6308 O O . GLY B 1 357 ? -20.891 8.297 13.297 1 97.62 357 GLY B O 1
ATOM 6309 N N . ALA B 1 358 ? -22.688 9.398 12.578 1 97.62 358 ALA B N 1
ATOM 6310 C CA . ALA B 1 358 ? -21.906 10.562 12.188 1 97.62 358 ALA B CA 1
ATOM 6311 C C . ALA B 1 358 ? -21.266 11.234 13.398 1 97.62 358 ALA B C 1
ATOM 6313 O O . ALA B 1 358 ? -20.109 11.664 13.344 1 97.62 358 ALA B O 1
ATOM 6314 N N . ALA B 1 359 ? -22.016 11.352 14.453 1 97.69 359 ALA B N 1
ATOM 6315 C CA . ALA B 1 359 ? -21.484 11.922 15.688 1 97.69 359 ALA B CA 1
ATOM 6316 C C . ALA B 1 359 ? -20.328 11.086 16.219 1 97.69 359 ALA B C 1
ATOM 6318 O O . ALA B 1 359 ? -19.297 11.633 16.641 1 97.69 359 ALA B O 1
ATOM 6319 N N . ALA B 1 360 ? -20.5 9.805 16.25 1 97.69 360 ALA B N 1
ATOM 6320 C CA . ALA B 1 360 ? -19.453 8.906 16.719 1 97.69 360 ALA B CA 1
ATOM 6321 C C . ALA B 1 360 ? -18.219 8.992 15.828 1 97.69 360 ALA B C 1
ATOM 6323 O O . ALA B 1 360 ? -17.078 9 16.312 1 97.69 360 ALA B O 1
ATOM 6324 N N . ALA B 1 361 ? -18.453 9.062 14.531 1 96.31 361 ALA B N 1
ATOM 6325 C CA . ALA B 1 361 ? -17.328 9.195 13.594 1 96.31 361 ALA B CA 1
ATOM 6326 C C . ALA B 1 361 ? -16.562 10.492 13.844 1 96.31 361 ALA B C 1
ATOM 6328 O O . ALA B 1 361 ? -15.336 10.516 13.75 1 96.31 361 ALA B O 1
ATOM 6329 N N . ALA B 1 362 ? -17.266 11.531 14.141 1 96.31 362 ALA B N 1
ATOM 6330 C CA . ALA B 1 362 ? -16.625 12.812 14.445 1 96.31 362 ALA B CA 1
ATOM 6331 C C . ALA B 1 362 ? -15.719 12.695 15.672 1 96.31 362 ALA B C 1
ATOM 6333 O O . ALA B 1 362 ? -14.625 13.258 15.695 1 96.31 362 ALA B O 1
ATOM 6334 N N . ILE B 1 363 ? -16.156 11.969 16.625 1 95.56 363 ILE B N 1
ATOM 6335 C CA . ILE B 1 363 ? -15.383 11.789 17.844 1 95.56 363 ILE B CA 1
ATOM 6336 C C . ILE B 1 363 ? -14.156 10.922 17.547 1 95.56 363 ILE B C 1
ATOM 6338 O O . ILE B 1 363 ? -13.07 11.18 18.078 1 95.56 363 ILE B O 1
ATOM 6342 N N . THR B 1 364 ? -14.336 9.914 16.719 1 93.81 364 THR B N 1
ATOM 6343 C CA . THR B 1 364 ? -13.203 9.062 16.375 1 93.81 364 THR B CA 1
ATOM 6344 C C . THR B 1 364 ? -12.125 9.859 15.656 1 93.81 364 THR B C 1
ATOM 6346 O O . THR B 1 364 ? -10.938 9.523 15.727 1 93.81 364 THR B O 1
ATOM 6349 N N . MET B 1 365 ? -12.523 10.914 14.992 1 92.75 365 MET B N 1
ATOM 6350 C CA . MET B 1 365 ? -11.586 11.758 14.25 1 92.75 365 MET B CA 1
ATOM 6351 C C . MET B 1 365 ? -11.164 12.961 15.086 1 92.75 365 MET B C 1
ATOM 6353 O O . MET B 1 365 ? -10.555 13.898 14.562 1 92.75 365 MET B O 1
ATOM 6357 N N . ARG B 1 366 ? -11.578 13 16.328 1 93.12 366 ARG B N 1
ATOM 6358 C CA . ARG B 1 366 ? -11.188 13.992 17.344 1 93.12 366 ARG B CA 1
ATOM 6359 C C . ARG B 1 366 ? -11.602 15.398 16.906 1 93.12 366 ARG B C 1
ATOM 6361 O O . ARG B 1 366 ? -10.797 16.328 16.969 1 93.12 366 ARG B O 1
ATOM 6368 N N . CYS B 1 367 ? -12.797 15.438 16.453 1 93.62 367 CYS B N 1
ATOM 6369 C CA . CYS B 1 367 ? -13.359 16.75 16.156 1 93.62 367 CYS B CA 1
ATOM 6370 C C . CYS B 1 367 ? -13.633 17.531 17.438 1 93.62 367 CYS B C 1
ATOM 6372 O O . CYS B 1 367 ? -13.797 16.938 18.5 1 93.62 367 CYS B O 1
ATOM 6374 N N . ARG B 1 368 ? -13.641 18.844 17.328 1 93.31 368 ARG B N 1
ATOM 6375 C CA . ARG B 1 368 ? -14.07 19.656 18.453 1 93.31 368 ARG B CA 1
ATOM 6376 C C . ARG B 1 368 ? -15.523 19.359 18.828 1 93.31 368 ARG B C 1
ATOM 6378 O O . ARG B 1 368 ? -16.328 19.016 17.969 1 93.31 368 ARG B O 1
ATOM 6385 N N . PRO B 1 369 ? -15.859 19.438 20.109 1 93.75 369 PRO B N 1
ATOM 6386 C CA . PRO B 1 369 ? -17.234 19.156 20.531 1 93.75 369 PRO B CA 1
ATOM 6387 C C . PRO B 1 369 ? -18.266 20 19.812 1 93.75 369 PRO B C 1
ATOM 6389 O O . PRO B 1 369 ? -19.391 19.547 19.578 1 93.75 369 PRO B O 1
ATOM 6392 N N . ARG B 1 370 ? -17.953 21.172 19.422 1 93.19 370 ARG B N 1
ATOM 6393 C CA . ARG B 1 370 ? -18.906 22.047 18.734 1 93.19 370 ARG B CA 1
ATOM 6394 C C . ARG B 1 370 ? -19.188 21.562 17.328 1 93.19 370 ARG B C 1
ATOM 6396 O O . ARG B 1 370 ? -20.188 21.938 16.719 1 93.19 370 ARG B O 1
ATOM 6403 N N . HIS B 1 371 ? -18.344 20.734 16.781 1 95 371 HIS B N 1
ATOM 6404 C CA . HIS B 1 371 ? -18.516 20.219 15.422 1 95 371 HIS B CA 1
ATOM 6405 C C . HIS B 1 371 ? -19.281 18.906 15.414 1 95 371 HIS B C 1
ATOM 6407 O O . HIS B 1 371 ? -19.719 18.453 14.359 1 95 371 HIS B O 1
ATOM 6413 N N . VAL B 1 372 ? -19.5 18.281 16.562 1 96.44 372 VAL B N 1
ATOM 6414 C CA . VAL B 1 372 ? -20.109 16.953 16.656 1 96.44 372 VAL B CA 1
ATOM 6415 C C . VAL B 1 372 ? -21.594 17.047 16.312 1 96.44 372 VAL B C 1
ATOM 6417 O O . VAL B 1 372 ? -22.125 16.234 15.57 1 96.44 372 VAL B O 1
ATOM 6420 N N . LEU B 1 373 ? -22.234 18.109 16.812 1 96.5 373 LEU B N 1
ATOM 6421 C CA . LEU B 1 373 ? -23.672 18.25 16.625 1 96.5 373 LEU B CA 1
ATOM 6422 C C . LEU B 1 373 ? -23.984 18.5 15.148 1 96.5 373 LEU B C 1
ATOM 6424 O O . LEU B 1 373 ? -24.906 17.891 14.594 1 96.5 373 LEU B O 1
ATOM 6428 N N . PRO B 1 374 ? -23.312 19.391 14.477 1 96.75 374 PRO B N 1
ATOM 6429 C CA . PRO B 1 374 ? -23.562 19.547 13.047 1 96.75 374 PRO B CA 1
ATOM 6430 C C . PRO B 1 374 ? -23.297 18.281 12.25 1 96.75 374 PRO B C 1
ATOM 6432 O O . PRO B 1 374 ? -24 18 11.273 1 96.75 374 PRO B O 1
ATOM 6435 N N . CYS B 1 375 ? -22.312 17.516 12.609 1 96.94 375 CYS B N 1
ATOM 6436 C CA . CYS B 1 375 ? -22.062 16.25 11.953 1 96.94 375 CYS B CA 1
ATOM 6437 C C . CYS B 1 375 ? -23.234 15.297 12.141 1 96.94 375 CYS B C 1
ATOM 6439 O O . CYS B 1 375 ? -23.641 14.617 11.195 1 96.94 375 CYS B O 1
ATOM 6441 N N . ALA B 1 376 ? -23.766 15.312 13.383 1 97.94 376 ALA B N 1
ATOM 6442 C CA . ALA B 1 376 ? -24.922 14.469 13.68 1 97.94 376 ALA B CA 1
ATOM 6443 C C . ALA B 1 376 ? -26.125 14.883 12.844 1 97.94 376 ALA B C 1
ATOM 6445 O O . ALA B 1 376 ? -26.828 14.031 12.297 1 97.94 376 ALA B O 1
ATOM 6446 N N . ALA B 1 377 ? -26.391 16.156 12.742 1 97.81 377 ALA B N 1
ATOM 6447 C CA . ALA B 1 377 ? -27.516 16.672 11.984 1 97.81 377 ALA B CA 1
ATOM 6448 C C . ALA B 1 377 ? -27.391 16.328 10.5 1 97.81 377 ALA B C 1
ATOM 6450 O O . ALA B 1 377 ? -28.359 15.914 9.859 1 97.81 377 ALA B O 1
ATOM 6451 N N . LEU B 1 378 ? -26.219 16.516 9.969 1 97.5 378 LEU B N 1
ATOM 6452 C CA . LEU B 1 378 ? -26 16.234 8.555 1 97.5 378 LEU B CA 1
ATOM 6453 C C . LEU B 1 378 ? -26.031 14.727 8.297 1 97.5 378 LEU B C 1
ATOM 6455 O O . LEU B 1 378 ? -26.438 14.281 7.219 1 97.5 378 LEU B O 1
ATOM 6459 N N . GLY B 1 379 ? -25.516 13.93 9.281 1 97.44 379 GLY B N 1
ATOM 6460 C CA . GLY B 1 379 ? -25.656 12.484 9.172 1 97.44 379 GLY B CA 1
ATOM 6461 C C . GLY B 1 379 ? -27.109 12.023 9.109 1 97.44 379 GLY B C 1
ATOM 6462 O O . GLY B 1 379 ? -27.438 11.125 8.336 1 97.44 379 GLY B O 1
ATOM 6463 N N . ALA B 1 380 ? -27.938 12.656 9.961 1 97.69 380 ALA B N 1
ATOM 6464 C CA . ALA B 1 380 ? -29.375 12.375 9.93 1 97.69 380 ALA B CA 1
ATOM 6465 C C . ALA B 1 380 ? -29.969 12.727 8.57 1 97.69 380 ALA B C 1
ATOM 6467 O O . ALA B 1 380 ? -30.766 11.961 8.016 1 97.69 380 ALA B O 1
ATOM 6468 N N . LEU B 1 381 ? -29.562 13.82 8.047 1 97 381 LEU B N 1
ATOM 6469 C CA . LEU B 1 381 ? -30.062 14.25 6.75 1 97 381 LEU B CA 1
ATOM 6470 C C . LEU B 1 381 ? -29.609 13.297 5.648 1 97 381 LEU B C 1
ATOM 6472 O O . LEU B 1 381 ? -30.391 12.969 4.75 1 97 381 LEU B O 1
ATOM 6476 N N . ALA B 1 382 ? -28.344 12.945 5.672 1 97.12 382 ALA B N 1
ATOM 6477 C CA . ALA B 1 382 ? -27.797 12.039 4.656 1 97.12 382 ALA B CA 1
ATOM 6478 C C . ALA B 1 382 ? -28.594 10.734 4.613 1 97.12 382 ALA B C 1
ATOM 6480 O O . ALA B 1 382 ? -28.969 10.273 3.535 1 97.12 382 ALA B O 1
ATOM 6481 N N . LEU B 1 383 ? -28.828 10.172 5.781 1 95.69 383 LEU B N 1
ATOM 6482 C CA . LEU B 1 383 ? -29.531 8.898 5.809 1 95.69 383 LEU B CA 1
ATOM 6483 C C . LEU B 1 383 ? -31.016 9.086 5.496 1 95.69 383 LEU B C 1
ATOM 6485 O O . LEU B 1 383 ? -31.672 8.172 4.977 1 95.69 383 LEU B O 1
ATOM 6489 N N . LEU B 1 384 ? -31.594 10.227 5.832 1 95.75 384 LEU B N 1
ATOM 6490 C CA . LEU B 1 384 ? -32.938 10.523 5.406 1 95.75 384 LEU B CA 1
ATOM 6491 C C . LEU B 1 384 ? -33.062 10.484 3.889 1 95.75 384 LEU B C 1
ATOM 6493 O O . LEU B 1 384 ? -34 9.898 3.346 1 95.75 384 LEU B O 1
ATOM 6497 N N . LEU B 1 385 ? -32.156 11.047 3.207 1 95.81 385 LEU B N 1
ATOM 6498 C CA . LEU B 1 385 ? -32.156 11.094 1.748 1 95.81 385 LEU B CA 1
ATOM 6499 C C . LEU B 1 385 ? -31.906 9.703 1.163 1 95.81 385 LEU B C 1
ATOM 6501 O O . LEU B 1 385 ? -32.594 9.297 0.22 1 95.81 385 LEU B O 1
ATOM 6505 N N . VAL B 1 386 ? -30.953 9.039 1.715 1 94.31 386 VAL B N 1
ATOM 6506 C CA . VAL B 1 386 ? -30.594 7.723 1.202 1 94.31 386 VAL B CA 1
ATOM 6507 C C . VAL B 1 386 ? -31.781 6.766 1.378 1 94.31 386 VAL B C 1
ATOM 6509 O O . VAL B 1 386 ? -32 5.879 0.548 1 94.31 386 VAL B O 1
ATOM 6512 N N . SER B 1 387 ? -32.562 6.949 2.467 1 91.94 387 SER B N 1
ATOM 6513 C CA . SER B 1 387 ? -33.688 6.047 2.76 1 91.94 387 SER B CA 1
ATOM 6514 C C . SER B 1 387 ? -34.938 6.441 1.989 1 91.94 387 SER B C 1
ATOM 6516 O O . SER B 1 387 ? -35.719 5.582 1.571 1 91.94 387 SER B O 1
ATOM 6518 N N . THR B 1 388 ? -35.188 7.668 1.707 1 92.75 388 THR B N 1
ATOM 6519 C CA . THR B 1 388 ? -36.469 8.141 1.151 1 92.75 388 THR B CA 1
ATOM 6520 C C . THR B 1 388 ? -36.375 8.219 -0.371 1 92.75 388 THR B C 1
ATOM 6522 O O . THR B 1 388 ? -37.375 7.996 -1.059 1 92.75 388 THR B O 1
ATOM 6525 N N . LEU B 1 389 ? -35.281 8.453 -0.908 1 92.19 389 LEU B N 1
ATOM 6526 C CA . LEU B 1 389 ? -35.188 8.703 -2.342 1 92.19 389 LEU B CA 1
ATOM 6527 C C . LEU B 1 389 ? -35.469 7.438 -3.139 1 92.19 389 LEU B C 1
ATOM 6529 O O . LEU B 1 389 ? -36.188 7.473 -4.141 1 92.19 389 LEU B O 1
ATOM 6533 N N . PRO B 1 390 ? -34.906 6.367 -2.744 1 89.06 390 PRO B N 1
ATOM 6534 C CA . PRO B 1 390 ? -35.219 5.156 -3.494 1 89.06 390 PRO B CA 1
ATOM 6535 C C . PRO B 1 390 ? -36.688 4.758 -3.336 1 89.06 390 PRO B C 1
ATOM 6537 O O . PRO B 1 390 ? -37.312 4.254 -4.281 1 89.06 390 PRO B O 1
ATOM 6540 N N . THR B 1 391 ? -37.312 5 -2.215 1 85.06 391 THR B N 1
ATOM 6541 C CA . THR B 1 391 ? -38.688 4.594 -1.914 1 85.06 391 THR B CA 1
ATOM 6542 C C . THR B 1 391 ? -39.688 5.535 -2.572 1 85.06 391 THR B C 1
ATOM 6544 O O . THR B 1 391 ? -40.688 5.086 -3.148 1 85.06 391 THR B O 1
ATOM 6547 N N . TYR B 1 392 ? -39.375 6.781 -2.561 1 89.19 392 TYR B N 1
ATOM 6548 C CA . TYR B 1 392 ? -40.375 7.738 -2.99 1 89.19 392 TYR B CA 1
ATOM 6549 C C . TYR B 1 392 ? -40.062 8.312 -4.363 1 89.19 392 TYR B C 1
ATOM 6551 O O . TYR B 1 392 ? -40.938 8.758 -5.09 1 89.19 392 TYR B O 1
ATOM 6559 N N . ALA B 1 393 ? -38.812 8.352 -4.828 1 91.06 393 ALA B N 1
ATOM 6560 C CA . ALA B 1 393 ? -38.438 8.922 -6.117 1 91.06 393 ALA B CA 1
ATOM 6561 C C . ALA B 1 393 ? -37.938 7.844 -7.07 1 91.06 393 ALA B C 1
ATOM 6563 O O . ALA B 1 393 ? -37.5 8.141 -8.188 1 91.06 393 ALA B O 1
ATOM 6564 N N . ALA B 1 394 ? -37.875 6.613 -6.766 1 91.19 394 ALA B N 1
ATOM 6565 C CA . ALA B 1 394 ? -37.469 5.469 -7.586 1 91.19 394 ALA B CA 1
ATOM 6566 C C . ALA B 1 394 ? -36.031 5.625 -8.094 1 91.19 394 ALA B C 1
ATOM 6568 O O . ALA B 1 394 ? -35.75 5.328 -9.258 1 91.19 394 ALA B O 1
ATOM 6569 N N . LEU B 1 395 ? -35.25 6.16 -7.266 1 89.81 395 LEU B N 1
ATOM 6570 C CA . LEU B 1 395 ? -33.844 6.289 -7.609 1 89.81 395 LEU B CA 1
ATOM 6571 C C . LEU B 1 395 ? -33.062 5.051 -7.176 1 89.81 395 LEU B C 1
ATOM 6573 O O . LEU B 1 395 ? -33.438 4.387 -6.207 1 89.81 395 LEU B O 1
ATOM 6577 N N . GLY B 1 396 ? -32.062 4.715 -7.98 1 89.94 396 GLY B N 1
ATOM 6578 C CA . GLY B 1 396 ? -31.172 3.641 -7.578 1 89.94 396 GLY B CA 1
ATOM 6579 C C . GLY B 1 396 ? -30.453 3.924 -6.273 1 89.94 396 GLY B C 1
ATOM 6580 O O . GLY B 1 396 ? -30.281 5.082 -5.895 1 89.94 396 GLY B O 1
ATOM 6581 N N . ALA B 1 397 ? -30.094 2.959 -5.57 1 88.25 397 ALA B N 1
ATOM 6582 C CA . ALA B 1 397 ? -29.438 3.082 -4.266 1 88.25 397 ALA B CA 1
ATOM 6583 C C . ALA B 1 397 ? -28.156 3.896 -4.367 1 88.25 397 ALA B C 1
ATOM 6585 O O . ALA B 1 397 ? -27.891 4.762 -3.529 1 88.25 397 ALA B O 1
ATOM 6586 N N . THR B 1 398 ? -27.328 3.617 -5.402 1 91.38 398 THR B N 1
ATOM 6587 C CA . THR B 1 398 ? -26.062 4.32 -5.574 1 91.38 398 THR B CA 1
ATOM 6588 C C . THR B 1 398 ? -26.312 5.793 -5.902 1 91.38 398 THR B C 1
ATOM 6590 O O . THR B 1 398 ? -25.594 6.664 -5.41 1 91.38 398 THR B O 1
ATOM 6593 N N . THR B 1 399 ? -27.312 6.031 -6.703 1 92.94 399 THR B N 1
ATOM 6594 C CA . THR B 1 399 ? -27.656 7.406 -7.051 1 92.94 399 THR B CA 1
ATOM 6595 C C . THR B 1 399 ? -28.156 8.164 -5.82 1 92.94 399 THR B C 1
ATOM 6597 O O . THR B 1 399 ? -27.875 9.352 -5.664 1 92.94 399 THR B O 1
ATOM 6600 N N . ALA B 1 400 ? -28.938 7.516 -4.961 1 94.75 400 ALA B N 1
ATOM 6601 C CA . ALA B 1 400 ? -29.406 8.141 -3.727 1 94.75 400 ALA B CA 1
ATOM 6602 C C . ALA B 1 400 ? -28.234 8.539 -2.832 1 94.75 400 ALA B C 1
ATOM 6604 O O . ALA B 1 400 ? -28.25 9.617 -2.23 1 94.75 400 ALA B O 1
ATOM 6605 N N . VAL B 1 401 ? -27.25 7.668 -2.727 1 94.38 401 VAL B N 1
ATOM 6606 C CA . VAL B 1 401 ? -26.062 7.957 -1.93 1 94.38 401 VAL B CA 1
ATOM 6607 C C . VAL B 1 401 ? -25.312 9.141 -2.535 1 94.38 401 VAL B C 1
ATOM 6609 O O . VAL B 1 401 ? -24.812 10.008 -1.81 1 94.38 401 VAL B O 1
ATOM 6612 N N . ALA B 1 402 ? -25.266 9.188 -3.861 1 95.06 402 ALA B N 1
ATOM 6613 C CA . ALA B 1 402 ? -24.594 10.289 -4.551 1 95.06 402 ALA B CA 1
ATOM 6614 C C . ALA B 1 402 ? -25.266 11.617 -4.234 1 95.06 402 ALA B C 1
ATOM 6616 O O . ALA B 1 402 ? -24.594 12.609 -3.953 1 95.06 402 ALA B O 1
ATOM 6617 N N . VAL B 1 403 ? -26.562 11.594 -4.293 1 95.94 403 VAL B N 1
ATOM 6618 C CA . VAL B 1 403 ? -27.328 12.812 -4.016 1 95.94 403 VAL B CA 1
ATOM 6619 C C . VAL B 1 403 ? -27.109 13.234 -2.562 1 95.94 403 VAL B C 1
ATOM 6621 O O . VAL B 1 403 ? -26.922 14.414 -2.273 1 95.94 403 VAL B O 1
ATOM 6624 N N . ALA B 1 404 ? -27.203 12.297 -1.67 1 97 404 ALA B N 1
ATOM 6625 C CA . ALA B 1 404 ? -26.953 12.586 -0.26 1 97 404 ALA B CA 1
ATOM 6626 C C . ALA B 1 404 ? -25.562 13.156 -0.057 1 97 404 ALA B C 1
ATOM 6628 O O . ALA B 1 404 ? -25.375 14.102 0.717 1 97 404 ALA B O 1
ATOM 6629 N N . ALA B 1 405 ? -24.562 12.586 -0.739 1 96.12 405 ALA B N 1
ATOM 6630 C CA . ALA B 1 405 ? -23.188 13.039 -0.624 1 96.12 405 ALA B CA 1
ATOM 6631 C C . ALA B 1 405 ? -23.047 14.477 -1.123 1 96.12 405 ALA B C 1
ATOM 6633 O O . ALA B 1 405 ? -22.281 15.266 -0.549 1 96.12 405 ALA B O 1
ATOM 6634 N N . VAL B 1 406 ? -23.734 14.797 -2.186 1 95.94 406 VAL B N 1
ATOM 6635 C CA . VAL B 1 406 ? -23.703 16.156 -2.711 1 95.94 406 VAL B CA 1
ATOM 6636 C C . VAL B 1 406 ? -24.266 17.125 -1.67 1 95.94 406 VAL B C 1
ATOM 6638 O O . VAL B 1 406 ? -23.688 18.188 -1.419 1 95.94 406 VAL B O 1
ATOM 6641 N N . ALA B 1 407 ? -25.359 16.75 -1.081 1 97 407 ALA B N 1
ATOM 6642 C CA . ALA B 1 407 ? -25.984 17.578 -0.059 1 97 407 ALA B CA 1
ATOM 6643 C C . ALA B 1 407 ? -25.047 17.781 1.136 1 97 407 ALA B C 1
ATOM 6645 O O . ALA B 1 407 ? -24.922 18.891 1.659 1 97 407 ALA B O 1
ATOM 6646 N N . VAL B 1 408 ? -24.438 16.719 1.559 1 96.44 408 VAL B N 1
ATOM 6647 C CA . VAL B 1 408 ? -23.516 16.766 2.691 1 96.44 408 VAL B CA 1
ATOM 6648 C C . VAL B 1 408 ? -22.328 17.641 2.344 1 96.44 408 VAL B C 1
ATOM 6650 O O . VAL B 1 408 ? -21.859 18.422 3.178 1 96.44 408 VAL B O 1
ATOM 6653 N N . GLY B 1 409 ? -21.812 17.5 1.115 1 94.5 409 GLY B N 1
ATOM 6654 C CA . GLY B 1 409 ? -20.703 18.344 0.682 1 94.5 409 GLY B CA 1
ATOM 6655 C C . GLY B 1 409 ? -21.047 19.828 0.667 1 94.5 409 GLY B C 1
ATOM 6656 O O . GLY B 1 409 ? -20.266 20.656 1.128 1 94.5 409 GLY B O 1
ATOM 6657 N N . LEU B 1 410 ? -22.203 20.156 0.177 1 94.94 410 LEU B N 1
ATOM 6658 C CA . LEU B 1 410 ? -22.656 21.531 0.09 1 94.94 410 LEU B CA 1
ATOM 6659 C C . LEU B 1 410 ? -22.891 22.125 1.479 1 94.94 410 LEU B C 1
ATOM 6661 O O . LEU B 1 410 ? -22.312 23.156 1.827 1 94.94 410 LEU B O 1
ATOM 6665 N N . LEU B 1 411 ? -23.672 21.438 2.281 1 95.56 411 LEU B N 1
ATOM 6666 C CA . LEU B 1 411 ? -24.031 21.938 3.6 1 95.56 411 LEU B CA 1
ATOM 6667 C C . LEU B 1 411 ? -22.859 21.859 4.562 1 95.56 411 LEU B C 1
ATOM 6669 O O . LEU B 1 411 ? -22.719 22.703 5.453 1 95.56 411 LEU B O 1
ATOM 6673 N N . GLY B 1 412 ? -22.094 20.797 4.387 1 94.44 412 GLY B N 1
ATOM 6674 C CA . GLY B 1 412 ? -20.906 20.688 5.227 1 94.44 412 GLY B CA 1
ATOM 6675 C C . GLY B 1 412 ? -19.938 21.844 5.078 1 94.44 412 GLY B C 1
ATOM 6676 O O . GLY B 1 412 ? -19.391 22.328 6.062 1 94.44 412 GLY B O 1
ATOM 6677 N N . ARG B 1 413 ? -19.75 22.281 3.895 1 90 413 ARG B N 1
ATOM 6678 C CA . ARG B 1 413 ? -18.906 23.438 3.654 1 90 413 ARG B CA 1
ATOM 6679 C C . ARG B 1 413 ? -19.5 24.688 4.285 1 90 413 ARG B C 1
ATOM 6681 O O . ARG B 1 413 ? -18.781 25.484 4.91 1 90 413 ARG B O 1
ATOM 6688 N N . LEU B 1 414 ? -20.75 24.891 4.098 1 90.88 414 LEU B N 1
ATOM 6689 C CA . LEU B 1 414 ? -21.422 26.062 4.629 1 90.88 414 LEU B CA 1
ATOM 6690 C C . LEU B 1 414 ? -21.344 26.094 6.152 1 90.88 414 LEU B C 1
ATOM 6692 O O . LEU B 1 414 ? -21.047 27.141 6.746 1 90.88 414 LEU B O 1
ATOM 6696 N N . VAL B 1 415 ? -21.578 24.969 6.727 1 92 415 VAL B N 1
ATOM 6697 C CA . VAL B 1 415 ? -21.547 24.859 8.18 1 92 415 VAL B CA 1
ATOM 6698 C C . VAL B 1 415 ? -20.109 25.047 8.672 1 92 415 VAL B C 1
ATOM 6700 O O . VAL B 1 415 ? -19.859 25.703 9.688 1 92 415 VAL B O 1
ATOM 6703 N N . GLY B 1 416 ? -19.203 24.438 7.973 1 88.94 416 GLY B N 1
ATOM 6704 C CA . GLY B 1 416 ? -17.797 24.609 8.305 1 88.94 416 GLY B CA 1
ATOM 6705 C C . GLY B 1 416 ? -17.359 26.062 8.305 1 88.94 416 GLY B C 1
ATOM 6706 O O . GLY B 1 416 ? -16.703 26.516 9.25 1 88.94 416 GLY B O 1
ATOM 6707 N N . MET B 1 417 ? -17.75 26.812 7.332 1 83.69 417 MET B N 1
ATOM 6708 C CA . MET B 1 417 ? -17.391 28.219 7.223 1 83.69 417 MET B CA 1
ATOM 6709 C C . MET B 1 417 ? -18 29.016 8.375 1 83.69 417 MET B C 1
ATOM 6711 O O . MET B 1 417 ? -17.344 29.906 8.93 1 83.69 417 MET B O 1
ATOM 6715 N N . ARG B 1 418 ? -19.172 28.672 8.648 1 86.69 418 ARG B N 1
ATOM 6716 C CA . ARG B 1 418 ? -19.859 29.391 9.727 1 86.69 418 ARG B CA 1
ATOM 6717 C C . ARG B 1 418 ? -19.188 29.109 11.07 1 86.69 418 ARG B C 1
ATOM 6719 O O . ARG B 1 418 ? -19.156 29.984 11.945 1 86.69 418 ARG B O 1
ATOM 6726 N N . LEU B 1 419 ? -18.625 27.984 11.18 1 88.38 419 LEU B N 1
ATOM 6727 C CA . LEU B 1 419 ? -18.031 27.594 12.453 1 88.38 419 LEU B CA 1
ATOM 6728 C C . LEU B 1 419 ? -16.516 27.812 12.43 1 88.38 419 LEU B C 1
ATOM 6730 O O . LEU B 1 419 ? -15.828 27.516 13.406 1 88.38 419 LEU B O 1
ATOM 6734 N N . GLY B 1 420 ? -16 28.266 11.328 1 80.69 420 GLY B N 1
ATOM 6735 C CA . GLY B 1 420 ? -14.586 28.578 11.227 1 80.69 420 GLY B CA 1
ATOM 6736 C C . GLY B 1 420 ? -13.719 27.344 11.039 1 80.69 420 GLY B C 1
ATOM 6737 O O . GLY B 1 420 ? -12.578 27.312 11.508 1 80.69 420 GLY B O 1
ATOM 6738 N N . ALA B 1 421 ? -14.242 26.328 10.539 1 86.88 421 ALA B N 1
ATOM 6739 C CA . ALA B 1 421 ? -13.508 25.094 10.297 1 86.88 421 ALA B CA 1
ATOM 6740 C C . ALA B 1 421 ? -13.555 24.703 8.82 1 86.88 421 ALA B C 1
ATOM 6742 O O . ALA B 1 421 ? -14.453 25.125 8.086 1 86.88 421 ALA B O 1
ATOM 6743 N N . PRO B 1 422 ? -12.484 23.984 8.375 1 86.19 422 PRO B N 1
ATOM 6744 C CA . PRO B 1 422 ? -12.562 23.469 7.004 1 86.19 422 PRO B CA 1
ATOM 6745 C C . PRO B 1 422 ? -13.719 22.484 6.805 1 86.19 422 PRO B C 1
ATOM 6747 O O . PRO B 1 422 ? -14.086 21.766 7.73 1 86.19 422 PRO B O 1
ATOM 6750 N N . GLY B 1 423 ? -14.273 22.531 5.664 1 87.88 423 GLY B N 1
ATOM 6751 C CA . GLY B 1 423 ? -15.398 21.672 5.328 1 87.88 423 GLY B CA 1
ATOM 6752 C C . GLY B 1 423 ? -15.133 20.203 5.598 1 87.88 423 GLY B C 1
ATOM 6753 O O . GLY B 1 423 ? -16.031 19.453 5.988 1 87.88 423 GLY B O 1
ATOM 6754 N N . LEU B 1 424 ? -13.891 19.797 5.441 1 87.44 424 LEU B N 1
ATOM 6755 C CA . LEU B 1 424 ? -13.5 18.391 5.582 1 87.44 424 LEU B CA 1
ATOM 6756 C C . LEU B 1 424 ? -13.797 17.891 6.988 1 87.44 424 LEU B C 1
ATOM 6758 O O . LEU B 1 424 ? -14.148 16.719 7.168 1 87.44 424 LEU B O 1
ATOM 6762 N N . VAL B 1 425 ? -13.711 18.719 7.984 1 90.75 425 VAL B N 1
ATOM 6763 C CA . VAL B 1 425 ? -13.891 18.359 9.391 1 90.75 425 VAL B CA 1
ATOM 6764 C C . VAL B 1 425 ? -15.336 17.938 9.641 1 90.75 425 VAL B C 1
ATOM 6766 O O . VAL B 1 425 ? -15.609 17.094 10.5 1 90.75 425 VAL B O 1
ATOM 6769 N N . ILE B 1 426 ? -16.219 18.453 8.836 1 94 426 ILE B N 1
ATOM 6770 C CA . ILE B 1 426 ? -17.641 18.172 9 1 94 426 ILE B CA 1
ATOM 6771 C C . ILE B 1 426 ? -18.062 17.062 8.039 1 94 426 ILE B C 1
ATOM 6773 O O . ILE B 1 426 ? -18.734 16.109 8.43 1 94 426 ILE B O 1
ATOM 6777 N N . VAL B 1 427 ? -17.578 17.078 6.848 1 93.62 427 VAL B N 1
ATOM 6778 C CA . VAL B 1 427 ? -18.062 16.25 5.75 1 93.62 427 VAL B CA 1
ATOM 6779 C C . VAL B 1 427 ? -17.594 14.805 5.949 1 93.62 427 VAL B C 1
ATOM 6781 O O . VAL B 1 427 ? -18.375 13.867 5.789 1 93.62 427 VAL B O 1
ATOM 6784 N N . ILE B 1 428 ? -16.344 14.547 6.34 1 91.69 428 ILE B N 1
ATOM 6785 C CA . ILE B 1 428 ? -15.766 13.211 6.375 1 91.69 428 ILE B CA 1
ATOM 6786 C C . ILE B 1 428 ? -16.453 12.383 7.461 1 91.69 428 ILE B C 1
ATOM 6788 O O . ILE B 1 428 ? -16.891 11.258 7.207 1 91.69 428 ILE B O 1
ATOM 6792 N N . PRO B 1 429 ? -16.656 12.883 8.672 1 94.5 429 PRO B N 1
ATOM 6793 C CA . PRO B 1 429 ? -17.359 12.094 9.68 1 94.5 429 PRO B CA 1
ATOM 6794 C C . PRO B 1 429 ? -18.812 11.805 9.289 1 94.5 429 PRO B C 1
ATOM 6796 O O . PRO B 1 429 ? -19.328 10.727 9.602 1 94.5 429 PRO B O 1
ATOM 6799 N N . THR B 1 430 ? -19.422 12.742 8.609 1 95.5 430 THR B N 1
ATOM 6800 C CA . THR B 1 430 ? -20.828 12.648 8.25 1 95.5 430 THR B CA 1
ATOM 6801 C C . THR B 1 430 ? -21.062 11.508 7.273 1 95.5 430 THR B C 1
ATOM 6803 O O . THR B 1 430 ? -22.109 10.844 7.32 1 95.5 430 THR B O 1
ATOM 6806 N N . VAL B 1 431 ? -20.156 11.203 6.402 1 93.69 431 VAL B N 1
ATOM 6807 C CA . VAL B 1 431 ? -20.375 10.227 5.344 1 93.69 431 VAL B CA 1
ATOM 6808 C C . VAL B 1 431 ? -19.891 8.852 5.805 1 93.69 431 VAL B C 1
ATOM 6810 O O . VAL B 1 431 ? -20.094 7.852 5.113 1 93.69 431 VAL B O 1
ATOM 6813 N N . SER B 1 432 ? -19.328 8.711 6.969 1 92.06 432 SER B N 1
ATOM 6814 C CA . SER B 1 432 ? -18.734 7.469 7.465 1 92.06 432 SER B CA 1
ATOM 6815 C C . SER B 1 432 ? -19.766 6.348 7.527 1 92.06 432 SER B C 1
ATOM 6817 O O . SER B 1 432 ? -19.5 5.227 7.098 1 92.06 432 SER B O 1
ATOM 6819 N N . PRO B 1 433 ? -21.047 6.629 7.969 1 92.06 433 PRO B N 1
ATOM 6820 C CA . PRO B 1 433 ? -22.031 5.547 8.047 1 92.06 433 PRO B CA 1
ATOM 6821 C C . PRO B 1 433 ? -22.516 5.094 6.68 1 92.06 433 PRO B C 1
ATOM 6823 O O . PRO B 1 433 ? -23.172 4.051 6.566 1 92.06 433 PRO B O 1
ATOM 6826 N N . LEU B 1 434 ? -22.25 5.836 5.605 1 91.94 434 LEU B N 1
ATOM 6827 C CA . LEU B 1 434 ? -22.734 5.543 4.262 1 91.94 434 LEU B CA 1
ATOM 6828 C C . LEU B 1 434 ? -21.797 4.582 3.537 1 91.94 434 LEU B C 1
ATOM 6830 O O . LEU B 1 434 ? -22.109 4.109 2.443 1 91.94 434 LEU B O 1
ATOM 6834 N N . LEU B 1 435 ? -20.656 4.262 4.16 1 88.75 435 LEU B N 1
ATOM 6835 C CA . LEU B 1 435 ? -19.672 3.391 3.518 1 88.75 435 LEU B CA 1
ATOM 6836 C C . LEU B 1 435 ? -20.25 2.002 3.277 1 88.75 435 LEU B C 1
ATOM 6838 O O . LEU B 1 435 ? -21.031 1.505 4.09 1 88.75 435 LEU B O 1
ATOM 6842 N N . PRO B 1 436 ? -19.859 1.38 2.189 1 89.06 436 PRO B N 1
ATOM 6843 C CA . PRO B 1 436 ? -20.516 0.149 1.749 1 89.06 436 PRO B CA 1
ATOM 6844 C C . PRO B 1 436 ? -19.953 -1.099 2.422 1 89.06 436 PRO B C 1
ATOM 6846 O O . PRO B 1 436 ? -19.5 -2.023 1.737 1 89.06 436 PRO B O 1
ATOM 6849 N N . GLY B 1 437 ? -20.125 -1.205 3.676 1 85 437 GLY B N 1
ATOM 6850 C CA . GLY B 1 437 ? -19.625 -2.355 4.41 1 85 437 GLY B CA 1
ATOM 6851 C C . GLY B 1 437 ? -20.312 -3.654 4.027 1 85 437 GLY B C 1
ATOM 6852 O O . GLY B 1 437 ? -19.656 -4.676 3.832 1 85 437 GLY B O 1
ATOM 6853 N N . LEU B 1 438 ? -21.641 -3.611 3.844 1 85.5 438 LEU B N 1
ATOM 6854 C CA . LEU B 1 438 ? -22.406 -4.816 3.547 1 85.5 438 LEU B CA 1
ATOM 6855 C C . LEU B 1 438 ? -22.094 -5.328 2.145 1 85.5 438 LEU B C 1
ATOM 6857 O O . LEU B 1 438 ? -22 -6.539 1.932 1 85.5 438 LEU B O 1
ATOM 6861 N N . ARG B 1 439 ? -21.969 -4.441 1.197 1 84 439 ARG B N 1
ATOM 6862 C CA . ARG B 1 439 ? -21.625 -4.848 -0.163 1 84 439 ARG B CA 1
ATOM 6863 C C . ARG B 1 439 ? -20.25 -5.504 -0.211 1 84 439 ARG B C 1
ATOM 6865 O O . ARG B 1 439 ? -20.047 -6.477 -0.939 1 84 439 ARG B O 1
ATOM 6872 N N . ILE B 1 440 ? -19.344 -4.988 0.535 1 81.19 440 ILE B N 1
ATOM 6873 C CA . ILE B 1 440 ? -18 -5.566 0.592 1 81.19 440 ILE B CA 1
ATOM 6874 C C . ILE B 1 440 ? -18.078 -6.973 1.187 1 81.19 440 ILE B C 1
ATOM 6876 O O . ILE B 1 440 ? -17.5 -7.918 0.634 1 81.19 440 ILE B O 1
ATOM 6880 N N . PHE B 1 441 ? -18.812 -7.164 2.207 1 82.62 441 PHE B N 1
ATOM 6881 C CA . PHE B 1 441 ? -18.922 -8.477 2.834 1 82.62 441 PHE B CA 1
ATOM 6882 C C . PHE B 1 441 ? -19.562 -9.484 1.879 1 82.62 441 PHE B C 1
ATOM 6884 O O . PHE B 1 441 ? -19.094 -10.609 1.752 1 82.62 441 PHE B O 1
ATOM 6891 N N . ARG B 1 442 ? -20.656 -9.016 1.229 1 81.31 442 ARG B N 1
ATOM 6892 C CA . ARG B 1 442 ? -21.344 -9.906 0.302 1 81.31 442 ARG B CA 1
ATOM 6893 C C . ARG B 1 442 ? -20.422 -10.359 -0.825 1 81.31 442 ARG B C 1
ATOM 6895 O O . ARG B 1 442 ? -20.438 -11.523 -1.216 1 81.31 442 ARG B O 1
ATOM 6902 N N . GLY B 1 443 ? -19.734 -9.383 -1.354 1 77.25 443 GLY B N 1
ATOM 6903 C CA . GLY B 1 443 ? -18.781 -9.75 -2.393 1 77.25 443 GLY B CA 1
ATOM 6904 C C . GLY B 1 443 ? -17.75 -10.75 -1.923 1 77.25 443 GLY B C 1
ATOM 6905 O O . GLY B 1 443 ? -17.438 -11.711 -2.631 1 77.25 443 GLY B O 1
ATOM 6906 N N . MET B 1 444 ? -17.25 -10.633 -0.715 1 76.81 444 MET B N 1
ATOM 6907 C CA . MET B 1 444 ? -16.25 -11.523 -0.155 1 76.81 444 MET B CA 1
ATOM 6908 C C . MET B 1 444 ? -16.844 -12.891 0.161 1 76.81 444 MET B C 1
ATOM 6910 O O . MET B 1 444 ? -16.188 -13.922 -0.044 1 76.81 444 MET B O 1
ATOM 6914 N N . TYR B 1 445 ? -17.984 -12.812 0.716 1 74.19 445 TYR B N 1
ATOM 6915 C CA . TYR B 1 445 ? -18.656 -14.062 1.045 1 74.19 445 TYR B CA 1
ATOM 6916 C C . TYR B 1 445 ? -18.844 -14.922 -0.201 1 74.19 445 TYR B C 1
ATOM 6918 O O . TYR B 1 445 ? -18.578 -16.125 -0.182 1 74.19 445 TYR B O 1
ATOM 6926 N N . ASP B 1 446 ? -19.297 -14.219 -1.277 1 73.88 446 ASP B N 1
ATOM 6927 C CA . ASP B 1 446 ? -19.5 -14.922 -2.541 1 73.88 446 ASP B CA 1
ATOM 6928 C C . ASP B 1 446 ? -18.203 -15.477 -3.086 1 73.88 446 ASP B C 1
ATOM 6930 O O . ASP B 1 446 ? -18.172 -16.562 -3.684 1 73.88 446 ASP B O 1
ATOM 6934 N N . ALA B 1 447 ? -17.172 -14.836 -2.893 1 70 447 ALA B N 1
ATOM 6935 C CA . ALA B 1 447 ? -15.859 -15.258 -3.393 1 70 447 ALA B CA 1
ATOM 6936 C C . ALA B 1 447 ? -15.328 -16.453 -2.607 1 70 447 ALA B C 1
ATOM 6938 O O . ALA B 1 447 ? -14.773 -17.391 -3.189 1 70 447 ALA B O 1
ATOM 6939 N N . VAL B 1 448 ? -15.516 -16.516 -1.281 1 70.38 448 VAL B N 1
ATOM 6940 C CA . VAL B 1 448 ? -14.945 -17.531 -0.409 1 70.38 448 VAL B CA 1
ATOM 6941 C C . VAL B 1 448 ? -15.828 -18.766 -0.409 1 70.38 448 VAL B C 1
ATOM 6943 O O . VAL B 1 448 ? -15.336 -19.891 -0.438 1 70.38 448 VAL B O 1
ATOM 6946 N N . ALA B 1 449 ? -17.125 -18.5 -0.271 1 64.56 449 ALA B N 1
ATOM 6947 C CA . ALA B 1 449 ? -18.062 -19.609 -0.229 1 64.56 449 ALA B CA 1
ATOM 6948 C C . ALA B 1 449 ? -17.969 -20.453 -1.495 1 64.56 449 ALA B C 1
ATOM 6950 O O . ALA B 1 449 ? -18.125 -21.688 -1.445 1 64.56 449 ALA B O 1
ATOM 6951 N N . GLY B 1 450 ? -17.719 -19.734 -2.602 1 60.25 450 GLY B N 1
ATOM 6952 C CA . GLY B 1 450 ? -17.547 -20.469 -3.838 1 60.25 450 GLY B CA 1
ATOM 6953 C C . GLY B 1 450 ? -16.344 -21.406 -3.812 1 60.25 450 GLY B C 1
ATOM 6954 O O . GLY B 1 450 ? -16.391 -22.5 -4.398 1 60.25 450 GLY B O 1
ATOM 6955 N N . THR B 1 451 ? -15.305 -21.031 -3.154 1 57 451 THR B N 1
ATOM 6956 C CA . THR B 1 451 ? -14.094 -21.844 -3.131 1 57 451 THR B CA 1
ATOM 6957 C C . THR B 1 451 ? -14.211 -22.953 -2.104 1 57 451 THR B C 1
ATOM 6959 O O . THR B 1 451 ? -13.648 -24.047 -2.289 1 57 451 THR B O 1
ATOM 6962 N N . ILE B 1 452 ? -14.758 -22.672 -0.98 1 51.88 452 ILE B N 1
ATOM 6963 C CA . ILE B 1 452 ? -14.766 -23.641 0.109 1 51.88 452 ILE B CA 1
ATOM 6964 C C . ILE B 1 452 ? -15.953 -24.578 -0.05 1 51.88 452 ILE B C 1
ATOM 6966 O O . ILE B 1 452 ? -15.828 -25.797 0.171 1 51.88 452 ILE B O 1
ATOM 6970 N N . VAL B 1 453 ? -17.203 -23.906 -0.245 1 48.22 453 VAL B N 1
ATOM 6971 C CA . VAL B 1 453 ? -18.391 -24.766 -0.202 1 48.22 453 VAL B CA 1
ATOM 6972 C C . VAL B 1 453 ? -18.547 -25.484 -1.537 1 48.22 453 VAL B C 1
ATOM 6974 O O . VAL B 1 453 ? -19.234 -26.516 -1.618 1 48.22 453 VAL B O 1
ATOM 6977 N N . GLY B 1 454 ? -17.547 -25.359 -2.49 1 39.94 454 GLY B N 1
ATOM 6978 C CA . GLY B 1 454 ? -17.688 -26.125 -3.719 1 39.94 454 GLY B CA 1
ATOM 6979 C C . GLY B 1 454 ? -19.031 -25.938 -4.391 1 39.94 454 GLY B C 1
ATOM 6980 O O . GLY B 1 454 ? -19.375 -26.656 -5.328 1 39.94 454 GLY B O 1
ATOM 6981 N N . SER B 1 455 ? -20.031 -25.469 -3.75 1 39.75 455 SER B N 1
ATOM 6982 C CA . SER B 1 455 ? -21.406 -25.625 -4.211 1 39.75 455 SER B CA 1
ATOM 6983 C C . SER B 1 455 ? -21.688 -24.734 -5.418 1 39.75 455 SER B C 1
ATOM 6985 O O . SER B 1 455 ? -21.125 -23.656 -5.543 1 39.75 455 SER B O 1
ATOM 6987 N N . GLN B 1 456 ? -22.141 -25.234 -6.48 1 39.59 456 GLN B N 1
ATOM 6988 C CA . GLN B 1 456 ? -22.75 -24.719 -7.695 1 39.59 456 GLN B CA 1
ATOM 6989 C C . GLN B 1 456 ? -23.469 -23.391 -7.426 1 39.59 456 GLN B C 1
ATOM 6991 O O . GLN B 1 456 ? -23.828 -22.672 -8.359 1 39.59 456 GLN B O 1
ATOM 6996 N N . ALA B 1 457 ? -24.219 -23.359 -6.289 1 38.94 457 ALA B N 1
ATOM 6997 C CA . ALA B 1 457 ? -25.156 -22.281 -5.988 1 38.94 457 ALA B CA 1
ATOM 6998 C C . ALA B 1 457 ? -24.406 -20.984 -5.707 1 38.94 457 ALA B C 1
ATOM 7000 O O . ALA B 1 457 ? -25.016 -19.922 -5.57 1 38.94 457 ALA B O 1
ATOM 7001 N N . VAL B 1 458 ? -23.297 -20.891 -5.184 1 45.34 458 VAL B N 1
ATOM 7002 C CA . VAL B 1 458 ? -22.594 -19.672 -4.781 1 45.34 458 VAL B CA 1
ATOM 7003 C C . VAL B 1 458 ? -22.031 -18.969 -6.016 1 45.34 458 VAL B C 1
ATOM 7005 O O . VAL B 1 458 ? -21.5 -19.609 -6.922 1 45.34 458 VAL B O 1
ATOM 7008 N N . ALA B 1 459 ? -22.594 -17.875 -6.301 1 50.5 459 ALA B N 1
ATOM 7009 C CA . ALA B 1 459 ? -22.312 -17 -7.441 1 50.5 459 ALA B CA 1
ATOM 7010 C C . ALA B 1 459 ? -20.828 -16.969 -7.754 1 50.5 459 ALA B C 1
ATOM 7012 O O . ALA B 1 459 ? -20 -17.016 -6.848 1 50.5 459 ALA B O 1
ATOM 7013 N N . GLY B 1 460 ? -20.375 -17.578 -8.773 1 56.25 460 GLY B N 1
ATOM 7014 C CA . GLY B 1 460 ? -19.062 -17.688 -9.375 1 56.25 460 GLY B CA 1
ATOM 7015 C C . GLY B 1 460 ? -18.203 -16.453 -9.148 1 56.25 460 GLY B C 1
ATOM 7016 O O . GLY B 1 460 ? -18.656 -15.469 -8.562 1 56.25 460 GLY B O 1
ATOM 7017 N N . ALA B 1 461 ? -16.953 -16.484 -9.148 1 63.34 461 ALA B N 1
ATOM 7018 C CA . ALA B 1 461 ? -15.938 -15.445 -9.109 1 63.34 461 ALA B CA 1
ATOM 7019 C C . ALA B 1 461 ? -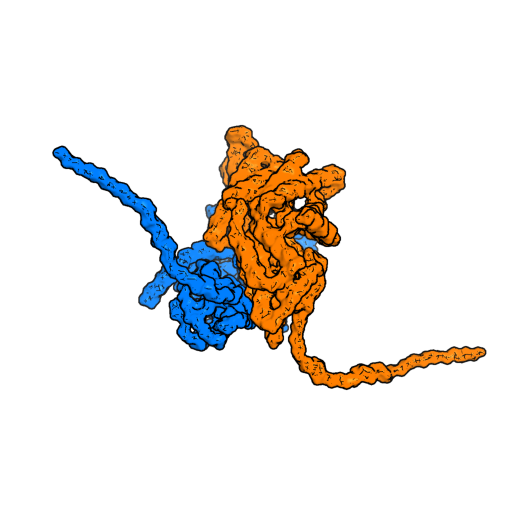16.422 -14.188 -9.82 1 63.34 461 ALA B C 1
ATOM 7021 O O . ALA B 1 461 ? -16.125 -13.07 -9.383 1 63.34 461 ALA B O 1
ATOM 7022 N N . GLY B 1 462 ? -17.359 -14.461 -10.695 1 67.12 462 GLY B N 1
ATOM 7023 C CA . GLY B 1 462 ? -17.875 -13.32 -11.438 1 67.12 462 GLY B CA 1
ATOM 7024 C C . GLY B 1 462 ? -18.828 -12.461 -10.633 1 67.12 462 GLY B C 1
ATOM 7025 O O . GLY B 1 462 ? -18.75 -11.234 -10.672 1 67.12 462 GLY B O 1
ATOM 7026 N N . GLN B 1 463 ? -19.703 -13.109 -9.906 1 72.25 463 GLN B N 1
ATOM 7027 C CA . GLN B 1 463 ? -20.656 -12.367 -9.094 1 72.25 463 GLN B CA 1
ATOM 7028 C C . GLN B 1 463 ? -19.969 -11.625 -7.961 1 72.25 463 GLN B C 1
ATOM 7030 O O . GLN B 1 463 ? -20.328 -10.484 -7.637 1 72.25 463 GLN B O 1
ATOM 7035 N N . ALA B 1 464 ? -19.016 -12.25 -7.34 1 76.94 464 ALA B N 1
ATOM 7036 C CA . ALA B 1 464 ? -18.234 -11.609 -6.277 1 76.94 464 ALA B CA 1
ATOM 7037 C C . ALA B 1 464 ? -17.562 -10.336 -6.777 1 76.94 464 ALA B C 1
ATOM 7039 O O . ALA B 1 464 ? -17.594 -9.305 -6.102 1 76.94 464 ALA B O 1
ATOM 7040 N N . LEU B 1 465 ? -17.109 -10.367 -7.957 1 77.44 465 LEU B N 1
ATOM 7041 C CA . LEU B 1 465 ? -16.438 -9.211 -8.539 1 77.44 465 LEU B CA 1
ATOM 7042 C C . LEU B 1 465 ? -17.438 -8.094 -8.828 1 77.44 465 LEU B C 1
ATOM 7044 O O . LEU B 1 465 ? -17.125 -6.918 -8.633 1 77.44 465 LEU B O 1
ATOM 7048 N N . GLY B 1 466 ? -18.562 -8.516 -9.328 1 79.69 466 GLY B N 1
ATOM 7049 C CA . GLY B 1 466 ? -19.594 -7.52 -9.57 1 79.69 466 GLY B CA 1
ATOM 7050 C C . GLY B 1 466 ? -20.016 -6.785 -8.312 1 79.69 466 GLY B C 1
ATOM 7051 O O . GLY B 1 466 ? -20.172 -5.562 -8.32 1 79.69 466 GLY B O 1
ATOM 7052 N N . THR B 1 467 ? -20.141 -7.531 -7.289 1 82.5 467 THR B N 1
ATOM 7053 C CA . THR B 1 467 ? -20.562 -6.949 -6.016 1 82.5 467 THR B CA 1
ATOM 7054 C C . THR B 1 467 ? -19.469 -6.035 -5.461 1 82.5 467 THR B C 1
ATOM 7056 O O . THR B 1 467 ? -19.766 -4.965 -4.926 1 82.5 467 THR B O 1
ATOM 7059 N N . LEU B 1 468 ? -18.266 -6.449 -5.574 1 83 468 LEU B N 1
ATOM 7060 C CA . LEU B 1 468 ? -17.172 -5.637 -5.086 1 83 468 LEU B CA 1
ATOM 7061 C C . LEU B 1 468 ? -17.016 -4.367 -5.922 1 83 468 LEU B C 1
ATOM 7063 O O . LEU B 1 468 ? -16.688 -3.305 -5.391 1 83 468 LEU B O 1
ATOM 7067 N N . LEU B 1 469 ? -17.281 -4.496 -7.176 1 83.69 469 LEU B N 1
ATOM 7068 C CA . LEU B 1 469 ? -17.266 -3.314 -8.031 1 83.69 469 LEU B CA 1
ATOM 7069 C C . LEU B 1 469 ? -18.406 -2.357 -7.664 1 83.69 469 LEU B C 1
ATOM 7071 O O . LEU B 1 469 ? -18.25 -1.139 -7.77 1 83.69 469 LEU B O 1
ATOM 7075 N N . GLY B 1 470 ? -19.516 -2.916 -7.277 1 85.88 470 GLY B N 1
ATOM 7076 C CA . GLY B 1 470 ? -20.594 -2.094 -6.773 1 85.88 470 GLY B CA 1
ATOM 7077 C C . GLY B 1 470 ? -20.219 -1.298 -5.539 1 85.88 470 GLY B C 1
ATOM 7078 O O . GLY B 1 470 ? -20.578 -0.124 -5.414 1 85.88 470 GLY B O 1
ATOM 7079 N N . ALA B 1 471 ? -19.516 -1.953 -4.645 1 87.81 471 ALA B N 1
ATOM 7080 C CA . ALA B 1 471 ? -19.031 -1.263 -3.451 1 87.81 471 ALA B CA 1
ATOM 7081 C C . ALA B 1 471 ? -18.078 -0.123 -3.818 1 87.81 471 ALA B C 1
ATOM 7083 O O . ALA B 1 471 ? -18.156 0.964 -3.242 1 87.81 471 ALA B O 1
ATOM 7084 N N . ALA B 1 472 ? -17.219 -0.372 -4.766 1 87.5 472 ALA B N 1
ATOM 7085 C CA . ALA B 1 472 ? -16.281 0.657 -5.234 1 87.5 472 ALA B CA 1
ATOM 7086 C C . ALA B 1 472 ? -17.047 1.825 -5.867 1 87.5 472 ALA B C 1
ATOM 7088 O O . ALA B 1 472 ? -16.641 2.982 -5.719 1 87.5 472 ALA B O 1
ATOM 7089 N N . SER B 1 473 ? -18.109 1.496 -6.543 1 89.69 473 SER B N 1
ATOM 7090 C CA . SER B 1 473 ? -18.906 2.539 -7.176 1 89.69 473 SER B CA 1
ATOM 7091 C C . SER B 1 473 ? -19.578 3.432 -6.133 1 89.69 473 SER B C 1
ATOM 7093 O O . SER B 1 473 ? -19.688 4.645 -6.324 1 89.69 473 SER B O 1
ATOM 7095 N N . VAL B 1 474 ? -20.016 2.857 -5.086 1 90.56 474 VAL B N 1
ATOM 7096 C CA . VAL B 1 474 ? -20.641 3.629 -4.008 1 90.56 474 VAL B CA 1
ATOM 7097 C C . VAL B 1 474 ? -19.594 4.543 -3.369 1 90.56 474 VAL B C 1
ATOM 7099 O O . VAL B 1 474 ? -19.859 5.719 -3.107 1 90.56 474 VAL B O 1
ATOM 7102 N N . ALA B 1 475 ? -18.453 4.008 -3.121 1 89.81 475 ALA B N 1
ATOM 7103 C CA . ALA B 1 475 ? -17.375 4.801 -2.551 1 89.81 475 ALA B CA 1
ATOM 7104 C C . ALA B 1 475 ? -17.016 5.973 -3.459 1 89.81 475 ALA B C 1
ATOM 7106 O O . ALA B 1 475 ? -16.781 7.086 -2.982 1 89.81 475 ALA B O 1
ATOM 7107 N N . LEU B 1 476 ? -17.016 5.699 -4.723 1 89 476 LEU B N 1
ATOM 7108 C CA . LEU B 1 476 ? -16.734 6.75 -5.695 1 89 476 LEU B CA 1
ATOM 7109 C C . LEU B 1 476 ? -17.844 7.797 -5.711 1 89 476 LEU B C 1
ATOM 7111 O O . LEU B 1 476 ? -17.578 8.992 -5.832 1 89 476 LEU B O 1
ATOM 7115 N N . ALA B 1 477 ? -19.047 7.324 -5.625 1 92.75 477 ALA B N 1
ATOM 7116 C CA . ALA B 1 477 ? -20.188 8.227 -5.586 1 92.75 477 ALA B CA 1
ATOM 7117 C C . ALA B 1 477 ? -20.109 9.164 -4.379 1 92.75 477 ALA B C 1
ATOM 7119 O O . ALA B 1 477 ? -20.422 10.352 -4.488 1 92.75 477 ALA B O 1
ATOM 7120 N N . ILE B 1 478 ? -19.766 8.617 -3.248 1 93 478 ILE B N 1
ATOM 7121 C CA . ILE B 1 478 ? -19.641 9.414 -2.033 1 93 478 ILE B CA 1
ATOM 7122 C C . ILE B 1 478 ? -18.547 10.477 -2.225 1 93 478 ILE B C 1
ATOM 7124 O O . ILE B 1 478 ? -18.781 11.664 -1.988 1 93 478 ILE B O 1
ATOM 7128 N N . SER B 1 479 ? -17.375 10.086 -2.727 1 90.62 479 SER B N 1
ATOM 7129 C CA . SER B 1 479 ? -16.234 10.984 -2.857 1 90.62 479 SER B CA 1
ATOM 7130 C C . SER B 1 479 ? -16.5 12.078 -3.879 1 90.62 479 SER B C 1
ATOM 7132 O O . SER B 1 479 ? -16.281 13.258 -3.605 1 90.62 479 SER B O 1
ATOM 7134 N N . THR B 1 480 ? -17.047 11.703 -5.027 1 90.94 480 THR B N 1
ATOM 7135 C CA . THR B 1 480 ? -17.312 12.68 -6.082 1 90.94 480 THR B CA 1
ATOM 7136 C C . THR B 1 480 ? -18.484 13.57 -5.719 1 90.94 480 THR B C 1
ATOM 7138 O O . THR B 1 480 ? -18.516 14.75 -6.062 1 90.94 480 THR B O 1
ATOM 7141 N N . GLY B 1 481 ? -19.422 12.961 -5.09 1 93.31 481 GLY B N 1
ATOM 7142 C CA . GLY B 1 481 ? -20.547 13.75 -4.645 1 93.31 481 GLY B CA 1
ATOM 7143 C C . GLY B 1 481 ? -20.172 14.828 -3.648 1 93.31 481 GLY B C 1
ATOM 7144 O O . GLY B 1 481 ? -20.562 15.992 -3.795 1 93.31 481 GLY B O 1
ATOM 7145 N N . VAL B 1 482 ? -19.453 14.453 -2.639 1 92.44 482 VAL B N 1
ATOM 7146 C CA . VAL B 1 482 ? -19 15.391 -1.617 1 92.44 482 VAL B CA 1
ATOM 7147 C C . VAL B 1 482 ? -18.203 16.516 -2.268 1 92.44 482 VAL B C 1
ATOM 7149 O O . VAL B 1 482 ? -18.391 17.688 -1.943 1 92.44 482 VAL B O 1
ATOM 7152 N N . PHE B 1 483 ? -17.328 16.203 -3.201 1 87.94 483 PHE B N 1
ATOM 7153 C CA . PHE B 1 483 ? -16.516 17.203 -3.875 1 87.94 483 PHE B CA 1
ATOM 7154 C C . PHE B 1 483 ? -17.375 18.141 -4.711 1 87.94 483 PHE B C 1
ATOM 7156 O O . PHE B 1 483 ? -17.125 19.344 -4.746 1 87.94 483 PHE B O 1
ATOM 7163 N N . PHE B 1 484 ? -18.25 17.547 -5.43 1 91 484 PHE B N 1
ATOM 7164 C CA . PHE B 1 484 ? -19.156 18.359 -6.246 1 91 484 PHE B CA 1
ATOM 7165 C C . PHE B 1 484 ? -19.938 19.344 -5.379 1 91 484 PHE B C 1
ATOM 7167 O O . PHE B 1 484 ? -20.078 20.516 -5.73 1 91 484 PHE B O 1
ATOM 7174 N N . GLY B 1 485 ? -20.469 18.812 -4.277 1 92.62 485 GLY B N 1
ATOM 7175 C CA . GLY B 1 485 ? -21.156 19.688 -3.348 1 92.62 485 GLY B CA 1
ATOM 7176 C C . GLY B 1 485 ? -20.297 20.812 -2.83 1 92.62 485 GLY B C 1
ATOM 7177 O O . GLY B 1 485 ? -20.75 21.953 -2.73 1 92.62 485 GLY B O 1
ATOM 7178 N N . ASP B 1 486 ? -19.094 20.5 -2.494 1 87.38 486 ASP B N 1
ATOM 7179 C CA . ASP B 1 486 ? -18.141 21.484 -2.012 1 87.38 486 ASP B CA 1
ATOM 7180 C C . ASP B 1 486 ? -17.859 22.547 -3.074 1 87.38 486 ASP B C 1
ATOM 7182 O O . ASP B 1 486 ? -17.781 23.734 -2.762 1 87.38 486 ASP B O 1
ATOM 7186 N N . ALA B 1 487 ? -17.703 22.188 -4.324 1 84.94 487 ALA B N 1
ATOM 7187 C CA . ALA B 1 487 ? -17.422 23.094 -5.434 1 84.94 487 ALA B CA 1
ATOM 7188 C C . ALA B 1 487 ? -18.594 24.047 -5.672 1 84.94 487 ALA B C 1
ATOM 7190 O O . ALA B 1 487 ? -18.391 25.219 -5.988 1 84.94 487 ALA B O 1
ATOM 7191 N N . VAL B 1 488 ? -19.734 23.5 -5.535 1 89.19 488 VAL B N 1
ATOM 7192 C CA . VAL B 1 488 ? -20.922 24.312 -5.766 1 89.19 488 VAL B CA 1
ATOM 7193 C C . VAL B 1 488 ? -21.062 25.359 -4.664 1 89.19 488 VAL B C 1
ATOM 7195 O O . VAL B 1 488 ? -21.578 26.453 -4.902 1 89.19 488 VAL B O 1
ATOM 7198 N N . ALA B 1 489 ? -20.562 25.078 -3.508 1 87.94 489 ALA B N 1
ATOM 7199 C CA . ALA B 1 489 ? -20.688 25.969 -2.361 1 87.94 489 ALA B CA 1
ATOM 7200 C C . ALA B 1 489 ? -19.594 27.047 -2.385 1 87.94 489 ALA B C 1
ATOM 7202 O O . ALA B 1 489 ? -19.703 28.047 -1.672 1 87.94 489 ALA B O 1
ATOM 7203 N N . THR B 1 490 ? -18.594 26.938 -3.162 1 77.94 490 THR B N 1
ATOM 7204 C CA . THR B 1 490 ? -17.422 27.797 -3.164 1 77.94 490 THR B CA 1
ATOM 7205 C C . THR B 1 490 ? -17.812 29.25 -3.43 1 77.94 490 THR B C 1
ATOM 7207 O O . THR B 1 490 ? -17.344 30.172 -2.748 1 77.94 490 THR B O 1
ATOM 7210 N N . PRO B 1 491 ? -18.766 29.5 -4.418 1 74.69 491 PRO B N 1
ATOM 7211 C CA . PRO B 1 491 ? -19.141 30.891 -4.66 1 74.69 491 PRO B CA 1
ATOM 7212 C C . PRO B 1 491 ? -19.922 31.516 -3.5 1 74.69 491 PRO B C 1
ATOM 7214 O O . PRO B 1 491 ? -20.016 32.719 -3.396 1 74.69 491 PRO B O 1
ATOM 7217 N N . LEU B 1 492 ? -20.375 30.703 -2.605 1 74.75 492 LEU B N 1
ATOM 7218 C CA . LEU B 1 492 ? -21.188 31.188 -1.491 1 74.75 492 LEU B CA 1
ATOM 7219 C C . LEU B 1 492 ? -20.312 31.516 -0.287 1 74.75 492 LEU B C 1
ATOM 7221 O O . LEU B 1 492 ? -20.828 31.906 0.766 1 74.75 492 LEU B O 1
ATOM 7225 N N . ASP B 1 493 ? -19.047 31.359 -0.44 1 69.31 493 ASP B N 1
ATOM 7226 C CA . ASP B 1 493 ? -18.109 31.578 0.659 1 69.31 493 ASP B CA 1
ATOM 7227 C C . ASP B 1 493 ? -18.141 33.031 1.127 1 69.31 493 ASP B C 1
ATOM 7229 O O . ASP B 1 493 ? -18.141 33.312 2.33 1 69.31 493 ASP B O 1
ATOM 7233 N N . ARG B 1 494 ? -18.203 34 0.187 1 61.56 494 ARG B N 1
ATOM 7234 C CA . ARG B 1 494 ? -18.078 35.406 0.487 1 61.56 494 ARG B CA 1
ATOM 7235 C C . ARG B 1 494 ? -19.219 35.875 1.394 1 61.56 494 ARG B C 1
ATOM 7237 O O . ARG B 1 494 ? -18.969 36.469 2.443 1 61.56 494 ARG B O 1
ATOM 7244 N N . PRO B 1 495 ? -20.281 35.594 1.056 1 53.66 495 PRO B N 1
ATOM 7245 C CA . PRO B 1 495 ? -21.359 36.125 1.893 1 53.66 495 PRO B CA 1
ATOM 7246 C C . PRO B 1 495 ? -21.391 35.5 3.287 1 53.66 495 PRO B C 1
ATOM 7248 O O . PRO B 1 495 ? -21.672 36.188 4.27 1 53.66 495 PRO B O 1
ATOM 7251 N N . VAL B 1 496 ? -20.922 34.312 3.398 1 59.75 496 VAL B N 1
ATOM 7252 C CA . VAL B 1 496 ? -21.031 33.594 4.676 1 59.75 496 VAL B CA 1
ATOM 7253 C C . VAL B 1 496 ? -19.953 34.094 5.629 1 59.75 496 VAL B C 1
ATOM 7255 O O . VAL B 1 496 ? -20.219 34.312 6.812 1 59.75 496 VAL B O 1
ATOM 7258 N N . VAL B 1 497 ? -18.812 34.312 5.062 1 58.41 497 VAL B N 1
ATOM 7259 C CA . VAL B 1 497 ? -17.719 34.781 5.891 1 58.41 497 VAL B CA 1
ATOM 7260 C C . VAL B 1 497 ? -17.984 36.219 6.348 1 58.41 497 VAL B C 1
ATOM 7262 O O . VAL B 1 497 ? -17.688 36.594 7.488 1 58.41 497 VAL B O 1
ATOM 7265 N N . ARG B 1 498 ? -18.578 37.031 5.496 1 54.66 498 ARG B N 1
ATOM 7266 C CA . ARG B 1 498 ? -18.938 38.406 5.84 1 54.66 498 ARG B CA 1
ATOM 7267 C C . ARG B 1 498 ? -19.984 38.438 6.961 1 54.66 498 ARG B C 1
ATOM 7269 O O . ARG B 1 498 ? -19.891 39.281 7.863 1 54.66 498 ARG B O 1
ATOM 7276 N N . GLN B 1 499 ? -20.828 37.531 6.836 1 55.19 499 GLN B N 1
ATOM 7277 C CA . GLN B 1 499 ? -21.859 37.469 7.855 1 55.19 499 GLN B CA 1
ATOM 7278 C C . GLN B 1 499 ? -21.297 37.062 9.211 1 55.19 499 GLN B C 1
ATOM 7280 O O . GLN B 1 499 ? -21.688 37.594 10.25 1 55.19 499 GLN B O 1
ATOM 7285 N N . ARG B 1 500 ? -20.422 36.094 9.203 1 59.28 500 ARG B N 1
ATOM 7286 C CA . ARG B 1 500 ? -19.797 35.656 10.438 1 59.28 500 ARG B CA 1
ATOM 7287 C C . ARG B 1 500 ? -19.031 36.781 11.109 1 59.28 500 ARG B C 1
ATOM 7289 O O . ARG B 1 500 ? -19.062 36.938 12.328 1 59.28 500 ARG B O 1
ATOM 7296 N N . ARG B 1 501 ? -18.391 37.594 10.328 1 55.72 501 ARG B N 1
ATOM 7297 C CA . ARG B 1 501 ? -17.641 38.719 10.836 1 55.72 501 ARG B CA 1
ATOM 7298 C C . ARG B 1 501 ? -18.578 39.781 11.445 1 55.72 501 ARG B C 1
ATOM 7300 O O . ARG B 1 501 ? -18.25 40.375 12.469 1 55.72 501 ARG B O 1
ATOM 7307 N N . ALA B 1 502 ? -19.688 39.875 10.797 1 53.72 502 ALA B N 1
ATOM 7308 C CA . ALA B 1 502 ? -20.656 40.844 11.273 1 53.72 502 ALA B CA 1
ATOM 7309 C C . ALA B 1 502 ? -21.25 40.438 12.617 1 53.72 502 ALA B C 1
ATOM 7311 O O . ALA B 1 502 ? -21.516 41.25 13.484 1 53.72 502 ALA B O 1
ATOM 7312 N N . ARG B 1 503 ? -21.281 39.125 12.805 1 53.41 503 ARG B N 1
ATOM 7313 C CA . ARG B 1 503 ? -21.859 38.625 14.047 1 53.41 503 ARG B CA 1
ATOM 7314 C C . ARG B 1 503 ? -20.844 38.688 15.188 1 53.41 503 ARG B C 1
ATOM 7316 O O . ARG B 1 503 ? -21.234 38.812 16.359 1 53.41 503 ARG B O 1
ATOM 7323 N N . ARG B 1 504 ? -19.641 38.531 14.938 1 52.16 5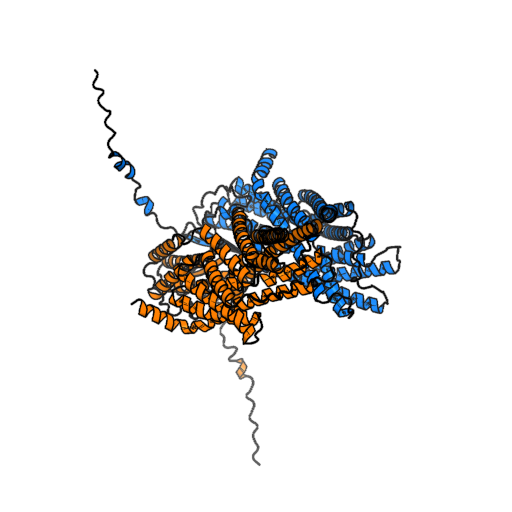04 ARG B N 1
ATOM 7324 C CA . ARG B 1 504 ? -18.625 38.594 15.969 1 52.16 504 ARG B CA 1
ATOM 7325 C C . ARG B 1 504 ? -18.328 40.062 16.359 1 52.16 504 ARG B C 1
ATOM 7327 O O . ARG B 1 504 ? -17.703 40.312 17.391 1 52.16 504 ARG B O 1
ATOM 7334 N N . ARG B 1 505 ? -18.734 41.094 15.656 1 44.22 505 ARG B N 1
ATOM 7335 C CA . ARG B 1 505 ? -18.703 42.469 16.094 1 44.22 505 ARG B CA 1
ATOM 7336 C C . ARG B 1 505 ? -19.922 42.812 16.938 1 44.22 505 ARG B C 1
ATOM 7338 O O . ARG B 1 505 ? -21.031 42.375 16.641 1 44.22 505 ARG B O 1
#

InterPro domains:
  IPR010619 Threonine/serine exporter-like, N-terminal domain [PF06738] (71-320)
  IPR024528 Threonine/Serine exporter, ThrE [PF12821] (351-486)
  IPR050539 ThrE Dicarboxylate/Amino Acid Exporter [PTHR34390] (66-325)

Solvent-accessible surface area (backbone atoms only — not comparable to full-atom values): 49774 Å² total; per-residue (Å²): 136,78,80,74,74,79,81,76,75,83,76,84,66,74,76,62,60,79,79,61,67,78,76,61,68,64,79,71,62,62,74,84,68,71,92,61,49,58,57,62,51,66,70,66,25,61,88,40,98,57,56,82,58,51,70,29,68,64,51,81,43,53,66,51,44,48,52,32,48,49,51,18,50,49,52,30,47,54,32,49,25,24,62,52,53,68,67,57,34,53,37,46,26,52,43,45,22,21,12,46,16,46,62,34,51,36,76,46,74,51,72,48,32,42,39,37,37,30,73,29,74,85,63,53,66,45,75,49,79,47,74,54,88,63,70,47,63,31,32,36,54,38,26,52,50,46,42,51,49,54,49,33,36,71,73,34,58,92,47,71,68,59,54,50,52,52,53,51,50,57,73,64,53,78,78,92,66,55,71,67,57,32,44,48,18,44,15,46,25,13,22,20,39,6,38,39,66,43,23,44,72,51,22,19,51,41,13,22,52,32,27,42,51,32,52,52,48,38,52,52,33,49,74,70,68,50,60,64,36,58,33,28,18,51,30,22,24,44,20,34,44,45,26,47,50,49,35,52,46,20,72,71,49,49,94,75,39,64,49,54,70,62,20,38,50,25,15,29,13,14,38,42,40,76,66,50,58,59,66,50,49,36,45,14,52,47,28,29,54,73,75,35,21,46,32,10,38,54,35,42,50,53,43,51,45,31,51,48,17,28,48,52,12,32,48,51,21,46,54,51,51,51,53,48,24,63,72,67,66,48,80,76,67,61,62,82,72,44,58,78,69,62,70,71,43,55,68,69,54,29,20,49,22,22,17,48,13,3,26,18,37,21,46,55,31,39,42,46,76,81,50,28,57,60,13,16,54,45,5,20,49,32,36,44,39,41,61,43,33,34,72,75,68,67,39,53,70,57,58,19,40,21,52,23,21,21,50,37,16,26,51,21,32,55,51,16,53,66,69,50,28,55,30,63,66,31,32,54,20,25,50,50,64,73,49,51,19,53,41,42,46,51,14,48,47,29,47,45,45,31,65,70,64,64,44,87,80,39,51,50,71,37,44,14,49,32,33,38,49,49,25,50,49,41,53,48,27,37,36,53,16,25,50,50,15,37,59,68,39,51,81,53,44,60,64,48,49,54,48,48,53,57,65,75,98,138,81,77,78,75,78,82,78,76,81,75,81,68,71,66,56,58,74,72,60,60,71,77,55,72,65,68,74,63,60,75,64,81,70,84,67,56,57,56,62,52,65,71,65,23,59,91,38,98,57,57,81,56,50,69,27,68,62,49,80,43,51,67,50,43,47,51,31,49,49,50,17,50,50,52,31,49,52,32,48,25,23,60,53,52,69,68,58,34,52,36,46,27,52,41,46,23,22,11,45,16,46,62,39,49,39,79,45,75,52,72,49,33,42,38,38,37,31,73,27,73,85,65,53,72,44,69,47,76,44,74,55,89,62,68,46,63,30,33,35,53,39,26,50,52,48,43,49,50,54,48,32,34,71,73,33,56,90,46,69,66,58,52,48,50,52,53,51,51,56,73,63,53,79,77,92,67,55,72,67,57,32,42,50,18,43,15,46,24,13,23,21,39,6,39,41,67,44,24,44,72,52,22,20,51,42,13,22,51,32,27,42,52,32,52,53,45,35,52,53,35,50,74,70,67,50,43,63,36,58,31,26,18,51,29,23,24,45,21,37,45,47,26,48,51,48,35,52,44,20,72,71,49,50,94,72,39,65,48,53,67,59,20,37,50,26,17,29,12,15,39,43,40,75,65,51,57,62,64,50,47,36,44,14,53,48,27,43,75,73,75,35,46,64,34,11,46,10,35,42,45,42,43,51,45,32,51,48,18,29,49,52,11,31,44,52,21,46,54,52,49,52,52,47,22,63,74,68,68,46,81,80,64,61,56,80,76,37,61,80,67,59,71,70,43,56,67,68,53,30,20,50,21,21,17,48,12,3,27,19,37,22,45,54,31,38,42,46,76,82,50,27,58,59,12,14,54,46,5,21,50,31,34,44,38,42,61,42,32,38,75,74,66,70,40,53,70,57,57,21,41,21,53,24,22,22,50,38,16,27,51,19,34,55,52,16,54,64,69,51,30,57,30,65,66,32,34,54,23,26,51,49,64,71,50,52,20,53,39,43,46,52,13,48,47,26,44,44,44,29,68,70,64,64,44,87,80,39,48,48,48,35,49,15,48,52,33,37,49,49,26,52,48,41,54,47,28,36,36,51,18,25,51,51,15,36,60,68,37,53,82,54,45,60,64,48,50,53,48,49,54,56,65,76,98

Sequence (1010 aa):
MSEHEPRRLPRPREFGRELMRGRTPSDLLRGRTPSEPLPLSESALRLTPYRHLRPGAQPEQDTGARQALELAVRVGELMLRCGAGTRTVESTVVAVAAAAGLRRLEVDITNQSLLVQAPAPSGEPLTLLRVVRSSTRDFARLAAVHEFVADVVRDGIEDVADANDRLKSIQRERRFYQRWMISVAYAVLAGSVCALLGGGSMATVVAVLAALVIDAAEVAVDKCGLPGFYAAAAGGLIATTLAWMGYLIAAKGVLGLQMSTADFAYAVAAGIVIMLPGRAMAAAVEDAITGYPVTGAGRLLTVALTTSGIIVGIATGLSLTLRLDRVLGLDLTSPTALRFDSAPAAIWVQVLCGALGAAAAAITMRCRPRHVLPCAALGALALLLVSTLPTYAALGATTAVAVAAVAVGLLGRLVGMRLGAPGLVIVIPTVSPLLPGLRIFRGMYDAVAGTIVGSQAVAGAGQALGTLLGAASVALAISTGVFFGDAVATPLDRPVVRQRRARRRMSEHEPRRLPRPREFGRELMRGRTPSDLLRGRTPSEPLPLSESALRLTPYRHLRPGAQPEQDTGARQALELAVRVGELMLRCGAGTRTVESTVVAVAAAAGLRRLEVDITNQSLLVQAPAPSGEPLTLLRVVRSSTRDFARLAAVHEFVADVVRDGIEDVADANDRLKSIQRERRFYQRWMISVAYAVLAGSVCALLGGGSMATVVAVLAALVIDAAEVAVDKCGLPGFYAAAAGGLIATTLAWMGYLIAAKGVLGLQMSTADFAYAVAAGIVIMLPGRAMAAAVEDAITGYPVTGAGRLLTVALTTSGIIVGIATGLSLTLRLDRVLGLDLTSPTALRFDSAPAAIWVQVLCGALGAAAAAITMRCRPRHVLPCAALGALALLLVSTLPTYAALGATTAVAVAAVAVGLLGRLVGMRLGAPGLVIVIPTVSPLLPGLRIFRGMYDAVAGTIVGSQAVAGAGQALGTLLGAASVALAISTGVFFGDAVATPLDRPVVRQRRARRR

pLDDT: mean 80.48, std 19.06, range [24.09, 98.12]